Protein AF-A0AAV8XFW5-F1 (afdb_monomer_lite)

Structure (mmCIF, N/CA/C/O backbone):
data_AF-A0AAV8XFW5-F1
#
_entry.id   AF-A0AAV8XFW5-F1
#
loop_
_atom_site.group_PDB
_atom_site.id
_atom_site.type_symbol
_atom_site.label_atom_id
_atom_site.label_alt_id
_atom_site.label_comp_id
_atom_site.label_asym_id
_atom_site.label_entity_id
_atom_site.label_seq_id
_atom_site.pdbx_PDB_ins_code
_atom_site.Cartn_x
_atom_site.Cartn_y
_atom_site.Cartn_z
_atom_site.occupancy
_atom_site.B_iso_or_equiv
_atom_site.auth_seq_id
_atom_site.auth_comp_id
_atom_site.auth_asym_id
_atom_site.auth_atom_id
_atom_site.pdbx_PDB_model_num
ATOM 1 N N . MET A 1 1 ? 13.168 43.403 26.836 1.00 29.89 1 MET A N 1
ATOM 2 C CA . MET A 1 1 ? 14.581 42.933 26.942 1.00 29.89 1 MET A CA 1
ATOM 3 C C . MET A 1 1 ? 14.629 41.410 27.099 1.00 29.89 1 MET A C 1
ATOM 5 O O . MET A 1 1 ? 14.667 40.915 28.216 1.00 29.89 1 MET A O 1
ATOM 9 N N . PHE A 1 2 ? 14.609 40.623 26.028 1.00 24.78 2 PHE A N 1
ATOM 10 C CA . PHE A 1 2 ? 14.600 41.019 24.615 1.00 24.78 2 PHE A CA 1
ATOM 11 C C . PHE A 1 2 ? 13.186 41.060 24.039 1.00 24.78 2 PHE A C 1
ATOM 13 O O . PHE A 1 2 ? 12.339 40.251 24.396 1.00 24.78 2 PHE A O 1
ATOM 20 N N . ASP A 1 3 ? 12.961 42.037 23.174 1.00 30.58 3 ASP A N 1
ATOM 21 C CA . ASP A 1 3 ? 11.759 42.171 22.363 1.00 30.58 3 ASP A CA 1
ATOM 22 C C . ASP A 1 3 ? 12.058 41.578 20.981 1.00 30.58 3 ASP A C 1
ATOM 24 O O . ASP A 1 3 ? 13.190 41.684 20.506 1.00 30.58 3 ASP A O 1
ATOM 28 N N . TRP A 1 4 ? 11.059 40.976 20.336 1.00 25.42 4 TRP A N 1
ATOM 29 C CA . TRP A 1 4 ? 11.099 40.669 18.906 1.00 25.42 4 TRP A CA 1
ATOM 30 C C . TRP A 1 4 ? 9.803 41.148 18.263 1.00 25.42 4 TRP A C 1
ATOM 32 O O . TRP A 1 4 ? 8.705 40.816 18.709 1.00 25.42 4 TRP A O 1
ATOM 42 N N . GLU A 1 5 ? 9.957 42.011 17.264 1.00 29.11 5 GLU A N 1
ATOM 43 C CA . GLU A 1 5 ? 8.887 42.859 16.753 1.00 29.11 5 GLU A CA 1
ATOM 44 C C . GLU A 1 5 ? 7.837 42.085 15.946 1.00 29.11 5 GLU A C 1
ATOM 46 O O . GLU A 1 5 ? 8.134 41.189 15.153 1.00 29.11 5 GLU A O 1
ATOM 51 N N . ILE A 1 6 ? 6.580 42.487 16.125 1.00 33.94 6 ILE A N 1
ATOM 52 C CA . ILE A 1 6 ? 5.439 42.000 15.350 1.00 33.94 6 ILE A CA 1
ATOM 53 C C . ILE A 1 6 ? 5.567 42.522 13.912 1.00 33.94 6 ILE A C 1
ATOM 55 O O . ILE A 1 6 ? 5.489 43.730 13.683 1.00 33.94 6 ILE A O 1
ATOM 59 N N . TYR A 1 7 ? 5.692 41.622 12.931 1.00 30.67 7 TYR A N 1
ATOM 60 C CA . TYR A 1 7 ? 5.647 42.001 11.513 1.00 30.67 7 TYR A CA 1
ATOM 61 C C . TYR A 1 7 ? 4.308 42.699 11.170 1.00 30.67 7 TYR A C 1
ATOM 63 O O . TYR A 1 7 ? 3.246 42.179 11.531 1.00 30.67 7 TYR A O 1
ATOM 71 N N . PRO A 1 8 ? 4.298 43.856 10.472 1.00 33.62 8 PRO A N 1
ATOM 72 C CA . PRO A 1 8 ? 3.077 44.652 10.337 1.00 33.62 8 PRO A CA 1
ATOM 73 C C . PRO A 1 8 ? 1.994 44.005 9.462 1.00 33.62 8 PRO A C 1
ATOM 75 O O . PRO A 1 8 ? 2.204 43.700 8.287 1.00 33.62 8 PRO A O 1
ATOM 78 N N . MET A 1 9 ? 0.769 43.944 9.995 1.00 32.31 9 MET A N 1
ATOM 79 C CA . MET A 1 9 ? -0.436 43.411 9.331 1.00 32.31 9 MET A CA 1
ATOM 80 C C . MET A 1 9 ? -0.901 44.211 8.084 1.00 32.31 9 MET A C 1
ATOM 82 O O . MET A 1 9 ? -1.919 43.894 7.469 1.00 32.31 9 MET A O 1
ATOM 86 N N . GLU A 1 10 ? -0.163 45.252 7.695 1.00 31.45 10 GLU A N 1
ATOM 87 C CA . GLU A 1 10 ? -0.392 46.083 6.505 1.00 31.45 10 GLU A CA 1
ATOM 88 C C . GLU A 1 10 ? 0.012 45.361 5.205 1.00 31.45 10 GLU A C 1
ATOM 90 O O . GLU A 1 10 ? -0.730 45.396 4.222 1.00 31.45 10 GLU A O 1
ATOM 95 N N . PHE A 1 11 ? 1.144 44.642 5.189 1.00 40.84 11 PHE A N 1
ATOM 96 C CA . PHE A 1 11 ? 1.643 43.986 3.967 1.00 40.84 11 PHE A CA 1
ATOM 97 C C . PHE A 1 11 ? 0.674 42.892 3.481 1.00 40.84 11 PHE A C 1
ATOM 99 O O . PHE A 1 11 ? 0.338 42.818 2.295 1.00 40.84 11 PHE A O 1
ATOM 106 N N . TYR A 1 12 ? 0.120 42.130 4.429 1.00 35.44 12 TYR A N 1
ATOM 107 C CA . TYR A 1 12 ? -0.872 41.069 4.216 1.00 35.44 12 TYR A CA 1
ATOM 108 C C . TYR A 1 12 ? -2.195 41.594 3.609 1.00 35.44 12 TYR A C 1
ATOM 110 O O . TYR A 1 12 ? -2.829 40.931 2.781 1.00 35.44 12 TYR A O 1
ATOM 118 N N . LYS A 1 13 ? -2.582 42.837 3.941 1.00 30.66 13 LYS A N 1
ATOM 119 C CA . LYS A 1 13 ? -3.728 43.543 3.334 1.00 30.66 13 LYS A CA 1
ATOM 120 C C . LYS A 1 13 ? -3.451 44.064 1.920 1.00 30.66 13 LYS A C 1
ATOM 122 O O . LYS A 1 13 ? -4.397 44.414 1.219 1.00 30.66 13 LYS A O 1
ATOM 127 N N . SER A 1 14 ? -2.191 44.138 1.485 1.00 33.44 14 SER A N 1
ATOM 128 C CA . SER A 1 14 ? -1.847 44.522 0.108 1.00 33.44 14 SER A CA 1
ATOM 129 C C . SER A 1 14 ? -1.898 43.329 -0.853 1.00 33.44 14 SER A C 1
ATOM 131 O O . SER A 1 14 ? -2.407 43.464 -1.966 1.00 33.44 14 SER A O 1
ATOM 133 N N . TRP A 1 15 ? -1.453 42.149 -0.403 1.00 39.34 15 TRP A N 1
ATOM 134 C CA . TRP A 1 15 ? -1.411 40.921 -1.207 1.00 39.34 15 TRP A CA 1
ATOM 135 C C . TRP A 1 15 ? -2.821 40.403 -1.521 1.00 39.34 15 TRP A C 1
ATOM 137 O O . TRP A 1 15 ? -3.193 40.249 -2.685 1.00 39.34 15 TRP A O 1
ATOM 147 N N . THR A 1 16 ? -3.666 40.291 -0.491 1.00 33.78 16 THR A N 1
ATOM 148 C CA . THR A 1 16 ? -5.099 39.954 -0.622 1.00 33.78 16 THR A CA 1
ATOM 149 C C . THR A 1 16 ? -5.869 40.911 -1.542 1.00 33.78 16 THR A C 1
ATOM 151 O O . THR A 1 16 ? -6.830 40.503 -2.187 1.00 33.78 16 THR A O 1
ATOM 154 N N . LYS A 1 17 ? -5.425 42.168 -1.674 1.00 31.20 17 LYS A N 1
ATOM 155 C CA . LYS A 1 17 ? -6.056 43.180 -2.536 1.00 31.20 17 LYS A CA 1
ATOM 156 C C . LYS A 1 17 ? -5.675 43.064 -4.020 1.00 31.20 17 LYS A C 1
ATOM 158 O O . LYS A 1 17 ? -6.365 43.651 -4.850 1.00 31.20 17 LYS A O 1
ATOM 163 N N . ARG A 1 18 ? -4.621 42.308 -4.367 1.00 39.03 18 ARG A N 1
ATOM 164 C CA . ARG A 1 18 ? -4.259 41.988 -5.766 1.00 39.03 18 ARG A CA 1
ATOM 165 C C . ARG A 1 18 ? -4.997 40.763 -6.316 1.00 39.03 18 ARG A C 1
ATOM 167 O O . ARG A 1 18 ? -5.171 40.669 -7.523 1.00 39.03 18 ARG A O 1
ATOM 174 N N . LEU A 1 19 ? -5.480 39.868 -5.452 1.00 36.84 19 LEU A N 1
ATOM 175 C CA . LEU A 1 19 ? -6.169 38.624 -5.832 1.00 36.84 19 LEU A CA 1
ATOM 176 C C . LEU A 1 19 ? -7.695 38.771 -5.980 1.00 36.84 19 LEU A C 1
ATOM 178 O O . LEU A 1 19 ? -8.433 37.798 -5.857 1.00 36.84 19 LEU A O 1
ATOM 182 N N . ASN A 1 20 ? -8.191 39.976 -6.275 1.00 28.31 20 ASN A N 1
ATOM 183 C CA . ASN A 1 20 ? -9.622 40.233 -6.461 1.00 28.31 20 ASN A CA 1
ATOM 184 C C . ASN A 1 20 ? -10.103 39.828 -7.876 1.00 28.31 20 ASN A C 1
ATOM 186 O O . ASN A 1 20 ? -10.704 40.626 -8.597 1.00 28.31 20 ASN A O 1
ATOM 190 N N . LEU A 1 21 ? -9.792 38.594 -8.289 1.00 36.28 21 LEU A N 1
ATOM 191 C CA . LEU A 1 21 ? -10.242 38.009 -9.550 1.00 36.28 21 LEU A CA 1
ATOM 192 C C . LEU A 1 21 ? -11.712 37.594 -9.425 1.00 36.28 21 LEU A C 1
ATOM 194 O O . LEU A 1 21 ? -12.072 36.653 -8.719 1.00 36.28 21 LEU A O 1
ATOM 198 N N . SER A 1 22 ? -12.583 38.331 -10.110 1.00 29.34 22 SER A N 1
ATOM 199 C CA . SER A 1 22 ? -14.013 38.038 -10.181 1.00 29.34 22 SER A CA 1
ATOM 200 C C . SER A 1 22 ? -14.263 36.697 -10.873 1.00 29.34 22 SER A C 1
ATOM 202 O O . SER A 1 22 ? -13.788 36.518 -11.994 1.00 29.34 22 SER A O 1
ATOM 204 N N . LYS A 1 23 ? -15.071 35.826 -10.246 1.00 31.25 23 LYS A N 1
ATOM 205 C CA . LYS A 1 23 ? -15.563 34.534 -10.769 1.00 31.25 23 LYS A CA 1
ATOM 206 C C . LYS A 1 23 ? -15.693 34.504 -12.302 1.00 31.25 23 LYS A C 1
ATOM 208 O O . LYS A 1 23 ? -16.691 34.974 -12.853 1.00 31.25 23 LYS A O 1
ATOM 213 N N . LYS A 1 24 ? -14.703 33.917 -12.970 1.00 29.00 24 LYS A N 1
ATOM 214 C CA . LYS A 1 24 ? -14.711 33.583 -14.396 1.00 29.00 24 LYS A CA 1
ATOM 215 C C . LYS A 1 24 ? -13.855 32.344 -14.585 1.00 29.00 24 LYS A C 1
ATOM 217 O O . LYS A 1 24 ? -12.647 32.439 -14.430 1.00 29.00 24 LYS A O 1
ATOM 222 N N . SER A 1 25 ? -14.523 31.253 -14.944 1.00 34.16 25 SER A N 1
ATOM 223 C CA . SER A 1 25 ? -13.974 29.925 -15.211 1.00 34.16 25 SER A CA 1
ATOM 224 C C . SER A 1 25 ? -12.610 29.958 -15.905 1.00 34.16 25 SER A C 1
ATOM 226 O O . SER A 1 25 ? -12.527 30.055 -17.135 1.00 34.16 25 SER A O 1
ATOM 228 N N . ILE A 1 26 ? -11.553 29.846 -15.110 1.00 36.69 26 ILE A N 1
ATOM 229 C CA . ILE A 1 26 ? -10.236 29.455 -15.580 1.00 36.69 26 ILE A CA 1
ATOM 230 C C . ILE A 1 26 ? -10.370 27.989 -15.998 1.00 36.69 26 ILE A C 1
ATOM 232 O O . ILE A 1 26 ? -10.386 27.117 -15.135 1.00 36.69 26 ILE A O 1
ATOM 236 N N . PHE A 1 27 ? -10.511 27.711 -17.300 1.00 31.23 27 PHE A N 1
ATOM 237 C CA . PHE A 1 27 ? -10.415 26.340 -17.825 1.00 31.23 27 PHE A CA 1
ATOM 238 C C . PHE A 1 27 ? -9.222 25.671 -17.142 1.00 31.23 27 PHE A C 1
ATOM 240 O O . PHE A 1 27 ? -8.166 26.279 -17.100 1.00 31.23 27 PHE A O 1
ATOM 247 N N . ILE A 1 28 ? -9.343 24.477 -16.568 1.00 43.03 28 ILE A N 1
ATOM 248 C CA . ILE A 1 28 ? -8.125 23.756 -16.156 1.00 43.03 28 ILE A CA 1
ATOM 249 C C . ILE A 1 28 ? -7.446 23.287 -17.396 1.00 43.03 28 ILE A C 1
ATOM 251 O O . ILE A 1 28 ? -8.143 23.112 -18.396 1.00 43.03 28 ILE A O 1
ATOM 255 N N . SER A 1 29 ? -6.130 23.060 -17.339 1.00 43.75 29 SER A N 1
ATOM 256 C CA . SER A 1 29 ? -5.557 22.208 -18.354 1.00 43.75 29 SER A CA 1
ATOM 257 C C . SER A 1 29 ? -4.288 21.394 -17.929 1.00 43.75 29 SER A C 1
ATOM 259 O O . SER A 1 29 ? -3.398 22.092 -17.511 1.00 43.75 29 SER A O 1
ATOM 261 N N . GLY A 1 30 ? -4.214 20.020 -17.950 1.00 61.56 30 GLY A N 1
ATOM 262 C CA . GLY A 1 30 ? -3.076 19.032 -18.207 1.00 61.56 30 GLY A CA 1
ATOM 263 C C . GLY A 1 30 ? -3.166 17.425 -18.196 1.00 61.56 30 GLY A C 1
ATOM 264 O O . GLY A 1 30 ? -4.237 16.871 -18.003 1.00 61.56 30 GLY A O 1
ATOM 265 N N . TRP A 1 31 ? -2.097 16.607 -18.443 1.00 68.81 31 TRP A N 1
ATOM 266 C CA . TRP A 1 31 ? -2.204 15.125 -18.701 1.00 68.81 31 TRP A CA 1
ATOM 267 C C . TRP A 1 31 ? -2.444 14.094 -17.559 1.00 68.81 31 TRP A C 1
ATOM 269 O O . TRP A 1 31 ? -1.550 13.369 -17.155 1.00 68.81 31 TRP A O 1
ATOM 279 N N . TYR A 1 32 ? -3.678 13.922 -17.087 1.00 81.69 32 TYR A N 1
ATOM 280 C CA . TYR A 1 32 ? -4.012 13.767 -15.665 1.00 81.69 32 TYR A CA 1
ATOM 281 C C . TYR A 1 32 ? -4.287 12.381 -15.012 1.00 81.69 32 TYR A C 1
ATOM 283 O O . TYR A 1 32 ? -5.146 12.271 -14.152 1.00 81.69 32 TYR A O 1
ATOM 291 N N . ASP A 1 33 ? -3.558 11.327 -15.373 1.00 79.38 33 ASP A N 1
ATOM 292 C CA . ASP A 1 33 ? -3.946 9.908 -15.262 1.00 79.38 33 ASP A CA 1
ATOM 293 C C . ASP A 1 33 ? -4.344 9.354 -13.895 1.00 79.38 33 ASP A C 1
ATOM 295 O O . ASP A 1 33 ? -3.480 8.800 -13.229 1.00 79.38 33 ASP A O 1
ATOM 299 N N . PHE A 1 34 ? -5.623 9.522 -13.493 1.00 84.38 34 PHE A N 1
ATOM 300 C CA . PHE A 1 34 ? -6.216 9.129 -12.201 1.00 84.38 34 PHE A CA 1
ATOM 301 C C . PHE A 1 34 ? -7.747 8.933 -12.205 1.00 84.38 34 PHE A C 1
ATOM 303 O O . PHE A 1 34 ? -8.527 9.843 -12.450 1.00 84.38 34 PHE A O 1
ATOM 310 N N . GLY A 1 35 ? -8.256 7.792 -11.795 1.00 77.69 35 GLY A N 1
ATOM 311 C CA . GLY A 1 35 ? -7.654 6.542 -12.178 1.00 77.69 35 GLY A CA 1
ATOM 312 C C . GLY A 1 35 ? -7.873 6.223 -13.637 1.00 77.69 35 GLY A C 1
ATOM 313 O O . GLY A 1 35 ? -7.435 5.173 -14.038 1.00 77.69 35 GLY A O 1
ATOM 314 N N . GLN A 1 36 ? -8.645 7.004 -14.387 1.00 72.00 36 GLN A N 1
ATOM 315 C CA . GLN A 1 36 ? -9.668 6.454 -15.268 1.00 72.00 36 GLN A CA 1
ATOM 316 C C . GLN A 1 36 ? -9.327 6.546 -16.784 1.00 72.00 36 GLN A C 1
ATOM 318 O O . GLN A 1 36 ? -10.231 6.778 -17.596 1.00 72.00 36 GLN A O 1
ATOM 323 N N . GLY A 1 37 ? -8.066 6.406 -17.238 1.00 70.31 37 GLY A N 1
ATOM 324 C CA . GLY A 1 37 ? -7.749 6.755 -18.635 1.00 70.31 37 GLY A CA 1
ATOM 325 C C . GLY A 1 37 ? -6.423 6.458 -19.347 1.00 70.31 37 GLY A C 1
ATOM 326 O O . GLY A 1 37 ? -6.399 6.558 -20.581 1.00 70.31 37 GLY A O 1
ATOM 327 N N . GLY A 1 38 ? -5.398 6.012 -18.661 1.00 71.00 38 GLY A N 1
ATOM 328 C CA . GLY A 1 38 ? -4.552 4.956 -19.128 1.00 71.00 38 GLY A CA 1
ATOM 329 C C . GLY A 1 38 ? -3.204 5.267 -19.699 1.00 71.00 38 GLY A C 1
ATOM 330 O O . GLY A 1 38 ? -3.192 5.704 -20.839 1.00 71.00 38 GLY A O 1
ATOM 331 N N . THR A 1 39 ? -2.165 4.804 -18.989 1.00 80.94 39 THR A N 1
ATOM 332 C CA . THR A 1 39 ? -0.766 4.395 -19.289 1.00 80.94 39 THR A CA 1
ATOM 333 C C . THR A 1 39 ? -0.594 2.864 -19.391 1.00 80.94 39 THR A C 1
ATOM 335 O O . THR A 1 39 ? -1.535 2.262 -19.828 1.00 80.94 39 THR A O 1
ATOM 338 N N . ASP A 1 40 ? 0.491 2.165 -19.011 1.00 78.56 40 ASP A N 1
ATOM 339 C CA . ASP A 1 40 ? 0.423 0.703 -18.785 1.00 78.56 40 ASP A CA 1
ATOM 340 C C . ASP A 1 40 ? 0.270 0.291 -17.327 1.00 78.56 40 ASP A C 1
ATOM 342 O O . ASP A 1 40 ? 0.736 -0.773 -16.930 1.00 78.56 40 ASP A O 1
ATOM 346 N N . MET A 1 41 ? -0.463 1.081 -16.532 1.00 81.56 41 MET A N 1
ATOM 347 C CA . MET A 1 41 ? -0.630 0.730 -15.115 1.00 81.56 41 MET A CA 1
ATOM 348 C C . MET A 1 41 ? -1.902 1.017 -14.276 1.00 81.56 41 MET A C 1
ATOM 350 O O . MET A 1 41 ? -1.717 1.211 -13.088 1.00 81.56 41 MET A O 1
ATOM 354 N N . GLN A 1 42 ? -3.162 1.099 -14.735 1.00 78.56 42 GLN A N 1
ATOM 355 C CA . GLN A 1 42 ? -4.239 1.691 -13.930 1.00 78.56 42 GLN A CA 1
ATOM 356 C C . GLN A 1 42 ? -4.815 0.578 -13.147 1.00 78.56 42 GLN A C 1
ATOM 358 O O . GLN A 1 42 ? -5.996 0.427 -13.195 1.00 78.56 42 GLN A O 1
ATOM 363 N N . GLU A 1 43 ? -4.032 -0.121 -12.332 1.00 75.31 43 GLU A N 1
ATOM 364 C CA . GLU A 1 43 ? -4.595 -1.106 -11.429 1.00 75.31 43 GLU A CA 1
ATOM 365 C C . GLU A 1 43 ? -4.136 -1.040 -9.951 1.00 75.31 43 GLU A C 1
ATOM 367 O O . GLU A 1 43 ? -4.804 -1.606 -9.090 1.00 75.31 43 GLU A O 1
ATOM 372 N N . PHE A 1 44 ? -3.071 -0.296 -9.605 1.00 79.88 44 PHE A N 1
ATOM 373 C CA . PHE A 1 44 ? -2.594 -0.153 -8.211 1.00 79.88 44 PHE A CA 1
ATOM 374 C C . PHE A 1 44 ? -2.728 1.144 -7.395 1.00 79.88 44 PHE A C 1
ATOM 376 O O . PHE A 1 44 ? -3.579 1.140 -6.519 1.00 79.88 44 PHE A O 1
ATOM 383 N N . LEU A 1 45 ? -1.898 2.204 -7.582 1.00 84.00 45 LEU A N 1
ATOM 384 C CA . LEU A 1 45 ? -2.051 3.423 -6.760 1.00 84.00 45 LEU A CA 1
ATOM 385 C C . LEU A 1 45 ? -3.455 3.973 -6.783 1.00 84.00 45 LEU A C 1
ATOM 387 O O . LEU A 1 45 ? -3.662 4.711 -5.829 1.00 84.00 45 LEU A O 1
ATOM 391 N N . ASP A 1 46 ? -4.252 3.801 -7.878 1.00 87.50 46 ASP A N 1
ATOM 392 C CA . ASP A 1 46 ? -5.143 4.848 -8.452 1.00 87.50 46 ASP A CA 1
ATOM 393 C C . ASP A 1 46 ? -5.794 5.344 -7.251 1.00 87.50 46 ASP A C 1
ATOM 395 O O . ASP A 1 46 ? -6.389 4.530 -6.562 1.00 87.50 46 ASP A O 1
ATOM 399 N N . ILE A 1 47 ? -5.578 6.593 -6.909 1.00 84.75 47 ILE A N 1
ATOM 400 C CA . ILE A 1 47 ? -5.779 6.822 -5.515 1.00 84.75 47 ILE A CA 1
ATOM 401 C C . ILE A 1 47 ? -7.309 6.807 -5.295 1.00 84.75 47 ILE A C 1
ATOM 403 O O . ILE A 1 47 ? -7.704 6.329 -4.242 1.00 84.75 47 ILE A O 1
ATOM 407 N N . GLU A 1 48 ? -8.120 6.921 -6.388 1.00 88.75 48 GLU A N 1
ATOM 408 C CA . GLU A 1 48 ? -9.557 6.580 -6.547 1.00 88.75 48 GLU A CA 1
ATOM 409 C C . GLU A 1 48 ? -9.940 5.104 -6.663 1.00 88.75 48 GLU A C 1
ATOM 411 O O . GLU A 1 48 ? -11.120 4.801 -6.800 1.00 88.75 48 GLU A O 1
ATOM 416 N N . LYS A 1 49 ? -9.000 4.188 -6.473 1.00 89.69 49 LYS A N 1
ATOM 417 C CA . LYS A 1 49 ? -9.197 2.746 -6.307 1.00 89.69 49 LYS A CA 1
ATOM 418 C C . LYS A 1 49 ? -8.163 2.009 -5.437 1.00 89.69 49 LYS A C 1
ATOM 420 O O . LYS A 1 49 ? -8.306 0.822 -5.165 1.00 89.69 49 LYS A O 1
ATOM 425 N N . PHE A 1 50 ? -7.190 2.688 -4.853 1.00 88.62 50 PHE A N 1
ATOM 426 C CA . PHE A 1 50 ? -6.278 2.180 -3.825 1.00 88.62 50 PHE A CA 1
ATOM 427 C C . PHE A 1 50 ? -6.775 2.450 -2.419 1.00 88.62 50 PHE A C 1
ATOM 429 O O . PHE A 1 50 ? -6.356 1.816 -1.454 1.00 88.62 50 PHE A O 1
ATOM 436 N N . LEU A 1 51 ? -7.730 3.353 -2.282 1.00 88.38 51 LEU A N 1
ATOM 437 C CA . LEU A 1 51 ? -8.085 3.910 -1.009 1.00 88.38 51 LEU A CA 1
ATOM 438 C C . LEU A 1 51 ? -9.572 3.551 -0.566 1.00 88.38 51 LEU A C 1
ATOM 440 O O . LEU A 1 51 ? -9.658 2.957 0.480 1.00 88.38 51 LEU A O 1
ATOM 444 N N . LYS A 1 52 ? -10.708 3.825 -1.280 1.00 87.81 52 LYS A N 1
ATOM 445 C CA . LYS A 1 52 ? -12.111 3.197 -1.244 1.00 87.81 52 LYS A CA 1
ATOM 446 C C . LYS A 1 52 ? -12.012 1.721 -1.578 1.00 87.81 52 LYS A C 1
ATOM 448 O O . LYS A 1 52 ? -12.959 0.971 -1.501 1.00 87.81 52 LYS A O 1
ATOM 453 N N . THR A 1 53 ? -10.789 1.305 -1.875 1.00 88.44 53 THR A N 1
ATOM 454 C CA . THR A 1 53 ? -10.181 0.131 -1.290 1.00 88.44 53 THR A CA 1
ATOM 455 C C . THR A 1 53 ? -10.299 0.247 0.249 1.00 88.44 53 THR A C 1
ATOM 457 O O . THR A 1 53 ? -11.414 0.310 0.749 1.00 88.44 53 THR A O 1
ATOM 460 N N . ALA A 1 54 ? -9.260 0.378 1.059 1.00 79.75 54 ALA A N 1
ATOM 461 C CA . ALA A 1 54 ? -9.438 0.363 2.512 1.00 79.75 54 ALA A CA 1
ATOM 462 C C . ALA A 1 54 ? -10.118 1.584 3.282 1.00 79.75 54 ALA A C 1
ATOM 464 O O . ALA A 1 54 ? -9.627 1.955 4.337 1.00 79.75 54 ALA A O 1
ATOM 465 N N . GLN A 1 55 ? -11.257 2.179 2.846 1.00 84.56 55 GLN A N 1
ATOM 466 C CA . GLN A 1 55 ? -12.435 2.672 3.670 1.00 84.56 55 GLN A CA 1
ATOM 467 C C . GLN A 1 55 ? -13.755 2.038 3.211 1.00 84.56 55 GLN A C 1
ATOM 469 O O . GLN A 1 55 ? -14.748 2.109 3.928 1.00 84.56 55 GLN A O 1
ATOM 474 N N . GLU A 1 56 ? -13.744 1.229 2.151 1.00 86.12 56 GLU A N 1
ATOM 475 C CA . GLU A 1 56 ? -14.412 -0.057 2.333 1.00 86.12 56 GLU A CA 1
ATOM 476 C C . GLU A 1 56 ? -13.713 -0.737 3.507 1.00 86.12 56 GLU A C 1
ATOM 478 O O . GLU A 1 56 ? -14.271 -0.742 4.599 1.00 86.12 56 GLU A O 1
ATOM 483 N N . GLU A 1 57 ? -12.435 -1.108 3.387 1.00 83.00 57 GLU A N 1
ATOM 484 C CA . GLU A 1 57 ? -11.688 -1.732 4.491 1.00 83.00 57 GLU A CA 1
ATOM 485 C C . GLU A 1 57 ? -11.320 -0.831 5.695 1.00 83.00 57 GLU A C 1
ATOM 487 O O . GLU A 1 57 ? -10.239 -0.985 6.232 1.00 83.00 57 GLU A O 1
ATOM 492 N N . ASP A 1 58 ? -12.182 0.080 6.153 1.00 82.94 58 ASP A N 1
ATOM 493 C CA . ASP A 1 58 ? -12.120 0.893 7.387 1.00 82.94 58 ASP A CA 1
ATOM 494 C C . ASP A 1 58 ? -10.692 1.335 7.884 1.00 82.94 58 ASP A C 1
ATOM 496 O O . ASP A 1 58 ? -10.356 1.099 9.044 1.00 82.94 58 ASP A O 1
ATOM 500 N N . LEU A 1 59 ? -9.819 1.963 7.063 1.00 83.56 59 LEU A N 1
ATOM 501 C CA . LEU A 1 59 ? -8.442 2.400 7.444 1.00 83.56 59 LEU A CA 1
ATOM 502 C C . LEU A 1 59 ? -8.154 3.954 7.464 1.00 83.56 59 LEU A C 1
ATOM 504 O O . LEU A 1 59 ? -8.593 4.694 6.596 1.00 83.56 59 LEU A O 1
ATOM 508 N N . LEU A 1 60 ? -7.406 4.474 8.463 1.00 90.94 60 LEU A N 1
ATOM 509 C CA . LEU A 1 60 ? -7.027 5.876 8.827 1.00 90.94 60 LEU A CA 1
ATOM 510 C C . LEU A 1 60 ? -5.913 6.416 7.906 1.00 90.94 60 LEU A C 1
ATOM 512 O O . LEU A 1 60 ? -4.755 6.193 8.212 1.00 90.94 60 LEU A O 1
ATOM 516 N N . ALA A 1 61 ? -6.163 7.075 6.770 1.00 93.69 61 ALA A N 1
ATOM 517 C CA . ALA A 1 61 ? -5.085 7.512 5.846 1.00 93.69 61 ALA A CA 1
ATOM 518 C C . ALA A 1 61 ? -3.878 8.182 6.514 1.00 93.69 61 ALA A C 1
ATOM 520 O O . ALA A 1 61 ? -4.090 9.117 7.283 1.00 93.69 61 ALA A O 1
ATOM 521 N N . ILE A 1 62 ? -2.662 7.708 6.142 1.00 97.62 62 ILE A N 1
ATOM 522 C CA . ILE A 1 62 ? -1.287 8.295 6.222 1.00 97.62 62 ILE A CA 1
ATOM 523 C C . ILE A 1 62 ? -0.372 7.757 5.066 1.00 97.62 62 ILE A C 1
ATOM 525 O O . ILE A 1 62 ? 0.812 7.495 5.239 1.00 97.62 62 ILE A O 1
ATOM 529 N N . VAL A 1 63 ? -0.882 7.574 3.843 1.00 96.31 63 VAL A N 1
ATOM 530 C CA . VAL A 1 63 ? -0.063 7.463 2.600 1.00 96.31 63 VAL A CA 1
ATOM 531 C C . VAL A 1 63 ? 0.646 8.812 2.331 1.00 96.31 63 VAL A C 1
ATOM 533 O O . VAL A 1 63 ? 0.260 9.783 2.978 1.00 96.31 63 VAL A O 1
ATOM 536 N N . ARG A 1 64 ? 1.737 8.915 1.521 1.00 97.50 64 ARG A N 1
ATOM 537 C CA . ARG A 1 64 ? 2.743 10.025 1.630 1.00 97.50 64 ARG A CA 1
ATOM 538 C C . ARG A 1 64 ? 3.529 10.590 0.389 1.00 97.50 64 ARG A C 1
ATOM 540 O O . ARG A 1 64 ? 4.743 10.665 0.447 1.00 97.50 64 ARG A O 1
ATOM 547 N N . PRO A 1 65 ? 2.904 11.183 -0.644 1.00 93.06 65 PRO A N 1
ATOM 548 C CA . PRO A 1 65 ? 3.481 12.072 -1.702 1.00 93.06 65 PRO A CA 1
ATOM 549 C C . PRO A 1 65 ? 4.493 13.209 -1.382 1.00 93.06 65 PRO A C 1
ATOM 551 O O . PRO A 1 65 ? 5.079 13.746 -2.309 1.00 93.06 65 PRO A O 1
ATOM 554 N N . GLY A 1 66 ? 4.639 13.679 -0.141 1.00 90.00 66 GLY A N 1
ATOM 555 C CA . GLY A 1 66 ? 5.363 14.912 0.247 1.00 90.00 66 GLY A CA 1
ATOM 556 C C . GLY A 1 66 ? 5.178 16.134 -0.666 1.00 90.00 66 GLY A C 1
ATOM 557 O O . GLY A 1 66 ? 4.072 16.673 -0.771 1.00 90.00 66 GLY A O 1
ATOM 558 N N . PRO A 1 67 ? 6.283 16.698 -1.185 1.00 93.44 67 PRO A N 1
ATOM 559 C CA . PRO A 1 67 ? 6.617 16.631 -2.619 1.00 93.44 67 PRO A CA 1
ATOM 560 C C . PRO A 1 67 ? 7.306 15.366 -3.140 1.00 93.44 67 PRO A C 1
ATOM 562 O O . PRO A 1 67 ? 7.136 15.014 -4.302 1.00 93.44 67 PRO A O 1
ATOM 565 N N . TYR A 1 68 ? 8.173 14.810 -2.297 1.00 94.94 68 TYR A N 1
ATOM 566 C CA . TYR A 1 68 ? 9.051 13.587 -2.428 1.00 94.94 68 TYR A CA 1
ATOM 567 C C . TYR A 1 68 ? 8.112 12.565 -1.607 1.00 94.94 68 TYR A C 1
ATOM 569 O O . TYR A 1 68 ? 7.509 12.954 -0.610 1.00 94.94 68 TYR A O 1
ATOM 577 N N . ILE A 1 69 ? 8.126 11.255 -1.878 1.00 94.81 69 ILE A N 1
ATOM 578 C CA . ILE A 1 69 ? 7.652 10.189 -0.954 1.00 94.81 69 ILE A CA 1
ATOM 579 C C . ILE A 1 69 ? 8.738 9.437 -0.172 1.00 94.81 69 ILE A C 1
ATOM 581 O O . ILE A 1 69 ? 8.416 8.726 0.773 1.00 94.81 69 ILE A O 1
ATOM 585 N N . CYS A 1 70 ? 10.008 9.629 -0.540 1.00 92.81 70 CYS A N 1
ATOM 586 C CA . CYS A 1 70 ? 11.168 8.829 -0.129 1.00 92.81 70 CYS A CA 1
ATOM 587 C C . CYS A 1 70 ? 10.991 7.406 -0.664 1.00 92.81 70 CYS A C 1
ATOM 589 O O . CYS A 1 70 ? 10.982 7.234 -1.890 1.00 92.81 70 CYS A O 1
ATOM 591 N N . ALA A 1 71 ? 10.728 6.464 0.242 1.00 89.00 71 ALA A N 1
ATOM 592 C CA . ALA A 1 71 ? 10.105 5.173 0.002 1.00 89.00 71 ALA A CA 1
ATOM 593 C C . ALA A 1 71 ? 10.901 4.194 -0.866 1.00 89.00 71 ALA A C 1
ATOM 595 O O . ALA A 1 71 ? 10.317 3.208 -1.280 1.00 89.00 71 ALA A O 1
ATOM 596 N N . GLU A 1 72 ? 12.167 4.465 -1.210 1.00 93.00 72 GLU A N 1
ATOM 597 C CA . GLU A 1 72 ? 12.848 3.762 -2.311 1.00 93.00 72 GLU A CA 1
ATOM 598 C C . GLU A 1 72 ? 12.072 3.874 -3.646 1.00 93.00 72 GLU A C 1
ATOM 600 O O . GLU A 1 72 ? 12.274 3.086 -4.573 1.00 93.00 72 GLU A O 1
ATOM 605 N N . PHE A 1 73 ? 11.215 4.910 -3.756 1.00 93.50 73 PHE A N 1
ATOM 606 C CA . PHE A 1 73 ? 10.385 5.224 -4.927 1.00 93.50 73 PHE A CA 1
ATOM 607 C C . PHE A 1 73 ? 11.212 6.045 -5.922 1.00 93.50 73 PHE A C 1
ATOM 609 O O . PHE A 1 73 ? 12.385 5.755 -6.009 1.00 93.50 73 PHE A O 1
ATOM 616 N N . GLU A 1 74 ? 10.679 6.956 -6.764 1.00 94.12 74 GLU A N 1
ATOM 617 C CA . GLU A 1 74 ? 11.397 7.408 -7.983 1.00 94.12 74 GLU A CA 1
ATOM 618 C C . GLU A 1 74 ? 11.596 8.892 -7.965 1.00 94.12 74 GLU A C 1
ATOM 620 O O . GLU A 1 74 ? 10.683 9.693 -8.001 1.00 94.12 74 GLU A O 1
ATOM 625 N N . PHE A 1 75 ? 12.842 9.195 -7.731 1.00 93.19 75 PHE A N 1
ATOM 626 C CA . PHE A 1 75 ? 13.487 10.351 -7.176 1.00 93.19 75 PHE A CA 1
ATOM 627 C C . PHE A 1 75 ? 12.707 11.193 -6.159 1.00 93.19 75 PHE A C 1
ATOM 629 O O . PHE A 1 75 ? 12.308 12.311 -6.384 1.00 93.19 75 PHE A O 1
ATOM 636 N N . GLY A 1 76 ? 12.513 10.746 -4.921 1.00 91.06 76 GLY A N 1
ATOM 637 C CA . GLY A 1 76 ? 11.737 9.545 -4.621 1.00 91.06 76 GLY A CA 1
ATOM 638 C C . GLY A 1 76 ? 10.276 9.901 -4.509 1.00 91.06 76 GLY A C 1
ATOM 639 O O . GLY A 1 76 ? 9.760 9.839 -3.416 1.00 91.06 76 GLY A O 1
ATOM 640 N N . GLY A 1 77 ? 9.665 10.414 -5.574 1.00 91.44 77 GLY A N 1
ATOM 641 C CA . GLY A 1 77 ? 8.317 10.986 -5.610 1.00 91.44 77 GLY A CA 1
ATOM 642 C C . GLY A 1 77 ? 7.801 11.398 -7.013 1.00 91.44 77 GLY A C 1
ATOM 643 O O . GLY A 1 77 ? 6.640 11.745 -7.118 1.00 91.44 77 GLY A O 1
ATOM 644 N N . LEU A 1 78 ? 8.638 11.470 -8.067 1.00 94.81 78 LEU A N 1
ATOM 645 C CA . LEU A 1 78 ? 8.471 12.331 -9.256 1.00 94.81 78 LEU A CA 1
ATOM 646 C C . LEU A 1 78 ? 8.939 11.640 -10.611 1.00 94.81 78 LEU A C 1
ATOM 648 O O . LEU A 1 78 ? 8.834 10.414 -10.703 1.00 94.81 78 LEU A O 1
ATOM 652 N N . PRO A 1 79 ? 9.329 12.351 -11.714 1.00 92.19 79 PRO A N 1
ATOM 653 C CA . PRO A 1 79 ? 10.037 11.896 -12.917 1.00 92.19 79 PRO A CA 1
ATOM 654 C C . PRO A 1 79 ? 11.007 13.000 -13.419 1.00 92.19 79 PRO A C 1
ATOM 656 O O . PRO A 1 79 ? 11.239 13.988 -12.732 1.00 92.19 79 PRO A O 1
ATOM 659 N N . SER A 1 80 ? 11.639 12.832 -14.584 1.00 92.75 80 SER A N 1
ATOM 660 C CA . SER A 1 80 ? 12.818 13.637 -14.914 1.00 92.75 80 SER A CA 1
ATOM 661 C C . SER A 1 80 ? 12.750 14.522 -16.138 1.00 92.75 80 SER A C 1
ATOM 663 O O . SER A 1 80 ? 13.783 15.009 -16.499 1.00 92.75 80 SER A O 1
ATOM 665 N N . TRP A 1 81 ? 11.653 14.925 -16.768 1.00 92.69 81 TRP A N 1
ATOM 666 C CA . TRP A 1 81 ? 11.821 15.948 -17.836 1.00 92.69 81 TRP A CA 1
ATOM 667 C C . TRP A 1 81 ? 12.023 17.325 -17.264 1.00 92.69 81 TRP A C 1
ATOM 669 O O . TRP A 1 81 ? 12.359 18.211 -18.020 1.00 92.69 81 TRP A O 1
ATOM 679 N N . LEU A 1 82 ? 11.818 17.566 -15.968 1.00 93.25 82 LEU A N 1
ATOM 680 C CA . LEU A 1 82 ? 12.438 18.710 -15.316 1.00 93.25 82 LEU A CA 1
ATOM 681 C C . LEU A 1 82 ? 13.718 18.310 -14.588 1.00 93.25 82 LEU A C 1
ATOM 683 O O . LEU A 1 82 ? 14.250 19.091 -13.843 1.00 93.25 82 LEU A O 1
ATOM 687 N N . LEU A 1 83 ? 14.328 17.191 -14.996 1.00 92.75 83 LEU A N 1
ATOM 688 C CA . LEU A 1 83 ? 15.758 17.118 -15.297 1.00 92.75 83 LEU A CA 1
ATOM 689 C C . LEU A 1 83 ? 16.061 17.946 -16.574 1.00 92.75 83 LEU A C 1
ATOM 691 O O . LEU A 1 83 ? 17.151 17.831 -17.104 1.00 92.75 83 LEU A O 1
ATOM 695 N N . ARG A 1 84 ? 15.126 18.814 -17.044 1.00 90.94 84 ARG A N 1
ATOM 696 C CA . ARG A 1 84 ? 15.309 19.947 -17.978 1.00 90.94 84 ARG A CA 1
ATOM 697 C C . ARG A 1 84 ? 15.253 21.370 -17.532 1.00 90.94 84 ARG A C 1
ATOM 699 O O . ARG A 1 84 ? 15.808 22.189 -18.263 1.00 90.94 84 ARG A O 1
ATOM 706 N N . GLU A 1 85 ? 14.641 21.729 -16.422 1.00 91.56 85 GLU A N 1
ATOM 707 C CA . GLU A 1 85 ? 14.499 23.157 -16.112 1.00 91.56 85 GLU A CA 1
ATOM 708 C C . GLU A 1 85 ? 15.765 23.784 -15.466 1.00 91.56 85 GLU A C 1
ATOM 710 O O . GLU A 1 85 ? 15.700 24.591 -14.558 1.00 91.56 85 GLU A O 1
ATOM 715 N N . LYS A 1 86 ? 16.948 23.370 -15.935 1.00 86.81 86 LYS A N 1
ATOM 716 C CA . LYS A 1 86 ? 18.015 24.255 -16.397 1.00 86.81 86 LYS A CA 1
ATOM 717 C C . LYS A 1 86 ? 18.550 25.413 -15.506 1.00 86.81 86 LYS A C 1
ATOM 719 O O . LYS A 1 86 ? 19.124 26.311 -16.093 1.00 86.81 86 LYS A O 1
ATOM 724 N N . ASN A 1 87 ? 18.598 25.391 -14.172 1.00 86.69 87 ASN A N 1
ATOM 725 C CA . ASN A 1 87 ? 19.831 25.647 -13.344 1.00 86.69 87 ASN A CA 1
ATOM 726 C C . ASN A 1 87 ? 19.809 26.445 -12.025 1.00 86.69 87 ASN A C 1
ATOM 728 O O . ASN A 1 87 ? 18.789 27.002 -11.680 1.00 86.69 87 ASN A O 1
ATOM 732 N N . ILE A 1 88 ? 20.991 26.415 -11.356 1.00 90.25 88 ILE A N 1
ATOM 733 C CA . ILE A 1 88 ? 21.325 26.282 -9.910 1.00 90.25 88 ILE A CA 1
ATOM 734 C C . ILE A 1 88 ? 20.685 25.033 -9.238 1.00 90.25 88 ILE A C 1
ATOM 736 O O . ILE A 1 88 ? 20.343 24.169 -10.017 1.00 90.25 88 ILE A O 1
ATOM 740 N N . ASN A 1 89 ? 20.648 24.764 -7.906 1.00 90.75 89 ASN A N 1
ATOM 741 C CA . ASN A 1 89 ? 20.644 23.380 -7.307 1.00 90.75 89 ASN A CA 1
ATOM 742 C C . ASN A 1 89 ? 19.334 22.461 -7.036 1.00 90.75 89 ASN A C 1
ATOM 744 O O . ASN A 1 89 ? 19.228 21.471 -7.728 1.00 90.75 89 ASN A O 1
ATOM 748 N N . PHE A 1 90 ? 18.359 22.676 -6.095 1.00 91.75 90 PHE A N 1
ATOM 749 C CA . PHE A 1 90 ? 16.846 22.499 -5.856 1.00 91.75 90 PHE A CA 1
ATOM 750 C C . PHE A 1 90 ? 16.314 23.017 -4.425 1.00 91.75 90 PHE A C 1
ATOM 752 O O . PHE A 1 90 ? 16.446 24.189 -4.128 1.00 91.75 90 PHE A O 1
ATOM 759 N N . ARG A 1 91 ? 15.673 22.235 -3.507 1.00 92.50 91 ARG A N 1
ATOM 760 C CA . ARG A 1 91 ? 15.101 22.623 -2.151 1.00 92.50 91 ARG A CA 1
ATOM 761 C C . ARG A 1 91 ? 15.407 24.063 -1.588 1.00 92.50 91 ARG A C 1
ATOM 763 O O . ARG A 1 91 ? 16.250 24.234 -0.713 1.00 92.50 91 ARG A O 1
ATOM 770 N N . THR A 1 92 ? 14.678 25.107 -2.026 1.00 92.62 92 THR A N 1
ATOM 771 C CA . THR A 1 92 ? 14.548 26.495 -1.466 1.00 92.62 92 THR A CA 1
ATOM 772 C C . THR A 1 92 ? 13.208 27.167 -1.945 1.00 92.62 92 THR A C 1
ATOM 774 O O . THR A 1 92 ? 12.566 26.673 -2.858 1.00 92.62 92 THR A O 1
ATOM 777 N N . SER A 1 93 ? 12.706 28.249 -1.345 1.00 94.00 93 SER A N 1
ATOM 778 C CA . SER A 1 93 ? 11.472 29.018 -1.702 1.00 94.00 93 SER A CA 1
ATOM 779 C C . SER A 1 93 ? 11.538 29.852 -2.988 1.00 94.00 93 SER A C 1
ATOM 781 O O . SER A 1 93 ? 10.554 30.259 -3.606 1.00 94.00 93 SER A O 1
ATOM 783 N N . ASP A 1 94 ? 12.778 30.128 -3.307 1.00 94.06 94 ASP A N 1
ATOM 784 C CA . ASP A 1 94 ? 13.372 30.598 -4.526 1.00 94.06 94 ASP A CA 1
ATOM 785 C C . ASP A 1 94 ? 12.615 30.160 -5.789 1.00 94.06 94 ASP A C 1
ATOM 787 O O . ASP A 1 94 ? 12.153 29.031 -5.914 1.00 94.06 94 ASP A O 1
ATOM 791 N N . GLU A 1 95 ? 12.339 31.111 -6.676 1.00 94.88 95 GLU A N 1
ATOM 792 C CA . GLU A 1 95 ? 10.960 31.199 -7.167 1.00 94.88 95 GLU A CA 1
ATOM 793 C C . GLU A 1 95 ? 10.532 30.110 -8.170 1.00 94.88 95 GLU A C 1
ATOM 795 O O . GLU A 1 95 ? 9.362 30.025 -8.497 1.00 94.88 95 GLU A O 1
ATOM 800 N N . LYS A 1 96 ? 11.356 29.171 -8.630 1.00 94.31 96 LYS A N 1
ATOM 801 C CA . LYS A 1 96 ? 11.189 28.668 -10.010 1.00 94.31 96 LYS A CA 1
ATOM 802 C C . LYS A 1 96 ? 10.959 27.177 -10.169 1.00 94.31 96 LYS A C 1
ATOM 804 O O . LYS A 1 96 ? 10.111 26.767 -10.947 1.00 94.31 96 LYS A O 1
ATOM 809 N N . PHE A 1 97 ? 11.609 26.398 -9.323 1.00 93.94 97 PHE A N 1
ATOM 810 C CA . PHE A 1 97 ? 11.077 25.186 -8.698 1.00 93.94 97 PHE A CA 1
ATOM 811 C C . PHE A 1 97 ? 9.769 25.480 -7.998 1.00 93.94 97 PHE A C 1
ATOM 813 O O . PHE A 1 97 ? 8.869 24.676 -7.806 1.00 93.94 97 PHE A O 1
ATOM 820 N N . MET A 1 98 ? 9.648 26.714 -7.577 1.00 96.31 98 MET A N 1
ATOM 821 C CA . MET A 1 98 ? 8.487 27.167 -6.910 1.00 96.31 98 MET A CA 1
ATOM 822 C C . MET A 1 98 ? 7.418 27.381 -8.026 1.00 96.31 98 MET A C 1
ATOM 824 O O . MET A 1 98 ? 6.394 26.694 -7.986 1.00 96.31 98 MET A O 1
ATOM 828 N N . LYS A 1 99 ? 7.712 27.943 -9.219 1.00 94.00 99 LYS A N 1
ATOM 829 C CA . LYS A 1 99 ? 7.041 27.554 -10.507 1.00 94.00 99 LYS A CA 1
ATOM 830 C C . LYS A 1 99 ? 7.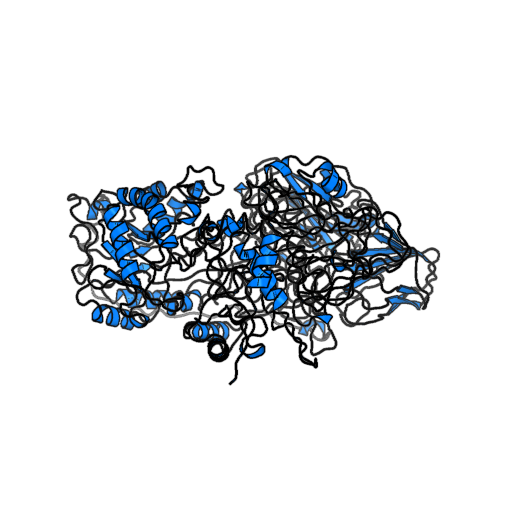324 26.105 -10.930 1.00 94.00 99 LYS A C 1
ATOM 832 O O . LYS A 1 99 ? 7.220 25.741 -12.086 1.00 94.00 99 LYS A O 1
ATOM 837 N N . HIS A 1 100 ? 7.490 25.229 -9.961 1.00 92.94 100 HIS A N 1
ATOM 838 C CA . HIS A 1 100 ? 7.165 23.822 -9.963 1.00 92.94 100 HIS A CA 1
ATOM 839 C C . HIS A 1 100 ? 6.203 23.314 -8.854 1.00 92.94 100 HIS A C 1
ATOM 841 O O . HIS A 1 100 ? 5.995 22.117 -8.869 1.00 92.94 100 HIS A O 1
ATOM 847 N N . VAL A 1 101 ? 5.351 24.105 -8.130 1.00 94.56 101 VAL A N 1
ATOM 848 C CA . VAL A 1 101 ? 4.173 23.549 -7.342 1.00 94.56 101 VAL A CA 1
ATOM 849 C C . VAL A 1 101 ? 2.641 24.138 -7.332 1.00 94.56 101 VAL A C 1
ATOM 851 O O . VAL A 1 101 ? 2.041 24.075 -6.301 1.00 94.56 101 VAL A O 1
ATOM 854 N N . THR A 1 102 ? 1.844 24.671 -8.299 1.00 94.19 102 THR A N 1
ATOM 855 C CA . THR A 1 102 ? 0.364 25.084 -8.226 1.00 94.19 102 THR A CA 1
ATOM 856 C C . THR A 1 102 ? -0.401 24.186 -9.129 1.00 94.19 102 THR A C 1
ATOM 858 O O . THR A 1 102 ? -1.312 23.506 -8.713 1.00 94.19 102 THR A O 1
ATOM 861 N N . ARG A 1 103 ? -0.124 24.304 -10.416 1.00 90.56 103 ARG A N 1
ATOM 862 C CA . ARG A 1 103 ? -0.642 23.454 -11.466 1.00 90.56 103 ARG A CA 1
ATOM 863 C C . ARG A 1 103 ? -0.995 22.012 -11.048 1.00 90.56 103 ARG A C 1
ATOM 865 O O . ARG A 1 103 ? -1.926 21.495 -11.604 1.00 90.56 103 ARG A O 1
ATOM 872 N N . TYR A 1 104 ? -0.369 21.347 -10.080 1.00 90.75 104 TYR A N 1
ATOM 873 C CA . TYR A 1 104 ? -0.824 20.056 -9.566 1.00 90.75 104 TYR A CA 1
ATOM 874 C C . TYR A 1 104 ? -1.384 20.083 -8.102 1.00 90.75 104 TYR A C 1
ATOM 876 O O . TYR A 1 104 ? -2.238 19.294 -7.706 1.00 90.75 104 TYR A O 1
ATOM 884 N N . PHE A 1 105 ? -1.067 21.126 -7.338 1.00 93.50 105 PHE A N 1
ATOM 885 C CA . PHE A 1 105 ? -1.935 21.929 -6.481 1.00 93.50 105 PHE A CA 1
ATOM 886 C C . PHE A 1 105 ? -2.856 21.143 -5.597 1.00 93.50 105 PHE A C 1
ATOM 888 O O . PHE A 1 105 ? -2.459 20.561 -4.604 1.00 93.50 105 PHE A O 1
ATOM 895 N N . ASN A 1 106 ? -4.113 21.180 -6.022 1.00 88.62 106 ASN A N 1
ATOM 896 C CA . ASN A 1 106 ? -5.291 20.977 -5.227 1.00 88.62 106 ASN A CA 1
ATOM 897 C C . ASN A 1 106 ? -6.492 20.588 -6.053 1.00 88.62 106 ASN A C 1
ATOM 899 O O . ASN A 1 106 ? -7.428 21.356 -6.236 1.00 88.62 106 ASN A O 1
ATOM 903 N N . VAL A 1 107 ? -6.316 19.425 -6.643 1.00 87.06 107 VAL A N 1
ATOM 904 C CA . VAL A 1 107 ? -7.221 18.751 -7.558 1.00 87.06 107 VAL A CA 1
ATOM 905 C C . VAL A 1 107 ? -7.225 17.316 -7.165 1.00 87.06 107 VAL A C 1
ATOM 907 O O . VAL A 1 107 ? -8.231 16.876 -6.653 1.00 87.06 107 VAL A O 1
ATOM 910 N N . LEU A 1 108 ? -6.045 16.717 -7.044 1.00 91.38 108 LEU A N 1
ATOM 911 C CA . LEU A 1 108 ? -5.798 15.799 -5.946 1.00 91.38 108 LEU A CA 1
ATOM 912 C C . LEU A 1 108 ? -6.464 16.310 -4.640 1.00 91.38 108 LEU A C 1
ATOM 914 O O . LEU A 1 108 ? -7.232 15.618 -3.978 1.00 91.38 108 LEU A O 1
ATOM 918 N N . LEU A 1 109 ? -6.259 17.578 -4.268 1.00 92.44 109 LEU A N 1
ATOM 919 C CA . LEU A 1 109 ? -7.020 18.275 -3.220 1.00 92.44 109 LEU A CA 1
ATOM 920 C C . LEU A 1 109 ? -8.351 18.859 -3.741 1.00 92.44 109 LEU A C 1
ATOM 922 O O . LEU A 1 109 ? -8.723 19.984 -3.432 1.00 92.44 109 LEU A O 1
ATOM 926 N N . THR A 1 110 ? -9.067 18.019 -4.476 1.00 87.31 110 THR A N 1
ATOM 927 C CA . THR A 1 110 ? -10.458 18.102 -4.916 1.00 87.31 110 THR A CA 1
ATOM 928 C C . THR A 1 110 ? -11.070 16.711 -4.982 1.00 87.31 110 THR A C 1
ATOM 930 O O . THR A 1 110 ? -12.171 16.608 -4.468 1.00 87.31 110 THR A O 1
ATOM 933 N N . ILE A 1 111 ? -10.441 15.636 -5.491 1.00 88.69 111 ILE A N 1
ATOM 934 C CA . ILE A 1 111 ? -10.982 14.280 -5.245 1.00 88.69 111 ILE A CA 1
ATOM 935 C C . ILE A 1 111 ? -10.611 13.839 -3.833 1.00 88.69 111 ILE A C 1
ATOM 937 O O . ILE A 1 111 ? -11.509 13.567 -3.064 1.00 88.69 111 ILE A O 1
ATOM 941 N N . LEU A 1 112 ? -9.374 13.912 -3.356 1.00 93.00 112 LEU A N 1
ATOM 942 C CA . LEU A 1 112 ? -9.162 13.710 -1.917 1.00 93.00 112 LEU A CA 1
ATOM 943 C C . LEU A 1 112 ? -9.574 14.949 -1.096 1.00 93.00 112 LEU A C 1
ATOM 945 O O . LEU A 1 112 ? -9.714 14.862 0.115 1.00 93.00 112 LEU A O 1
ATOM 949 N N . ALA A 1 113 ? -9.831 16.126 -1.696 1.00 91.44 113 ALA A N 1
ATOM 950 C CA . ALA A 1 113 ? -10.681 17.127 -1.006 1.00 91.44 113 ALA A CA 1
ATOM 951 C C . ALA A 1 113 ? -12.180 16.887 -1.224 1.00 91.44 113 ALA A C 1
ATOM 953 O O . ALA A 1 113 ? -13.017 17.650 -0.743 1.00 91.44 113 ALA A O 1
ATOM 954 N N . SER A 1 114 ? -12.509 15.776 -1.880 1.00 88.81 114 SER A N 1
ATOM 955 C CA . SER A 1 114 ? -13.742 15.026 -1.719 1.00 88.81 114 SER A CA 1
ATOM 956 C C . SER A 1 114 ? -13.619 13.929 -0.669 1.00 88.81 114 SER A C 1
ATOM 958 O O . SER A 1 114 ? -14.650 13.597 -0.120 1.00 88.81 114 SER A O 1
ATOM 960 N N . LEU A 1 115 ? -12.421 13.457 -0.284 1.00 92.94 115 LEU A N 1
ATOM 961 C CA . LEU A 1 115 ? -12.231 12.454 0.778 1.00 92.94 115 LEU A CA 1
ATOM 962 C C . LEU A 1 115 ? -11.040 12.796 1.739 1.00 92.94 115 LEU A C 1
ATOM 964 O O . LEU A 1 115 ? -9.906 12.395 1.514 1.00 92.94 115 LEU A O 1
ATOM 968 N N . GLN A 1 116 ? -11.315 13.542 2.828 1.00 95.62 116 GLN A N 1
ATOM 969 C CA . GLN A 1 116 ? -10.501 13.729 4.068 1.00 95.62 116 GLN A CA 1
ATOM 970 C C . GLN A 1 116 ? -11.369 13.432 5.280 1.00 95.62 116 GLN A C 1
ATOM 972 O O . GLN A 1 116 ? -11.978 12.397 5.207 1.00 95.62 116 GLN A O 1
ATOM 977 N N . PHE A 1 117 ? -11.480 14.233 6.346 1.00 90.44 117 PHE A N 1
ATOM 978 C CA . PHE A 1 117 ? -12.263 13.861 7.533 1.00 90.44 117 PHE A CA 1
ATOM 979 C C . PHE A 1 117 ? -13.573 14.651 7.651 1.00 90.44 117 PHE A C 1
ATOM 981 O O . PHE A 1 117 ? -14.181 14.717 8.711 1.00 90.44 117 PHE A O 1
ATOM 988 N N . THR A 1 118 ? -14.038 15.329 6.587 1.00 88.19 118 THR A N 1
ATOM 989 C CA . THR A 1 118 ? -15.226 16.226 6.601 1.00 88.19 118 THR A CA 1
ATOM 990 C C . THR A 1 118 ? -16.290 16.451 5.371 1.00 88.19 118 THR A C 1
ATOM 992 O O . THR A 1 118 ? -17.059 17.382 5.536 1.00 88.19 118 THR A O 1
ATOM 995 N N . LYS A 1 119 ? -16.387 15.701 4.192 1.00 85.12 119 LYS A N 1
ATOM 996 C CA . LYS A 1 119 ? -16.925 15.590 2.718 1.00 85.12 119 LYS A CA 1
ATOM 997 C C . LYS A 1 119 ? -17.113 14.167 2.043 1.00 85.12 119 LYS A C 1
ATOM 999 O O . LYS A 1 119 ? -18.109 14.073 1.379 1.00 85.12 119 LYS A O 1
ATOM 1004 N N . GLY A 1 120 ? -16.259 13.123 2.092 1.00 81.50 120 GLY A N 1
ATOM 1005 C CA . GLY A 1 120 ? -16.570 11.753 1.583 1.00 81.50 120 GLY A CA 1
ATOM 1006 C C . GLY A 1 120 ? -15.744 10.509 2.035 1.00 81.50 120 GLY A C 1
ATOM 1007 O O . GLY A 1 120 ? -16.211 9.387 1.874 1.00 81.50 120 GLY A O 1
ATOM 1008 N N . GLY A 1 121 ? -14.565 10.659 2.652 1.00 86.81 121 GLY A N 1
ATOM 1009 C CA . GLY A 1 121 ? -13.750 9.619 3.302 1.00 86.81 121 GLY A CA 1
ATOM 1010 C C . GLY A 1 121 ? -13.067 9.920 4.661 1.00 86.81 121 GLY A C 1
ATOM 1011 O O . GLY A 1 121 ? -13.696 10.474 5.544 1.00 86.81 121 GLY A O 1
ATOM 1012 N N . PRO A 1 122 ? -11.839 9.406 4.873 1.00 93.56 122 PRO A N 1
ATOM 1013 C CA . PRO A 1 122 ? -10.319 9.866 6.051 1.00 93.56 122 PRO A CA 1
ATOM 1014 C C . PRO A 1 122 ? -9.467 11.134 6.025 1.00 93.56 122 PRO A C 1
ATOM 1016 O O . PRO A 1 122 ? -9.663 11.978 6.882 1.00 93.56 122 PRO A O 1
ATOM 1019 N N . ILE A 1 123 ? -8.381 11.126 5.231 1.00 95.88 123 ILE A N 1
ATOM 1020 C CA . ILE A 1 123 ? -7.134 11.884 5.316 1.00 95.88 123 ILE A CA 1
ATOM 1021 C C . ILE A 1 123 ? -7.072 12.626 6.638 1.00 95.88 123 ILE A C 1
ATOM 1023 O O . ILE A 1 123 ? -7.275 13.834 6.746 1.00 95.88 123 ILE A O 1
ATOM 1027 N N . ILE A 1 124 ? -6.889 11.764 7.649 1.00 94.12 124 ILE A N 1
ATOM 1028 C CA . ILE A 1 124 ? -6.918 12.033 9.095 1.00 94.12 124 ILE A CA 1
ATOM 1029 C C . ILE A 1 124 ? -6.048 13.231 9.380 1.00 94.12 124 ILE A C 1
ATOM 1031 O O . ILE A 1 124 ? -6.300 14.081 10.236 1.00 94.12 124 ILE A O 1
ATOM 1035 N N . ALA A 1 125 ? -4.974 13.234 8.609 1.00 96.81 125 ALA A N 1
ATOM 1036 C CA . ALA A 1 125 ? -3.958 14.201 8.617 1.00 96.81 125 ALA A CA 1
ATOM 1037 C C . ALA A 1 125 ? -3.323 14.399 7.258 1.00 96.81 125 ALA A C 1
ATOM 1039 O O . ALA A 1 125 ? -3.890 13.845 6.338 1.00 96.81 125 ALA A O 1
ATOM 1040 N N . LEU A 1 126 ? -2.247 15.212 7.119 1.00 97.50 126 LEU A N 1
ATOM 1041 C CA . LEU A 1 126 ? -1.616 15.687 5.858 1.00 97.50 126 LEU A CA 1
ATOM 1042 C C . LEU A 1 126 ? -0.141 16.180 5.979 1.00 97.50 126 LEU A C 1
ATOM 1044 O O . LEU A 1 126 ? 0.175 16.965 6.866 1.00 97.50 126 LEU A O 1
ATOM 1048 N N . GLN A 1 127 ? 0.785 15.784 5.089 1.00 98.12 127 GLN A N 1
ATOM 1049 C CA . GLN A 1 127 ? 2.210 16.214 5.110 1.00 98.12 127 GLN A CA 1
ATOM 1050 C C . GLN A 1 127 ? 2.570 17.336 4.150 1.00 98.12 127 GLN A C 1
ATOM 1052 O O . GLN A 1 127 ? 2.295 17.256 2.959 1.00 98.12 127 GLN A O 1
ATOM 1057 N N . VAL A 1 128 ? 3.319 18.293 4.698 1.00 97.31 128 VAL A N 1
ATOM 1058 C CA . VAL A 1 128 ? 4.217 19.215 3.999 1.00 97.31 128 VAL A CA 1
ATOM 1059 C C . VAL A 1 128 ? 5.243 18.386 3.227 1.00 97.31 128 VAL A C 1
ATOM 1061 O O . VAL A 1 128 ? 5.161 18.228 2.017 1.00 97.31 128 VAL A O 1
ATOM 1064 N N . GLU A 1 129 ? 6.183 17.801 3.955 1.00 94.62 129 GLU A N 1
ATOM 1065 C CA . GLU A 1 129 ? 7.448 17.302 3.436 1.00 94.62 129 GLU A CA 1
ATOM 1066 C C . GLU A 1 129 ? 7.909 16.230 4.434 1.00 94.62 129 GLU A C 1
ATOM 1068 O O . GLU A 1 129 ? 7.791 16.427 5.646 1.00 94.62 129 GLU A O 1
ATOM 1073 N N . ASN A 1 130 ? 8.312 15.052 3.961 1.00 96.12 130 ASN A N 1
ATOM 1074 C CA . ASN A 1 130 ? 8.975 14.070 4.813 1.00 96.12 130 ASN A CA 1
ATOM 1075 C C . ASN A 1 130 ? 10.491 14.331 4.847 1.00 96.12 130 ASN A C 1
ATOM 1077 O O . ASN A 1 130 ? 11.166 14.376 3.825 1.00 96.12 130 ASN A O 1
ATOM 1081 N N . GLU A 1 131 ? 11.038 14.434 6.050 1.00 92.31 131 GLU A N 1
ATOM 1082 C CA . GLU A 1 131 ? 12.476 14.547 6.275 1.00 92.31 131 GLU A CA 1
ATOM 1083 C C . GLU A 1 131 ? 13.104 15.720 5.520 1.00 92.31 131 GLU A C 1
ATOM 1085 O O . GLU A 1 131 ? 14.085 15.588 4.770 1.00 92.31 131 GLU A O 1
ATOM 1090 N N . TYR A 1 132 ? 12.539 16.906 5.748 1.00 91.38 132 TYR A N 1
ATOM 1091 C CA . TYR A 1 132 ? 13.145 18.141 5.270 1.00 91.38 132 TYR A CA 1
ATOM 1092 C C . TYR A 1 132 ? 14.419 18.497 6.043 1.00 91.38 132 TYR A C 1
ATOM 1094 O O . TYR A 1 132 ? 15.231 19.274 5.557 1.00 91.38 132 TYR A O 1
ATOM 1102 N N . GLY A 1 133 ? 14.632 17.905 7.220 1.00 86.50 133 GLY A N 1
ATOM 1103 C CA . GLY A 1 133 ? 15.896 17.951 7.947 1.00 86.50 133 GLY A CA 1
ATOM 1104 C C . GLY A 1 133 ? 16.950 16.955 7.458 1.00 86.50 133 GLY A C 1
ATOM 1105 O O . GLY A 1 133 ? 18.136 17.279 7.476 1.00 86.50 133 GLY A O 1
ATOM 1106 N N . SER A 1 134 ? 16.567 15.797 6.907 1.00 79.94 134 SER A N 1
ATOM 1107 C CA . SER A 1 134 ? 17.524 14.785 6.398 1.00 79.94 134 SER A CA 1
ATOM 1108 C C . SER A 1 134 ? 18.145 15.143 5.036 1.00 79.94 134 SER A C 1
ATOM 1110 O O . SER A 1 134 ? 18.715 14.316 4.329 1.00 79.94 134 SER A O 1
ATOM 1112 N N . THR A 1 135 ? 18.060 16.426 4.691 1.00 70.94 135 THR A N 1
ATOM 1113 C CA . THR A 1 135 ? 18.784 17.155 3.646 1.00 70.94 135 THR A CA 1
ATOM 1114 C C . THR A 1 135 ? 20.274 17.346 3.890 1.00 70.94 135 THR A C 1
ATOM 1116 O O . THR A 1 135 ? 20.998 17.603 2.931 1.00 70.94 135 THR A O 1
ATOM 1119 N N . GLU A 1 136 ? 20.704 17.371 5.155 1.00 57.28 136 GLU A N 1
ATOM 1120 C CA . GLU A 1 136 ? 22.008 17.917 5.544 1.00 57.28 136 GLU A CA 1
ATOM 1121 C C . GLU A 1 136 ? 23.189 17.108 4.986 1.00 57.28 136 GLU A C 1
ATOM 1123 O O . GLU A 1 136 ? 23.151 15.882 4.904 1.00 57.28 136 GLU A O 1
ATOM 1128 N N . ASP A 1 137 ? 24.274 17.800 4.627 1.00 54.28 137 ASP A N 1
ATOM 1129 C CA . ASP A 1 137 ? 25.561 17.170 4.319 1.00 54.28 137 ASP A CA 1
ATOM 1130 C C . ASP A 1 137 ? 26.298 16.846 5.637 1.00 54.28 137 ASP A C 1
ATOM 1132 O O . ASP A 1 137 ? 26.685 17.780 6.346 1.00 54.28 137 ASP A O 1
ATOM 1136 N N . PRO A 1 138 ? 26.590 15.565 5.956 1.00 45.25 138 PRO A N 1
ATOM 1137 C CA . PRO A 1 138 ? 27.339 15.179 7.159 1.00 45.25 138 PRO A CA 1
ATOM 1138 C C . PRO A 1 138 ? 28.767 15.748 7.248 1.00 45.25 138 PRO A C 1
ATOM 1140 O O . PRO A 1 138 ? 29.452 15.540 8.252 1.00 45.25 138 PRO A O 1
ATOM 1143 N N . LYS A 1 139 ? 29.262 16.396 6.186 1.00 47.53 139 LYS A N 1
ATOM 1144 C CA . LYS A 1 139 ? 30.597 17.007 6.080 1.00 47.53 139 LYS A CA 1
ATOM 1145 C C . LYS A 1 139 ? 30.545 18.474 5.619 1.00 47.53 139 LYS A C 1
ATOM 1147 O O . LYS A 1 139 ? 31.601 19.095 5.483 1.00 47.53 139 LYS A O 1
ATOM 1152 N N . GLY A 1 140 ? 29.353 19.033 5.402 1.00 46.06 140 GLY A N 1
ATOM 1153 C CA . GLY A 1 140 ? 29.153 20.376 4.858 1.00 46.06 140 GLY A CA 1
ATOM 1154 C C . GLY A 1 140 ? 29.252 21.468 5.923 1.00 46.06 140 GLY A C 1
ATOM 1155 O O . GLY A 1 140 ? 28.643 21.379 6.988 1.00 46.06 140 GLY A O 1
ATOM 1156 N N . GLN A 1 141 ? 30.022 22.519 5.638 1.00 41.19 141 GLN A N 1
ATOM 1157 C CA . GLN A 1 141 ? 30.079 23.735 6.453 1.00 41.19 141 GLN A CA 1
ATOM 1158 C C . GLN A 1 141 ? 29.886 24.972 5.557 1.00 41.19 141 GLN A C 1
ATOM 1160 O O . GLN A 1 141 ? 30.671 25.149 4.622 1.00 41.19 141 GLN A O 1
ATOM 1165 N N . PRO A 1 142 ? 28.896 25.844 5.836 1.00 51.47 142 PRO A N 1
ATOM 1166 C CA . PRO A 1 142 ? 27.866 25.697 6.872 1.00 51.47 142 PRO A CA 1
ATOM 1167 C C . PRO A 1 142 ? 26.913 24.516 6.581 1.00 51.47 142 PRO A C 1
ATOM 1169 O O . PRO A 1 142 ? 26.807 24.107 5.423 1.00 51.47 142 PRO A O 1
ATOM 1172 N N . PRO A 1 143 ? 26.219 23.970 7.600 1.00 57.78 143 PRO A N 1
ATOM 1173 C CA . PRO A 1 143 ? 25.127 23.026 7.373 1.00 57.78 143 PRO A CA 1
ATOM 1174 C C . PRO A 1 143 ? 24.036 23.664 6.502 1.00 57.78 143 PRO A C 1
ATOM 1176 O O . PRO A 1 143 ? 23.893 24.891 6.453 1.00 57.78 143 PRO A O 1
ATOM 1179 N N . PHE A 1 144 ? 23.264 22.826 5.809 1.00 64.69 144 PHE A N 1
ATOM 1180 C CA . PHE A 1 144 ? 22.114 23.292 5.038 1.00 64.69 144 PHE A CA 1
ATOM 1181 C C . PHE A 1 144 ? 21.130 24.026 5.955 1.00 64.69 144 PHE A C 1
ATOM 1183 O O . PHE A 1 144 ? 20.882 23.603 7.081 1.00 64.69 144 PHE A O 1
ATOM 1190 N N . VAL A 1 145 ? 20.566 25.130 5.466 1.00 71.19 145 VAL A N 1
ATOM 1191 C CA . VAL A 1 145 ? 19.537 25.892 6.177 1.00 71.19 145 VAL A CA 1
ATOM 1192 C C . VAL A 1 145 ? 18.206 25.605 5.489 1.00 71.19 145 VAL A C 1
ATOM 1194 O O . VAL A 1 145 ? 17.981 26.144 4.402 1.00 71.19 145 VAL A O 1
ATOM 1197 N N . PRO A 1 146 ? 17.321 24.783 6.083 1.00 82.06 146 PRO A N 1
ATOM 1198 C CA . PRO A 1 146 ? 16.057 24.451 5.453 1.00 82.06 146 PRO A CA 1
ATOM 1199 C C . PRO A 1 146 ? 15.190 25.686 5.284 1.00 82.06 146 PRO A C 1
ATOM 1201 O O . PRO A 1 146 ? 14.892 26.421 6.232 1.00 82.06 146 PRO A O 1
ATOM 1204 N N . ASP A 1 147 ? 14.781 25.907 4.043 1.00 89.31 147 ASP A N 1
ATOM 1205 C CA . ASP A 1 147 ? 13.997 27.061 3.664 1.00 89.31 147 ASP A CA 1
ATOM 1206 C C . ASP A 1 147 ? 12.591 27.007 4.279 1.00 89.31 147 ASP A C 1
ATOM 1208 O O . ASP A 1 147 ? 11.711 26.243 3.873 1.00 89.31 147 ASP A O 1
ATOM 1212 N N . LYS A 1 148 ? 12.393 27.875 5.269 1.00 90.81 148 LYS A N 1
ATOM 1213 C CA . LYS A 1 148 ? 11.135 28.042 5.989 1.00 90.81 148 LYS A CA 1
ATOM 1214 C C . LYS A 1 148 ? 10.084 28.795 5.174 1.00 90.81 148 LYS A C 1
ATOM 1216 O O . LYS A 1 148 ? 8.900 28.597 5.425 1.00 90.81 148 LYS A O 1
ATOM 1221 N N . LEU A 1 149 ? 10.479 29.634 4.214 1.00 92.88 149 LEU A N 1
ATOM 1222 C CA . LEU A 1 149 ? 9.554 30.288 3.291 1.00 92.88 149 LEU A CA 1
ATOM 1223 C C . LEU A 1 149 ? 8.992 29.270 2.295 1.00 92.88 149 LEU A C 1
ATOM 1225 O O . LEU A 1 149 ? 7.804 29.333 2.024 1.00 92.88 149 LEU A O 1
ATOM 1229 N N . TYR A 1 150 ? 9.769 28.278 1.853 1.00 94.44 150 TYR A N 1
ATOM 1230 C CA . TYR A 1 150 ? 9.266 27.171 1.042 1.00 94.44 150 TYR A CA 1
ATOM 1231 C C . TYR A 1 150 ? 8.188 26.452 1.847 1.00 94.44 150 TYR A C 1
ATOM 1233 O O . TYR A 1 150 ? 7.047 26.350 1.400 1.00 94.44 150 TYR A O 1
ATOM 1241 N N . ILE A 1 151 ? 8.534 26.061 3.081 1.00 94.75 151 ILE A N 1
ATOM 1242 C CA . ILE A 1 151 ? 7.629 25.365 3.988 1.00 94.75 151 ILE A CA 1
ATOM 1243 C C . ILE A 1 151 ? 6.350 26.191 4.235 1.00 94.75 151 ILE A C 1
ATOM 1245 O O . ILE A 1 151 ? 5.249 25.636 4.217 1.00 94.75 151 ILE A O 1
ATOM 1249 N N . ALA A 1 152 ? 6.488 27.507 4.445 1.00 95.88 152 ALA A N 1
ATOM 1250 C CA . ALA A 1 152 ? 5.420 28.442 4.808 1.00 95.88 152 ALA A CA 1
ATOM 1251 C C . ALA A 1 152 ? 4.543 28.897 3.630 1.00 95.88 152 ALA A C 1
ATOM 1253 O O . ALA A 1 152 ? 3.326 28.994 3.794 1.00 95.88 152 ALA A O 1
ATOM 1254 N N . GLN A 1 153 ? 5.135 29.156 2.459 1.00 96.06 153 GLN A N 1
ATOM 1255 C CA . GLN A 1 153 ? 4.412 29.363 1.208 1.00 96.06 153 GLN A CA 1
ATOM 1256 C C . GLN A 1 153 ? 3.629 28.118 0.934 1.00 96.06 153 GLN A C 1
ATOM 1258 O O . GLN A 1 153 ? 2.414 28.205 0.961 1.00 96.06 153 GLN A O 1
ATOM 1263 N N . LEU A 1 154 ? 4.288 26.965 0.795 1.00 95.81 154 LEU A N 1
ATOM 1264 C CA . LEU A 1 154 ? 3.574 25.729 0.552 1.00 95.81 154 LEU A CA 1
ATOM 1265 C C . LEU A 1 154 ? 2.418 25.520 1.531 1.00 95.81 154 LEU A C 1
ATOM 1267 O O . LEU A 1 154 ? 1.346 25.077 1.128 1.00 95.81 154 LEU A O 1
ATOM 1271 N N . ARG A 1 155 ? 2.635 25.902 2.795 1.00 95.44 155 ARG A N 1
ATOM 1272 C CA . ARG A 1 155 ? 1.629 25.867 3.850 1.00 95.44 155 ARG A CA 1
ATOM 1273 C C . ARG A 1 155 ? 0.346 26.657 3.539 1.00 95.44 155 ARG A C 1
ATOM 1275 O O . ARG A 1 155 ? -0.732 26.307 4.017 1.00 95.44 155 ARG A O 1
ATOM 1282 N N . GLU A 1 156 ? 0.445 27.789 2.861 1.00 94.38 156 GLU A N 1
ATOM 1283 C CA . GLU A 1 156 ? -0.672 28.726 2.733 1.00 94.38 156 GLU A CA 1
ATOM 1284 C C . GLU A 1 156 ? -1.815 28.148 1.906 1.00 94.38 156 GLU A C 1
ATOM 1286 O O . GLU A 1 156 ? -2.977 28.163 2.324 1.00 94.38 156 GLU A O 1
ATOM 1291 N N . LEU A 1 157 ? -1.509 27.625 0.721 1.00 93.00 157 LEU A N 1
ATOM 1292 C CA . LEU A 1 157 ? -2.572 27.324 -0.226 1.00 93.00 157 LEU A CA 1
ATOM 1293 C C . LEU A 1 157 ? -3.445 26.142 0.203 1.00 93.00 157 LEU A C 1
ATOM 1295 O O . LEU A 1 157 ? -4.501 25.971 -0.417 1.00 93.00 157 LEU A O 1
ATOM 1299 N N . MET A 1 158 ? -3.088 25.432 1.288 1.00 95.25 158 MET A N 1
ATOM 1300 C CA . MET A 1 158 ? -3.976 24.466 1.935 1.00 95.25 158 MET A CA 1
ATOM 1301 C C . MET A 1 158 ? -5.376 24.981 2.098 1.00 95.25 158 MET A C 1
ATOM 1303 O O . MET A 1 158 ? -6.384 24.443 1.649 1.00 95.25 158 MET A O 1
ATOM 1307 N N . LEU A 1 159 ? -5.363 26.106 2.778 1.00 93.88 159 LEU A N 1
ATOM 1308 C CA . LEU A 1 159 ? -6.513 26.714 3.366 1.00 93.88 159 LEU A CA 1
ATOM 1309 C C . LEU A 1 159 ? -7.338 27.325 2.230 1.00 93.88 159 LEU A C 1
ATOM 1311 O O . LEU A 1 159 ? -8.568 27.354 2.300 1.00 93.88 159 LEU A O 1
ATOM 1315 N N . THR A 1 160 ? -6.647 27.752 1.164 1.00 91.12 160 THR A N 1
ATOM 1316 C CA . THR A 1 160 ? -7.224 28.320 -0.056 1.00 91.12 160 THR A CA 1
ATOM 1317 C C . THR A 1 160 ? -7.818 27.286 -1.005 1.00 91.12 160 THR A C 1
ATOM 1319 O O . THR A 1 160 ? -8.616 27.670 -1.849 1.00 91.12 160 THR A O 1
ATOM 1322 N N . ASN A 1 161 ? -7.469 26.007 -0.848 1.00 92.25 161 ASN A N 1
ATOM 1323 C CA . ASN A 1 161 ? -8.114 24.906 -1.556 1.00 92.25 161 ASN A CA 1
ATOM 1324 C C . ASN A 1 161 ? -8.375 23.771 -0.588 1.00 92.25 161 ASN A C 1
ATOM 1326 O O . ASN A 1 161 ? -7.934 22.634 -0.729 1.00 92.25 161 ASN A O 1
ATOM 1330 N N . ASN A 1 162 ? -9.134 24.166 0.424 1.00 90.00 162 ASN A N 1
ATOM 1331 C CA . ASN A 1 162 ? -10.126 23.290 0.986 1.00 90.00 162 ASN A CA 1
ATOM 1332 C C . ASN A 1 162 ? -9.594 22.070 1.721 1.00 90.00 162 ASN A C 1
ATOM 1334 O O . ASN A 1 162 ? -10.301 21.072 1.859 1.00 90.00 162 ASN A O 1
ATOM 1338 N N . ILE A 1 163 ? -8.396 22.235 2.294 1.00 93.94 163 ILE A N 1
ATOM 1339 C CA . ILE A 1 163 ? -7.868 21.377 3.342 1.00 93.94 163 ILE A CA 1
ATOM 1340 C C . ILE A 1 163 ? -7.523 22.168 4.601 1.00 93.94 163 ILE A C 1
ATOM 1342 O O . ILE A 1 163 ? -6.886 23.219 4.516 1.00 93.94 163 ILE A O 1
ATOM 1346 N N . LYS A 1 164 ? -8.007 21.687 5.755 1.00 92.06 164 LYS A N 1
ATOM 1347 C CA . LYS A 1 164 ? -8.003 22.361 7.063 1.00 92.06 164 LYS A CA 1
ATOM 1348 C C . LYS A 1 164 ? -8.187 21.368 8.243 1.00 92.06 164 LYS A C 1
ATOM 1350 O O . LYS A 1 164 ? -8.916 21.696 9.172 1.00 92.06 164 LYS A O 1
ATOM 1355 N N . GLU A 1 165 ? -7.662 20.137 8.155 1.00 96.12 165 GLU A N 1
ATOM 1356 C CA . GLU A 1 165 ? -7.801 19.108 9.222 1.00 96.12 165 GLU A CA 1
ATOM 1357 C C . GLU A 1 165 ? -6.963 19.538 10.480 1.00 96.12 165 GLU A C 1
ATOM 1359 O O . GLU A 1 165 ? -6.668 20.725 10.636 1.00 96.12 165 GLU A O 1
ATOM 1364 N N . LEU A 1 166 ? -6.550 18.640 11.401 1.00 96.56 166 LEU A N 1
ATOM 1365 C CA . LEU A 1 166 ? -5.437 18.892 12.375 1.00 96.56 166 LEU A CA 1
ATOM 1366 C C . LEU A 1 166 ? -4.090 19.182 11.622 1.00 96.56 166 LEU A C 1
ATOM 1368 O O . LEU A 1 166 ? -4.235 19.602 10.498 1.00 96.56 166 LEU A O 1
ATOM 1372 N N . LEU A 1 167 ? -2.803 19.136 12.083 1.00 97.12 167 LEU A N 1
ATOM 1373 C CA . LEU A 1 167 ? -1.685 19.672 11.224 1.00 97.12 167 LEU A CA 1
ATOM 1374 C C . LEU A 1 167 ? -0.102 19.224 11.436 1.00 97.12 167 LEU A C 1
ATOM 1376 O O . LEU A 1 167 ? 0.604 19.917 12.118 1.00 97.12 167 LEU A O 1
ATOM 1380 N N . PHE A 1 168 ? 0.648 18.210 10.870 1.00 97.75 168 PHE A N 1
ATOM 1381 C CA . PHE A 1 168 ? 1.964 17.537 11.385 1.00 97.75 168 PHE A CA 1
ATOM 1382 C C . PHE A 1 168 ? 3.511 17.977 11.481 1.00 97.75 168 PHE A C 1
ATOM 1384 O O . PHE A 1 168 ? 3.840 18.641 12.455 1.00 97.75 168 PHE A O 1
ATOM 1391 N N . THR A 1 169 ? 4.427 17.522 10.566 1.00 96.69 169 THR A N 1
ATOM 1392 C CA . THR A 1 169 ? 5.946 17.389 10.351 1.00 96.69 169 THR A CA 1
ATOM 1393 C C . THR A 1 169 ? 6.601 16.062 10.627 1.00 96.69 169 THR A C 1
ATOM 1395 O O . THR A 1 169 ? 6.293 15.529 11.665 1.00 96.69 169 THR A O 1
ATOM 1398 N N . SER A 1 170 ? 7.515 15.553 9.773 1.00 96.50 170 SER A N 1
ATOM 1399 C CA . SER A 1 170 ? 8.392 14.412 10.107 1.00 96.50 170 SER A CA 1
ATOM 1400 C C . SER A 1 170 ? 9.860 14.602 9.756 1.00 96.50 170 SER A C 1
ATOM 1402 O O . SER A 1 170 ? 10.186 14.965 8.634 1.00 96.50 170 SER A O 1
ATOM 1404 N N . ASP A 1 171 ? 10.724 14.297 10.722 1.00 93.06 171 ASP A N 1
ATOM 1405 C CA . ASP A 1 171 ? 12.187 14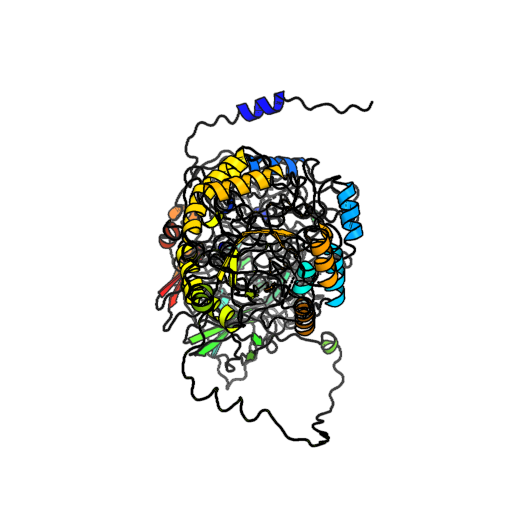.269 10.631 1.00 93.06 171 ASP A CA 1
ATOM 1406 C C . ASP A 1 171 ? 12.703 13.370 11.773 1.00 93.06 171 ASP A C 1
ATOM 1408 O O . ASP A 1 171 ? 11.998 13.189 12.762 1.00 93.06 171 ASP A O 1
ATOM 1412 N N . SER A 1 172 ? 13.933 12.851 11.744 1.00 92.62 172 SER A N 1
ATOM 1413 C CA . SER A 1 172 ? 14.544 12.244 12.946 1.00 92.62 172 SER A CA 1
ATOM 1414 C C . SER A 1 172 ? 14.836 13.315 14.024 1.00 92.62 172 SER A C 1
ATOM 1416 O O . SER A 1 172 ? 15.805 14.063 13.858 1.00 92.62 172 SER A O 1
ATOM 1418 N N . PRO A 1 173 ? 14.100 13.424 15.155 1.00 91.19 173 PRO A N 1
ATOM 1419 C CA . PRO A 1 173 ? 14.167 14.619 16.009 1.00 91.19 173 PRO A CA 1
ATOM 1420 C C . PRO A 1 173 ? 15.473 14.724 16.797 1.00 91.19 173 PRO A C 1
ATOM 1422 O O . PRO A 1 173 ? 15.934 15.827 17.092 1.00 91.19 173 PRO A O 1
ATOM 1425 N N . TYR A 1 174 ? 16.101 13.586 17.116 1.00 87.94 174 TYR A N 1
ATOM 1426 C CA . TYR A 1 174 ? 17.425 13.560 17.739 1.00 87.94 174 TYR A CA 1
ATOM 1427 C C . TYR A 1 174 ? 18.554 13.962 16.778 1.00 87.94 174 TYR A C 1
ATOM 1429 O O . TYR A 1 174 ? 19.567 14.488 17.233 1.00 87.94 174 TYR A O 1
ATOM 1437 N N . ALA A 1 175 ? 18.390 13.744 15.468 1.00 84.31 175 ALA A N 1
ATOM 1438 C CA . ALA A 1 175 ? 19.397 14.097 14.466 1.00 84.31 175 ALA A CA 1
ATOM 1439 C C . ALA A 1 175 ? 19.210 15.520 13.913 1.00 84.31 175 ALA A C 1
ATOM 1441 O O . ALA A 1 175 ? 20.191 16.238 13.758 1.00 84.31 175 ALA A O 1
ATOM 1442 N N . HIS A 1 176 ? 17.962 15.932 13.661 1.00 85.75 176 HIS A N 1
ATOM 1443 C CA . HIS A 1 176 ? 17.638 17.143 12.896 1.00 85.75 176 HIS A CA 1
ATOM 1444 C C . HIS A 1 176 ? 16.808 18.183 13.670 1.00 85.75 176 HIS A C 1
ATOM 1446 O O . HIS A 1 176 ? 16.485 19.236 13.127 1.00 85.75 176 HIS A O 1
ATOM 1452 N N . GLY A 1 177 ? 16.440 17.940 14.933 1.00 88.25 177 GLY A N 1
ATOM 1453 C CA . GLY A 1 177 ? 15.654 18.902 15.715 1.00 88.25 177 GLY A CA 1
ATOM 1454 C C . GLY A 1 177 ? 14.342 19.291 15.018 1.00 88.25 177 GLY A C 1
ATOM 1455 O O . GLY A 1 177 ? 13.615 18.429 14.533 1.00 88.25 177 GLY A O 1
ATOM 1456 N N . ASP A 1 178 ? 14.055 20.592 14.939 1.00 88.00 178 ASP A N 1
ATOM 1457 C CA . ASP A 1 178 ? 12.910 21.173 14.226 1.00 88.00 178 ASP A CA 1
ATOM 1458 C C . ASP A 1 178 ? 13.298 21.813 12.874 1.00 88.00 178 ASP A C 1
ATOM 1460 O O . ASP A 1 178 ? 12.557 22.641 12.324 1.00 88.00 178 ASP A O 1
ATOM 1464 N N . ILE A 1 179 ? 14.452 21.454 12.292 1.00 87.38 179 ILE A N 1
ATOM 1465 C CA . ILE A 1 179 ? 14.933 22.125 11.075 1.00 87.38 179 ILE A CA 1
ATOM 1466 C C . ILE A 1 179 ? 14.048 21.833 9.850 1.00 87.38 179 ILE A C 1
ATOM 1468 O O . ILE A 1 179 ? 13.892 22.725 9.022 1.00 87.38 179 ILE A O 1
ATOM 1472 N N . GLY A 1 180 ? 13.327 20.709 9.786 1.00 88.81 180 GLY A N 1
ATOM 1473 C CA . GLY A 1 180 ? 12.294 20.487 8.761 1.00 88.81 180 GLY A CA 1
ATOM 1474 C C . GLY A 1 180 ? 10.994 21.298 8.945 1.00 88.81 180 GLY A C 1
ATOM 1475 O O . GLY A 1 180 ? 10.089 21.237 8.117 1.00 88.81 180 GLY A O 1
ATOM 1476 N N . SER A 1 181 ? 10.875 22.074 10.030 1.00 92.12 181 SER A N 1
ATOM 1477 C CA . SER A 1 181 ? 9.593 22.494 10.623 1.00 92.12 181 SER A CA 1
ATOM 1478 C C . SER A 1 181 ? 9.359 24.025 10.704 1.00 92.12 181 SER A C 1
ATOM 1480 O O . SER A 1 181 ? 10.211 24.815 10.304 1.00 92.12 181 SER A O 1
ATOM 1482 N N . LEU A 1 182 ? 8.193 24.468 11.201 1.00 92.69 182 LEU A N 1
ATOM 1483 C CA . LEU A 1 182 ? 7.906 25.853 11.645 1.00 92.69 182 LEU A CA 1
ATOM 1484 C C . LEU A 1 182 ? 7.260 25.810 13.050 1.00 92.69 182 LEU A C 1
ATOM 1486 O O . LEU A 1 182 ? 6.713 24.781 13.431 1.00 92.69 182 LEU A O 1
ATOM 1490 N N . PRO A 1 183 ? 7.166 26.926 13.796 1.00 88.44 183 PRO A N 1
ATOM 1491 C CA . PRO A 1 183 ? 6.602 26.912 15.153 1.00 88.44 183 PRO A CA 1
ATOM 1492 C C . PRO A 1 183 ? 5.110 26.590 15.255 1.00 88.44 183 PRO A C 1
ATOM 1494 O O . PRO A 1 183 ? 4.629 26.224 16.329 1.00 88.44 183 PRO A O 1
ATOM 1497 N N . SER A 1 184 ? 4.338 26.752 14.178 1.00 85.06 184 SER A N 1
ATOM 1498 C CA . SER A 1 184 ? 2.895 26.545 14.264 1.00 85.06 184 SER A CA 1
ATOM 1499 C C . SER A 1 184 ? 2.522 25.072 14.514 1.00 85.06 184 SER A C 1
ATOM 1501 O O . SER A 1 184 ? 1.370 24.831 14.835 1.00 85.06 184 SER A O 1
ATOM 1503 N N . LEU A 1 185 ? 3.458 24.105 14.462 1.00 92.56 185 LEU A N 1
ATOM 1504 C CA . LEU A 1 185 ? 3.196 22.655 14.509 1.00 92.56 185 LEU A CA 1
ATOM 1505 C C . LEU A 1 185 ? 3.797 21.887 15.688 1.00 92.56 185 LEU A C 1
ATOM 1507 O O . LEU A 1 185 ? 4.290 22.472 16.652 1.00 92.56 185 LEU A O 1
ATOM 1511 N N . PHE A 1 186 ? 3.654 20.561 15.644 1.00 95.50 186 PHE A N 1
ATOM 1512 C CA . PHE A 1 186 ? 4.010 19.634 16.705 1.00 95.50 186 PHE A CA 1
ATOM 1513 C C . PHE A 1 186 ? 4.565 18.271 16.241 1.00 95.50 186 PHE A C 1
ATOM 1515 O O . PHE A 1 186 ? 4.422 17.310 16.972 1.00 95.50 186 PHE A O 1
ATOM 1522 N N . GLN A 1 187 ? 5.170 18.189 15.043 1.00 95.12 187 GLN A N 1
ATOM 1523 C CA . GLN A 1 187 ? 6.242 17.282 14.554 1.00 95.12 187 GLN A CA 1
ATOM 1524 C C . GLN A 1 187 ? 6.240 15.780 14.947 1.00 95.12 187 GLN A C 1
ATOM 1526 O O . GLN A 1 187 ? 5.697 15.319 15.940 1.00 95.12 187 GLN A O 1
ATOM 1531 N N . THR A 1 188 ? 6.875 14.947 14.142 1.00 97.62 188 THR A N 1
ATOM 1532 C CA . THR A 1 188 ? 6.873 13.483 14.223 1.00 97.62 188 THR A CA 1
ATOM 1533 C C . THR A 1 188 ? 8.253 12.954 13.846 1.00 97.62 188 THR A C 1
ATOM 1535 O O . THR A 1 188 ? 9.080 13.708 13.333 1.00 97.62 188 THR A O 1
ATOM 1538 N N . ALA A 1 189 ? 8.526 11.695 14.178 1.00 96.38 189 ALA A N 1
ATOM 1539 C CA . ALA A 1 189 ? 9.883 11.198 14.359 1.00 96.38 189 ALA A CA 1
ATOM 1540 C C . ALA A 1 189 ? 10.239 10.009 13.454 1.00 96.38 189 ALA A C 1
ATOM 1542 O O . ALA A 1 189 ? 9.549 8.996 13.495 1.00 96.38 189 ALA A O 1
ATOM 1543 N N . ASN A 1 190 ? 11.348 10.076 12.716 1.00 95.69 190 ASN A N 1
ATOM 1544 C CA . ASN A 1 190 ? 11.811 8.955 11.881 1.00 95.69 190 ASN A CA 1
ATOM 1545 C C . ASN A 1 190 ? 13.028 8.247 12.521 1.00 95.69 190 ASN A C 1
ATOM 1547 O O . ASN A 1 190 ? 13.972 8.934 12.925 1.00 95.69 190 ASN A O 1
ATOM 1551 N N . PHE A 1 191 ? 13.003 6.914 12.693 1.00 94.50 191 PHE A N 1
ATOM 1552 C CA . PHE A 1 191 ? 14.056 6.103 13.348 1.00 94.50 191 PHE A CA 1
ATOM 1553 C C . PHE A 1 191 ? 13.828 4.573 13.241 1.00 94.50 191 PHE A C 1
ATOM 1555 O O . PHE A 1 191 ? 12.745 4.136 12.892 1.00 94.50 191 PHE A O 1
ATOM 1562 N N . ASN A 1 192 ? 14.800 3.731 13.634 1.00 86.25 192 ASN A N 1
ATOM 1563 C CA . ASN A 1 192 ? 14.637 2.259 13.758 1.00 86.25 192 ASN A CA 1
ATOM 1564 C C . ASN A 1 192 ? 14.816 1.665 15.173 1.00 86.25 192 ASN A C 1
ATOM 1566 O O . ASN A 1 192 ? 14.539 0.489 15.391 1.00 86.25 192 ASN A O 1
ATOM 1570 N N . ASP A 1 193 ? 15.300 2.436 16.148 1.00 88.62 193 ASP A N 1
ATOM 1571 C CA . ASP A 1 193 ? 15.460 2.009 17.548 1.00 88.62 193 ASP A CA 1
ATOM 1572 C C . ASP A 1 193 ? 15.484 3.249 18.464 1.00 88.62 193 ASP A C 1
ATOM 1574 O O . ASP A 1 193 ? 15.571 4.385 17.988 1.00 88.62 193 ASP A O 1
ATOM 1578 N N . LYS A 1 194 ? 15.467 3.025 19.783 1.00 94.00 194 LYS A N 1
ATOM 1579 C CA . LYS A 1 194 ? 15.525 4.050 20.847 1.00 94.00 194 LYS A CA 1
ATOM 1580 C C . LYS A 1 194 ? 14.367 5.068 20.794 1.00 94.00 194 LYS A C 1
ATOM 1582 O O . LYS A 1 194 ? 14.619 6.280 20.808 1.00 94.00 194 LYS A O 1
ATOM 1587 N N . PRO A 1 195 ? 13.101 4.616 20.745 1.00 94.19 195 PRO A N 1
ATOM 1588 C CA . PRO A 1 195 ? 11.947 5.508 20.650 1.00 94.19 195 PRO A CA 1
ATOM 1589 C C . PRO A 1 195 ? 11.871 6.525 21.791 1.00 94.19 195 PRO A C 1
ATOM 1591 O O . PRO A 1 195 ? 11.530 7.679 21.555 1.00 94.19 195 PRO A O 1
ATOM 1594 N N . GLU A 1 196 ? 12.260 6.144 23.008 1.00 95.12 196 GLU A N 1
ATOM 1595 C CA . GLU A 1 196 ? 12.255 7.021 24.181 1.00 95.12 196 GLU A CA 1
ATOM 1596 C C . GLU A 1 196 ? 13.149 8.250 23.950 1.00 95.12 196 GLU A C 1
ATOM 1598 O O . GLU A 1 196 ? 12.722 9.382 24.161 1.00 95.12 196 GLU A O 1
ATOM 1603 N N . GLN A 1 197 ? 14.356 8.039 23.408 1.00 95.06 197 GLN A N 1
ATOM 1604 C CA . GLN A 1 197 ? 15.310 9.103 23.073 1.00 95.06 197 GLN A CA 1
ATOM 1605 C C . GLN A 1 197 ? 14.757 10.061 22.008 1.00 95.06 197 GLN A C 1
ATOM 1607 O O . GLN A 1 197 ? 14.939 11.277 22.104 1.00 95.06 197 GLN A O 1
ATOM 1612 N N . GLN A 1 198 ? 14.096 9.515 20.986 1.00 95.25 198 GLN A N 1
ATOM 1613 C CA . GLN A 1 198 ? 13.536 10.294 19.883 1.00 95.25 198 GLN A CA 1
ATOM 1614 C C . GLN A 1 198 ? 12.306 11.087 20.337 1.00 95.25 198 GLN A C 1
ATOM 1616 O O . GLN A 1 198 ? 12.158 12.252 19.973 1.00 95.25 198 GLN A O 1
ATOM 1621 N N . PHE A 1 199 ? 11.448 10.495 21.171 1.00 95.69 199 PHE A N 1
ATOM 1622 C CA . PHE A 1 199 ? 10.215 11.120 21.641 1.00 95.69 199 PHE A CA 1
ATOM 1623 C C . PHE A 1 199 ? 10.401 12.094 22.804 1.00 95.69 199 PHE A C 1
ATOM 1625 O O . PHE A 1 199 ? 9.683 13.095 22.842 1.00 95.69 199 PHE A O 1
ATOM 1632 N N . ASP A 1 200 ? 11.353 11.859 23.710 1.00 94.38 200 ASP A N 1
ATOM 1633 C CA . ASP A 1 200 ? 11.737 12.853 24.719 1.00 94.38 200 ASP A CA 1
ATOM 1634 C C . ASP A 1 200 ? 12.298 14.094 24.022 1.00 94.38 200 ASP A C 1
ATOM 1636 O O . ASP A 1 200 ? 11.833 15.209 24.275 1.00 94.38 200 ASP A O 1
ATOM 1640 N N . LYS A 1 201 ? 13.201 13.902 23.045 1.00 94.12 201 LYS A N 1
ATOM 1641 C CA . LYS A 1 201 ? 13.711 15.014 22.238 1.00 94.12 201 LYS A CA 1
ATOM 1642 C C . LYS A 1 201 ? 12.604 15.707 21.449 1.00 94.12 201 LYS A C 1
ATOM 1644 O O . LYS A 1 201 ? 12.576 16.934 21.389 1.00 94.12 201 LYS A O 1
ATOM 1649 N N . LEU A 1 202 ? 11.675 14.943 20.877 1.00 93.19 202 LEU A N 1
ATOM 1650 C CA . LEU A 1 202 ? 10.523 15.502 20.183 1.00 93.19 202 LEU A CA 1
ATOM 1651 C C . LEU A 1 202 ? 9.712 16.402 21.131 1.00 93.19 202 LEU A C 1
ATOM 1653 O O . LEU A 1 202 ? 9.451 17.542 20.769 1.00 93.19 202 LEU A O 1
ATOM 1657 N N . LYS A 1 203 ? 9.381 15.959 22.355 1.00 92.75 203 LYS A N 1
ATOM 1658 C CA . LYS A 1 203 ? 8.645 16.769 23.351 1.00 92.75 203 LYS A CA 1
ATOM 1659 C C . LYS A 1 203 ? 9.348 18.074 23.739 1.00 92.75 203 LYS A C 1
ATOM 1661 O O . LYS A 1 203 ? 8.649 19.057 23.980 1.00 92.75 203 LYS A O 1
ATOM 1666 N N . GLU A 1 204 ? 10.684 18.124 23.770 1.00 94.00 204 GLU A N 1
ATOM 1667 C CA . GLU A 1 204 ? 11.420 19.384 23.990 1.00 94.00 204 GLU A CA 1
ATOM 1668 C C . GLU A 1 204 ? 11.083 20.444 22.926 1.00 94.00 204 GLU A C 1
ATOM 1670 O O . GLU A 1 204 ? 10.899 21.615 23.254 1.00 94.00 204 GLU A O 1
ATOM 1675 N N . LEU A 1 205 ? 10.991 20.028 21.657 1.00 89.81 205 LEU A N 1
ATOM 1676 C CA . LEU A 1 205 ? 10.754 20.901 20.497 1.00 89.81 205 LEU A CA 1
ATOM 1677 C C . LEU A 1 205 ? 9.293 21.377 20.406 1.00 89.81 205 LEU A C 1
ATOM 1679 O O . LEU A 1 205 ? 8.997 22.417 19.821 1.00 89.81 205 LEU A O 1
ATOM 1683 N N . GLN A 1 206 ? 8.368 20.610 20.984 1.00 89.56 206 GLN A N 1
ATOM 1684 C CA . GLN A 1 206 ? 6.920 20.774 20.846 1.00 89.56 206 GLN A CA 1
ATOM 1685 C C . GLN A 1 206 ? 6.204 20.505 22.181 1.00 89.56 206 GLN A C 1
ATOM 1687 O O . GLN A 1 206 ? 5.457 19.543 22.337 1.00 89.56 206 GLN A O 1
ATOM 1692 N N . ASN A 1 207 ? 6.445 21.347 23.184 1.00 82.62 207 ASN A N 1
ATOM 1693 C CA . ASN A 1 207 ? 5.897 21.112 24.522 1.00 82.62 207 ASN A CA 1
ATOM 1694 C C . ASN A 1 207 ? 4.345 21.116 24.549 1.00 82.62 207 ASN A C 1
ATOM 1696 O O . ASN A 1 207 ? 3.700 21.907 23.857 1.00 82.62 207 ASN A O 1
ATOM 1700 N N . ASN A 1 208 ? 3.757 20.272 25.407 1.00 82.56 208 ASN A N 1
ATOM 1701 C CA . ASN A 1 208 ? 2.311 20.027 25.585 1.00 82.56 208 ASN A CA 1
ATOM 1702 C C . ASN A 1 208 ? 1.568 19.464 24.364 1.00 82.56 208 ASN A C 1
ATOM 1704 O O . ASN A 1 208 ? 0.359 19.648 24.226 1.00 82.56 208 ASN A O 1
ATOM 1708 N N . LYS A 1 209 ? 2.281 18.785 23.472 1.00 90.56 209 LYS A N 1
ATOM 1709 C CA . LYS A 1 209 ? 1.744 18.263 22.223 1.00 90.56 209 LYS A CA 1
ATOM 1710 C C . LYS A 1 209 ? 2.177 16.777 22.053 1.00 90.56 209 LYS A C 1
ATOM 1712 O O . LYS A 1 209 ? 3.299 16.447 22.444 1.00 90.56 209 LYS A O 1
ATOM 1717 N N . PRO A 1 210 ? 1.298 15.850 21.594 1.00 92.00 210 PRO A N 1
ATOM 1718 C CA . PRO A 1 210 ? 1.578 14.401 21.552 1.00 92.00 210 PRO A CA 1
ATOM 1719 C C . PRO A 1 210 ? 2.899 13.997 20.875 1.00 92.00 210 PRO A C 1
ATOM 1721 O O . PRO A 1 210 ? 3.400 14.721 20.023 1.00 92.00 210 PRO A O 1
ATOM 1724 N N . SER A 1 211 ? 3.453 12.818 21.173 1.00 95.06 211 SER A N 1
ATOM 1725 C CA . SER A 1 211 ? 4.563 12.232 20.390 1.00 95.06 211 SER A CA 1
ATOM 1726 C C . SER A 1 211 ? 4.030 11.373 19.239 1.00 95.06 211 SER A C 1
ATOM 1728 O O . SER A 1 211 ? 2.863 11.002 19.245 1.00 95.06 211 SER A O 1
ATOM 1730 N N . MET A 1 212 ? 4.845 11.097 18.218 1.00 96.56 212 MET A N 1
ATOM 1731 C CA . MET A 1 212 ? 4.474 10.268 17.057 1.00 96.56 212 MET A CA 1
ATOM 1732 C C . MET A 1 212 ? 5.725 9.920 16.265 1.00 96.56 212 MET A C 1
ATOM 1734 O O . MET A 1 212 ? 6.470 10.838 15.923 1.00 96.56 212 MET A O 1
ATOM 1738 N N . ALA A 1 213 ? 5.969 8.640 15.984 1.00 97.56 213 ALA A N 1
ATOM 1739 C CA . ALA A 1 213 ? 6.916 8.277 14.928 1.00 97.56 213 ALA A CA 1
ATOM 1740 C C . ALA A 1 213 ? 6.233 8.506 13.572 1.00 97.56 213 ALA A C 1
ATOM 1742 O O . ALA A 1 213 ? 5.009 8.498 13.535 1.00 97.56 213 ALA A O 1
ATOM 1743 N N . MET A 1 214 ? 6.960 8.766 12.484 1.00 97.00 214 MET A N 1
ATOM 1744 C CA . MET A 1 214 ? 6.365 8.829 11.137 1.00 97.00 214 MET A CA 1
ATOM 1745 C C . MET A 1 214 ? 7.006 7.885 10.132 1.00 97.00 214 MET A C 1
ATOM 1747 O O . MET A 1 214 ? 6.335 7.431 9.207 1.00 97.00 214 MET A O 1
ATOM 1751 N N . GLU A 1 215 ? 8.259 7.532 10.375 1.00 94.94 215 GLU A N 1
ATOM 1752 C CA . GLU A 1 215 ? 8.845 6.301 9.881 1.00 94.94 215 GLU A CA 1
ATOM 1753 C C . GLU A 1 215 ? 9.540 5.598 11.037 1.00 94.94 215 GLU A C 1
ATOM 1755 O O . GLU A 1 215 ? 10.645 5.965 11.426 1.00 94.94 215 GLU A O 1
ATOM 1760 N N . PHE A 1 216 ? 8.889 4.589 11.610 1.00 96.56 216 PHE A N 1
ATOM 1761 C CA . PHE A 1 216 ? 9.625 3.567 12.341 1.00 96.56 216 PHE A CA 1
ATOM 1762 C C . PHE A 1 216 ? 10.057 2.479 11.345 1.00 96.56 216 PHE A C 1
ATOM 1764 O O . PHE A 1 216 ? 9.219 1.713 10.863 1.00 96.56 216 PHE A O 1
ATOM 1771 N N . TRP A 1 217 ? 11.353 2.423 11.020 1.00 94.00 217 TRP A N 1
ATOM 1772 C CA . TRP A 1 217 ? 11.927 1.396 10.142 1.00 94.00 217 TRP A CA 1
ATOM 1773 C C . TRP A 1 217 ? 12.237 0.121 10.936 1.00 94.00 217 TRP A C 1
ATOM 1775 O O . TRP A 1 217 ? 12.776 0.171 12.041 1.00 94.00 217 TRP A O 1
ATOM 1785 N N . SER A 1 218 ? 11.879 -1.025 10.367 1.00 85.94 218 SER A N 1
ATOM 1786 C CA . SER A 1 218 ? 11.525 -2.218 11.150 1.00 85.94 218 SER A CA 1
ATOM 1787 C C . SER A 1 218 ? 11.904 -3.515 10.432 1.00 85.94 218 SER A C 1
ATOM 1789 O O . SER A 1 218 ? 12.498 -4.408 11.038 1.00 85.94 218 SER A O 1
ATOM 1791 N N . GLY A 1 219 ? 11.615 -3.564 9.130 1.00 91.56 219 GLY A N 1
ATOM 1792 C CA . GLY A 1 219 ? 12.368 -4.331 8.145 1.00 91.56 219 GLY A CA 1
ATOM 1793 C C . GLY A 1 219 ? 13.389 -3.427 7.437 1.00 91.56 219 GLY A C 1
ATOM 1794 O O . GLY A 1 219 ? 13.615 -2.285 7.857 1.00 91.56 219 GLY A O 1
ATOM 1795 N N . TRP A 1 220 ? 13.964 -3.907 6.340 1.00 92.94 220 TRP A N 1
ATOM 1796 C CA . TRP A 1 220 ? 14.764 -3.134 5.395 1.00 92.94 220 TRP A CA 1
ATOM 1797 C C . TRP A 1 220 ? 14.736 -3.766 3.998 1.00 92.94 220 TRP A C 1
ATOM 1799 O O . TRP A 1 220 ? 14.725 -4.986 3.853 1.00 92.94 220 TRP A O 1
ATOM 1809 N N . PHE A 1 221 ? 14.810 -2.942 2.958 1.00 83.56 221 PHE A N 1
ATOM 1810 C CA . PHE A 1 221 ? 15.007 -3.387 1.577 1.00 83.56 221 PHE A CA 1
ATOM 1811 C C . PHE A 1 221 ? 16.368 -4.089 1.394 1.00 83.56 221 PHE A C 1
ATOM 1813 O O . PHE A 1 221 ? 17.139 -4.277 2.338 1.00 83.56 221 PHE A O 1
ATOM 1820 N N . SER A 1 222 ? 16.695 -4.547 0.189 1.00 87.94 222 SER A N 1
ATOM 1821 C CA . SER A 1 222 ? 18.026 -5.114 -0.096 1.00 87.94 222 SER A CA 1
ATOM 1822 C C . SER A 1 222 ? 18.513 -4.676 -1.465 1.00 87.94 222 SER A C 1
ATOM 1824 O O . SER A 1 222 ? 17.715 -4.197 -2.259 1.00 87.94 222 SER A O 1
ATOM 1826 N N . HIS A 1 223 ? 19.800 -4.886 -1.748 1.00 89.38 223 HIS A N 1
ATOM 1827 C CA . HIS A 1 223 ? 20.445 -4.544 -3.019 1.00 89.38 223 HIS A CA 1
ATOM 1828 C C . HIS A 1 223 ? 20.882 -5.769 -3.854 1.00 89.38 223 HIS A C 1
ATOM 1830 O O . HIS A 1 223 ? 21.249 -6.784 -3.270 1.00 89.38 223 HIS A O 1
ATOM 1836 N N . TRP A 1 224 ? 20.906 -5.734 -5.201 1.00 82.12 224 TRP A N 1
ATOM 1837 C CA . TRP A 1 224 ? 21.313 -6.887 -6.049 1.00 82.12 224 TRP A CA 1
ATOM 1838 C C . TRP A 1 224 ? 22.702 -7.450 -5.733 1.00 82.12 224 TRP A C 1
ATOM 1840 O O . TRP A 1 224 ? 23.014 -8.566 -6.131 1.00 82.12 224 TRP A O 1
ATOM 1850 N N . SER A 1 225 ? 23.568 -6.705 -5.050 1.00 74.81 225 SER A N 1
ATOM 1851 C CA . SER A 1 225 ? 24.861 -7.214 -4.577 1.00 74.81 225 SER A CA 1
ATOM 1852 C C . SER A 1 225 ? 24.829 -7.765 -3.142 1.00 74.81 225 SER A C 1
ATOM 1854 O O . SER A 1 225 ? 25.887 -8.002 -2.559 1.00 74.81 225 SER A O 1
ATOM 1856 N N . GLU A 1 226 ? 23.648 -7.925 -2.547 1.00 76.94 226 GLU A N 1
ATOM 1857 C CA . GLU A 1 226 ? 23.435 -8.250 -1.136 1.00 76.94 226 GLU A CA 1
ATOM 1858 C C . GLU A 1 226 ? 22.565 -9.507 -0.944 1.00 76.94 226 GLU A C 1
ATOM 1860 O O . GLU A 1 226 ? 21.893 -10.007 -1.850 1.00 76.94 226 GLU A O 1
ATOM 1865 N N . SER A 1 227 ? 22.642 -10.062 0.266 1.00 75.25 227 SER A N 1
ATOM 1866 C CA . SER A 1 227 ? 21.776 -11.146 0.747 1.00 75.25 227 SER A CA 1
ATOM 1867 C C . SER A 1 227 ? 20.337 -10.635 0.931 1.00 75.25 227 SER A C 1
ATOM 1869 O O . SER A 1 227 ? 20.163 -9.429 1.094 1.00 75.25 227 SER A O 1
ATOM 1871 N N . PRO A 1 228 ? 19.305 -11.505 0.961 1.00 69.50 228 PRO A N 1
ATOM 1872 C CA . PRO A 1 228 ? 17.956 -11.040 1.262 1.00 69.50 228 PRO A CA 1
ATOM 1873 C C . PRO A 1 228 ? 17.938 -10.564 2.711 1.00 69.50 228 PRO A C 1
ATOM 1875 O O . PRO A 1 228 ? 18.413 -11.277 3.604 1.00 69.50 228 PRO A O 1
ATOM 1878 N N . TYR A 1 229 ? 17.449 -9.350 2.939 1.00 74.56 229 TYR A N 1
ATOM 1879 C CA . TYR A 1 229 ? 17.313 -8.819 4.283 1.00 74.56 229 TYR A CA 1
ATOM 1880 C C . TYR A 1 229 ? 16.321 -9.674 5.079 1.00 74.56 229 TYR A C 1
ATOM 1882 O O . TYR A 1 229 ? 15.280 -10.088 4.578 1.00 74.56 229 TYR A O 1
ATOM 1890 N N . GLN A 1 230 ? 16.682 -9.973 6.325 1.00 72.38 230 GLN A N 1
ATOM 1891 C CA . GLN A 1 230 ? 15.859 -10.734 7.260 1.00 72.38 230 GLN A CA 1
ATOM 1892 C C . GLN A 1 230 ? 15.943 -10.040 8.615 1.00 72.38 230 GLN A C 1
ATOM 1894 O O . GLN A 1 230 ? 16.965 -10.098 9.310 1.00 72.38 230 GLN A O 1
ATOM 1899 N N . GLY A 1 231 ? 14.874 -9.332 8.961 1.00 63.66 231 GLY A N 1
ATOM 1900 C CA . GLY A 1 231 ? 14.763 -8.544 10.174 1.00 63.66 231 GLY A CA 1
ATOM 1901 C C . GLY A 1 231 ? 14.642 -9.432 11.405 1.00 63.66 231 GLY A C 1
ATOM 1902 O O . GLY A 1 231 ? 14.056 -10.518 11.407 1.00 63.66 231 GLY A O 1
ATOM 1903 N N . ASN A 1 232 ? 15.218 -8.972 12.513 1.00 79.69 232 ASN A N 1
ATOM 1904 C CA . ASN A 1 232 ? 15.125 -9.701 13.769 1.00 79.69 232 ASN A CA 1
ATOM 1905 C C . ASN A 1 232 ? 13.746 -9.463 14.397 1.00 79.69 232 ASN A C 1
ATOM 1907 O O . ASN A 1 232 ? 13.566 -8.486 15.121 1.00 79.69 232 ASN A O 1
ATOM 1911 N N . TYR A 1 233 ? 12.811 -10.389 14.163 1.00 77.38 233 TYR A N 1
ATOM 1912 C CA . TYR A 1 233 ? 11.459 -10.411 14.741 1.00 77.38 233 TYR A CA 1
ATOM 1913 C C . TYR A 1 233 ? 11.405 -9.980 16.218 1.00 77.38 233 TYR A C 1
ATOM 1915 O O . TYR A 1 233 ? 10.640 -9.083 16.561 1.00 77.38 233 TYR A O 1
ATOM 1923 N N . LYS A 1 234 ? 12.252 -10.549 17.090 1.00 84.38 234 LYS A N 1
ATOM 1924 C CA . LYS A 1 234 ? 12.268 -10.227 18.531 1.00 84.38 234 LYS A CA 1
ATOM 1925 C C . LYS A 1 234 ? 12.809 -8.822 18.821 1.00 84.38 234 LYS A C 1
ATOM 1927 O O . LYS A 1 234 ? 12.425 -8.217 19.818 1.00 84.38 234 LYS A O 1
ATOM 1932 N N . ASN A 1 235 ? 13.698 -8.284 17.981 1.00 84.81 235 ASN A N 1
ATOM 1933 C CA . ASN A 1 235 ? 14.118 -6.885 18.096 1.00 84.81 235 ASN A CA 1
ATOM 1934 C C . ASN A 1 235 ? 13.032 -5.934 17.593 1.00 84.81 235 ASN A C 1
ATOM 1936 O O . ASN A 1 235 ? 12.760 -4.943 18.260 1.00 84.81 235 ASN A O 1
ATOM 1940 N N . PHE A 1 236 ? 12.405 -6.258 16.462 1.00 88.19 236 PHE A N 1
ATOM 1941 C CA . PHE A 1 236 ? 11.276 -5.514 15.928 1.00 88.19 236 PHE A CA 1
ATOM 1942 C C . PHE A 1 236 ? 10.140 -5.428 16.979 1.00 88.19 236 PHE A C 1
ATOM 1944 O O . PHE A 1 236 ? 9.800 -4.330 17.420 1.00 88.19 236 PHE A O 1
ATOM 1951 N N . GLU A 1 237 ? 9.657 -6.569 17.483 1.00 89.25 237 GLU A N 1
ATOM 1952 C CA . GLU A 1 237 ? 8.657 -6.674 18.560 1.00 89.25 237 GLU A CA 1
ATOM 1953 C C . GLU A 1 237 ? 9.041 -5.833 19.791 1.00 89.25 237 GLU A C 1
ATOM 1955 O O . GLU A 1 237 ? 8.209 -5.111 20.335 1.00 89.25 237 GLU A O 1
ATOM 1960 N N . ARG A 1 238 ? 10.315 -5.874 20.215 1.00 94.50 238 ARG A N 1
ATOM 1961 C CA . ARG A 1 238 ? 10.835 -5.101 21.358 1.00 94.50 238 ARG A CA 1
ATOM 1962 C C . ARG A 1 238 ? 10.802 -3.592 21.123 1.00 94.50 238 ARG A C 1
ATOM 1964 O O . ARG A 1 238 ? 10.367 -2.862 22.014 1.00 94.50 238 ARG A O 1
ATOM 1971 N N . VAL A 1 239 ? 11.339 -3.112 19.996 1.00 90.81 239 VAL A N 1
ATOM 1972 C CA . VAL A 1 239 ? 11.350 -1.670 19.683 1.00 90.81 239 VAL A CA 1
ATOM 1973 C C . VAL A 1 239 ? 9.920 -1.174 19.593 1.00 90.81 239 VAL A C 1
ATOM 1975 O O . VAL A 1 239 ? 9.589 -0.130 20.157 1.00 90.81 239 VAL A O 1
ATOM 1978 N N . PHE A 1 240 ? 9.061 -1.972 18.968 1.00 92.69 240 PHE A N 1
ATOM 1979 C CA . PHE A 1 240 ? 7.688 -1.591 18.767 1.00 92.69 240 PHE A CA 1
ATOM 1980 C C . PHE A 1 240 ? 6.862 -1.563 20.053 1.00 92.69 240 PHE A C 1
ATOM 1982 O O . PHE A 1 240 ? 6.182 -0.579 20.342 1.00 92.69 240 PHE A O 1
ATOM 1989 N N . GLU A 1 241 ? 7.014 -2.585 20.896 1.00 94.50 241 GLU A N 1
ATOM 1990 C CA . GLU A 1 241 ? 6.471 -2.579 22.250 1.00 94.50 241 GLU A CA 1
ATOM 1991 C C . GLU A 1 241 ? 6.975 -1.367 23.062 1.00 94.50 241 GLU A C 1
ATOM 1993 O O . GLU A 1 241 ? 6.261 -0.894 23.945 1.00 94.50 241 GLU A O 1
ATOM 1998 N N . SER A 1 242 ? 8.177 -0.840 22.792 1.00 94.31 242 SER A N 1
ATOM 1999 C CA . SER A 1 242 ? 8.651 0.376 23.465 1.00 94.31 242 SER A CA 1
ATOM 2000 C C . SER A 1 242 ? 8.018 1.661 22.918 1.00 94.31 242 SER A C 1
ATOM 2002 O O . SER A 1 242 ? 7.607 2.501 23.721 1.00 94.31 242 SER A O 1
ATOM 2004 N N . ILE A 1 243 ? 7.836 1.797 21.593 1.00 90.38 243 ILE A N 1
ATOM 2005 C CA . ILE A 1 243 ? 7.080 2.922 20.998 1.00 90.38 243 ILE A CA 1
ATOM 2006 C C . ILE A 1 243 ? 5.708 3.037 21.654 1.00 90.38 243 ILE A C 1
ATOM 2008 O O . ILE A 1 243 ? 5.333 4.115 22.090 1.00 90.38 243 ILE A O 1
ATOM 2012 N N . LEU A 1 244 ? 5.019 1.906 21.776 1.00 89.75 244 LEU A N 1
ATOM 2013 C CA . LEU A 1 244 ? 3.678 1.775 22.337 1.00 89.75 244 LEU A CA 1
ATOM 2014 C C . LEU A 1 244 ? 3.579 1.927 23.866 1.00 89.75 244 LEU A C 1
ATOM 2016 O O . LEU A 1 244 ? 2.500 2.179 24.395 1.00 89.75 244 LEU A O 1
ATOM 2020 N N . LYS A 1 245 ? 4.677 1.729 24.604 1.00 91.44 245 LYS A N 1
ATOM 2021 C CA . LYS A 1 245 ? 4.750 2.046 26.045 1.00 91.44 245 LYS A CA 1
ATOM 2022 C C . LYS A 1 245 ? 5.022 3.522 26.291 1.00 91.44 245 LYS A C 1
ATOM 2024 O O . LYS A 1 245 ? 4.735 4.030 27.376 1.00 91.44 245 LYS A O 1
ATOM 2029 N N . TYR A 1 246 ? 5.623 4.190 25.317 1.00 84.31 246 TYR A N 1
ATOM 2030 C CA . TYR A 1 246 ? 5.683 5.634 25.280 1.00 84.31 246 TYR A CA 1
ATOM 2031 C C . TYR A 1 246 ? 4.308 6.158 24.816 1.00 84.31 246 TYR A C 1
ATOM 2033 O O . TYR A 1 246 ? 3.709 5.555 23.934 1.00 84.31 246 TYR A O 1
ATOM 2041 N N . PRO A 1 247 ? 3.782 7.276 25.354 1.00 77.06 247 PRO A N 1
ATOM 2042 C CA . PRO A 1 247 ? 2.556 7.888 24.838 1.00 77.06 247 PRO A CA 1
ATOM 2043 C C . PRO A 1 247 ? 2.845 8.569 23.491 1.00 77.06 247 PRO A C 1
ATOM 2045 O O . PRO A 1 247 ? 3.061 9.787 23.410 1.00 77.06 247 PRO A O 1
ATOM 2048 N N . ALA A 1 248 ? 2.967 7.750 22.448 1.00 86.44 248 ALA A N 1
ATOM 2049 C CA . ALA A 1 248 ? 3.374 8.128 21.110 1.00 86.44 248 ALA A CA 1
ATOM 2050 C C . ALA A 1 248 ? 2.525 7.437 20.044 1.00 86.44 248 ALA A C 1
ATOM 2052 O O . ALA A 1 248 ? 2.253 6.243 20.070 1.00 86.44 248 ALA A O 1
ATOM 2053 N N . SER A 1 249 ? 2.156 8.263 19.079 1.00 93.00 249 SER A N 1
ATOM 2054 C CA . SER A 1 249 ? 1.368 7.947 17.906 1.00 93.00 249 SER A CA 1
ATOM 2055 C C . SER A 1 249 ? 2.281 7.521 16.728 1.00 93.00 249 SER A C 1
ATOM 2057 O O . SER A 1 249 ? 3.409 7.059 16.907 1.00 93.00 249 SER A O 1
ATOM 2059 N N . VAL A 1 250 ? 1.885 7.868 15.508 1.00 95.31 250 VAL A N 1
ATOM 2060 C CA . VAL A 1 250 ? 1.165 7.009 14.574 1.00 95.31 250 VAL A CA 1
ATOM 2061 C C . VAL A 1 250 ? 1.668 7.202 13.119 1.00 95.31 250 VAL A C 1
ATOM 2063 O O . VAL A 1 250 ? 0.916 7.657 12.278 1.00 95.31 250 VAL A O 1
ATOM 2066 N N . ASN A 1 251 ? 2.926 6.881 12.776 1.00 96.50 251 ASN A N 1
ATOM 2067 C CA . ASN A 1 251 ? 3.246 6.292 11.457 1.00 96.50 251 ASN A CA 1
ATOM 2068 C C . ASN A 1 251 ? 4.543 5.412 11.439 1.00 96.50 251 ASN A C 1
ATOM 2070 O O . ASN A 1 251 ? 5.038 4.989 12.485 1.00 96.50 251 ASN A O 1
ATOM 2074 N N . LEU A 1 252 ? 5.051 5.057 10.247 1.00 94.75 252 LEU A N 1
ATOM 2075 C CA . LEU A 1 252 ? 5.528 3.723 9.864 1.00 94.75 252 LEU A CA 1
ATOM 2076 C C . LEU A 1 252 ? 6.495 3.692 8.623 1.00 94.75 252 LEU A C 1
ATOM 2078 O O . LEU A 1 252 ? 6.554 4.680 7.892 1.00 94.75 252 LEU A O 1
ATOM 2082 N N . TYR A 1 253 ? 7.194 2.567 8.340 1.00 88.81 253 TYR A N 1
ATOM 2083 C CA . TYR A 1 253 ? 7.840 2.197 7.034 1.00 88.81 253 TYR A CA 1
ATOM 2084 C C . TYR A 1 253 ? 8.038 0.648 6.881 1.00 88.81 253 TYR A C 1
ATOM 2086 O O . TYR A 1 253 ? 8.354 0.053 7.910 1.00 88.81 253 TYR A O 1
ATOM 2094 N N . MET A 1 254 ? 7.962 -0.139 5.767 1.00 89.62 254 MET A N 1
ATOM 2095 C CA . MET A 1 254 ? 7.593 -0.149 4.300 1.00 89.62 254 MET A CA 1
ATOM 2096 C C . MET A 1 254 ? 6.403 -1.028 3.721 1.00 89.62 254 MET A C 1
ATOM 2098 O O . MET A 1 254 ? 6.660 -2.193 3.465 1.00 89.62 254 MET A O 1
ATOM 2102 N N . PHE A 1 255 ? 5.124 -0.603 3.513 1.00 91.69 255 PHE A N 1
ATOM 2103 C CA . PHE A 1 255 ? 3.890 -1.429 3.218 1.00 91.69 255 PHE A CA 1
ATOM 2104 C C . PHE A 1 255 ? 3.159 -0.966 1.955 1.00 91.69 255 PHE A C 1
ATOM 2106 O O . PHE A 1 255 ? 3.126 0.235 1.693 1.00 91.69 255 PHE A O 1
ATOM 2113 N N . HIS A 1 256 ? 2.509 -1.852 1.190 1.00 95.62 256 HIS A N 1
ATOM 2114 C CA . HIS A 1 256 ? 2.623 -3.316 1.148 1.00 95.62 256 HIS A CA 1
ATOM 2115 C C . HIS A 1 256 ? 3.947 -3.505 0.457 1.00 95.62 256 HIS A C 1
ATOM 2117 O O . HIS A 1 256 ? 4.034 -3.242 -0.728 1.00 95.62 256 HIS A O 1
ATOM 2123 N N . GLY A 1 257 ? 5.001 -3.731 1.224 1.00 87.69 257 GLY A N 1
ATOM 2124 C CA . GLY A 1 257 ? 6.340 -3.398 0.788 1.00 87.69 257 GLY A CA 1
ATOM 2125 C C . GLY A 1 257 ? 6.695 -4.200 -0.430 1.00 87.69 257 GLY A C 1
ATOM 2126 O O . GLY A 1 257 ? 7.161 -3.594 -1.364 1.00 87.69 257 GLY A O 1
ATOM 2127 N N . GLY A 1 258 ? 6.381 -5.503 -0.426 1.00 88.75 258 GLY A N 1
ATOM 2128 C CA . GLY A 1 258 ? 6.949 -6.585 -1.244 1.00 88.75 258 GLY A CA 1
ATOM 2129 C C . GLY A 1 258 ? 7.630 -6.272 -2.587 1.00 88.75 258 GLY A C 1
ATOM 2130 O O . GLY A 1 258 ? 8.542 -6.977 -3.002 1.00 88.75 258 GLY A O 1
ATOM 2131 N N . THR A 1 259 ? 7.182 -5.282 -3.332 1.00 93.50 259 THR A N 1
ATOM 2132 C CA . THR A 1 259 ? 7.505 -4.975 -4.711 1.00 93.50 259 THR A CA 1
ATOM 2133 C C . THR A 1 259 ? 7.693 -3.515 -4.851 1.00 93.50 259 THR A C 1
ATOM 2135 O O . THR A 1 259 ? 7.570 -2.768 -3.918 1.00 93.50 259 THR A O 1
ATOM 2138 N N . SER A 1 260 ? 7.764 -3.125 -6.099 1.00 91.69 260 SER A N 1
ATOM 2139 C CA . SER A 1 260 ? 7.527 -1.848 -6.603 1.00 91.69 260 SER A CA 1
ATOM 2140 C C . SER A 1 260 ? 6.651 -1.986 -7.871 1.00 91.69 260 SER A C 1
ATOM 2142 O O . SER A 1 260 ? 6.936 -2.802 -8.743 1.00 91.69 260 SER A O 1
ATOM 2144 N N . TRP A 1 261 ? 5.550 -1.227 -7.976 1.00 91.25 261 TRP A N 1
ATOM 2145 C CA . TRP A 1 261 ? 4.553 -1.314 -9.053 1.00 91.25 261 TRP A CA 1
ATOM 2146 C C . TRP A 1 261 ? 5.011 -0.635 -10.333 1.00 91.25 261 TRP A C 1
ATOM 2148 O O . TRP A 1 261 ? 5.025 0.584 -10.384 1.00 91.25 261 TRP A O 1
ATOM 2158 N N . GLY A 1 262 ? 5.511 -1.385 -11.324 1.00 89.69 262 GLY A N 1
ATOM 2159 C CA . GLY A 1 262 ? 6.173 -0.853 -12.522 1.00 89.69 262 GLY A CA 1
ATOM 2160 C C . GLY A 1 262 ? 7.428 -1.632 -12.968 1.00 89.69 262 GLY A C 1
ATOM 2161 O O . GLY A 1 262 ? 7.546 -2.811 -12.645 1.00 89.69 262 GLY A O 1
ATOM 2162 N N . PHE A 1 263 ? 8.371 -1.006 -13.703 1.00 92.75 263 PHE A N 1
ATOM 2163 C CA . PHE A 1 263 ? 9.695 -1.600 -14.038 1.00 92.75 263 PHE A CA 1
ATOM 2164 C C . PHE A 1 263 ? 10.573 -1.759 -12.791 1.00 92.75 263 PHE A C 1
ATOM 2166 O O . PHE A 1 263 ? 11.770 -1.536 -12.826 1.00 92.75 263 PHE A O 1
ATOM 2173 N N . LEU A 1 264 ? 9.965 -1.917 -11.624 1.00 91.75 264 LEU A N 1
ATOM 2174 C CA . LEU A 1 264 ? 10.372 -1.016 -10.583 1.00 91.75 264 LEU A CA 1
ATOM 2175 C C . LEU A 1 264 ? 11.547 -1.517 -9.771 1.00 91.75 264 LEU A C 1
ATOM 2177 O O . LEU A 1 264 ? 11.659 -2.703 -9.481 1.00 91.75 264 LEU A O 1
ATOM 2181 N N . ASN A 1 265 ? 12.351 -0.545 -9.344 1.00 94.94 265 ASN A N 1
ATOM 2182 C CA . ASN A 1 265 ? 13.586 -0.744 -8.644 1.00 94.94 265 ASN A CA 1
ATOM 2183 C C . ASN A 1 265 ? 14.211 0.445 -7.873 1.00 94.94 265 ASN A C 1
ATOM 2185 O O . ASN A 1 265 ? 14.568 1.444 -8.484 1.00 94.94 265 ASN A O 1
ATOM 2189 N N . GLY A 1 266 ? 14.325 0.362 -6.543 1.00 92.06 266 GLY A N 1
ATOM 2190 C CA . GLY A 1 266 ? 14.918 1.380 -5.664 1.00 92.06 266 GLY A CA 1
ATOM 2191 C C . GLY A 1 266 ? 16.454 1.332 -5.647 1.00 92.06 266 GLY A C 1
ATOM 2192 O O . GLY A 1 266 ? 17.018 1.158 -6.726 1.00 92.06 266 GLY A O 1
ATOM 2193 N N . ALA A 1 267 ? 17.109 1.566 -4.475 1.00 91.38 267 ALA A N 1
ATOM 2194 C CA . ALA A 1 267 ? 18.581 1.638 -4.150 1.00 91.38 267 ALA A CA 1
ATOM 2195 C C . ALA A 1 267 ? 19.099 2.865 -3.352 1.00 91.38 267 ALA A C 1
ATOM 2197 O O . ALA A 1 267 ? 18.317 3.747 -2.963 1.00 91.38 267 ALA A O 1
ATOM 2198 N N . ASN A 1 268 ? 20.442 2.986 -3.198 1.00 88.25 268 ASN A N 1
ATOM 2199 C CA . ASN A 1 268 ? 21.186 4.166 -2.712 1.00 88.25 268 ASN A CA 1
ATOM 2200 C C . ASN A 1 268 ? 22.636 4.359 -3.283 1.00 88.25 268 ASN A C 1
ATOM 2202 O O . ASN A 1 268 ? 23.222 3.476 -3.909 1.00 88.25 268 ASN A O 1
ATOM 2206 N N . LEU A 1 269 ? 23.275 5.510 -2.980 1.00 80.00 269 LEU A N 1
ATOM 2207 C CA . LEU A 1 269 ? 24.737 5.710 -2.996 1.00 80.00 269 LEU A CA 1
ATOM 2208 C C . LEU A 1 269 ? 25.300 5.512 -1.585 1.00 80.00 269 LEU A C 1
ATOM 2210 O O . LEU A 1 269 ? 24.913 6.225 -0.654 1.00 80.00 269 LEU A O 1
ATOM 2214 N N . LYS A 1 270 ? 26.309 4.648 -1.442 1.00 66.94 270 LYS A N 1
ATOM 2215 C CA . LYS A 1 270 ? 26.989 4.435 -0.154 1.00 66.94 270 LYS A CA 1
ATOM 2216 C C . LYS A 1 270 ? 27.948 5.580 0.181 1.00 66.94 270 LYS A C 1
ATOM 2218 O O . LYS A 1 270 ? 28.937 5.807 -0.519 1.00 66.94 270 LYS A O 1
ATOM 2223 N N . SER A 1 271 ? 27.701 6.265 1.297 1.00 51.50 271 SER A N 1
ATOM 2224 C CA . SER A 1 271 ? 28.498 7.416 1.761 1.00 51.50 271 SER A CA 1
ATOM 2225 C C . SER A 1 271 ? 29.916 7.055 2.236 1.00 51.50 271 SER A C 1
ATOM 2227 O O . SER A 1 271 ? 30.807 7.910 2.229 1.00 51.50 271 SER A O 1
ATOM 2229 N N . GLU A 1 272 ? 30.144 5.798 2.627 1.00 40.47 272 GLU A N 1
ATOM 2230 C CA . GLU A 1 272 ? 31.437 5.302 3.121 1.00 40.47 272 GLU A CA 1
ATOM 2231 C C . GLU A 1 272 ? 32.394 4.851 2.001 1.00 40.47 272 GLU A C 1
ATOM 2233 O O . GLU A 1 272 ? 33.611 4.872 2.187 1.00 40.47 272 GLU A O 1
ATOM 2238 N N . PHE A 1 273 ? 31.874 4.491 0.819 1.00 40.75 273 PHE A N 1
ATOM 2239 C CA . PHE A 1 273 ? 32.639 3.850 -0.261 1.00 40.75 273 PHE A CA 1
ATOM 2240 C C . PHE A 1 273 ? 32.492 4.585 -1.602 1.00 40.75 273 PHE A C 1
ATOM 2242 O O . PHE A 1 273 ? 31.863 4.078 -2.525 1.00 40.75 273 PHE A O 1
ATOM 2249 N N . GLN A 1 274 ? 33.099 5.776 -1.707 1.00 46.50 274 GLN A N 1
ATOM 2250 C CA . GLN A 1 274 ? 33.307 6.550 -2.952 1.00 46.50 274 GLN A CA 1
ATOM 2251 C C . GLN A 1 274 ? 32.168 6.456 -3.986 1.00 46.50 274 GLN A C 1
ATOM 2253 O O . GLN A 1 274 ? 32.391 6.095 -5.140 1.00 46.50 274 GLN A O 1
ATOM 2258 N N . ASN A 1 275 ? 30.952 6.809 -3.574 1.00 52.84 275 ASN A N 1
ATOM 2259 C CA . ASN A 1 275 ? 29.777 6.813 -4.439 1.00 52.84 275 ASN A CA 1
ATOM 2260 C C . ASN A 1 275 ? 29.558 5.472 -5.176 1.00 52.84 275 ASN A C 1
ATOM 2262 O O . ASN A 1 275 ? 29.266 5.458 -6.373 1.00 52.84 275 ASN A O 1
ATOM 2266 N N . SER A 1 276 ? 29.674 4.339 -4.477 1.00 71.50 276 SER A N 1
ATOM 2267 C CA . SER A 1 276 ? 29.190 3.069 -5.016 1.00 71.50 276 SER A CA 1
ATOM 2268 C C . SER A 1 276 ? 27.673 3.122 -5.160 1.00 71.50 276 SER A C 1
ATOM 2270 O O . SER A 1 276 ? 26.961 3.230 -4.157 1.00 71.50 276 SER A O 1
ATOM 2272 N N . TYR A 1 277 ? 27.204 3.015 -6.397 1.00 82.75 277 TYR A N 1
ATOM 2273 C CA . TYR A 1 277 ? 25.817 2.724 -6.707 1.00 82.75 277 TYR A CA 1
ATOM 2274 C C . TYR A 1 277 ? 25.442 1.320 -6.232 1.00 82.75 277 TYR A C 1
ATOM 2276 O O . TYR A 1 277 ? 26.166 0.364 -6.514 1.00 82.75 277 TYR A O 1
ATOM 2284 N N . GLN A 1 278 ? 24.331 1.206 -5.504 1.00 87.38 278 GLN A N 1
ATOM 2285 C CA . GLN A 1 278 ? 23.856 -0.044 -4.922 1.00 87.38 278 GLN A CA 1
ATOM 2286 C C . GLN A 1 278 ? 22.445 -0.415 -5.417 1.00 87.38 278 GLN A C 1
ATOM 2288 O O . GLN A 1 278 ? 21.558 -0.295 -4.599 1.00 87.38 278 GLN A O 1
ATOM 2293 N N . PRO A 1 279 ? 22.214 -0.841 -6.678 1.00 89.38 279 PRO A N 1
ATOM 2294 C CA . PRO A 1 279 ? 20.889 -1.271 -7.183 1.00 89.38 279 PRO A CA 1
ATOM 2295 C C . PRO A 1 279 ? 20.094 -2.117 -6.159 1.00 89.38 279 PRO A C 1
ATOM 2297 O O . PRO A 1 279 ? 20.727 -2.992 -5.575 1.00 89.38 279 PRO A O 1
ATOM 2300 N N . ASP A 1 280 ? 18.785 -1.905 -5.929 1.00 93.19 280 ASP A N 1
ATOM 2301 C CA . ASP A 1 280 ? 17.974 -2.717 -5.007 1.00 93.19 280 ASP A CA 1
ATOM 2302 C C . ASP A 1 280 ? 17.916 -4.165 -5.542 1.00 93.19 280 ASP A C 1
ATOM 2304 O O . ASP A 1 280 ? 18.386 -4.456 -6.634 1.00 93.19 280 ASP A O 1
ATOM 2308 N N . ILE A 1 281 ? 17.461 -5.152 -4.779 1.00 93.50 281 ILE A N 1
ATOM 2309 C CA . ILE A 1 281 ? 17.207 -6.499 -5.330 1.00 93.50 281 ILE A CA 1
ATOM 2310 C C . ILE A 1 281 ? 15.980 -6.459 -6.207 1.00 93.50 281 ILE A C 1
ATOM 2312 O O . ILE A 1 281 ? 15.309 -5.446 -6.184 1.00 93.50 281 ILE A O 1
ATOM 2316 N N . THR A 1 282 ? 15.588 -7.581 -6.831 1.00 91.00 282 THR A N 1
ATOM 2317 C CA . THR A 1 282 ? 14.151 -7.797 -7.068 1.00 91.00 282 THR A CA 1
ATOM 2318 C C . THR A 1 282 ? 13.357 -7.843 -5.752 1.00 91.00 282 THR A C 1
ATOM 2320 O O . THR A 1 282 ? 13.516 -6.881 -5.045 1.00 91.00 282 THR A O 1
ATOM 2323 N N . SER A 1 283 ? 12.451 -8.717 -5.351 1.00 93.94 283 SER A N 1
ATOM 2324 C CA . SER A 1 283 ? 11.560 -8.476 -4.177 1.00 93.94 283 SER A CA 1
ATOM 2325 C C . SER A 1 283 ? 11.887 -7.365 -3.130 1.00 93.94 283 SER A C 1
ATOM 2327 O O . SER A 1 283 ? 12.735 -7.572 -2.268 1.00 93.94 283 SER A O 1
ATOM 2329 N N . TYR A 1 284 ? 11.150 -6.237 -3.095 1.00 90.12 284 TYR A N 1
ATOM 2330 C CA . TYR A 1 284 ? 11.034 -5.349 -1.906 1.00 90.12 284 TYR A CA 1
ATOM 2331 C C . TYR A 1 284 ? 10.220 -6.049 -0.796 1.00 90.12 284 TYR A C 1
ATOM 2333 O O . TYR A 1 284 ? 9.457 -5.467 -0.033 1.00 90.12 284 TYR A O 1
ATOM 2341 N N . ASP A 1 285 ? 10.413 -7.362 -0.707 1.00 93.31 285 ASP A N 1
ATOM 2342 C CA . ASP A 1 285 ? 10.053 -8.273 0.353 1.00 93.31 285 ASP A CA 1
ATOM 2343 C C . ASP A 1 285 ? 10.642 -7.822 1.675 1.00 93.31 285 ASP A C 1
ATOM 2345 O O . ASP A 1 285 ? 10.215 -8.412 2.637 1.00 93.31 285 ASP A O 1
ATOM 2349 N N . TYR A 1 286 ? 11.487 -6.767 1.731 1.00 90.00 286 TYR A N 1
ATOM 2350 C CA . TYR A 1 286 ? 11.837 -5.830 2.834 1.00 90.00 286 TYR A CA 1
ATOM 2351 C C . TYR A 1 286 ? 12.104 -6.440 4.223 1.00 90.00 286 TYR A C 1
ATOM 2353 O O . TYR A 1 286 ? 12.294 -5.707 5.184 1.00 90.00 286 TYR A O 1
ATOM 2361 N N . ASP A 1 287 ? 12.023 -7.755 4.401 1.00 89.94 287 ASP A N 1
ATOM 2362 C CA . ASP A 1 287 ? 11.325 -8.286 5.575 1.00 89.94 287 ASP A CA 1
ATOM 2363 C C . ASP A 1 287 ? 10.006 -7.493 5.789 1.00 89.94 287 ASP A C 1
ATOM 2365 O O . ASP A 1 287 ? 9.882 -6.675 6.691 1.00 89.94 287 ASP A O 1
ATOM 2369 N N . ALA A 1 288 ? 9.079 -7.617 4.836 1.00 85.69 288 ALA A N 1
ATOM 2370 C CA . ALA A 1 288 ? 8.088 -6.619 4.468 1.00 85.69 288 ALA A CA 1
ATOM 2371 C C . ALA A 1 288 ? 6.679 -6.950 4.923 1.00 85.69 288 ALA A C 1
ATOM 2373 O O . ALA A 1 288 ? 6.230 -8.079 5.000 1.00 85.69 288 ALA A O 1
ATOM 2374 N N . PRO A 1 289 ? 5.855 -5.930 4.959 1.00 89.56 289 PRO A N 1
ATOM 2375 C CA . PRO A 1 289 ? 5.024 -5.568 3.844 1.00 89.56 289 PRO A CA 1
ATOM 2376 C C . PRO A 1 289 ? 4.310 -6.623 3.083 1.00 89.56 289 PRO A C 1
ATOM 2378 O O . PRO A 1 289 ? 4.495 -6.673 1.867 1.00 89.56 289 PRO A O 1
ATOM 2381 N N . LEU A 1 290 ? 3.537 -7.417 3.817 1.00 86.81 290 LEU A N 1
ATOM 2382 C CA . LEU A 1 290 ? 2.883 -8.591 3.334 1.00 86.81 290 LEU A CA 1
ATOM 2383 C C . LEU A 1 290 ? 3.930 -9.341 2.435 1.00 86.81 290 LEU A C 1
ATOM 2385 O O . LEU A 1 290 ? 3.626 -9.594 1.284 1.00 86.81 290 LEU A O 1
ATOM 2389 N N . THR A 1 291 ? 5.164 -9.612 2.964 1.00 92.56 291 THR A N 1
ATOM 2390 C CA . THR A 1 291 ? 6.440 -10.109 2.337 1.00 92.56 291 THR A CA 1
ATOM 2391 C C . THR A 1 291 ? 6.208 -10.815 1.023 1.00 92.56 291 THR A C 1
ATOM 2393 O O . THR A 1 291 ? 5.972 -12.026 1.001 1.00 92.56 291 THR A O 1
ATOM 2396 N N . GLU A 1 292 ? 6.246 -10.048 -0.060 1.00 88.00 292 GLU A N 1
ATOM 2397 C CA . GLU A 1 292 ? 5.871 -10.542 -1.369 1.00 88.00 292 GLU A CA 1
ATOM 2398 C C . GLU A 1 292 ? 4.458 -11.186 -1.308 1.00 88.00 292 GLU A C 1
ATOM 2400 O O . GLU A 1 292 ? 3.436 -10.520 -1.395 1.00 88.00 292 GLU A O 1
ATOM 2405 N N . TYR A 1 293 ? 4.342 -12.485 -1.099 1.00 90.00 293 TYR A N 1
ATOM 2406 C CA . TYR A 1 293 ? 3.305 -13.303 -1.698 1.00 90.00 293 TYR A CA 1
ATOM 2407 C C . TYR A 1 293 ? 1.946 -13.378 -0.993 1.00 90.00 293 TYR A C 1
ATOM 2409 O O . TYR A 1 293 ? 1.125 -12.538 -1.333 1.00 90.00 293 TYR A O 1
ATOM 2417 N N . GLY A 1 294 ? 1.552 -14.288 -0.078 1.00 70.19 294 GLY A N 1
ATOM 2418 C CA . GLY A 1 294 ? 2.161 -15.445 0.596 1.00 70.19 294 GLY A CA 1
ATOM 2419 C C . GLY A 1 294 ? 1.316 -15.967 1.785 1.00 70.19 294 GLY A C 1
ATOM 2420 O O . GLY A 1 294 ? 0.148 -15.618 1.875 1.00 70.19 294 GLY A O 1
ATOM 2421 N N . ASP A 1 295 ? 1.835 -16.823 2.680 1.00 89.62 295 ASP A N 1
ATOM 2422 C CA . ASP A 1 295 ? 1.040 -17.438 3.781 1.00 89.62 295 ASP A CA 1
ATOM 2423 C C . ASP A 1 295 ? 1.369 -16.847 5.181 1.00 89.62 295 ASP A C 1
ATOM 2425 O O . ASP A 1 295 ? 2.379 -17.252 5.752 1.00 89.62 295 ASP A O 1
ATOM 2429 N N . TYR A 1 296 ? 0.566 -15.883 5.691 1.00 85.75 296 TYR A N 1
ATOM 2430 C CA . TYR A 1 296 ? 0.754 -15.060 6.927 1.00 85.75 296 TYR A CA 1
ATOM 2431 C C . TYR A 1 296 ? 1.827 -15.564 7.941 1.00 85.75 296 TYR A C 1
ATOM 2433 O O . TYR A 1 296 ? 1.701 -16.684 8.427 1.00 85.75 296 TYR A O 1
ATOM 2441 N N . THR A 1 297 ? 2.853 -14.770 8.310 1.00 81.56 297 THR A N 1
ATOM 2442 C CA . THR A 1 297 ? 4.145 -15.328 8.820 1.00 81.56 297 THR A CA 1
ATOM 2443 C C . THR A 1 297 ? 4.300 -15.599 10.340 1.00 81.56 297 THR A C 1
ATOM 2445 O O . THR A 1 297 ? 3.542 -16.356 10.926 1.00 81.56 297 THR A O 1
ATOM 2448 N N . ALA A 1 298 ? 5.368 -15.083 10.978 1.00 83.75 298 ALA A N 1
ATOM 2449 C CA . ALA A 1 298 ? 5.768 -15.261 12.380 1.00 83.75 298 ALA A CA 1
ATOM 2450 C C . ALA A 1 298 ? 6.260 -13.951 13.031 1.00 83.75 298 ALA A C 1
ATOM 2452 O O . ALA A 1 298 ? 6.872 -13.964 14.102 1.00 83.75 298 ALA A O 1
ATOM 2453 N N . LYS A 1 299 ? 6.002 -12.814 12.378 1.00 83.06 299 LYS A N 1
ATOM 2454 C CA . LYS A 1 299 ? 6.060 -11.499 13.026 1.00 83.06 299 LYS A CA 1
ATOM 2455 C C . LYS A 1 299 ? 4.665 -11.014 13.392 1.00 83.06 299 LYS A C 1
ATOM 2457 O O . LYS A 1 299 ? 4.525 -10.268 14.356 1.00 83.06 299 LYS A O 1
ATOM 2462 N N . TYR A 1 300 ? 3.632 -11.533 12.724 1.00 89.31 300 TYR A N 1
ATOM 2463 C CA . TYR A 1 300 ? 2.635 -12.453 13.313 1.00 89.31 300 TYR A CA 1
ATOM 2464 C C . TYR A 1 300 ? 3.163 -13.010 14.638 1.00 89.31 300 TYR A C 1
ATOM 2466 O O . TYR A 1 300 ? 3.994 -13.907 14.617 1.00 89.31 300 TYR A O 1
ATOM 2474 N N . PHE A 1 301 ? 2.848 -12.388 15.777 1.00 89.06 301 PHE A N 1
ATOM 2475 C CA . PHE A 1 301 ? 3.746 -12.480 16.946 1.00 89.06 301 PHE A CA 1
ATOM 2476 C C . PHE A 1 301 ? 4.093 -11.150 17.628 1.00 89.06 301 PHE A C 1
ATOM 2478 O O . PHE A 1 301 ? 4.876 -11.156 18.579 1.00 89.06 301 PHE A O 1
ATOM 2485 N N . ALA A 1 302 ? 3.651 -10.007 17.105 1.00 78.62 302 ALA A N 1
ATOM 2486 C CA . ALA A 1 302 ? 4.070 -8.698 17.600 1.00 78.62 302 ALA A CA 1
ATOM 2487 C C . ALA A 1 302 ? 2.977 -7.654 17.416 1.00 78.62 302 ALA A C 1
ATOM 2489 O O . ALA A 1 302 ? 2.233 -7.407 18.341 1.00 78.62 302 ALA A O 1
ATOM 2490 N N . VAL A 1 303 ? 2.838 -7.021 16.259 1.00 72.88 303 VAL A N 1
ATOM 2491 C CA . VAL A 1 303 ? 1.884 -5.913 16.022 1.00 72.88 303 VAL A CA 1
ATOM 2492 C C . VAL A 1 303 ? 0.469 -6.291 16.439 1.00 72.88 303 VAL A C 1
ATOM 2494 O O . VAL A 1 303 ? -0.174 -5.573 17.211 1.00 72.88 303 VAL A O 1
ATOM 2497 N N . LYS A 1 304 ? 0.039 -7.480 15.997 1.00 84.19 304 LYS A N 1
ATOM 2498 C CA . LYS A 1 304 ? -1.269 -8.068 16.270 1.00 84.19 304 LYS A CA 1
ATOM 2499 C C . LYS A 1 304 ? -1.487 -8.379 17.722 1.00 84.19 304 LYS A C 1
ATOM 2501 O O . LYS A 1 304 ? -2.614 -8.591 18.138 1.00 84.19 304 LYS A O 1
ATOM 2506 N N . ASP A 1 305 ? -0.411 -8.343 18.483 1.00 85.94 305 ASP A N 1
ATOM 2507 C CA . ASP A 1 305 ? -0.352 -8.614 19.891 1.00 85.94 305 ASP A CA 1
ATOM 2508 C C . ASP A 1 305 ? -0.114 -7.354 20.706 1.00 85.94 305 ASP A C 1
ATOM 2510 O O . ASP A 1 305 ? -0.495 -7.369 21.870 1.00 85.94 305 ASP A O 1
ATOM 2514 N N . LEU A 1 306 ? 0.519 -6.331 20.122 1.00 79.81 306 LEU A N 1
ATOM 2515 C CA . LEU A 1 306 ? 1.187 -5.212 20.782 1.00 79.81 306 LEU A CA 1
ATOM 2516 C C . LEU A 1 306 ? 0.422 -3.912 20.632 1.00 79.81 306 LEU A C 1
ATOM 2518 O O . LEU A 1 306 ? 0.208 -3.237 21.634 1.00 79.81 306 LEU A O 1
ATOM 2522 N N . ILE A 1 307 ? -0.081 -3.584 19.445 1.00 74.31 307 ILE A N 1
ATOM 2523 C CA . ILE A 1 307 ? -1.083 -2.516 19.369 1.00 74.31 307 ILE A CA 1
ATOM 2524 C C . ILE A 1 307 ? -2.318 -2.992 20.133 1.00 74.31 307 ILE A C 1
ATOM 2526 O O . ILE A 1 307 ? -2.741 -2.319 21.065 1.00 74.31 307 ILE A O 1
ATOM 2530 N N . GLN A 1 308 ? -2.659 -4.272 19.943 1.00 81.50 308 GLN A N 1
ATOM 2531 C CA . GLN A 1 308 ? -3.468 -5.124 20.824 1.00 81.50 308 GLN A CA 1
ATOM 2532 C C . GLN A 1 308 ? -2.983 -5.229 22.321 1.00 81.50 308 GLN A C 1
ATOM 2534 O O . GLN A 1 308 ? -3.557 -5.916 23.171 1.00 81.50 308 GLN A O 1
ATOM 2539 N N . LYS A 1 309 ? -1.929 -4.567 22.768 1.00 84.25 309 LYS A N 1
ATOM 2540 C CA . LYS A 1 309 ? -1.548 -4.558 24.199 1.00 84.25 309 LYS A CA 1
ATOM 2541 C C . LYS A 1 309 ? -1.490 -3.163 24.781 1.00 84.25 309 LYS A C 1
ATOM 2543 O O . LYS A 1 309 ? -1.505 -3.037 26.005 1.00 84.25 309 LYS A O 1
ATOM 2548 N N . TYR A 1 310 ? -1.466 -2.151 23.921 1.00 76.44 310 TYR A N 1
ATOM 2549 C CA . TYR A 1 310 ? -1.060 -0.809 24.294 1.00 76.44 310 TYR A CA 1
ATOM 2550 C C . TYR A 1 310 ? -1.888 0.307 23.664 1.00 76.44 310 TYR A C 1
ATOM 2552 O O . TYR A 1 310 ? -2.100 1.301 24.351 1.00 76.44 310 TYR A O 1
ATOM 2560 N N . ASN A 1 311 ? -2.401 0.167 22.433 1.00 70.62 311 ASN A N 1
ATOM 2561 C CA . ASN A 1 311 ? -3.260 1.203 21.864 1.00 70.62 311 ASN A CA 1
ATOM 2562 C C . ASN A 1 311 ? -4.540 1.305 22.679 1.00 70.62 311 ASN A C 1
ATOM 2564 O O . ASN A 1 311 ? -5.374 0.411 22.710 1.00 70.62 311 ASN A O 1
ATOM 2568 N N . THR A 1 312 ? -4.716 2.421 23.357 1.00 62.00 312 THR A N 1
ATOM 2569 C CA . THR A 1 312 ? -5.938 2.635 24.125 1.00 62.00 312 THR A CA 1
ATOM 2570 C C . THR A 1 312 ? -7.069 3.205 23.261 1.00 62.00 312 THR A C 1
ATOM 2572 O O . THR A 1 312 ? -7.978 3.833 23.794 1.00 62.00 312 THR A O 1
ATOM 2575 N N . VAL A 1 313 ? -6.968 3.012 21.936 1.00 56.00 313 VAL A N 1
ATOM 2576 C CA . VAL A 1 313 ? -8.056 2.983 20.956 1.00 56.00 313 VAL A CA 1
ATOM 2577 C C . VAL A 1 313 ? -8.227 1.558 20.400 1.00 56.00 313 VAL A C 1
ATOM 2579 O O . VAL A 1 313 ? -7.260 0.826 20.190 1.00 56.00 313 VAL A O 1
ATOM 2582 N N . GLN A 1 314 ? -9.480 1.163 20.228 1.00 62.38 314 GLN A N 1
ATOM 2583 C CA . GLN A 1 314 ? -10.025 -0.159 19.950 1.00 62.38 314 GLN A CA 1
ATOM 2584 C C . GLN A 1 314 ? -11.227 0.062 19.001 1.00 62.38 314 GLN A C 1
ATOM 2586 O O . GLN A 1 314 ? -11.918 1.082 19.081 1.00 62.38 314 GLN A O 1
ATOM 2591 N N . THR A 1 315 ? -11.372 -0.787 17.984 1.00 46.31 315 THR A N 1
ATOM 2592 C CA . THR A 1 315 ? -11.809 -0.395 16.640 1.00 46.31 315 THR A CA 1
ATOM 2593 C C . THR A 1 315 ? -12.891 -1.317 16.000 1.00 46.31 315 THR A C 1
ATOM 2595 O O . THR A 1 315 ? -13.847 -1.630 16.709 1.00 46.31 315 THR A O 1
ATOM 2598 N N . LYS A 1 316 ? -12.849 -1.707 14.696 1.00 45.94 316 LYS A N 1
ATOM 2599 C CA . LYS A 1 316 ? -13.422 -2.974 14.127 1.00 45.94 316 LYS A CA 1
ATOM 2600 C C . LYS A 1 316 ? -12.714 -3.477 12.840 1.00 45.94 316 LYS A C 1
ATOM 2602 O O . LYS A 1 316 ? -13.246 -3.480 11.735 1.00 45.94 316 LYS A O 1
ATOM 2607 N N . LEU A 1 317 ? -11.489 -3.999 13.006 1.00 53.88 317 LEU A N 1
ATOM 2608 C CA . LEU A 1 317 ? -10.546 -4.560 11.993 1.00 53.88 317 LEU A CA 1
ATOM 2609 C C . LEU A 1 317 ? -10.709 -6.030 11.564 1.00 53.88 317 LEU A C 1
ATOM 2611 O O . LEU A 1 317 ? -11.149 -6.823 12.335 1.00 53.88 317 LEU A O 1
ATOM 2615 N N . PRO A 1 318 ? -10.325 -6.546 10.405 1.00 47.53 318 PRO A N 1
ATOM 2616 C CA . PRO A 1 318 ? -11.178 -7.611 9.842 1.00 47.53 318 PRO A CA 1
ATOM 2617 C C . PRO A 1 318 ? -10.594 -9.069 9.965 1.00 47.53 318 PRO A C 1
ATOM 2619 O O . PRO A 1 318 ? -9.397 -9.217 10.228 1.00 47.53 318 PRO A O 1
ATOM 2622 N N . ASP A 1 319 ? -11.397 -10.169 9.849 1.00 68.88 319 ASP A N 1
ATOM 2623 C CA . ASP A 1 319 ? -10.920 -11.597 9.849 1.00 68.88 319 ASP A CA 1
ATOM 2624 C C . ASP A 1 319 ? -9.821 -11.646 8.802 1.00 68.88 319 ASP A C 1
ATOM 2626 O O . ASP A 1 319 ? -10.124 -11.593 7.617 1.00 68.88 319 ASP A O 1
ATOM 2630 N N . ILE A 1 320 ? -8.592 -11.865 9.240 1.00 72.69 320 ILE A N 1
ATOM 2631 C CA . ILE A 1 320 ? -7.483 -12.435 8.473 1.00 72.69 320 ILE A CA 1
ATOM 2632 C C . ILE A 1 320 ? -8.014 -13.142 7.200 1.00 72.69 320 ILE A C 1
ATOM 2634 O O . ILE A 1 320 ? -8.563 -14.249 7.319 1.00 72.69 320 ILE A O 1
ATOM 2638 N N . PRO A 1 321 ? -7.991 -12.473 6.023 1.00 63.31 321 PRO A N 1
ATOM 2639 C CA . PRO A 1 321 ? -8.669 -12.974 4.835 1.00 63.31 321 PRO A CA 1
ATOM 2640 C C . PRO A 1 321 ? -8.249 -14.398 4.476 1.00 63.31 321 PRO A C 1
ATOM 2642 O O . PRO A 1 321 ? -7.194 -14.893 4.873 1.00 63.31 321 PRO A O 1
ATOM 2645 N N . LYS A 1 322 ? -9.078 -15.112 3.707 1.00 72.69 322 LYS A N 1
ATOM 2646 C CA . LYS A 1 322 ? -8.641 -16.431 3.244 1.00 72.69 322 LYS A CA 1
ATOM 2647 C C . LYS A 1 322 ? -7.396 -16.271 2.382 1.00 72.69 322 LYS A C 1
ATOM 2649 O O . LYS A 1 322 ? -7.433 -15.557 1.380 1.00 72.69 322 LYS A O 1
ATOM 2654 N N . LEU A 1 323 ? -6.364 -17.042 2.729 1.00 75.31 323 LEU A N 1
ATOM 2655 C CA . LEU A 1 323 ? -5.294 -17.378 1.803 1.00 75.31 323 LEU A CA 1
ATOM 2656 C C . LEU A 1 323 ? -5.939 -17.808 0.484 1.00 75.31 323 LEU A C 1
ATOM 2658 O O . LEU A 1 323 ? -6.716 -18.769 0.428 1.00 75.31 323 LEU A O 1
ATOM 2662 N N . THR A 1 324 ? -5.653 -17.031 -0.550 1.00 63.78 324 THR A N 1
ATOM 2663 C CA . THR A 1 324 ? -5.942 -17.380 -1.938 1.00 63.78 324 THR A CA 1
ATOM 2664 C C . THR A 1 324 ? -4.855 -18.423 -2.369 1.00 63.78 324 THR A C 1
ATOM 2666 O O . THR A 1 324 ? -4.124 -18.913 -1.501 1.00 63.78 324 THR A O 1
ATOM 2669 N N . LYS A 1 325 ? -4.794 -18.946 -3.605 1.00 81.62 325 LYS A N 1
ATOM 2670 C CA . LYS A 1 325 ? -4.165 -20.272 -3.878 1.00 81.62 325 LYS A CA 1
ATOM 2671 C C . LYS A 1 325 ? -2.911 -20.233 -4.773 1.00 81.62 325 LYS A C 1
ATOM 2673 O O . LYS A 1 325 ? -2.846 -19.443 -5.696 1.00 81.62 325 LYS A O 1
ATOM 2678 N N . ARG A 1 326 ? -1.957 -21.158 -4.538 1.00 88.19 326 ARG A N 1
ATOM 2679 C CA . ARG A 1 326 ? -0.677 -21.365 -5.271 1.00 88.19 326 ARG A CA 1
ATOM 2680 C C . ARG A 1 326 ? -0.621 -22.709 -6.040 1.00 88.19 326 ARG A C 1
ATOM 2682 O O . ARG A 1 326 ? -0.929 -23.742 -5.445 1.00 88.19 326 ARG A O 1
ATOM 2689 N N . VAL A 1 327 ? -0.201 -22.726 -7.319 1.00 88.06 327 VAL A N 1
ATOM 2690 C CA . VAL A 1 327 ? 0.071 -23.913 -8.182 1.00 88.06 327 VAL A CA 1
ATOM 2691 C C . VAL A 1 327 ? 1.220 -23.673 -9.173 1.00 88.06 327 VAL A C 1
ATOM 2693 O O . VAL A 1 327 ? 1.067 -22.938 -10.141 1.00 88.06 327 VAL A O 1
ATOM 2696 N N . ALA A 1 328 ? 2.315 -24.432 -9.045 1.00 93.38 328 ALA A N 1
ATOM 2697 C CA . ALA A 1 328 ? 3.376 -24.478 -10.054 1.00 93.38 328 ALA A CA 1
ATOM 2698 C C . ALA A 1 328 ? 2.895 -25.117 -11.366 1.00 93.38 328 ALA A C 1
ATOM 2700 O O . ALA A 1 328 ? 2.515 -26.292 -11.390 1.00 93.38 328 ALA A O 1
ATOM 2701 N N . TYR A 1 329 ? 2.946 -24.356 -12.462 1.00 91.12 329 TYR A N 1
ATOM 2702 C CA . TYR A 1 329 ? 2.597 -24.840 -13.798 1.00 91.12 329 TYR A CA 1
ATOM 2703 C C . TYR A 1 329 ? 3.678 -25.735 -14.411 1.00 91.12 329 TYR A C 1
ATOM 2705 O O . TYR A 1 329 ? 4.794 -25.876 -13.910 1.00 91.12 329 TYR A O 1
ATOM 2713 N N . HIS A 1 330 ? 3.320 -26.389 -15.515 1.00 91.69 330 HIS A N 1
ATOM 2714 C CA . HIS A 1 330 ? 4.234 -27.253 -16.245 1.00 91.69 330 HIS A CA 1
ATOM 2715 C C . HIS A 1 330 ? 5.330 -26.437 -16.946 1.00 91.69 330 HIS A C 1
ATOM 2717 O O . HIS A 1 330 ? 5.066 -25.375 -17.504 1.00 91.69 330 HIS A O 1
ATOM 2723 N N . THR A 1 331 ? 6.554 -26.967 -16.945 1.00 95.06 331 THR A N 1
ATOM 2724 C CA . THR A 1 331 ? 7.701 -26.406 -17.669 1.00 95.06 331 THR A CA 1
ATOM 2725 C C . THR A 1 331 ? 7.374 -26.178 -19.145 1.00 95.06 331 THR A C 1
ATOM 2727 O O . THR A 1 331 ? 6.832 -27.068 -19.805 1.00 95.06 331 THR A O 1
ATOM 2730 N N . LEU A 1 332 ? 7.760 -25.017 -19.674 1.00 93.31 332 LEU A N 1
ATOM 2731 C CA . LEU A 1 332 ? 7.687 -24.711 -21.104 1.00 93.31 332 LEU A CA 1
ATOM 2732 C C . LEU A 1 332 ? 9.052 -24.862 -21.759 1.00 93.31 332 LEU A C 1
ATOM 2734 O O . LEU A 1 332 ? 10.080 -24.658 -21.119 1.00 93.31 332 LEU A O 1
ATOM 2738 N N . LYS A 1 333 ? 9.043 -25.122 -23.065 1.00 90.88 333 LYS A N 1
ATOM 2739 C CA . LYS A 1 333 ? 10.199 -24.923 -23.943 1.00 90.88 333 LYS A CA 1
ATOM 2740 C C . LYS A 1 333 ? 10.085 -23.570 -24.632 1.00 90.88 333 LYS A C 1
ATOM 2742 O O . LYS A 1 333 ? 8.974 -23.151 -24.962 1.00 90.88 333 LYS A O 1
ATOM 2747 N N . ILE A 1 334 ? 11.223 -22.941 -24.919 1.00 90.00 334 ILE A N 1
ATOM 2748 C CA . ILE A 1 334 ? 11.238 -21.795 -25.829 1.00 90.00 334 ILE A CA 1
ATOM 2749 C C . ILE A 1 334 ? 10.857 -22.280 -27.238 1.00 90.00 334 ILE A C 1
ATOM 2751 O O . ILE A 1 334 ? 11.498 -23.163 -27.801 1.00 90.00 334 ILE A O 1
ATOM 2755 N N . GLU A 1 335 ? 9.824 -21.678 -27.823 1.00 88.88 335 GLU A N 1
ATOM 2756 C CA . GLU A 1 335 ? 9.353 -21.962 -29.183 1.00 88.88 335 GLU A CA 1
ATOM 2757 C C . GLU A 1 335 ? 9.985 -21.035 -30.227 1.00 88.88 335 GLU A C 1
ATOM 2759 O O . GLU A 1 335 ? 10.225 -21.432 -31.372 1.00 88.88 335 GLU A O 1
ATOM 2764 N N . LYS A 1 336 ? 10.197 -19.767 -29.854 1.00 91.12 336 LYS A N 1
ATOM 2765 C CA . LYS A 1 336 ? 10.556 -18.680 -30.772 1.00 91.12 336 LYS A CA 1
ATOM 2766 C C . LYS A 1 336 ? 11.591 -17.735 -30.169 1.00 91.12 336 LYS A C 1
ATOM 2768 O O . LYS A 1 336 ? 11.684 -17.586 -28.955 1.00 91.12 336 LYS A O 1
ATOM 2773 N N . TYR A 1 337 ? 12.353 -17.089 -31.042 1.00 90.94 337 TYR A N 1
ATOM 2774 C CA . TYR A 1 337 ? 13.406 -16.139 -30.701 1.00 90.94 337 TYR A CA 1
ATOM 2775 C C . TYR A 1 337 ? 13.383 -14.958 -31.675 1.00 90.94 337 TYR A C 1
ATOM 2777 O O . TYR A 1 337 ? 13.166 -15.146 -32.873 1.00 90.94 337 TYR A O 1
ATOM 2785 N N . LEU A 1 338 ? 13.631 -13.748 -31.179 1.00 92.56 338 LEU A N 1
ATOM 2786 C CA . LEU A 1 338 ? 13.942 -12.587 -31.997 1.00 92.56 338 LEU A CA 1
ATOM 2787 C C . LEU A 1 338 ? 15.324 -12.020 -31.618 1.00 92.56 338 LEU A C 1
ATOM 2789 O O . LEU A 1 338 ? 15.498 -11.539 -30.493 1.00 92.56 338 LEU A O 1
ATOM 2793 N N . PRO A 1 339 ? 16.306 -12.037 -32.539 1.00 90.25 339 PRO A N 1
ATOM 2794 C CA . PRO A 1 339 ? 17.634 -11.490 -32.292 1.00 90.25 339 PRO A CA 1
ATOM 2795 C C . PRO A 1 339 ? 17.641 -9.965 -32.160 1.00 90.25 339 PRO A C 1
ATOM 2797 O O . PRO A 1 339 ? 16.859 -9.259 -32.800 1.00 90.25 339 PRO A O 1
ATOM 2800 N N . TYR A 1 340 ? 18.623 -9.468 -31.401 1.00 90.81 340 TYR A N 1
ATOM 2801 C CA . TYR A 1 340 ? 18.906 -8.045 -31.174 1.00 90.81 340 TYR A CA 1
ATOM 2802 C C . TYR A 1 340 ? 18.885 -7.175 -32.451 1.00 90.81 340 TYR A C 1
ATOM 2804 O O . TYR A 1 340 ? 18.383 -6.059 -32.411 1.00 90.81 340 TYR A O 1
ATOM 2812 N N . SER A 1 341 ? 19.319 -7.680 -33.612 1.00 90.56 341 SER A N 1
ATOM 2813 C CA . SER A 1 341 ? 19.240 -6.925 -34.875 1.00 90.56 341 SER A CA 1
ATOM 2814 C C . SER A 1 341 ? 17.797 -6.589 -35.292 1.00 90.56 341 SER A C 1
ATOM 2816 O O . SER A 1 341 ? 17.493 -5.425 -35.539 1.00 90.56 341 SER A O 1
ATOM 2818 N N . LYS A 1 342 ? 16.894 -7.582 -35.289 1.00 92.94 342 LYS A N 1
ATOM 2819 C CA . LYS A 1 342 ? 15.474 -7.419 -35.662 1.00 92.94 342 LYS A CA 1
ATOM 2820 C C . LYS A 1 342 ? 14.667 -6.643 -34.615 1.00 92.94 342 LYS A C 1
ATOM 2822 O O . LYS A 1 342 ? 13.601 -6.119 -34.927 1.00 92.94 342 LYS A O 1
ATOM 2827 N N . ILE A 1 343 ? 15.153 -6.601 -33.372 1.00 93.56 343 ILE A N 1
ATOM 2828 C CA . ILE A 1 343 ? 14.582 -5.809 -32.274 1.00 93.56 343 ILE A CA 1
ATOM 2829 C C . ILE A 1 343 ? 14.662 -4.307 -32.593 1.00 93.56 343 ILE A C 1
ATOM 2831 O O . ILE A 1 343 ? 13.677 -3.587 -32.449 1.00 93.56 343 ILE A O 1
ATOM 2835 N N . ILE A 1 344 ? 15.814 -3.844 -33.083 1.00 92.25 344 ILE A N 1
ATOM 2836 C CA . ILE A 1 344 ? 16.078 -2.421 -33.367 1.00 92.25 344 ILE A CA 1
ATOM 2837 C C . ILE A 1 344 ? 15.269 -1.925 -34.572 1.00 92.25 344 ILE A C 1
ATOM 2839 O O . ILE A 1 344 ? 14.924 -0.750 -34.655 1.00 92.25 344 ILE A O 1
ATOM 2843 N N . GLU A 1 345 ? 14.945 -2.824 -35.499 1.00 92.75 345 GLU A N 1
ATOM 2844 C CA . GLU A 1 345 ? 14.275 -2.521 -36.765 1.00 92.75 345 GLU A CA 1
ATOM 2845 C C . GLU A 1 345 ? 12.764 -2.181 -36.631 1.00 92.75 345 GLU A C 1
ATOM 2847 O O . GLU A 1 345 ? 12.162 -1.828 -37.640 1.00 92.75 345 GLU A O 1
ATOM 2852 N N . GLN A 1 346 ? 12.123 -2.266 -35.444 1.00 95.31 346 GLN A N 1
ATOM 2853 C CA . GLN A 1 346 ? 10.640 -2.358 -35.319 1.00 95.31 346 GLN A CA 1
ATOM 2854 C C . GLN A 1 346 ? 9.904 -1.341 -34.370 1.00 95.31 346 GLN A C 1
ATOM 2856 O O . GLN A 1 346 ? 8.870 -1.663 -33.782 1.00 95.31 346 GLN A O 1
ATOM 2861 N N . LEU A 1 347 ? 10.368 -0.093 -34.197 1.00 94.75 347 LEU A N 1
ATOM 2862 C CA . LEU A 1 347 ? 9.920 0.861 -33.136 1.00 94.75 347 LEU A CA 1
ATOM 2863 C C . LEU A 1 347 ? 8.791 1.896 -33.540 1.00 94.75 347 LEU A C 1
ATOM 2865 O O . LEU A 1 347 ? 7.816 1.452 -34.133 1.00 94.75 347 LEU A O 1
ATOM 2869 N N . PRO A 1 348 ? 8.682 3.147 -33.003 1.00 89.75 348 PRO A N 1
ATOM 2870 C CA . PRO A 1 348 ? 7.898 4.318 -33.587 1.00 89.75 348 PRO A CA 1
ATOM 2871 C C . PRO A 1 348 ? 8.448 5.357 -34.660 1.00 89.75 348 PRO A C 1
ATOM 2873 O O . PRO A 1 348 ? 7.860 5.341 -35.739 1.00 89.75 348 PRO A O 1
ATOM 2876 N N . TYR A 1 349 ? 9.545 6.161 -34.556 1.00 93.69 349 TYR A N 1
ATOM 2877 C CA . TYR A 1 349 ? 10.197 6.911 -35.708 1.00 93.69 349 TYR A CA 1
ATOM 2878 C C . TYR A 1 349 ? 11.768 7.142 -35.937 1.00 93.69 349 TYR A C 1
ATOM 2880 O O . TYR A 1 349 ? 12.086 7.718 -36.970 1.00 93.69 349 TYR A O 1
ATOM 2888 N N . GLN A 1 350 ? 12.761 6.645 -35.156 1.00 94.94 350 GLN A N 1
ATOM 2889 C CA . GLN A 1 350 ? 14.265 6.857 -35.203 1.00 94.94 350 GLN A CA 1
ATOM 2890 C C . GLN A 1 350 ? 14.789 8.305 -34.938 1.00 94.94 350 GLN A C 1
ATOM 2892 O O . GLN A 1 350 ? 14.176 9.272 -35.361 1.00 94.94 350 GLN A O 1
ATOM 2897 N N . ILE A 1 351 ? 15.902 8.483 -34.192 1.00 96.88 351 ILE A N 1
ATOM 2898 C CA . ILE A 1 351 ? 16.480 9.811 -33.838 1.00 96.88 351 ILE A CA 1
ATOM 2899 C C . ILE A 1 351 ? 17.867 10.003 -34.453 1.00 96.88 351 ILE A C 1
ATOM 2901 O O . ILE A 1 351 ? 18.714 9.134 -34.271 1.00 96.88 351 ILE A O 1
ATOM 2905 N N . ASP A 1 352 ? 18.138 11.157 -35.064 1.00 96.69 352 ASP A N 1
ATOM 2906 C CA . ASP A 1 352 ? 19.487 11.604 -35.441 1.00 96.69 352 ASP A CA 1
ATOM 2907 C C . ASP A 1 352 ? 19.934 12.802 -34.589 1.00 96.69 352 ASP A C 1
ATOM 2909 O O . ASP A 1 352 ? 19.261 13.833 -34.539 1.00 96.69 352 ASP A O 1
ATOM 2913 N N . SER A 1 353 ? 21.105 12.710 -33.950 1.00 96.00 353 SER A N 1
ATOM 2914 C CA . SER A 1 353 ? 21.715 13.840 -33.239 1.00 96.00 353 SER A CA 1
ATOM 2915 C C . SER A 1 353 ? 23.231 13.884 -33.366 1.00 96.00 353 SER A C 1
ATOM 2917 O O . SER A 1 353 ? 23.940 12.911 -33.126 1.00 96.00 353 SER A O 1
ATOM 2919 N N . LYS A 1 354 ? 23.755 15.083 -33.635 1.00 94.06 354 LYS A N 1
ATOM 2920 C CA . LYS A 1 354 ? 25.195 15.361 -33.673 1.00 94.06 354 LYS A CA 1
ATOM 2921 C C . LYS A 1 354 ? 25.918 15.022 -32.366 1.00 94.06 354 LYS A C 1
ATOM 2923 O O . LYS A 1 354 ? 27.033 14.514 -32.397 1.00 94.06 354 LYS A O 1
ATOM 2928 N N . GLU A 1 355 ? 25.317 15.341 -31.229 1.00 93.50 355 GLU A N 1
ATOM 2929 C CA . GLU A 1 355 ? 25.904 15.096 -29.910 1.00 93.50 355 GLU A CA 1
ATOM 2930 C C . GLU A 1 355 ? 25.159 13.969 -29.209 1.00 93.50 355 GLU A C 1
ATOM 2932 O O . GLU A 1 355 ? 23.991 13.708 -29.512 1.00 93.50 355 GLU A O 1
ATOM 2937 N N . LEU A 1 356 ? 25.834 13.332 -28.250 1.00 94.44 356 LEU A N 1
ATOM 2938 C CA . LEU A 1 356 ? 25.181 12.426 -27.321 1.00 94.44 356 LEU A CA 1
ATOM 2939 C C . LEU A 1 356 ? 24.135 13.203 -26.532 1.00 94.44 356 LEU A C 1
ATOM 2941 O O . LEU A 1 356 ? 24.417 13.940 -25.588 1.00 94.44 356 LEU A O 1
ATOM 2945 N N . LEU A 1 357 ? 22.906 13.019 -26.971 1.00 95.00 357 LEU A N 1
ATOM 2946 C CA . LEU A 1 357 ? 21.735 13.308 -26.197 1.00 95.00 357 LEU A CA 1
ATOM 2947 C C . LEU A 1 357 ? 21.729 12.269 -25.084 1.00 95.00 357 LEU A C 1
ATOM 2949 O O . LEU A 1 357 ? 21.751 11.074 -25.346 1.00 95.00 357 LEU A O 1
ATOM 2953 N N . SER A 1 358 ? 21.717 12.703 -23.831 1.00 95.69 358 SER A N 1
ATOM 2954 C CA . SER A 1 358 ? 21.402 11.805 -22.726 1.00 95.69 358 SER A CA 1
ATOM 2955 C C . SER A 1 358 ? 20.077 11.068 -22.965 1.00 95.69 358 SER A C 1
ATOM 2957 O O . SER A 1 358 ? 19.365 11.271 -23.944 1.00 95.69 358 SER A O 1
ATOM 2959 N N . MET A 1 359 ? 19.754 10.128 -22.103 1.00 96.81 359 MET A N 1
ATOM 2960 C CA . MET A 1 359 ? 18.774 9.101 -22.419 1.00 96.81 359 MET A CA 1
ATOM 2961 C C . MET A 1 359 ? 17.320 9.559 -22.419 1.00 96.81 359 MET A C 1
ATOM 2963 O O . MET A 1 359 ? 16.492 9.028 -23.137 1.00 96.81 359 MET A O 1
ATOM 2967 N N . GLU A 1 360 ? 17.018 10.562 -21.620 1.00 95.88 360 GLU A N 1
ATOM 2968 C CA . GLU A 1 360 ? 15.811 11.358 -21.755 1.00 95.88 360 GLU A CA 1
ATOM 2969 C C . GLU A 1 360 ? 16.235 12.711 -22.340 1.00 95.88 360 GLU A C 1
ATOM 2971 O O . GLU A 1 360 ? 15.506 13.669 -22.314 1.00 95.88 360 GLU A O 1
ATOM 2976 N N . ASN A 1 361 ? 17.408 12.835 -22.954 1.00 95.25 361 ASN A N 1
ATOM 2977 C CA . ASN A 1 361 ? 17.686 13.929 -23.884 1.00 95.25 361 ASN A CA 1
ATOM 2978 C C . ASN A 1 361 ? 17.121 13.619 -25.273 1.00 95.25 361 ASN A C 1
ATOM 2980 O O . ASN A 1 361 ? 17.492 14.260 -26.246 1.00 95.25 361 ASN A O 1
ATOM 2984 N N . LEU A 1 362 ? 16.272 12.594 -25.362 1.00 95.50 362 LEU A N 1
ATOM 2985 C CA . LEU A 1 362 ? 15.924 11.972 -26.615 1.00 95.50 362 LEU A CA 1
ATOM 2986 C C . LEU A 1 362 ? 14.659 12.528 -27.231 1.00 95.50 362 LEU A C 1
ATOM 2988 O O . LEU A 1 362 ? 13.593 12.395 -26.630 1.00 95.50 362 LEU A O 1
ATOM 2992 N N . PRO A 1 363 ? 14.756 13.078 -28.443 1.00 93.50 363 PRO A N 1
ATOM 2993 C CA . PRO A 1 363 ? 13.680 13.840 -29.013 1.00 93.50 363 PRO A CA 1
ATOM 2994 C C . PRO A 1 363 ? 12.477 12.985 -29.456 1.00 93.50 363 PRO A C 1
ATOM 2996 O O . PRO A 1 363 ? 12.442 12.544 -30.591 1.00 93.50 363 PRO A O 1
ATOM 2999 N N . ILE A 1 364 ? 11.509 12.749 -28.543 1.00 89.81 364 ILE A N 1
ATOM 3000 C CA . ILE A 1 364 ? 10.234 12.026 -28.777 1.00 89.81 364 ILE A CA 1
ATOM 3001 C C . ILE A 1 364 ? 9.032 12.400 -27.815 1.00 89.81 364 ILE A C 1
ATOM 3003 O O . ILE A 1 364 ? 9.262 13.157 -26.865 1.00 89.81 364 ILE A O 1
ATOM 3007 N N . ASN A 1 365 ? 7.826 11.733 -27.933 1.00 87.81 365 ASN A N 1
ATOM 3008 C CA . ASN A 1 365 ? 6.691 11.477 -26.856 1.00 87.81 365 ASN A CA 1
ATOM 3009 C C . ASN A 1 365 ? 6.247 13.055 -26.765 1.00 87.81 365 ASN A C 1
ATOM 3011 O O . ASN A 1 365 ? 6.227 13.712 -25.734 1.00 87.81 365 ASN A O 1
ATOM 3015 N N . ASN A 1 366 ? 6.027 13.785 -27.874 1.00 83.38 366 ASN A N 1
ATOM 3016 C CA . ASN A 1 366 ? 5.820 15.275 -27.984 1.00 83.38 366 ASN A CA 1
ATOM 3017 C C . ASN A 1 366 ? 6.925 16.169 -27.542 1.00 83.38 366 ASN A C 1
ATOM 3019 O O . ASN A 1 366 ? 6.821 17.356 -27.827 1.00 83.38 366 ASN A O 1
ATOM 3023 N N . ASN A 1 367 ? 7.826 15.651 -26.722 1.00 84.62 367 ASN A N 1
ATOM 3024 C CA . ASN A 1 367 ? 8.752 16.344 -25.875 1.00 84.62 367 ASN A CA 1
ATOM 3025 C C . ASN A 1 367 ? 8.903 15.696 -24.485 1.00 84.62 367 ASN A C 1
ATOM 3027 O O . ASN A 1 367 ? 9.710 16.208 -23.737 1.00 84.62 367 ASN A O 1
ATOM 3031 N N . THR A 1 368 ? 8.212 14.636 -24.068 1.00 85.75 368 THR A N 1
ATOM 3032 C CA . THR A 1 368 ? 8.369 13.969 -22.738 1.00 85.75 368 THR A CA 1
ATOM 3033 C C . THR A 1 368 ? 9.416 12.842 -22.669 1.00 85.75 368 THR A C 1
ATOM 3035 O O . THR A 1 368 ? 9.693 12.262 -21.630 1.00 85.75 368 THR A O 1
ATOM 3038 N N . GLY A 1 369 ? 9.972 12.573 -23.846 1.00 93.25 369 GLY A N 1
ATOM 3039 C CA . GLY A 1 369 ? 10.770 11.504 -24.428 1.00 93.25 369 GLY A CA 1
ATOM 3040 C C . GLY A 1 369 ? 10.901 10.161 -23.786 1.00 93.25 369 GLY A C 1
ATOM 3041 O O . GLY A 1 369 ? 9.912 9.550 -23.442 1.00 93.25 369 GLY A O 1
ATOM 3042 N N . GLN A 1 370 ? 12.123 9.642 -23.761 1.00 95.19 370 GLN A N 1
ATOM 3043 C CA . GLN A 1 370 ? 12.388 8.308 -23.257 1.00 95.19 370 GLN A CA 1
ATOM 3044 C C . GLN A 1 370 ? 12.843 8.386 -21.806 1.00 95.19 370 GLN A C 1
ATOM 3046 O O . GLN A 1 370 ? 13.932 8.880 -21.599 1.00 95.19 370 GLN A O 1
ATOM 3051 N N . SER A 1 371 ? 12.136 7.849 -20.810 1.00 91.06 371 SER A N 1
ATOM 3052 C CA . SER A 1 371 ? 12.479 8.122 -19.386 1.00 91.06 371 SER A CA 1
ATOM 3053 C C . SER A 1 371 ? 13.094 6.861 -18.781 1.00 91.06 371 SER A C 1
ATOM 3055 O O . SER A 1 371 ? 13.685 6.987 -17.730 1.00 91.06 371 SER A O 1
ATOM 3057 N N . PHE A 1 372 ? 13.043 5.668 -19.388 1.00 92.94 372 PHE A N 1
ATOM 3058 C CA . PHE A 1 372 ? 13.547 4.455 -18.711 1.00 92.94 372 PHE A CA 1
ATOM 3059 C C . PHE A 1 372 ? 14.282 3.461 -19.582 1.00 92.94 372 PHE A C 1
ATOM 3061 O O . PHE A 1 372 ? 14.705 3.807 -20.678 1.00 92.94 372 PHE A O 1
ATOM 3068 N N . GLY A 1 373 ? 14.396 2.216 -19.093 1.00 93.69 373 GLY A N 1
ATOM 3069 C CA . GLY A 1 373 ? 14.893 1.029 -19.766 1.00 93.69 373 GLY A CA 1
ATOM 3070 C C . GLY A 1 373 ? 16.141 1.289 -20.582 1.00 93.69 373 GLY A C 1
ATOM 3071 O O . GLY A 1 373 ? 16.909 2.207 -20.354 1.00 93.69 373 GLY A O 1
ATOM 3072 N N . TYR A 1 374 ? 16.390 0.456 -21.562 1.00 96.81 374 TYR A N 1
ATOM 3073 C CA . TYR A 1 374 ? 17.602 0.570 -22.359 1.00 96.81 374 TYR A CA 1
ATOM 3074 C C . TYR A 1 374 ? 17.562 1.786 -23.292 1.00 96.81 374 TYR A C 1
ATOM 3076 O O . TYR A 1 374 ? 16.504 2.294 -23.649 1.00 96.81 374 TYR A O 1
ATOM 3084 N N . ILE A 1 375 ? 18.709 2.212 -23.773 1.00 97.19 375 ILE A N 1
ATOM 3085 C CA . ILE A 1 375 ? 18.831 3.030 -24.982 1.00 97.19 375 ILE A CA 1
ATOM 3086 C C . ILE A 1 375 ? 19.882 2.390 -25.851 1.00 97.19 375 ILE A C 1
ATOM 3088 O O . ILE A 1 375 ? 20.745 1.701 -25.323 1.00 97.19 375 ILE A O 1
ATOM 3092 N N . ILE A 1 376 ? 19.865 2.676 -27.139 1.00 97.75 376 ILE A N 1
ATOM 3093 C CA . ILE A 1 376 ? 20.922 2.282 -28.050 1.00 97.75 376 ILE A CA 1
ATOM 3094 C C . ILE A 1 376 ? 21.491 3.548 -28.676 1.00 97.75 376 ILE A C 1
ATOM 3096 O O . ILE A 1 376 ? 20.865 4.156 -29.543 1.00 97.75 376 ILE A O 1
ATOM 3100 N N . TYR A 1 377 ? 22.683 3.944 -28.233 1.00 98.12 377 TYR A N 1
ATOM 3101 C CA . TYR A 1 377 ? 23.488 4.927 -28.952 1.00 98.12 377 TYR A CA 1
ATOM 3102 C C . TYR A 1 377 ? 24.211 4.213 -30.083 1.00 98.12 377 TYR A C 1
ATOM 3104 O O . TYR A 1 377 ? 25.183 3.495 -29.841 1.00 98.12 377 TYR A O 1
ATOM 3112 N N . ARG A 1 378 ? 23.717 4.385 -31.306 1.00 97.75 378 ARG A N 1
ATOM 3113 C CA . ARG A 1 378 ? 24.235 3.740 -32.508 1.00 97.75 378 ARG A CA 1
ATOM 3114 C C . ARG A 1 378 ? 25.093 4.716 -33.305 1.00 97.75 378 ARG A C 1
ATOM 3116 O O . ARG A 1 378 ? 24.661 5.810 -33.662 1.00 97.75 378 ARG A O 1
ATOM 3123 N N . LYS A 1 379 ? 26.301 4.289 -33.667 1.00 96.81 379 LYS A N 1
ATOM 3124 C CA . LYS A 1 379 ? 27.138 4.975 -34.653 1.00 96.81 379 LYS A CA 1
ATOM 3125 C C . LYS A 1 379 ? 27.505 4.032 -35.792 1.00 96.81 379 LYS A C 1
ATOM 3127 O O . LYS A 1 379 ? 28.234 3.061 -35.595 1.00 96.81 379 LYS A O 1
ATOM 3132 N N . LYS A 1 380 ? 27.043 4.357 -37.001 1.00 94.94 380 LYS A N 1
ATOM 3133 C CA . LYS A 1 380 ? 27.421 3.679 -38.251 1.00 94.94 380 LYS A CA 1
ATOM 3134 C C . LYS A 1 380 ? 28.687 4.291 -38.866 1.00 94.94 380 LYS A C 1
ATOM 3136 O O . LYS A 1 380 ? 29.030 5.445 -38.603 1.00 94.94 380 LYS A O 1
ATOM 3141 N N . GLY A 1 381 ? 29.351 3.523 -39.729 1.00 92.81 381 GLY A N 1
ATOM 3142 C CA . GLY A 1 381 ? 30.446 3.992 -40.584 1.00 92.81 381 GLY A CA 1
ATOM 3143 C C . GLY A 1 381 ? 31.814 4.121 -39.908 1.00 92.81 381 GLY A C 1
ATOM 3144 O O . GLY A 1 381 ? 32.713 4.733 -40.485 1.00 92.81 381 GLY A O 1
ATOM 3145 N N . ILE A 1 382 ? 32.009 3.568 -38.706 1.00 91.50 382 ILE A N 1
ATOM 3146 C CA . ILE A 1 382 ? 33.270 3.747 -37.967 1.00 91.50 382 ILE A CA 1
ATOM 3147 C C . ILE A 1 382 ? 34.342 2.735 -38.390 1.00 91.50 382 ILE A C 1
ATOM 3149 O O . ILE A 1 382 ? 34.053 1.707 -39.003 1.00 91.50 382 ILE A O 1
ATOM 3153 N N . THR A 1 383 ? 35.603 3.020 -38.061 1.00 90.44 383 THR A N 1
ATOM 3154 C CA . THR A 1 383 ? 36.702 2.051 -38.183 1.00 90.44 383 THR A CA 1
ATOM 3155 C C . THR A 1 383 ? 37.190 1.683 -36.790 1.00 90.44 383 THR A C 1
ATOM 3157 O O . THR A 1 383 ? 37.564 2.573 -36.031 1.00 90.44 383 THR A O 1
ATOM 3160 N N . ILE A 1 384 ? 37.187 0.391 -36.464 1.00 90.19 384 ILE A N 1
ATOM 3161 C CA . ILE A 1 384 ? 37.669 -0.152 -35.186 1.00 90.19 384 ILE A CA 1
ATOM 3162 C C . ILE A 1 384 ? 38.887 -1.022 -35.488 1.00 90.19 384 ILE A C 1
ATOM 3164 O O . ILE A 1 384 ? 38.798 -1.951 -36.296 1.00 90.19 384 ILE A O 1
ATOM 3168 N N . SER A 1 385 ? 40.017 -0.726 -34.853 1.00 88.56 385 SER A N 1
ATOM 3169 C CA . SER A 1 385 ? 41.250 -1.507 -34.996 1.00 88.56 385 SER A CA 1
ATOM 3170 C C . SER A 1 385 ? 41.355 -2.557 -33.881 1.00 88.56 385 SER A C 1
ATOM 3172 O O . SER A 1 385 ? 40.731 -2.398 -32.827 1.00 88.56 385 SER A O 1
ATOM 3174 N N . PRO A 1 386 ? 42.169 -3.616 -34.043 1.00 85.00 386 PRO A N 1
ATOM 3175 C CA . PRO A 1 386 ? 42.586 -4.453 -32.927 1.00 85.00 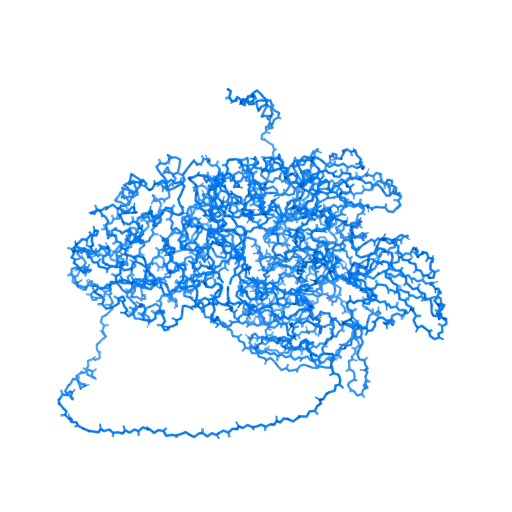386 PRO A CA 1
ATOM 3176 C C . PRO A 1 386 ? 43.134 -3.596 -31.782 1.00 85.00 386 PRO A C 1
ATOM 3178 O O . PRO A 1 386 ? 44.053 -2.801 -31.986 1.00 85.00 386 PRO A O 1
ATOM 3181 N N . LYS A 1 387 ? 42.579 -3.790 -30.583 1.00 84.12 387 LYS A N 1
ATOM 3182 C CA . LYS A 1 387 ? 42.863 -3.014 -29.365 1.00 84.12 387 LYS A CA 1
ATOM 3183 C C . LYS A 1 387 ? 42.424 -1.545 -29.365 1.00 84.12 387 LYS A C 1
ATOM 3185 O O . LYS A 1 387 ? 42.894 -0.795 -28.511 1.00 84.12 387 LYS A O 1
ATOM 3190 N N . SER A 1 388 ? 41.535 -1.121 -30.267 1.00 90.19 388 SER A N 1
ATOM 3191 C CA . SER A 1 388 ? 40.916 0.203 -30.133 1.00 90.19 388 SER A CA 1
ATOM 3192 C C . SER A 1 388 ? 40.211 0.318 -28.777 1.00 90.19 388 SER A C 1
ATOM 3194 O O . SER A 1 388 ? 39.487 -0.591 -28.362 1.00 90.19 388 SER A O 1
ATOM 3196 N N . VAL A 1 389 ? 40.421 1.430 -28.077 1.00 92.69 389 VAL A N 1
ATOM 3197 C CA . VAL A 1 389 ? 39.872 1.669 -26.738 1.00 92.69 389 VAL A CA 1
ATOM 3198 C C . VAL A 1 389 ? 38.636 2.547 -26.851 1.00 92.69 389 VAL A C 1
ATOM 3200 O O . VAL A 1 389 ? 38.712 3.697 -27.287 1.00 92.69 389 VAL A O 1
ATOM 3203 N N . LEU A 1 390 ? 37.497 2.006 -26.419 1.00 93.50 390 LEU A N 1
ATOM 3204 C CA . LEU A 1 390 ? 36.276 2.773 -26.215 1.00 93.50 390 LEU A CA 1
ATOM 3205 C C . LEU A 1 390 ? 36.279 3.331 -24.792 1.00 93.50 390 LEU A C 1
ATOM 3207 O O . LEU A 1 390 ? 36.464 2.588 -23.829 1.00 93.50 390 LEU A O 1
ATOM 3211 N N . LYS A 1 391 ? 36.043 4.632 -24.655 1.00 93.62 391 LYS A N 1
ATOM 3212 C CA . LYS A 1 391 ? 36.070 5.353 -23.383 1.00 93.62 391 LYS A CA 1
ATOM 3213 C C . LYS A 1 391 ? 34.845 6.238 -23.270 1.00 93.62 391 LYS A C 1
ATOM 3215 O O . LYS A 1 391 ? 34.626 7.127 -24.088 1.00 93.62 391 LYS A O 1
ATOM 3220 N N . ILE A 1 392 ? 34.055 6.000 -22.235 1.00 93.50 392 ILE A N 1
ATOM 3221 C CA . ILE A 1 392 ? 32.884 6.813 -21.928 1.00 93.50 392 ILE A CA 1
ATOM 3222 C C . ILE A 1 392 ? 33.339 7.930 -20.993 1.00 93.50 392 ILE A C 1
ATOM 3224 O O . ILE A 1 392 ? 33.960 7.647 -19.970 1.00 93.50 392 ILE A O 1
ATOM 3228 N N . LEU A 1 393 ? 33.078 9.189 -21.348 1.00 92.06 393 LEU A N 1
ATOM 3229 C CA . LEU A 1 393 ? 33.368 10.324 -20.473 1.00 92.06 393 LEU A CA 1
ATOM 3230 C C . LEU A 1 393 ? 32.257 10.468 -19.430 1.00 92.06 393 LEU A C 1
ATOM 3232 O O . LEU A 1 393 ? 31.099 10.163 -19.705 1.00 92.06 393 LEU A O 1
ATOM 3236 N N . GLY A 1 394 ? 32.598 10.944 -18.230 1.00 88.62 394 GLY A N 1
ATOM 3237 C CA . GLY A 1 394 ? 31.637 10.935 -17.123 1.00 88.62 394 GLY A CA 1
ATOM 3238 C C . GLY A 1 394 ? 31.527 9.557 -16.481 1.00 88.62 394 GLY A C 1
ATOM 3239 O O . GLY A 1 394 ? 32.476 8.786 -16.547 1.00 88.62 394 GLY A O 1
ATOM 3240 N N . TYR A 1 395 ? 30.415 9.233 -15.829 1.00 88.06 395 TYR A N 1
ATOM 3241 C CA . TYR A 1 395 ? 30.131 7.828 -15.511 1.00 88.06 395 TYR A CA 1
ATOM 3242 C C . TYR A 1 395 ? 29.285 7.214 -16.630 1.00 88.06 395 TYR A C 1
ATOM 3244 O O . TYR A 1 395 ? 28.656 7.923 -17.414 1.00 88.06 395 TYR A O 1
ATOM 3252 N N . VAL A 1 396 ? 29.257 5.885 -16.698 1.00 87.44 396 VAL A N 1
ATOM 3253 C CA . VAL A 1 396 ? 28.138 5.204 -17.349 1.00 87.44 396 VAL A CA 1
ATOM 3254 C C . VAL A 1 396 ? 26.968 5.294 -16.405 1.00 87.44 396 VAL A C 1
ATOM 3256 O O . VAL A 1 396 ? 27.090 4.877 -15.257 1.00 87.44 396 VAL A O 1
ATOM 3259 N N . TYR A 1 397 ? 25.857 5.806 -16.913 1.00 89.12 397 TYR A N 1
ATOM 3260 C CA . TYR A 1 397 ? 24.640 5.934 -16.151 1.00 89.12 397 TYR A CA 1
ATOM 3261 C C . TYR A 1 397 ? 23.558 5.029 -16.766 1.00 89.12 397 TYR A C 1
ATOM 3263 O O . TYR A 1 397 ? 22.795 5.490 -17.615 1.00 89.12 397 TYR A O 1
ATOM 3271 N N . ASP A 1 398 ? 23.481 3.725 -16.454 1.00 83.00 398 ASP A N 1
ATOM 3272 C CA . ASP A 1 398 ? 24.076 3.101 -15.254 1.00 83.00 398 ASP A CA 1
ATOM 3273 C C . ASP A 1 398 ? 24.689 1.718 -15.464 1.00 83.00 398 ASP A C 1
ATOM 3275 O O . ASP A 1 398 ? 25.659 1.397 -14.779 1.00 83.00 398 ASP A O 1
ATOM 3279 N N . THR A 1 399 ? 24.222 0.936 -16.440 1.00 90.62 399 THR A N 1
ATOM 3280 C CA . THR A 1 399 ? 25.082 -0.075 -17.070 1.00 90.62 399 THR A CA 1
ATOM 3281 C C . THR A 1 399 ? 25.063 0.061 -18.583 1.00 90.62 399 THR A C 1
ATOM 3283 O O . THR A 1 399 ? 24.166 0.697 -19.131 1.00 90.62 399 THR A O 1
ATOM 3286 N N . VAL A 1 400 ? 26.072 -0.466 -19.280 1.00 91.62 400 VAL A N 1
ATOM 3287 C CA . VAL A 1 400 ? 26.106 -0.452 -20.750 1.00 91.62 400 VAL A CA 1
ATOM 3288 C C . VAL A 1 400 ? 26.673 -1.737 -21.322 1.00 91.62 400 VAL A C 1
ATOM 3290 O O . VAL A 1 400 ? 27.794 -2.134 -21.008 1.00 91.62 400 VAL A O 1
ATOM 3293 N N . ASN A 1 401 ? 25.910 -2.331 -22.235 1.00 91.38 401 ASN A N 1
ATOM 3294 C CA . ASN A 1 401 ? 26.387 -3.395 -23.097 1.00 91.38 401 ASN A CA 1
ATOM 3295 C C . ASN A 1 401 ? 26.883 -2.818 -24.430 1.00 91.38 401 ASN A C 1
ATOM 3297 O O . ASN A 1 401 ? 26.237 -1.953 -25.020 1.00 91.38 401 ASN A O 1
ATOM 3301 N N . VAL A 1 402 ? 28.038 -3.282 -24.905 1.00 91.69 402 VAL A N 1
ATOM 3302 C CA . VAL A 1 402 ? 28.666 -2.799 -26.147 1.00 91.69 402 VAL A CA 1
ATOM 3303 C C . VAL A 1 402 ? 28.522 -3.854 -27.231 1.00 91.69 402 VAL A C 1
ATOM 3305 O O . VAL A 1 402 ? 28.947 -4.993 -27.029 1.00 91.69 402 VAL A O 1
ATOM 3308 N N . TYR A 1 403 ? 27.992 -3.462 -28.390 1.00 91.62 403 TYR A N 1
ATOM 3309 C CA . TYR A 1 403 ? 27.878 -4.331 -29.559 1.00 91.62 403 TYR A CA 1
ATOM 3310 C C . TYR A 1 403 ? 28.641 -3.749 -30.745 1.00 91.62 403 TYR A C 1
ATOM 3312 O O . TYR A 1 403 ? 28.647 -2.536 -30.967 1.00 91.62 403 TYR A O 1
ATOM 3320 N N . ILE A 1 404 ? 29.245 -4.627 -31.541 1.00 90.81 404 ILE A N 1
ATOM 3321 C CA . ILE A 1 404 ? 29.846 -4.283 -32.833 1.00 90.81 404 ILE A CA 1
ATOM 3322 C C . ILE A 1 404 ? 29.160 -5.142 -33.892 1.00 90.81 404 ILE A C 1
ATOM 3324 O O . ILE A 1 404 ? 29.166 -6.364 -33.796 1.00 90.81 404 ILE A O 1
ATOM 3328 N N . ASN A 1 405 ? 28.551 -4.513 -34.899 1.00 90.38 405 ASN A N 1
ATOM 3329 C CA . ASN A 1 405 ? 27.810 -5.186 -35.975 1.00 90.38 405 ASN A CA 1
ATOM 3330 C C . ASN A 1 405 ? 26.740 -6.183 -35.462 1.00 90.38 405 ASN A C 1
ATOM 3332 O O . ASN A 1 405 ? 26.513 -7.227 -36.070 1.00 90.38 405 ASN A O 1
ATOM 3336 N N . ASN A 1 406 ? 26.065 -5.827 -34.361 1.00 87.00 406 ASN A N 1
ATOM 3337 C CA . ASN A 1 406 ? 25.101 -6.637 -33.596 1.00 87.00 406 ASN A CA 1
ATOM 3338 C C . ASN A 1 406 ? 25.689 -7.792 -32.745 1.00 87.00 406 ASN A C 1
ATOM 3340 O O . ASN A 1 406 ? 24.915 -8.490 -32.095 1.00 87.00 406 ASN A O 1
ATOM 3344 N N . GLU A 1 407 ? 27.013 -7.987 -32.674 1.00 85.81 407 GLU A N 1
ATOM 3345 C CA . GLU A 1 407 ? 27.640 -8.962 -31.759 1.00 85.81 407 GLU A CA 1
ATOM 3346 C C . GLU A 1 407 ? 28.011 -8.338 -30.402 1.00 85.81 407 GLU A C 1
ATOM 3348 O O . GLU A 1 407 ? 28.668 -7.298 -30.356 1.00 85.81 407 GLU A O 1
ATOM 3353 N N . LEU A 1 408 ? 27.642 -9.002 -29.297 1.00 86.44 408 LEU A N 1
ATOM 3354 C CA . LEU A 1 408 ? 27.920 -8.564 -27.922 1.00 86.44 408 LEU A CA 1
ATOM 3355 C C . LEU A 1 408 ? 29.403 -8.736 -27.531 1.00 86.44 408 LEU A C 1
ATOM 3357 O O . LEU A 1 408 ? 29.945 -9.850 -27.503 1.00 86.44 408 LEU A O 1
ATOM 3361 N N . ILE A 1 409 ? 30.037 -7.625 -27.147 1.00 84.69 409 ILE A N 1
ATOM 3362 C CA . ILE A 1 409 ? 31.441 -7.553 -26.711 1.00 84.69 409 ILE A CA 1
ATOM 3363 C C . ILE A 1 409 ? 31.567 -7.643 -25.181 1.00 84.69 409 ILE A C 1
ATOM 3365 O O . ILE A 1 409 ? 32.468 -8.310 -24.669 1.00 84.69 409 ILE A O 1
ATOM 3369 N N . THR A 1 410 ? 30.658 -7.015 -24.432 1.00 76.94 410 THR A N 1
ATOM 3370 C CA . THR A 1 410 ? 30.612 -7.070 -22.961 1.00 76.94 410 THR A CA 1
ATOM 3371 C C . THR A 1 410 ? 29.972 -8.378 -22.494 1.00 76.94 410 THR A C 1
ATOM 3373 O O . THR A 1 410 ? 28.770 -8.566 -22.613 1.00 76.94 410 THR A O 1
ATOM 3376 N N . ARG A 1 411 ? 30.771 -9.316 -21.968 1.00 69.94 411 ARG A N 1
ATOM 3377 C CA . ARG A 1 411 ? 30.317 -10.687 -21.634 1.00 69.94 411 ARG A CA 1
ATOM 3378 C C . ARG A 1 411 ? 30.235 -11.008 -20.137 1.00 69.94 411 ARG A C 1
ATOM 3380 O O . ARG A 1 411 ? 30.109 -12.178 -19.784 1.00 69.94 411 ARG A O 1
ATOM 3387 N N . ASN A 1 412 ? 30.378 -10.019 -19.255 1.00 67.25 412 ASN A N 1
ATOM 3388 C CA . ASN A 1 412 ? 30.410 -10.254 -17.812 1.00 67.25 412 ASN A CA 1
ATOM 3389 C C . ASN A 1 412 ? 29.109 -9.795 -17.148 1.00 67.25 412 ASN A C 1
ATOM 3391 O O . ASN A 1 412 ? 28.766 -8.621 -17.199 1.00 67.25 412 ASN A O 1
ATOM 3395 N N . VAL A 1 413 ? 28.420 -10.739 -16.509 1.00 60.25 413 VAL A N 1
ATOM 3396 C CA . VAL A 1 413 ? 27.122 -10.526 -15.856 1.00 60.25 413 VAL A CA 1
ATOM 3397 C C . VAL A 1 413 ? 27.285 -10.029 -14.411 1.00 60.25 413 VAL A C 1
ATOM 3399 O O . VAL A 1 413 ? 26.311 -9.568 -13.833 1.00 60.25 413 VAL A O 1
ATOM 3402 N N . GLY A 1 414 ? 28.477 -10.120 -13.799 1.00 59.47 414 GLY A N 1
ATOM 3403 C CA . GLY A 1 414 ? 28.617 -9.937 -12.345 1.00 59.47 414 GLY A CA 1
ATOM 3404 C C . GLY A 1 414 ? 29.873 -9.247 -11.815 1.00 59.47 414 GLY A C 1
ATOM 3405 O O . GLY A 1 414 ? 30.104 -9.299 -10.610 1.00 59.47 414 GLY A O 1
ATOM 3406 N N . ASP A 1 415 ? 30.674 -8.581 -12.652 1.00 64.75 415 ASP A N 1
ATOM 3407 C CA . ASP A 1 415 ? 31.770 -7.731 -12.159 1.00 64.75 415 ASP A CA 1
ATOM 3408 C C . ASP A 1 415 ? 31.388 -6.246 -12.147 1.00 64.75 415 ASP A C 1
ATOM 3410 O O . ASP A 1 415 ? 31.735 -5.477 -13.048 1.00 64.75 415 ASP A O 1
ATOM 3414 N N . LEU A 1 416 ? 30.741 -5.840 -11.051 1.00 65.44 416 LEU A N 1
ATOM 3415 C CA . LEU A 1 416 ? 30.359 -4.455 -10.745 1.00 65.44 416 LEU A CA 1
ATOM 3416 C C . LEU A 1 416 ? 31.553 -3.484 -10.594 1.00 65.44 416 LEU A C 1
ATOM 3418 O O . LEU A 1 416 ? 31.350 -2.303 -10.309 1.00 65.44 416 LEU A O 1
ATOM 3422 N N . ASN A 1 417 ? 32.798 -3.958 -10.725 1.00 69.12 417 ASN A N 1
ATOM 3423 C CA . ASN A 1 417 ? 34.007 -3.128 -10.740 1.00 69.12 417 ASN A CA 1
ATOM 3424 C C . ASN A 1 417 ? 34.544 -2.894 -12.162 1.00 69.12 417 ASN A C 1
ATOM 3426 O O . ASN A 1 417 ? 35.515 -2.153 -12.320 1.00 69.12 417 ASN A O 1
ATOM 3430 N N . SER A 1 418 ? 33.955 -3.526 -13.182 1.00 70.31 418 SER A N 1
ATOM 3431 C CA . SER A 1 418 ? 34.450 -3.499 -14.561 1.00 70.31 418 SER A CA 1
ATOM 3432 C C . SER A 1 418 ? 33.981 -2.264 -15.356 1.00 70.31 418 SER A C 1
ATOM 3434 O O . SER A 1 418 ? 33.497 -1.270 -14.799 1.00 70.31 418 SER A O 1
ATOM 3436 N N . PHE A 1 419 ? 34.190 -2.273 -16.675 1.00 79.62 419 PHE A N 1
ATOM 3437 C CA . PHE A 1 419 ? 33.632 -1.253 -17.563 1.00 79.62 419 PHE A CA 1
ATOM 3438 C C . PHE A 1 419 ? 32.106 -1.340 -17.577 1.00 79.62 419 PHE A C 1
ATOM 3440 O O . PHE A 1 419 ? 31.547 -2.430 -17.583 1.00 79.62 419 PHE A O 1
ATOM 3447 N N . GLY A 1 420 ? 31.439 -0.191 -17.675 1.00 73.50 420 GLY A N 1
ATOM 3448 C CA . GLY A 1 420 ? 30.006 -0.184 -17.934 1.00 73.50 420 GLY A CA 1
ATOM 3449 C C . GLY A 1 420 ? 29.124 -0.433 -16.720 1.00 73.50 420 GLY A C 1
ATOM 3450 O O . GLY A 1 420 ? 28.030 -0.954 -16.887 1.00 73.50 420 GLY A O 1
ATOM 3451 N N . HIS A 1 421 ? 29.569 -0.009 -15.537 1.00 79.88 421 HIS A N 1
ATOM 3452 C CA . HIS A 1 421 ? 28.744 0.138 -14.337 1.00 79.88 421 HIS A CA 1
ATOM 3453 C C . HIS A 1 421 ? 28.911 1.544 -13.755 1.00 79.88 421 HIS A C 1
ATOM 3455 O O . HIS A 1 421 ? 30.013 2.112 -13.816 1.00 79.88 421 HIS A O 1
ATOM 3461 N N . TRP A 1 422 ? 27.863 2.087 -13.127 1.00 78.38 422 TRP A N 1
ATOM 3462 C CA . TRP A 1 422 ? 27.963 3.355 -12.411 1.00 78.38 422 TRP A CA 1
ATOM 3463 C C . TRP A 1 422 ? 28.766 3.228 -11.109 1.00 78.38 422 TRP A C 1
ATOM 3465 O O . TRP A 1 422 ? 28.262 3.148 -9.994 1.00 78.38 422 TRP A O 1
ATOM 3475 N N . ARG A 1 423 ? 30.081 3.251 -11.283 1.00 78.00 423 ARG A N 1
ATOM 3476 C CA . ARG A 1 423 ? 31.078 3.245 -10.211 1.00 78.00 423 ARG A CA 1
ATOM 3477 C C . ARG A 1 423 ? 32.382 3.870 -10.686 1.00 78.00 423 ARG A C 1
ATOM 3479 O O . ARG A 1 423 ? 33.022 4.633 -9.971 1.00 78.00 423 ARG A O 1
ATOM 3486 N N . ASN A 1 424 ? 32.734 3.595 -11.939 1.00 78.06 424 ASN A N 1
ATOM 3487 C CA . ASN A 1 424 ? 33.970 4.038 -12.563 1.00 78.06 424 ASN A CA 1
ATOM 3488 C C . ASN A 1 424 ? 33.727 5.273 -13.440 1.00 78.06 424 ASN A C 1
ATOM 3490 O O . ASN A 1 424 ? 33.142 5.174 -14.519 1.00 78.06 424 ASN A O 1
ATOM 3494 N N . LYS A 1 425 ? 34.207 6.443 -13.002 1.00 85.25 425 LYS A N 1
ATOM 3495 C CA . LYS A 1 425 ? 34.239 7.641 -13.852 1.00 85.25 425 LYS A CA 1
ATOM 3496 C C . LYS A 1 425 ? 35.318 7.492 -14.929 1.00 85.25 425 LYS A C 1
ATOM 3498 O O . LYS A 1 425 ? 36.421 7.035 -14.646 1.00 85.25 425 LYS A O 1
ATOM 3503 N N . ASN A 1 426 ? 35.019 7.949 -16.138 1.00 88.88 426 ASN A N 1
ATOM 3504 C CA . ASN A 1 426 ? 35.832 7.859 -17.346 1.00 88.88 426 ASN A CA 1
ATOM 3505 C C . ASN A 1 426 ? 36.198 6.405 -17.722 1.00 88.88 426 ASN A C 1
ATOM 3507 O O . ASN A 1 426 ? 37.317 6.134 -18.169 1.00 88.88 426 ASN A O 1
ATOM 3511 N N . SER A 1 427 ? 35.278 5.457 -17.498 1.00 87.75 427 SER A N 1
ATOM 3512 C CA . SER A 1 427 ? 35.521 4.026 -17.716 1.00 87.75 427 SER A CA 1
ATOM 3513 C C . SER A 1 427 ? 35.850 3.712 -19.178 1.00 87.75 427 SER A C 1
ATOM 3515 O O . SER A 1 427 ? 35.186 4.210 -20.090 1.00 87.75 427 SER A O 1
ATOM 3517 N N . SER A 1 428 ? 36.839 2.841 -19.390 1.00 89.69 428 SER A N 1
ATOM 3518 C CA . SER A 1 428 ? 37.304 2.418 -20.717 1.00 89.69 428 SER A CA 1
ATOM 3519 C C . SER A 1 428 ? 37.282 0.894 -20.876 1.00 89.69 428 SER A C 1
ATOM 3521 O O . SER A 1 428 ? 37.472 0.176 -19.895 1.00 89.69 428 SER A O 1
ATOM 3523 N N . ILE A 1 429 ? 37.089 0.410 -22.104 1.00 89.81 429 ILE A N 1
ATOM 3524 C CA . ILE A 1 429 ? 37.168 -1.005 -22.490 1.00 89.81 429 ILE A CA 1
ATOM 3525 C C . ILE A 1 429 ? 38.009 -1.161 -23.763 1.00 89.81 429 ILE A C 1
ATOM 3527 O O . ILE A 1 429 ? 37.867 -0.393 -24.715 1.00 89.81 429 ILE A O 1
ATOM 3531 N N . GLU A 1 430 ? 38.889 -2.165 -23.788 1.00 88.88 430 GLU A N 1
ATOM 3532 C CA . GLU A 1 430 ? 39.581 -2.578 -25.013 1.00 88.88 430 GLU A CA 1
ATOM 3533 C C . GLU A 1 430 ? 38.604 -3.382 -25.883 1.00 88.88 430 GLU A C 1
ATOM 3535 O O . GLU A 1 430 ? 38.132 -4.452 -25.484 1.00 88.88 430 GLU A O 1
ATOM 3540 N N . LEU A 1 431 ? 38.297 -2.878 -27.081 1.00 84.00 431 LEU A N 1
ATOM 3541 C CA . LEU A 1 431 ? 37.483 -3.589 -28.062 1.00 84.00 431 LEU A CA 1
ATOM 3542 C C . LEU A 1 431 ? 38.337 -4.711 -28.667 1.00 84.00 431 LEU A C 1
ATOM 3544 O O . LEU A 1 431 ? 39.100 -4.514 -29.616 1.00 84.00 431 LEU A O 1
ATOM 3548 N N . SER A 1 432 ? 38.235 -5.895 -28.061 1.00 66.56 432 SER A N 1
ATOM 3549 C CA . SER A 1 432 ? 39.085 -7.068 -28.308 1.00 66.56 432 SER A CA 1
ATOM 3550 C C . SER A 1 432 ? 38.781 -7.773 -29.639 1.00 66.56 432 SER A C 1
ATOM 3552 O O . SER A 1 432 ? 38.368 -8.929 -29.696 1.00 66.56 432 SER A O 1
ATOM 3554 N N . SER A 1 433 ? 39.025 -7.064 -30.743 1.00 64.69 433 SER A N 1
ATOM 3555 C CA . SER A 1 433 ? 38.966 -7.605 -32.099 1.00 64.69 433 SER A CA 1
ATOM 3556 C C . SER A 1 433 ? 40.299 -8.214 -32.542 1.00 64.69 433 SER A C 1
ATOM 3558 O O . SER A 1 433 ? 41.368 -7.645 -32.320 1.00 64.69 433 SER A O 1
ATOM 3560 N N . SER A 1 434 ? 40.230 -9.341 -33.253 1.00 66.38 434 SER A N 1
ATOM 3561 C CA . SER A 1 434 ? 41.359 -9.945 -33.975 1.00 66.38 434 SER A CA 1
ATOM 3562 C C . SER A 1 434 ? 41.591 -9.336 -35.368 1.00 66.38 434 SER A C 1
ATOM 3564 O O . SER A 1 434 ? 42.600 -9.637 -36.005 1.00 66.38 434 SER A O 1
ATOM 3566 N N . VAL A 1 435 ? 40.675 -8.486 -35.848 1.00 73.56 435 VAL A N 1
ATOM 3567 C CA . VAL A 1 435 ? 40.662 -7.901 -37.201 1.00 73.56 435 VAL A CA 1
ATOM 3568 C C . VAL A 1 435 ? 40.273 -6.417 -37.183 1.00 73.56 435 VAL A C 1
ATOM 3570 O O . VAL A 1 435 ? 39.661 -5.933 -36.233 1.00 73.56 435 VAL A O 1
ATOM 3573 N N . ASN A 1 436 ? 40.591 -5.681 -38.250 1.00 80.00 436 ASN A N 1
ATOM 3574 C CA . ASN A 1 436 ? 40.035 -4.340 -38.453 1.00 80.00 436 ASN A CA 1
ATOM 3575 C C . ASN A 1 436 ? 38.565 -4.454 -38.885 1.00 80.00 436 ASN A C 1
ATOM 3577 O O . ASN A 1 436 ? 38.284 -5.066 -39.918 1.00 80.00 436 ASN A O 1
ATOM 3581 N N . TYR A 1 437 ? 37.646 -3.820 -38.156 1.00 83.94 437 TYR A N 1
ATOM 3582 C CA . TYR A 1 437 ? 36.282 -3.604 -38.634 1.00 83.94 437 TYR A CA 1
ATOM 3583 C C . TYR A 1 437 ? 36.219 -2.268 -39.378 1.00 83.94 437 TYR A C 1
ATOM 3585 O O . TYR A 1 437 ? 36.377 -1.209 -38.772 1.00 83.94 437 TYR A O 1
ATOM 3593 N N . PHE A 1 438 ? 35.979 -2.314 -40.687 1.00 86.44 438 PHE A N 1
ATOM 3594 C CA . PHE A 1 438 ? 35.753 -1.134 -41.525 1.00 86.44 438 PHE A CA 1
ATOM 3595 C C . PHE A 1 438 ? 34.251 -0.910 -41.731 1.00 86.44 438 PHE A C 1
ATOM 3597 O O . PHE A 1 438 ? 33.512 -1.879 -41.898 1.00 86.44 438 PHE A O 1
ATOM 3604 N N . ASN A 1 439 ? 33.812 0.353 -41.770 1.00 89.44 439 ASN A N 1
ATOM 3605 C CA . ASN A 1 439 ? 32.400 0.733 -41.933 1.00 89.44 439 ASN A CA 1
ATOM 3606 C C . ASN A 1 439 ? 31.469 0.077 -40.884 1.00 89.44 439 ASN A C 1
ATOM 3608 O O . ASN A 1 439 ? 30.334 -0.294 -41.177 1.00 89.44 439 ASN A O 1
ATOM 3612 N N . ALA A 1 440 ? 31.978 -0.100 -39.664 1.00 92.19 440 ALA A N 1
ATOM 3613 C CA . ALA A 1 440 ? 31.310 -0.809 -38.584 1.00 92.19 440 ALA A CA 1
ATOM 3614 C C . ALA A 1 440 ? 30.121 -0.023 -38.016 1.00 92.19 440 ALA A C 1
ATOM 3616 O O . ALA A 1 440 ? 30.088 1.211 -38.064 1.00 92.19 440 ALA A O 1
ATOM 3617 N N . THR A 1 441 ? 29.181 -0.755 -37.421 1.00 94.81 441 THR A N 1
ATOM 3618 C CA . THR A 1 441 ? 28.148 -0.200 -36.539 1.00 94.81 441 THR A CA 1
ATOM 3619 C C . THR A 1 441 ? 28.519 -0.510 -35.093 1.00 94.81 441 THR A C 1
ATOM 3621 O O . THR A 1 441 ? 28.674 -1.678 -34.740 1.00 94.81 441 THR A O 1
ATOM 3624 N N . LEU A 1 442 ? 28.686 0.529 -34.278 1.00 94.62 442 LEU A N 1
ATOM 3625 C CA . LEU A 1 442 ? 28.881 0.448 -32.831 1.00 94.62 442 LEU A CA 1
ATOM 3626 C C . LEU A 1 442 ? 27.572 0.817 -32.141 1.00 94.62 442 LEU A C 1
ATOM 3628 O O . LEU A 1 442 ? 27.074 1.917 -32.368 1.00 94.62 442 LEU A O 1
ATOM 3632 N N . ASP A 1 443 ? 27.085 -0.052 -31.263 1.00 95.94 443 ASP A N 1
ATOM 3633 C CA . ASP A 1 443 ? 25.939 0.233 -30.404 1.00 95.94 443 ASP A CA 1
ATOM 3634 C C . ASP A 1 443 ? 26.360 0.229 -28.935 1.00 95.94 443 ASP A C 1
ATOM 3636 O O . ASP A 1 443 ? 27.013 -0.708 -28.465 1.00 95.94 443 ASP A O 1
ATOM 3640 N N . LEU A 1 444 ? 25.935 1.252 -28.195 1.00 95.75 444 LEU A N 1
ATOM 3641 C CA . LEU A 1 444 ? 26.028 1.305 -26.739 1.00 95.75 444 LEU A CA 1
ATOM 3642 C C . LEU A 1 444 ? 24.621 1.142 -26.169 1.00 95.75 444 LEU A C 1
ATOM 3644 O O . LEU A 1 444 ? 23.841 2.098 -26.139 1.00 95.75 444 LEU A O 1
ATOM 3648 N N . VAL A 1 445 ? 24.300 -0.081 -25.747 1.00 94.75 445 VAL A N 1
ATOM 3649 C CA . VAL A 1 445 ? 23.014 -0.432 -25.146 1.00 94.75 445 VAL A CA 1
ATOM 3650 C C . VAL A 1 445 ? 23.063 -0.093 -23.661 1.00 94.75 445 VAL A C 1
ATOM 3652 O O . VAL A 1 445 ? 23.433 -0.933 -22.839 1.00 94.75 445 VAL A O 1
ATOM 3655 N N . VAL A 1 446 ? 22.784 1.165 -23.310 1.00 95.00 446 VAL A N 1
ATOM 3656 C CA . VAL A 1 446 ? 22.885 1.636 -21.921 1.00 95.00 446 VAL A CA 1
ATOM 3657 C C . VAL A 1 446 ? 21.609 1.257 -21.198 1.00 95.00 446 VAL A C 1
ATOM 3659 O O . VAL A 1 446 ? 20.566 1.882 -21.392 1.00 95.00 446 VAL A O 1
ATOM 3662 N N . GLU A 1 447 ? 21.668 0.237 -20.354 1.00 94.88 447 GLU A N 1
ATOM 3663 C CA . GLU A 1 447 ? 20.560 -0.048 -19.470 1.00 94.88 447 GLU A CA 1
ATOM 3664 C C . GLU A 1 447 ? 20.456 1.034 -18.394 1.00 94.88 447 GLU A C 1
ATOM 3666 O O . GLU A 1 447 ? 21.398 1.534 -17.764 1.00 94.88 447 GLU A O 1
ATOM 3671 N N . ASN A 1 448 ? 19.219 1.430 -18.206 1.00 94.50 448 ASN A N 1
ATOM 3672 C CA . ASN A 1 448 ? 18.608 1.674 -16.921 1.00 94.50 448 ASN A CA 1
ATOM 3673 C C . ASN A 1 448 ? 19.035 0.741 -15.767 1.00 94.50 448 ASN A C 1
ATOM 3675 O O . ASN A 1 448 ? 18.283 -0.148 -15.421 1.00 94.50 448 ASN A O 1
ATOM 3679 N N . MET A 1 449 ? 20.213 0.934 -15.168 1.00 93.06 449 MET A N 1
ATOM 3680 C CA . MET A 1 449 ? 20.363 0.641 -13.732 1.00 93.06 449 MET A CA 1
ATOM 3681 C C . MET A 1 449 ? 19.927 1.865 -12.914 1.00 93.06 449 MET A C 1
ATOM 3683 O O . MET A 1 449 ? 18.754 2.100 -13.117 1.00 93.06 449 MET A O 1
ATOM 3687 N N . GLY A 1 450 ? 20.667 2.668 -12.098 1.00 92.75 450 GLY A N 1
ATOM 3688 C CA . GLY A 1 450 ? 19.935 3.670 -11.275 1.00 92.75 450 GLY A CA 1
ATOM 3689 C C . GLY A 1 450 ? 20.389 4.964 -10.549 1.00 92.75 450 GLY A C 1
ATOM 3690 O O . GLY A 1 450 ? 21.527 5.380 -10.614 1.00 92.75 450 GLY A O 1
ATOM 3691 N N . ARG A 1 451 ? 19.422 5.646 -9.870 1.00 93.75 451 ARG A N 1
ATOM 3692 C CA . ARG A 1 451 ? 19.246 6.951 -9.094 1.00 93.75 451 ARG A CA 1
ATOM 3693 C C . ARG A 1 451 ? 19.182 7.023 -7.435 1.00 93.75 451 ARG A C 1
ATOM 3695 O O . ARG A 1 451 ? 18.146 6.623 -7.073 1.00 93.75 451 ARG A O 1
ATOM 3702 N N . VAL A 1 452 ? 20.015 7.481 -6.402 1.00 90.31 452 VAL A N 1
ATOM 3703 C CA . VAL A 1 452 ? 19.938 7.432 -4.842 1.00 90.31 452 VAL A CA 1
ATOM 3704 C C . VAL A 1 452 ? 18.655 7.848 -4.078 1.00 90.31 452 VAL A C 1
ATOM 3706 O O . VAL A 1 452 ? 18.376 9.045 -4.022 1.00 90.31 452 VAL A O 1
ATOM 3709 N N . ASN A 1 453 ? 17.890 6.982 -3.401 1.00 87.81 453 ASN A N 1
ATOM 3710 C CA . ASN A 1 453 ? 16.563 7.378 -2.876 1.00 87.81 453 ASN A CA 1
ATOM 3711 C C . ASN A 1 453 ? 16.544 8.388 -1.709 1.00 87.81 453 ASN A C 1
ATOM 3713 O O . ASN A 1 453 ? 15.493 8.900 -1.330 1.00 87.81 453 ASN A O 1
ATOM 3717 N N . PHE A 1 454 ? 17.712 8.771 -1.205 1.00 86.75 454 PHE A N 1
ATOM 3718 C CA . PHE A 1 454 ? 17.889 9.413 0.089 1.00 86.75 454 PHE A CA 1
ATOM 3719 C C . PHE A 1 454 ? 19.115 10.344 0.120 1.00 86.75 454 PHE A C 1
ATOM 3721 O O . PHE A 1 454 ? 20.080 10.141 -0.613 1.00 86.75 454 PHE A O 1
ATOM 3728 N N . GLY A 1 455 ? 19.143 11.329 1.019 1.00 77.88 455 GLY A N 1
ATOM 3729 C CA . GLY A 1 455 ? 20.364 12.077 1.346 1.00 77.88 455 GLY A CA 1
ATOM 3730 C C . GLY A 1 455 ? 20.599 13.371 0.559 1.00 77.88 455 GLY A C 1
ATOM 3731 O O . GLY A 1 455 ? 19.659 14.043 0.138 1.00 77.88 455 GLY A O 1
ATOM 3732 N N . HIS A 1 456 ? 21.873 13.779 0.462 1.00 78.19 456 HIS A N 1
ATOM 3733 C CA . HIS A 1 456 ? 22.201 15.182 0.211 1.00 78.19 456 HIS A CA 1
ATOM 3734 C C . HIS A 1 456 ? 21.708 15.683 -1.134 1.00 78.19 456 HIS A C 1
ATOM 3736 O O . HIS A 1 456 ? 21.947 15.079 -2.180 1.00 78.19 456 HIS A O 1
ATOM 3742 N N . LEU A 1 457 ? 21.198 16.904 -1.044 1.00 79.38 457 LEU A N 1
ATOM 3743 C CA . LEU A 1 457 ? 20.985 17.857 -2.103 1.00 79.38 457 LEU A CA 1
ATOM 3744 C C . LEU A 1 457 ? 21.878 17.593 -3.332 1.00 79.38 457 LEU A C 1
ATOM 3746 O O . LEU A 1 457 ? 21.434 16.928 -4.254 1.00 79.38 457 LEU A O 1
ATOM 3750 N N . SER A 1 458 ? 23.112 18.083 -3.391 1.00 76.75 458 SER A N 1
ATOM 3751 C CA . SER A 1 458 ? 23.942 18.080 -4.612 1.00 76.75 458 SER A CA 1
ATOM 3752 C C . SER A 1 458 ? 24.096 16.752 -5.361 1.00 76.75 458 SER A C 1
ATOM 3754 O O . SER A 1 458 ? 24.463 16.780 -6.533 1.00 76.75 458 SER A O 1
ATOM 3756 N N . GLN A 1 459 ? 23.815 15.608 -4.726 1.00 80.44 459 GLN A N 1
ATOM 3757 C CA . GLN A 1 459 ? 23.718 14.334 -5.437 1.00 80.44 459 GLN A CA 1
ATOM 3758 C C . GLN A 1 459 ? 22.676 14.454 -6.545 1.00 80.44 459 GLN A C 1
ATOM 3760 O O . GLN A 1 459 ? 22.991 14.124 -7.686 1.00 80.44 459 GLN A O 1
ATOM 3765 N N . LEU A 1 460 ? 21.544 15.098 -6.223 1.00 81.50 460 LEU A N 1
ATOM 3766 C CA . LEU A 1 460 ? 20.593 15.662 -7.161 1.00 81.50 460 LEU A CA 1
ATOM 3767 C C . LEU A 1 460 ? 21.099 16.794 -8.076 1.00 81.50 460 LEU A C 1
ATOM 3769 O O . LEU A 1 460 ? 20.452 17.829 -8.217 1.00 81.50 460 LEU A O 1
ATOM 3773 N N . TYR A 1 461 ? 22.187 16.529 -8.805 1.00 86.69 461 TYR A N 1
ATOM 3774 C CA . TYR A 1 461 ? 22.101 16.338 -10.261 1.00 86.69 461 TYR A CA 1
ATOM 3775 C C . TYR A 1 461 ? 23.407 15.976 -10.965 1.00 86.69 461 TYR A C 1
ATOM 3777 O O . TYR A 1 461 ? 24.519 16.361 -10.615 1.00 86.69 461 TYR A O 1
ATOM 3785 N N . GLN A 1 462 ? 23.224 15.306 -12.086 1.00 84.69 462 GLN A N 1
ATOM 3786 C CA . GLN A 1 462 ? 23.893 15.496 -13.350 1.00 84.69 462 GLN A CA 1
ATOM 3787 C C . GLN A 1 462 ? 22.887 15.048 -14.434 1.00 84.69 462 GLN A C 1
ATOM 3789 O O . GLN A 1 462 ? 21.984 15.826 -14.719 1.00 84.69 462 GLN A O 1
ATOM 3794 N N . PHE A 1 463 ? 23.003 13.872 -15.058 1.00 92.38 463 PHE A N 1
ATOM 3795 C CA . PHE A 1 463 ? 22.129 13.397 -16.141 1.00 92.38 463 PHE A CA 1
ATOM 3796 C C . PHE A 1 463 ? 22.074 11.830 -16.168 1.00 92.38 463 PHE A C 1
ATOM 3798 O O . PHE A 1 463 ? 22.417 11.199 -15.178 1.00 92.38 463 PHE A O 1
ATOM 3805 N N . LYS A 1 464 ? 21.609 11.164 -17.242 1.00 94.44 464 LYS A N 1
ATOM 3806 C CA . LYS A 1 464 ? 21.540 9.691 -17.412 1.00 94.44 464 LYS A CA 1
ATOM 3807 C C . LYS A 1 464 ? 21.721 9.252 -18.869 1.00 94.44 464 LYS A C 1
ATOM 3809 O O . LYS A 1 464 ? 21.676 10.069 -19.785 1.00 94.44 464 LYS A O 1
ATOM 3814 N N . GLY A 1 465 ? 21.929 7.954 -19.103 1.00 93.44 465 GLY A N 1
ATOM 3815 C CA . GLY A 1 465 ? 22.420 7.495 -20.399 1.00 93.44 465 GLY A CA 1
ATOM 3816 C C . GLY A 1 465 ? 23.813 8.041 -20.602 1.00 93.44 465 GLY A C 1
ATOM 3817 O O . GLY A 1 465 ? 24.618 7.977 -19.677 1.00 93.44 465 GLY A O 1
ATOM 3818 N N . LEU A 1 466 ? 24.083 8.609 -21.774 1.00 93.94 466 LEU A N 1
ATOM 3819 C CA . LEU A 1 466 ? 25.366 9.220 -22.105 1.00 93.94 466 LEU A CA 1
ATOM 3820 C C . LEU A 1 466 ? 25.147 10.585 -22.753 1.00 93.94 466 LEU A C 1
ATOM 3822 O O . LEU A 1 466 ? 24.326 10.726 -23.646 1.00 93.94 466 LEU A O 1
ATOM 3826 N N . TRP A 1 467 ? 25.898 11.588 -22.304 1.00 92.50 467 TRP A N 1
ATOM 3827 C CA . TRP A 1 467 ? 25.848 12.964 -22.832 1.00 92.50 467 TRP A CA 1
ATOM 3828 C C . TRP A 1 467 ? 27.131 13.765 -22.584 1.00 92.50 467 TRP A C 1
ATOM 3830 O O . TRP A 1 467 ? 27.236 14.928 -22.967 1.00 92.50 467 TRP A O 1
ATOM 3840 N N . GLN A 1 468 ? 28.104 13.168 -21.887 1.00 91.88 468 GLN A N 1
ATOM 3841 C CA . GLN A 1 468 ? 29.381 13.808 -21.558 1.00 91.88 468 GLN A CA 1
ATOM 3842 C C . GLN A 1 468 ? 30.455 13.556 -22.627 1.00 91.88 468 GLN A C 1
ATOM 3844 O O . GLN A 1 468 ? 31.581 14.012 -22.452 1.00 91.88 468 GLN A O 1
ATOM 3849 N N . GLY A 1 469 ? 30.103 12.836 -23.699 1.00 92.88 469 GLY A N 1
ATOM 3850 C CA . GLY A 1 469 ? 30.997 12.415 -24.776 1.00 92.88 469 GLY A CA 1
ATOM 3851 C C . GLY A 1 469 ? 31.406 10.940 -24.682 1.00 92.88 469 GLY A C 1
ATOM 3852 O O . GLY A 1 469 ? 31.442 10.335 -23.607 1.00 92.88 469 GLY A O 1
ATOM 3853 N N . VAL A 1 470 ? 31.726 10.351 -25.832 1.00 95.75 470 VAL A N 1
ATOM 3854 C CA . VAL A 1 470 ? 32.336 9.019 -25.950 1.00 95.75 470 VAL A CA 1
ATOM 3855 C C . VAL A 1 470 ? 33.507 9.129 -26.907 1.00 95.75 470 VAL A C 1
ATOM 3857 O O . VAL A 1 470 ? 33.368 9.676 -28.001 1.00 95.75 470 VAL A O 1
ATOM 3860 N N . LEU A 1 471 ? 34.654 8.601 -26.488 1.00 96.19 471 LEU A N 1
ATOM 3861 C CA . LEU A 1 471 ? 35.876 8.577 -27.273 1.00 96.19 471 LEU A CA 1
ATOM 3862 C C . LEU A 1 471 ? 36.149 7.161 -27.796 1.00 96.19 471 LEU A C 1
ATOM 3864 O O . LEU A 1 471 ? 36.051 6.190 -27.045 1.00 96.19 471 LEU A O 1
ATOM 3868 N N . LEU A 1 472 ? 36.570 7.061 -29.055 1.00 94.56 472 LEU A N 1
ATOM 3869 C CA . LEU A 1 472 ? 37.278 5.905 -29.602 1.00 94.56 472 LEU A CA 1
ATOM 3870 C C . LEU A 1 472 ? 38.719 6.336 -29.881 1.00 94.56 472 LEU A C 1
ATOM 3872 O O . LEU A 1 472 ? 38.937 7.288 -30.629 1.00 94.56 472 LEU A O 1
ATOM 3876 N N . ASP A 1 473 ? 39.697 5.671 -29.267 1.00 92.75 473 ASP A N 1
ATOM 3877 C CA . ASP A 1 473 ? 41.126 6.001 -29.409 1.00 92.75 473 ASP A CA 1
ATOM 3878 C C . ASP A 1 473 ? 41.425 7.494 -29.132 1.00 92.75 473 ASP A C 1
ATOM 3880 O O . ASP A 1 473 ? 42.115 8.182 -29.887 1.00 92.75 473 ASP A O 1
ATOM 3884 N N . GLU A 1 474 ? 40.835 7.999 -28.038 1.00 94.06 474 GLU A N 1
ATOM 3885 C CA . GLU A 1 474 ? 40.835 9.405 -27.585 1.00 94.06 474 GLU A CA 1
ATOM 3886 C C . GLU A 1 474 ? 40.247 10.426 -28.595 1.00 94.06 474 GLU A C 1
ATOM 3888 O O . GLU A 1 474 ? 40.428 11.634 -28.437 1.00 94.06 474 GLU A O 1
ATOM 3893 N N . ARG A 1 475 ? 39.494 9.977 -29.613 1.00 93.88 475 ARG A N 1
ATOM 3894 C CA . ARG A 1 475 ? 38.734 10.836 -30.544 1.00 93.88 475 ARG A CA 1
ATOM 3895 C C . ARG A 1 475 ? 37.241 10.766 -30.263 1.00 93.88 475 ARG A C 1
ATOM 3897 O O . ARG A 1 475 ? 36.681 9.677 -30.203 1.00 93.88 475 ARG A O 1
ATOM 3904 N N . GLU A 1 476 ? 36.594 11.918 -30.135 1.00 95.31 476 GLU A N 1
ATOM 3905 C CA . GLU A 1 476 ? 35.165 11.987 -29.825 1.00 95.31 476 GLU A CA 1
ATOM 3906 C C . GLU A 1 476 ? 34.279 11.568 -31.006 1.00 95.31 476 GLU A C 1
ATOM 3908 O O . GLU A 1 476 ? 34.551 11.902 -32.163 1.00 95.31 476 GLU A O 1
ATOM 3913 N N . ILE A 1 477 ? 33.227 10.808 -30.698 1.00 95.19 477 ILE A N 1
ATOM 3914 C CA . ILE A 1 477 ? 32.239 10.320 -31.659 1.00 95.19 477 ILE A CA 1
ATOM 3915 C C . ILE A 1 477 ? 31.030 11.267 -31.673 1.00 95.19 477 ILE A C 1
ATOM 3917 O O . ILE A 1 477 ? 30.390 11.498 -30.645 1.00 95.19 477 ILE A O 1
ATOM 3921 N N . PHE A 1 478 ? 30.686 11.747 -32.867 1.00 94.81 478 PHE A N 1
ATOM 3922 C CA . PHE A 1 478 ? 29.534 12.607 -33.157 1.00 94.81 478 PHE A CA 1
ATOM 3923 C C . PHE A 1 478 ? 28.604 11.951 -34.186 1.00 94.81 478 PHE A C 1
ATOM 3925 O O . PHE A 1 478 ? 28.971 10.947 -34.795 1.00 94.81 478 PHE A O 1
ATOM 3932 N N . ASP A 1 479 ? 27.438 12.552 -34.417 1.00 96.00 479 ASP A N 1
ATOM 3933 C CA . ASP A 1 479 ? 26.387 12.147 -35.367 1.00 96.00 479 ASP A CA 1
ATOM 3934 C C . ASP A 1 479 ? 25.896 10.715 -35.101 1.00 96.00 479 ASP A C 1
ATOM 3936 O O . ASP A 1 479 ? 26.203 9.765 -35.828 1.00 96.00 479 ASP A O 1
ATOM 3940 N N . TRP A 1 480 ? 25.190 10.586 -33.983 1.00 97.62 480 TRP A N 1
ATOM 3941 C CA . TRP A 1 480 ? 24.589 9.375 -33.451 1.00 97.62 480 TRP A CA 1
ATOM 3942 C C . TRP A 1 480 ? 23.174 9.186 -33.981 1.00 97.62 480 TRP A C 1
ATOM 3944 O O . TRP A 1 480 ? 22.356 10.104 -33.922 1.00 97.62 480 TRP A O 1
ATOM 3954 N N . GLU A 1 481 ? 22.873 7.957 -34.381 1.00 97.88 481 GLU A N 1
ATOM 3955 C CA . GLU A 1 481 ? 21.499 7.480 -34.388 1.00 97.88 481 GLU A CA 1
ATOM 3956 C C . GLU A 1 481 ? 21.164 7.026 -32.968 1.00 97.88 481 GLU A C 1
ATOM 3958 O O . GLU A 1 481 ? 21.986 6.374 -32.314 1.00 97.88 481 GLU A O 1
ATOM 3963 N N . ILE A 1 482 ? 19.974 7.340 -32.472 1.00 98.31 482 ILE A N 1
ATOM 3964 C CA . ILE A 1 482 ? 19.602 6.977 -31.110 1.00 98.31 482 ILE A CA 1
ATOM 3965 C C . ILE A 1 482 ? 18.266 6.248 -31.107 1.00 98.31 482 ILE A C 1
ATOM 3967 O O . ILE A 1 482 ? 17.259 6.753 -31.607 1.00 98.31 482 ILE A O 1
ATOM 3971 N N . TYR A 1 483 ? 18.282 5.032 -30.559 1.00 97.50 483 TYR A N 1
ATOM 3972 C CA . TYR A 1 483 ? 17.118 4.161 -30.491 1.00 97.50 483 TYR A CA 1
ATOM 3973 C C . TYR A 1 483 ? 16.717 3.981 -29.033 1.00 97.50 483 TYR A C 1
ATOM 3975 O O . TYR A 1 483 ? 17.332 3.216 -28.282 1.00 97.50 483 TYR A O 1
ATOM 3983 N N . PRO A 1 484 ? 15.637 4.645 -28.639 1.00 96.88 484 PRO A N 1
ATOM 3984 C CA . PRO A 1 484 ? 14.799 4.168 -27.572 1.00 96.88 484 PRO A CA 1
ATOM 3985 C C . PRO A 1 484 ? 14.353 2.735 -27.945 1.00 96.88 484 PRO A C 1
ATOM 3987 O O . PRO A 1 484 ? 13.539 2.564 -28.848 1.00 96.88 484 PRO A O 1
ATOM 3990 N N . MET A 1 485 ? 14.937 1.695 -27.319 1.00 95.00 485 MET A N 1
ATOM 3991 C CA . MET A 1 485 ? 14.546 0.270 -27.486 1.00 95.00 485 MET A CA 1
ATOM 3992 C C . MET A 1 485 ? 13.377 -0.008 -26.560 1.00 95.00 485 MET A C 1
ATOM 3994 O O . MET A 1 485 ? 13.544 -0.446 -25.422 1.00 95.00 485 MET A O 1
ATOM 3998 N N . GLU A 1 486 ? 12.254 0.589 -26.907 1.00 92.62 486 GLU A N 1
ATOM 3999 C CA . GLU A 1 486 ? 11.769 1.536 -25.928 1.00 92.62 486 GLU A CA 1
ATOM 4000 C C . GLU A 1 486 ? 10.884 0.934 -24.863 1.00 92.62 486 GLU A C 1
ATOM 4002 O O . GLU A 1 486 ? 10.586 1.606 -23.931 1.00 92.62 486 GLU A O 1
ATOM 4007 N N . PHE A 1 487 ? 10.507 -0.316 -24.863 1.00 93.56 487 PHE A N 1
ATOM 4008 C CA . PHE A 1 487 ? 9.994 -0.897 -23.640 1.00 93.56 487 PHE A CA 1
ATOM 4009 C C . PHE A 1 487 ? 8.523 -0.451 -23.049 1.00 93.56 487 PHE A C 1
ATOM 4011 O O . PHE A 1 487 ? 8.234 -0.703 -21.901 1.00 93.56 487 PHE A O 1
ATOM 4018 N N . LYS A 1 488 ? 7.478 -0.066 -23.871 1.00 89.88 488 LYS A N 1
ATOM 4019 C CA . LYS A 1 488 ? 5.932 -0.239 -23.865 1.00 89.88 488 LYS A CA 1
ATOM 4020 C C . LYS A 1 488 ? 5.333 -1.521 -24.508 1.00 89.88 488 LYS A C 1
ATOM 4022 O O . LYS A 1 488 ? 5.694 -1.840 -25.618 1.00 89.88 488 LYS A O 1
ATOM 4027 N N . LYS A 1 489 ? 4.129 -1.954 -24.149 1.00 89.00 489 LYS A N 1
ATOM 4028 C CA . LYS A 1 489 ? 2.924 -2.199 -25.005 1.00 89.00 489 LYS A CA 1
ATOM 4029 C C . LYS A 1 489 ? 3.058 -2.474 -26.476 1.00 89.00 489 LYS A C 1
ATOM 4031 O O . LYS A 1 489 ? 2.318 -3.324 -26.902 1.00 89.00 489 LYS A O 1
ATOM 4036 N N . SER A 1 490 ? 3.684 -1.637 -27.287 1.00 87.50 490 SER A N 1
ATOM 4037 C CA . SER A 1 490 ? 3.179 -1.330 -28.614 1.00 87.50 490 SER A CA 1
ATOM 4038 C C . SER A 1 490 ? 4.007 -1.874 -29.792 1.00 87.50 490 SER A C 1
ATOM 4040 O O . SER A 1 490 ? 3.411 -2.295 -30.783 1.00 87.50 490 SER A O 1
ATOM 4042 N N . TRP A 1 491 ? 5.341 -1.943 -29.717 1.00 92.06 491 TRP A N 1
ATOM 4043 C CA . TRP A 1 491 ? 6.248 -2.521 -30.741 1.00 92.06 491 TRP A CA 1
ATOM 4044 C C . TRP A 1 491 ? 6.233 -4.050 -30.781 1.00 92.06 491 TRP A C 1
ATOM 4046 O O . TRP A 1 491 ? 5.853 -4.551 -31.825 1.00 92.06 491 TRP A O 1
ATOM 4056 N N . THR A 1 492 ? 6.557 -4.835 -29.743 1.00 91.00 492 THR A N 1
ATOM 4057 C CA . THR A 1 492 ? 6.408 -6.307 -29.841 1.00 91.00 492 THR A CA 1
ATOM 4058 C C . THR A 1 492 ? 4.946 -6.737 -29.839 1.00 91.00 492 THR A C 1
ATOM 4060 O O . THR A 1 492 ? 4.633 -7.829 -30.306 1.00 91.00 492 THR A O 1
ATOM 4063 N N . LYS A 1 493 ? 3.987 -5.842 -29.547 1.00 90.00 493 LYS A N 1
ATOM 4064 C CA . LYS A 1 493 ? 2.549 -6.042 -29.865 1.00 90.00 493 LYS A CA 1
ATOM 4065 C C . LYS A 1 493 ? 2.336 -6.095 -31.361 1.00 90.00 493 LYS A C 1
ATOM 4067 O O . LYS A 1 493 ? 1.537 -6.909 -31.821 1.00 90.00 493 LYS A O 1
ATOM 4072 N N . SER A 1 494 ? 3.119 -5.301 -32.079 1.00 91.12 494 SER A N 1
ATOM 4073 C CA . SER A 1 494 ? 3.346 -5.382 -33.515 1.00 91.12 494 SER A CA 1
ATOM 4074 C C . SER A 1 494 ? 4.571 -6.241 -33.908 1.00 91.12 494 SER A C 1
ATOM 4076 O O . SER A 1 494 ? 4.897 -6.253 -35.090 1.00 91.12 494 SER A O 1
ATOM 4078 N N . LEU A 1 495 ? 5.237 -7.001 -33.006 1.00 93.25 495 LEU A N 1
ATOM 4079 C CA . LEU A 1 495 ? 6.442 -7.747 -33.407 1.00 93.25 495 LEU A CA 1
ATOM 4080 C C . LEU A 1 495 ? 6.059 -8.846 -34.361 1.00 93.25 495 LEU A C 1
ATOM 4082 O O . LEU A 1 495 ? 5.225 -9.715 -34.076 1.00 93.25 495 LEU A O 1
ATOM 4086 N N . SER A 1 496 ? 6.849 -8.871 -35.411 1.00 93.19 496 SER A N 1
ATOM 4087 C CA . SER A 1 496 ? 6.826 -9.865 -36.451 1.00 93.19 496 SER A CA 1
ATOM 4088 C C . SER A 1 496 ? 8.190 -10.553 -36.542 1.00 93.19 496 SER A C 1
ATOM 4090 O O . SER A 1 496 ? 9.067 -10.364 -35.697 1.00 93.19 496 SER A O 1
ATOM 4092 N N . ASP A 1 497 ? 8.331 -11.424 -37.536 1.00 91.88 497 ASP A N 1
ATOM 4093 C CA . ASP A 1 497 ? 9.605 -11.997 -37.979 1.00 91.88 497 ASP A CA 1
ATOM 4094 C C . ASP A 1 497 ? 10.417 -12.768 -36.921 1.00 91.88 497 ASP A C 1
ATOM 4096 O O . ASP A 1 497 ? 11.631 -12.943 -37.043 1.00 91.88 497 ASP A O 1
ATOM 4100 N N . TRP A 1 498 ? 9.717 -13.312 -35.923 1.00 92.56 498 TRP A N 1
ATOM 4101 C CA . TRP A 1 498 ? 10.214 -14.305 -34.970 1.00 92.56 498 TRP A CA 1
ATOM 4102 C C . TRP A 1 498 ? 10.787 -15.543 -35.676 1.00 92.56 498 TRP A C 1
ATOM 4104 O O . TRP A 1 498 ? 10.087 -16.209 -36.442 1.00 92.56 498 TRP A O 1
ATOM 4114 N N . ASP A 1 499 ? 12.023 -15.908 -35.345 1.00 89.81 499 ASP A N 1
ATOM 4115 C CA . ASP A 1 499 ? 12.640 -17.161 -35.776 1.00 89.81 499 ASP A CA 1
ATOM 4116 C C . ASP A 1 499 ? 12.162 -18.324 -34.888 1.00 89.81 499 ASP A C 1
ATOM 4118 O O . ASP A 1 499 ? 12.008 -18.173 -33.675 1.00 89.81 499 ASP A O 1
ATOM 4122 N N . ASN A 1 500 ? 11.946 -19.506 -35.471 1.00 86.50 500 ASN A N 1
ATOM 4123 C CA . ASN A 1 500 ? 11.614 -20.710 -34.699 1.00 86.50 500 ASN A CA 1
ATOM 4124 C C . ASN A 1 500 ? 12.869 -21.293 -34.026 1.00 86.50 500 ASN A C 1
ATOM 4126 O O . ASN A 1 500 ? 13.951 -21.331 -34.625 1.00 86.50 500 ASN A O 1
ATOM 4130 N N . VAL A 1 501 ? 12.715 -21.798 -32.801 1.00 77.56 501 VAL A N 1
ATOM 4131 C CA . VAL A 1 501 ? 13.783 -22.468 -32.049 1.00 77.56 501 VAL A CA 1
ATOM 4132 C C . VAL A 1 501 ? 13.850 -23.946 -32.443 1.00 77.56 501 VAL A C 1
ATOM 4134 O O . VAL A 1 501 ? 12.959 -24.738 -32.156 1.00 77.56 501 VAL A O 1
ATOM 4137 N N . ASP A 1 502 ? 14.921 -24.307 -33.145 1.00 62.97 502 ASP A N 1
ATOM 4138 C CA . ASP A 1 502 ? 15.152 -25.640 -33.709 1.00 62.97 502 ASP A CA 1
ATOM 4139 C C . ASP A 1 502 ? 16.025 -26.484 -32.767 1.00 62.97 502 ASP A C 1
ATOM 4141 O O . ASP A 1 502 ? 17.255 -26.376 -32.773 1.00 62.97 502 ASP A O 1
ATOM 4145 N N . SER A 1 503 ? 15.382 -27.309 -31.935 1.00 52.75 503 SER A N 1
ATOM 4146 C CA . SER A 1 503 ? 16.020 -28.040 -30.830 1.00 52.75 503 SER A CA 1
ATOM 4147 C C . SER A 1 503 ? 17.066 -29.083 -31.248 1.00 52.75 503 SER A C 1
ATOM 4149 O O . SER A 1 503 ? 17.830 -29.537 -30.401 1.00 52.75 503 SER A O 1
ATOM 4151 N N . GLU A 1 504 ? 17.135 -29.476 -32.526 1.00 46.19 504 GLU A N 1
ATOM 4152 C CA . GLU A 1 504 ? 18.175 -30.400 -33.010 1.00 46.19 504 GLU A CA 1
ATOM 4153 C C . GLU A 1 504 ? 19.501 -29.695 -33.346 1.00 46.19 504 GLU A C 1
ATOM 4155 O O . GLU A 1 504 ? 20.551 -30.337 -33.422 1.00 46.19 504 GLU A O 1
ATOM 4160 N N . LYS A 1 505 ? 19.490 -28.367 -33.529 1.00 45.81 505 LYS A N 1
ATOM 4161 C CA . LYS A 1 505 ? 20.692 -27.573 -33.815 1.00 45.81 505 LYS A CA 1
ATOM 4162 C C . LYS A 1 505 ? 21.082 -26.779 -32.579 1.00 45.81 505 LYS A C 1
ATOM 4164 O O . LYS A 1 505 ? 20.649 -25.641 -32.432 1.00 45.81 505 LYS A O 1
ATOM 4169 N N . GLY A 1 506 ? 21.928 -27.369 -31.729 1.00 46.31 506 GLY A N 1
ATOM 4170 C CA . GLY A 1 506 ? 22.418 -26.785 -30.471 1.00 46.31 506 GLY A CA 1
ATOM 4171 C C . GLY A 1 506 ? 23.065 -25.402 -30.628 1.00 46.31 506 GLY A C 1
ATOM 4172 O O . GLY A 1 506 ? 24.286 -25.278 -30.719 1.00 46.31 506 GLY A O 1
ATOM 4173 N N . LYS A 1 507 ? 22.231 -24.361 -30.669 1.00 50.81 507 LYS A N 1
ATOM 4174 C CA . LYS A 1 507 ? 22.612 -22.953 -30.706 1.00 50.81 507 LYS A CA 1
ATOM 4175 C C . LYS A 1 507 ? 22.885 -22.483 -29.284 1.00 50.81 507 LYS A C 1
ATOM 4177 O O . LYS A 1 507 ? 22.056 -22.667 -28.401 1.00 50.81 507 LYS A O 1
ATOM 4182 N N . SER A 1 508 ? 24.008 -21.797 -29.090 1.00 55.06 508 SER A N 1
ATOM 4183 C CA . SER A 1 508 ? 24.183 -20.953 -27.910 1.00 55.06 508 SER A CA 1
ATOM 4184 C C . SER A 1 508 ? 23.213 -19.779 -28.030 1.00 55.06 508 SER A C 1
ATOM 4186 O O . SER A 1 508 ? 23.426 -18.889 -28.851 1.00 55.06 508 SER A O 1
ATOM 4188 N N . PHE A 1 509 ? 22.140 -19.806 -27.249 1.00 62.88 509 PHE A N 1
ATOM 4189 C CA . PHE A 1 509 ? 21.151 -18.738 -27.184 1.00 62.88 509 PHE A CA 1
ATOM 4190 C C . PHE A 1 509 ? 21.794 -17.444 -26.655 1.00 62.88 509 PHE A C 1
ATOM 4192 O O . PHE A 1 509 ? 22.459 -17.475 -25.623 1.00 62.88 509 PHE A O 1
ATOM 4199 N N . SER A 1 510 ? 21.649 -16.335 -27.387 1.00 71.50 510 SER A N 1
ATOM 4200 C CA . SER A 1 510 ? 22.309 -15.034 -27.160 1.00 71.50 510 SER A CA 1
ATOM 4201 C C . SER A 1 510 ? 21.306 -13.880 -27.004 1.00 71.50 510 SER A C 1
ATOM 4203 O O . SER A 1 510 ? 20.111 -14.088 -27.204 1.00 71.50 510 SER A O 1
ATOM 4205 N N . THR A 1 511 ? 21.768 -12.657 -26.723 1.00 84.25 511 THR A N 1
ATOM 4206 C CA . THR A 1 511 ? 20.932 -11.451 -26.548 1.00 84.25 511 THR A CA 1
ATOM 4207 C C . THR A 1 511 ? 19.713 -11.381 -27.478 1.00 84.25 511 THR A C 1
ATOM 4209 O O . THR A 1 511 ? 19.844 -11.483 -28.705 1.00 84.25 511 THR A O 1
ATOM 4212 N N . GLY A 1 512 ? 18.525 -11.174 -26.914 1.00 89.75 512 GLY A N 1
ATOM 4213 C CA . GLY A 1 512 ? 17.290 -10.991 -27.677 1.00 89.75 512 GLY A CA 1
ATOM 4214 C C . GLY A 1 512 ? 16.042 -11.389 -26.899 1.00 89.75 512 GLY A C 1
ATOM 4215 O O . GLY A 1 512 ? 16.112 -11.674 -25.705 1.00 89.75 512 GLY A O 1
ATOM 4216 N N . LEU A 1 513 ? 14.906 -11.410 -27.597 1.00 93.88 513 LEU A N 1
ATOM 4217 C CA . LEU A 1 513 ? 13.606 -11.802 -27.055 1.00 93.88 513 LEU A CA 1
ATOM 4218 C C . LEU A 1 513 ? 13.351 -13.289 -27.312 1.00 93.88 513 LEU A C 1
ATOM 4220 O O . LEU A 1 513 ? 13.259 -13.730 -28.453 1.00 93.88 513 LEU A O 1
ATOM 4224 N N . TYR A 1 514 ? 13.205 -14.061 -26.250 1.00 93.62 514 TYR A N 1
ATOM 4225 C CA . TYR A 1 514 ? 12.764 -15.456 -26.241 1.00 93.62 514 TYR A CA 1
ATOM 4226 C C . TYR A 1 514 ? 11.239 -15.501 -26.162 1.00 93.62 514 TYR A C 1
ATOM 4228 O O . TYR A 1 514 ? 10.645 -14.508 -25.757 1.00 93.62 514 TYR A O 1
ATOM 4236 N N . LYS A 1 515 ? 10.591 -16.605 -26.556 1.00 93.88 515 LYS A N 1
ATOM 4237 C CA . LYS A 1 515 ? 9.125 -16.756 -26.538 1.00 93.88 515 LYS A CA 1
ATOM 4238 C C . LYS A 1 515 ? 8.667 -18.203 -26.319 1.00 93.88 515 LYS A C 1
ATOM 4240 O O . LYS A 1 515 ? 9.105 -19.094 -27.043 1.00 93.88 515 LYS A O 1
ATOM 4245 N N . SER A 1 516 ? 7.722 -18.406 -25.401 1.00 93.62 516 SER A N 1
ATOM 4246 C CA . SER A 1 516 ? 7.056 -19.685 -25.066 1.00 93.62 516 SER A CA 1
ATOM 4247 C C . SER A 1 516 ? 5.525 -19.537 -25.045 1.00 93.62 516 SER A C 1
ATOM 4249 O O . SER A 1 516 ? 5.042 -18.408 -25.081 1.00 93.62 516 SER A O 1
ATOM 4251 N N . ASN A 1 517 ? 4.759 -20.633 -24.935 1.00 94.12 517 ASN A N 1
ATOM 4252 C CA . ASN A 1 517 ? 3.293 -20.611 -24.774 1.00 94.12 517 ASN A CA 1
ATOM 4253 C C . ASN A 1 517 ? 2.779 -21.603 -23.698 1.00 94.12 517 ASN A C 1
ATOM 4255 O O . ASN A 1 517 ? 3.109 -22.782 -23.748 1.00 94.12 517 ASN A O 1
ATOM 4259 N N . LEU A 1 518 ? 1.922 -21.156 -22.770 1.00 95.00 518 LEU A N 1
ATOM 4260 C CA . LEU A 1 518 ? 1.372 -21.910 -21.627 1.00 95.00 518 LEU A CA 1
ATOM 4261 C C . LEU A 1 518 ? -0.167 -21.941 -21.669 1.00 95.00 518 LEU A C 1
ATOM 4263 O O . LEU A 1 518 ? -0.829 -20.957 -21.352 1.00 95.00 518 LEU A O 1
ATOM 4267 N N . VAL A 1 519 ? -0.768 -23.065 -22.068 1.00 94.69 519 VAL A N 1
ATOM 4268 C CA . VAL A 1 519 ? -2.238 -23.196 -22.171 1.00 94.69 519 VAL A CA 1
ATOM 4269 C C . VAL A 1 519 ? -2.838 -23.698 -20.857 1.00 94.69 519 VAL A C 1
ATOM 4271 O O . VAL A 1 519 ? -2.393 -24.728 -20.351 1.00 94.69 519 VAL A O 1
ATOM 4274 N N . LEU A 1 520 ? -3.845 -23.003 -20.310 1.00 92.25 520 LEU A N 1
ATOM 4275 C CA . LEU A 1 520 ? -4.411 -23.307 -18.984 1.00 92.25 520 LEU A CA 1
ATOM 4276 C C . LEU A 1 520 ? -5.944 -23.239 -18.904 1.00 92.25 520 LEU A C 1
ATOM 4278 O O . LEU A 1 520 ? -6.576 -22.500 -19.651 1.00 92.25 520 LEU A O 1
ATOM 4282 N N . ASN A 1 521 ? -6.510 -23.998 -17.954 1.00 86.06 521 ASN A N 1
ATOM 4283 C CA . ASN A 1 521 ? -7.950 -24.082 -17.666 1.00 86.06 521 ASN A CA 1
ATOM 4284 C C . ASN A 1 521 ? -8.300 -23.297 -16.382 1.00 86.06 521 ASN A C 1
ATOM 4286 O O . ASN A 1 521 ? -9.005 -22.280 -16.404 1.00 86.06 521 ASN A O 1
ATOM 4290 N N . GLU A 1 522 ? -7.778 -23.806 -15.262 1.00 85.19 522 GLU A N 1
ATOM 4291 C CA . GLU A 1 522 ? -7.893 -23.274 -13.903 1.00 85.19 522 GLU A CA 1
ATOM 4292 C C . GLU A 1 522 ? -6.556 -22.747 -13.381 1.00 85.19 522 GLU A C 1
ATOM 4294 O O . GLU A 1 522 ? -5.524 -22.913 -14.037 1.00 85.19 522 GLU A O 1
ATOM 4299 N N . THR A 1 523 ? -6.638 -21.969 -12.296 1.00 79.56 523 THR A N 1
ATOM 4300 C CA . THR A 1 523 ? -5.805 -20.782 -12.183 1.00 79.56 523 THR A CA 1
ATOM 4301 C C . THR A 1 523 ? -5.463 -20.393 -10.737 1.00 79.56 523 THR A C 1
ATOM 4303 O O . THR A 1 523 ? -6.271 -19.771 -10.053 1.00 79.56 523 THR A O 1
ATOM 4306 N N . ASP A 1 524 ? -4.221 -20.696 -10.343 1.00 94.06 524 ASP A N 1
ATOM 4307 C CA . ASP A 1 524 ? -3.555 -20.355 -9.076 1.00 94.06 524 ASP A CA 1
ATOM 4308 C C . ASP A 1 524 ? -2.082 -19.850 -9.283 1.00 94.06 524 ASP A C 1
ATOM 4310 O O . ASP A 1 524 ? -1.528 -19.976 -10.376 1.00 94.06 524 ASP A O 1
ATOM 4314 N N . ASP A 1 525 ? -1.467 -19.232 -8.274 1.00 91.62 525 ASP A N 1
ATOM 4315 C CA . ASP A 1 525 ? -0.171 -18.493 -8.290 1.00 91.62 525 ASP A CA 1
ATOM 4316 C C . ASP A 1 525 ? 1.035 -19.381 -8.638 1.00 91.62 525 ASP A C 1
ATOM 4318 O O . ASP A 1 525 ? 1.135 -20.489 -8.101 1.00 91.62 525 ASP A O 1
ATOM 4322 N N . THR A 1 526 ? 2.016 -18.889 -9.402 1.00 95.62 526 THR A N 1
ATOM 4323 C CA . THR A 1 526 ? 3.369 -19.481 -9.387 1.00 95.62 526 THR A CA 1
ATOM 4324 C C . THR A 1 526 ? 4.580 -18.667 -9.877 1.00 95.62 526 THR A C 1
ATOM 4326 O O . THR A 1 526 ? 4.611 -18.134 -10.990 1.00 95.62 526 THR A O 1
ATOM 4329 N N . PHE A 1 527 ? 5.643 -18.702 -9.071 1.00 97.50 527 PHE A N 1
ATOM 4330 C CA . PHE A 1 527 ? 6.869 -17.946 -9.281 1.00 97.50 527 PHE A CA 1
ATOM 4331 C C . PHE A 1 527 ? 7.600 -18.443 -10.519 1.00 97.50 527 PHE A C 1
ATOM 4333 O O . PHE A 1 527 ? 7.791 -19.651 -10.676 1.00 97.50 527 PHE A O 1
ATOM 4340 N N . LEU A 1 528 ? 8.111 -17.537 -11.350 1.00 96.25 528 LEU A N 1
ATOM 4341 C CA . LEU A 1 528 ? 9.038 -17.913 -12.413 1.00 96.25 528 LEU A CA 1
ATOM 4342 C C . LEU A 1 528 ? 10.431 -18.153 -11.852 1.00 96.25 528 LEU A C 1
ATOM 4344 O O . LEU A 1 528 ? 11.038 -17.250 -11.285 1.00 96.25 528 LEU A O 1
ATOM 4348 N N . ASP A 1 529 ? 10.953 -19.356 -12.062 1.00 94.62 529 ASP A N 1
ATOM 4349 C CA . ASP A 1 529 ? 12.310 -19.744 -11.687 1.00 94.62 529 ASP A CA 1
ATOM 4350 C C . ASP A 1 529 ? 13.324 -19.221 -12.715 1.00 94.62 529 ASP A C 1
ATOM 4352 O O . ASP A 1 529 ? 13.432 -19.736 -13.831 1.00 94.62 529 ASP A O 1
ATOM 4356 N N . MET A 1 530 ? 14.092 -18.204 -12.321 1.00 93.75 530 MET A N 1
ATOM 4357 C CA . MET A 1 530 ? 15.033 -17.502 -13.196 1.00 93.75 530 MET A CA 1
ATOM 4358 C C . MET A 1 530 ? 16.477 -17.983 -13.068 1.00 93.75 530 MET A C 1
ATOM 4360 O O . MET A 1 530 ? 17.357 -17.438 -13.731 1.00 93.75 530 MET A O 1
ATOM 4364 N N . ARG A 1 531 ? 16.747 -19.038 -12.287 1.00 90.00 531 ARG A N 1
ATOM 4365 C CA . ARG A 1 531 ? 18.115 -19.541 -12.043 1.00 90.00 531 ARG A CA 1
ATOM 4366 C C . ARG A 1 531 ? 18.855 -19.976 -13.314 1.00 90.00 531 ARG A C 1
ATOM 4368 O O . ARG A 1 531 ? 20.089 -19.937 -13.344 1.00 90.00 531 ARG A O 1
ATOM 4375 N N . GLY A 1 532 ? 18.133 -20.370 -14.365 1.00 85.81 532 GLY A N 1
ATOM 4376 C CA . GLY A 1 532 ? 18.703 -20.655 -15.690 1.00 85.81 532 GLY A CA 1
ATOM 4377 C C . GLY A 1 532 ? 19.264 -19.410 -16.392 1.00 85.81 532 GLY A C 1
ATOM 4378 O O . GLY A 1 532 ? 20.327 -19.460 -17.010 1.00 85.81 532 GLY A O 1
ATOM 4379 N N . TRP A 1 533 ? 18.622 -18.263 -16.190 1.00 89.75 533 TRP A N 1
ATOM 4380 C CA . TRP A 1 533 ? 18.815 -17.017 -16.933 1.00 89.75 533 TRP A CA 1
ATOM 4381 C C . TRP A 1 533 ? 19.903 -16.130 -16.305 1.00 89.75 533 TRP A C 1
ATOM 4383 O O . TRP A 1 533 ? 20.399 -16.420 -15.211 1.00 89.75 533 TRP A O 1
ATOM 4393 N N . ASN A 1 534 ? 20.353 -15.089 -17.006 1.00 89.25 534 ASN A N 1
ATOM 4394 C CA . ASN A 1 534 ? 21.507 -14.280 -16.602 1.00 89.25 534 ASN A CA 1
ATOM 4395 C C . ASN A 1 534 ? 21.119 -12.858 -16.194 1.00 89.25 534 ASN A C 1
ATOM 4397 O O . ASN A 1 534 ? 21.288 -12.504 -15.021 1.00 89.25 534 ASN A O 1
ATOM 4401 N N . LYS A 1 535 ? 20.611 -12.045 -17.124 1.00 92.19 535 LYS A N 1
ATOM 4402 C CA . LYS A 1 535 ? 20.129 -10.699 -16.798 1.00 92.19 535 LYS A CA 1
ATOM 4403 C C . LYS A 1 535 ? 19.085 -10.208 -17.792 1.00 92.19 535 LYS A C 1
ATOM 4405 O O . LYS A 1 535 ? 19.263 -10.348 -18.999 1.00 92.19 535 LYS A O 1
ATOM 4410 N N . GLY A 1 536 ? 18.037 -9.578 -17.275 1.00 93.19 536 GLY A N 1
ATOM 4411 C CA . GLY A 1 536 ? 17.033 -8.909 -18.087 1.00 93.19 536 GLY A CA 1
ATOM 4412 C C . GLY A 1 536 ? 15.629 -9.113 -17.540 1.00 93.19 536 GLY A C 1
ATOM 4413 O O . GLY A 1 536 ? 15.384 -8.988 -16.334 1.00 93.19 536 GLY A O 1
ATOM 4414 N N . ILE A 1 537 ? 14.686 -9.338 -18.457 1.00 97.00 537 ILE A N 1
ATOM 4415 C CA . ILE A 1 537 ? 13.272 -9.028 -18.259 1.00 97.00 537 ILE A CA 1
ATOM 4416 C C . ILE A 1 537 ? 12.329 -10.076 -18.922 1.00 97.00 537 ILE A C 1
ATOM 4418 O O . ILE A 1 537 ? 12.187 -10.148 -20.136 1.00 97.00 537 ILE A O 1
ATOM 4422 N N . VAL A 1 538 ? 11.677 -10.944 -18.132 1.00 97.94 538 VAL A N 1
ATOM 4423 C CA . VAL A 1 538 ? 10.551 -11.827 -18.571 1.00 97.94 538 VAL A CA 1
ATOM 4424 C C . VAL A 1 538 ? 9.268 -11.025 -18.737 1.00 97.94 538 VAL A C 1
ATOM 4426 O O . VAL A 1 538 ? 9.093 -10.072 -17.991 1.00 97.94 538 VAL A O 1
ATOM 4429 N N . ILE A 1 539 ? 8.399 -11.476 -19.640 1.00 96.69 539 ILE A N 1
ATOM 4430 C CA . ILE A 1 539 ? 7.200 -10.874 -20.232 1.00 96.69 539 ILE A CA 1
ATOM 4431 C C . ILE A 1 539 ? 6.115 -11.986 -20.343 1.00 96.69 539 ILE A C 1
ATOM 4433 O O . ILE A 1 539 ? 5.817 -12.456 -21.439 1.00 96.69 539 ILE A O 1
ATOM 4437 N N . VAL A 1 540 ? 5.496 -12.487 -19.253 1.00 95.94 540 VAL A N 1
ATOM 4438 C CA . VAL A 1 540 ? 4.400 -13.510 -19.365 1.00 95.94 540 VAL A CA 1
ATOM 4439 C C . VAL A 1 540 ? 3.079 -12.889 -19.804 1.00 95.94 540 VAL A C 1
ATOM 4441 O O . VAL A 1 540 ? 2.307 -12.437 -18.973 1.00 95.94 540 VAL A O 1
ATOM 4444 N N . ASN A 1 541 ? 2.837 -12.836 -21.112 1.00 93.38 541 ASN A N 1
ATOM 4445 C CA . ASN A 1 541 ? 1.658 -12.326 -21.819 1.00 93.38 541 ASN A CA 1
ATOM 4446 C C . ASN A 1 541 ? 1.658 -10.923 -22.382 1.00 93.38 541 ASN A C 1
ATOM 4448 O O . ASN A 1 541 ? 0.574 -10.567 -22.854 1.00 93.38 541 ASN A O 1
ATOM 4452 N N . ASN A 1 542 ? 2.796 -10.192 -22.365 1.00 87.50 542 ASN A N 1
ATOM 4453 C CA . ASN A 1 542 ? 3.133 -8.906 -23.013 1.00 87.50 542 ASN A CA 1
ATOM 4454 C C . ASN A 1 542 ? 3.850 -7.608 -22.318 1.00 87.50 542 ASN A C 1
ATOM 4456 O O . ASN A 1 542 ? 4.842 -7.205 -22.920 1.00 87.50 542 ASN A O 1
ATOM 4460 N N . PHE A 1 543 ? 3.410 -6.765 -21.318 1.00 91.50 543 PHE A N 1
ATOM 4461 C CA . PHE A 1 543 ? 3.831 -6.371 -19.900 1.00 91.50 543 PHE A CA 1
ATOM 4462 C C . PHE A 1 543 ? 5.191 -7.153 -19.568 1.00 91.50 543 PHE A C 1
ATOM 4464 O O . PHE A 1 543 ? 5.879 -7.610 -20.478 1.00 91.50 543 PHE A O 1
ATOM 4471 N N . VAL A 1 544 ? 5.798 -7.210 -18.397 1.00 92.38 544 VAL A N 1
ATOM 4472 C CA . VAL A 1 544 ? 7.233 -7.404 -18.162 1.00 92.38 544 VAL A CA 1
ATOM 4473 C C . VAL A 1 544 ? 7.507 -7.418 -16.661 1.00 92.38 544 VAL A C 1
ATOM 4475 O O . VAL A 1 544 ? 7.119 -6.499 -15.990 1.00 92.38 544 VAL A O 1
ATOM 4478 N N . LEU A 1 545 ? 8.212 -8.374 -16.080 1.00 94.44 545 LEU A N 1
ATOM 4479 C CA . LEU A 1 545 ? 8.188 -8.583 -14.617 1.00 94.44 545 LEU A CA 1
ATOM 4480 C C . LEU A 1 545 ? 8.902 -7.631 -13.597 1.00 94.44 545 LEU A C 1
ATOM 4482 O O . LEU A 1 545 ? 8.529 -6.467 -13.512 1.00 94.44 545 LEU A O 1
ATOM 4486 N N . GLY A 1 546 ? 9.895 -8.064 -12.807 1.00 92.19 546 GLY A N 1
ATOM 4487 C CA . GLY A 1 546 ? 10.602 -7.212 -11.819 1.00 92.19 546 GLY A CA 1
ATOM 4488 C C . GLY A 1 546 ? 11.926 -6.548 -12.260 1.00 92.19 546 GLY A C 1
ATOM 4489 O O . GLY A 1 546 ? 11.921 -5.512 -12.893 1.00 92.19 546 GLY A O 1
ATOM 4490 N N . ARG A 1 547 ? 13.061 -7.243 -12.118 1.00 95.94 547 ARG A N 1
ATOM 4491 C CA . ARG A 1 547 ? 14.022 -7.691 -13.173 1.00 95.94 547 ARG A CA 1
ATOM 4492 C C . ARG A 1 547 ? 14.542 -9.041 -12.714 1.00 95.94 547 ARG A C 1
ATOM 4494 O O . ARG A 1 547 ? 14.166 -9.509 -11.653 1.00 95.94 547 ARG A O 1
ATOM 4501 N N . PHE A 1 548 ? 15.291 -9.753 -13.535 1.00 94.88 548 PHE A N 1
ATOM 4502 C CA . PHE A 1 548 ? 16.082 -10.855 -13.013 1.00 94.88 548 PHE A CA 1
ATOM 4503 C C . PHE A 1 548 ? 17.545 -10.542 -13.248 1.00 94.88 548 PHE A C 1
ATOM 4505 O O . PHE A 1 548 ? 17.936 -10.098 -14.330 1.00 94.88 548 PHE A O 1
ATOM 4512 N N . TRP A 1 549 ? 18.354 -10.784 -12.226 1.00 91.06 549 TRP A N 1
ATOM 4513 C CA . TRP A 1 549 ? 19.793 -10.696 -12.335 1.00 91.06 549 TRP A CA 1
ATOM 4514 C C . TRP A 1 549 ? 20.428 -11.772 -11.461 1.00 91.06 549 TRP A C 1
ATOM 4516 O O . TRP A 1 549 ? 20.236 -11.827 -10.249 1.00 91.06 549 TRP A O 1
ATOM 4526 N N . LYS A 1 550 ? 21.209 -12.648 -12.095 1.00 88.62 550 LYS A N 1
ATOM 4527 C CA . LYS A 1 550 ? 21.810 -13.850 -11.492 1.00 88.62 550 LYS A CA 1
ATOM 4528 C C . LYS A 1 550 ? 22.725 -13.593 -10.280 1.00 88.62 550 LYS A C 1
ATOM 4530 O O . LYS A 1 550 ? 23.176 -14.552 -9.664 1.00 88.62 550 LYS A O 1
ATOM 4535 N N . ILE A 1 551 ? 23.059 -12.335 -9.981 1.00 83.38 551 ILE A N 1
ATOM 4536 C CA . ILE A 1 551 ? 24.028 -11.971 -8.937 1.00 83.38 551 ILE A CA 1
ATOM 4537 C C . ILE A 1 551 ? 23.422 -11.791 -7.544 1.00 83.38 551 ILE A C 1
ATOM 4539 O O . ILE A 1 551 ? 24.152 -11.958 -6.568 1.00 83.38 551 ILE A O 1
ATOM 4543 N N . GLY A 1 552 ? 22.136 -11.442 -7.447 1.00 66.88 552 GLY A N 1
ATOM 4544 C CA . GLY A 1 552 ? 21.530 -11.042 -6.177 1.00 66.88 552 GLY A CA 1
ATOM 4545 C C . GLY A 1 552 ? 20.508 -12.020 -5.648 1.00 66.88 552 GLY A C 1
ATOM 4546 O O . GLY A 1 552 ? 20.167 -13.017 -6.287 1.00 66.88 552 GLY A O 1
ATOM 4547 N N . CYS A 1 553 ? 20.057 -11.746 -4.427 1.00 76.19 553 CYS A N 1
ATOM 4548 C CA . CYS A 1 553 ? 19.435 -12.779 -3.621 1.00 76.19 553 CYS A CA 1
ATOM 4549 C C . CYS A 1 553 ? 18.138 -13.347 -4.195 1.00 76.19 553 CYS A C 1
ATOM 4551 O O . CYS A 1 553 ? 17.876 -14.517 -3.952 1.00 76.19 553 CYS A O 1
ATOM 4553 N N . GLN A 1 554 ? 17.337 -12.587 -4.941 1.00 89.19 554 GLN A N 1
ATOM 4554 C CA . GLN A 1 554 ? 16.109 -13.116 -5.522 1.00 89.19 554 GLN A CA 1
ATOM 4555 C C . GLN A 1 554 ? 16.410 -13.815 -6.855 1.00 89.19 554 GLN A C 1
ATOM 4557 O O . GLN A 1 554 ? 17.061 -13.269 -7.744 1.00 89.19 554 GLN A O 1
ATOM 4562 N N . GLN A 1 555 ? 15.953 -15.059 -6.973 1.00 91.94 555 GLN A N 1
ATOM 4563 C CA . GLN A 1 555 ? 16.212 -15.961 -8.100 1.00 91.94 555 GLN A CA 1
ATOM 4564 C C . GLN A 1 555 ? 14.935 -16.548 -8.710 1.00 91.94 555 GLN A C 1
ATOM 4566 O O . GLN A 1 555 ? 14.993 -17.197 -9.756 1.00 91.94 555 GLN A O 1
ATOM 4571 N N . SER A 1 556 ? 13.786 -16.317 -8.085 1.00 94.81 556 SER A N 1
ATOM 4572 C CA . SER A 1 556 ? 12.503 -16.376 -8.761 1.00 94.81 556 SER A CA 1
ATOM 4573 C C . SER A 1 556 ? 11.842 -15.025 -8.729 1.00 94.81 556 SER A C 1
ATOM 4575 O O . SER A 1 556 ? 12.158 -14.180 -7.909 1.00 94.81 556 SER A O 1
ATOM 4577 N N . LEU A 1 557 ? 10.861 -14.871 -9.582 1.00 94.75 557 LEU A N 1
ATOM 4578 C CA . LEU A 1 557 ? 10.013 -13.708 -9.609 1.00 94.75 557 LEU A CA 1
ATOM 4579 C C . LEU A 1 557 ? 8.647 -14.192 -9.170 1.00 94.75 557 LEU A C 1
ATOM 4581 O O . LEU A 1 557 ? 8.197 -15.192 -9.715 1.00 94.75 557 LEU A O 1
ATOM 4585 N N . TYR A 1 558 ? 8.023 -13.537 -8.208 1.00 97.12 558 TYR A N 1
ATOM 4586 C CA . TYR A 1 558 ? 6.574 -13.589 -8.025 1.00 97.12 558 TYR A CA 1
ATOM 4587 C C . TYR A 1 558 ? 5.939 -12.641 -9.059 1.00 97.12 558 TYR A C 1
ATOM 4589 O O . TYR A 1 558 ? 6.631 -11.711 -9.452 1.00 97.12 558 TYR A O 1
ATOM 4597 N N . LEU A 1 559 ? 4.715 -12.862 -9.569 1.00 95.50 559 LEU A N 1
ATOM 4598 C CA . LEU A 1 559 ? 4.025 -12.159 -10.665 1.00 95.50 559 LEU A CA 1
ATOM 4599 C C . LEU A 1 559 ? 2.414 -12.239 -10.944 1.00 95.50 559 LEU A C 1
ATOM 4601 O O . LEU A 1 559 ? 2.227 -12.806 -11.976 1.00 95.50 559 LEU A O 1
ATOM 4605 N N . PRO A 1 560 ? 1.296 -11.574 -10.415 1.00 89.69 560 PRO A N 1
ATOM 4606 C CA . PRO A 1 560 ? -0.260 -11.806 -10.232 1.00 89.69 560 PRO A CA 1
ATOM 4607 C C . PRO A 1 560 ? -1.117 -13.009 -9.648 1.00 89.69 560 PRO A C 1
ATOM 4609 O O . PRO A 1 560 ? -0.648 -14.112 -9.756 1.00 89.69 560 PRO A O 1
ATOM 4612 N N . ALA A 1 561 ? -2.361 -12.822 -9.070 1.00 92.12 561 ALA A N 1
ATOM 4613 C CA . ALA A 1 561 ? -3.580 -13.779 -8.943 1.00 92.12 561 ALA A CA 1
ATOM 4614 C C . ALA A 1 561 ? -4.818 -13.291 -9.505 1.00 92.12 561 ALA A C 1
ATOM 4616 O O . ALA A 1 561 ? -5.707 -14.068 -9.890 1.00 92.12 561 ALA A O 1
ATOM 4617 N N . PRO A 1 562 ? -5.012 -12.009 -9.318 1.00 87.88 562 PRO A N 1
ATOM 4618 C CA . PRO A 1 562 ? -6.035 -11.441 -10.045 1.00 87.88 562 PRO A CA 1
ATOM 4619 C C . PRO A 1 562 ? -5.383 -11.514 -11.423 1.00 87.88 562 PRO A C 1
ATOM 4621 O O . PRO A 1 562 ? -4.660 -10.596 -11.728 1.00 87.88 562 PRO A O 1
ATOM 4624 N N . LEU A 1 563 ? -5.523 -12.697 -12.087 1.00 84.19 563 LEU A N 1
ATOM 4625 C CA . LEU A 1 563 ? -5.592 -13.142 -13.474 1.00 84.19 563 LEU A CA 1
ATOM 4626 C C . LEU A 1 563 ? -6.376 -14.518 -13.669 1.00 84.19 563 LEU A C 1
ATOM 4628 O O . LEU A 1 563 ? -7.587 -14.585 -13.513 1.00 84.19 563 LEU A O 1
ATOM 4632 N N . LEU A 1 564 ? -5.769 -15.604 -14.194 1.00 91.06 564 LEU A N 1
ATOM 4633 C CA . LEU A 1 564 ? -6.366 -16.778 -14.913 1.00 91.06 564 LEU A CA 1
ATOM 4634 C C . LEU A 1 564 ? -7.471 -16.446 -15.960 1.00 91.06 564 LEU A C 1
ATOM 4636 O O . LEU A 1 564 ? -8.574 -17.000 -15.897 1.00 91.06 564 LEU A O 1
ATOM 4640 N N . ARG A 1 565 ? -7.091 -15.789 -17.078 1.00 86.69 565 ARG A N 1
ATOM 4641 C CA . ARG A 1 565 ? -7.630 -16.058 -18.420 1.00 86.69 565 ARG A CA 1
ATOM 4642 C C . ARG A 1 565 ? -7.230 -17.490 -18.761 1.00 86.69 565 ARG A C 1
ATOM 4644 O O . ARG A 1 565 ? -6.073 -17.857 -18.943 1.00 86.69 565 ARG A O 1
ATOM 4651 N N . SER A 1 566 ? -8.246 -18.330 -18.807 1.00 90.94 566 SER A N 1
ATOM 4652 C CA . SER A 1 566 ? -8.151 -19.623 -19.464 1.00 90.94 566 SER A CA 1
ATOM 4653 C C . SER A 1 566 ? -7.658 -19.413 -20.909 1.00 90.94 566 SER A C 1
ATOM 4655 O O . SER A 1 566 ? -8.025 -18.426 -21.550 1.00 90.94 566 SER A O 1
ATOM 4657 N N . GLY A 1 567 ? -6.801 -20.296 -21.420 1.00 89.00 567 GLY A N 1
ATOM 4658 C CA . GLY A 1 567 ? -6.218 -20.193 -22.764 1.00 89.00 567 GLY A CA 1
ATOM 4659 C C . GLY A 1 567 ? -4.693 -20.005 -22.810 1.00 89.00 567 GLY A C 1
ATOM 4660 O O . GLY A 1 567 ? -3.978 -20.408 -21.898 1.00 89.00 567 GLY A O 1
ATOM 4661 N N . LEU A 1 568 ? -4.206 -19.444 -23.926 1.00 94.12 568 LEU A N 1
ATOM 4662 C CA . LEU A 1 568 ? -2.821 -19.501 -24.436 1.00 94.12 568 LEU A CA 1
ATOM 4663 C C . LEU A 1 568 ? -1.886 -18.386 -23.917 1.00 94.12 568 LEU A C 1
ATOM 4665 O O . LEU A 1 568 ? -1.828 -17.301 -24.501 1.00 94.12 568 LEU A O 1
ATOM 4669 N N . ASN A 1 569 ? -1.126 -18.650 -22.853 1.00 96.94 569 ASN A N 1
ATOM 4670 C CA . ASN A 1 569 ? -0.216 -17.665 -22.272 1.00 96.94 569 ASN A CA 1
ATOM 4671 C C . ASN A 1 569 ? 1.105 -17.540 -23.038 1.00 96.94 569 ASN A C 1
ATOM 4673 O O . ASN A 1 569 ? 1.952 -18.408 -22.874 1.00 96.94 569 ASN A O 1
ATOM 4677 N N . GLU A 1 570 ? 1.341 -16.481 -23.813 1.00 96.31 570 GLU A N 1
ATOM 4678 C CA . GLU A 1 570 ? 2.640 -16.294 -24.477 1.00 96.31 570 GLU A CA 1
ATOM 4679 C C . GLU A 1 570 ? 3.648 -15.636 -23.529 1.00 96.31 570 GLU A C 1
ATOM 4681 O O . GLU A 1 570 ? 3.422 -14.531 -23.064 1.00 96.31 570 GLU A O 1
ATOM 4686 N N . ILE A 1 571 ? 4.783 -16.273 -23.257 1.00 97.44 571 ILE A N 1
ATOM 4687 C CA . ILE A 1 571 ? 5.811 -15.729 -22.363 1.00 97.44 571 ILE A CA 1
ATOM 4688 C C . ILE A 1 571 ? 7.016 -15.302 -23.172 1.00 97.44 571 ILE A C 1
ATOM 4690 O O . ILE A 1 571 ? 7.710 -16.178 -23.686 1.00 97.44 571 ILE A O 1
ATOM 4694 N N . LEU A 1 572 ? 7.286 -13.997 -23.264 1.00 96.19 572 LEU A N 1
ATOM 4695 C CA . LEU A 1 572 ? 8.547 -13.502 -23.811 1.00 96.19 572 LEU A CA 1
ATOM 4696 C C . LEU A 1 572 ? 9.609 -13.361 -22.715 1.00 96.19 572 LEU A C 1
ATOM 4698 O O . LEU A 1 572 ? 9.271 -13.264 -21.539 1.00 96.19 572 LEU A O 1
ATOM 4702 N N . ILE A 1 573 ? 10.891 -13.340 -23.070 1.00 96.62 573 ILE A N 1
ATOM 4703 C CA . ILE A 1 573 ? 11.979 -12.969 -22.149 1.00 96.62 573 ILE A CA 1
ATOM 4704 C C . ILE A 1 573 ? 13.028 -12.197 -22.932 1.00 96.62 573 ILE A C 1
ATOM 4706 O O . ILE A 1 573 ? 13.637 -12.777 -23.823 1.00 96.62 573 ILE A O 1
ATOM 4710 N N . PHE A 1 574 ? 13.271 -10.924 -22.619 1.00 95.81 574 PHE A N 1
ATOM 4711 C CA . PHE A 1 574 ? 14.467 -10.244 -23.105 1.00 95.81 574 PHE A CA 1
ATOM 4712 C C . PHE A 1 574 ? 15.629 -10.548 -22.155 1.00 95.81 574 PHE A C 1
ATOM 4714 O O . PHE A 1 574 ? 15.614 -10.190 -20.980 1.00 95.81 574 PHE A O 1
ATOM 4721 N N . GLU A 1 575 ? 16.614 -11.266 -22.679 1.00 92.50 575 GLU A N 1
ATOM 4722 C CA . GLU A 1 575 ? 17.846 -11.655 -21.995 1.00 92.50 575 GLU A CA 1
ATOM 4723 C C . GLU A 1 575 ? 19.009 -10.889 -22.631 1.00 92.50 575 GLU A C 1
ATOM 4725 O O . GLU A 1 575 ? 19.126 -10.826 -23.858 1.00 92.50 575 GLU A O 1
ATOM 4730 N N . GLU A 1 576 ? 19.862 -10.294 -21.800 1.00 90.19 576 GLU A N 1
ATOM 4731 C CA . GLU A 1 576 ? 20.977 -9.450 -22.235 1.00 90.19 576 GLU A CA 1
ATOM 4732 C C . GLU A 1 576 ? 22.191 -10.263 -22.705 1.00 90.19 576 GLU A C 1
ATOM 4734 O O . GLU A 1 576 ? 22.946 -9.785 -23.552 1.00 90.19 576 GLU A O 1
ATOM 4739 N N . PHE A 1 577 ? 22.373 -11.488 -22.201 1.00 86.56 577 PHE A N 1
ATOM 4740 C CA . PHE A 1 577 ? 23.572 -12.302 -22.416 1.00 86.56 577 PHE A CA 1
ATOM 4741 C C . PHE A 1 577 ? 23.267 -13.663 -23.055 1.00 86.56 577 PHE A C 1
ATOM 4743 O O . PHE A 1 577 ? 23.468 -13.833 -24.258 1.00 86.56 577 PHE A O 1
ATOM 4750 N N . PHE A 1 578 ? 22.823 -14.638 -22.253 1.00 78.81 578 PHE A N 1
ATOM 4751 C CA . PHE A 1 578 ? 22.623 -16.035 -22.658 1.00 78.81 578 PHE A CA 1
ATOM 4752 C C . PHE A 1 578 ? 21.405 -16.636 -21.946 1.00 78.81 578 PHE A C 1
ATOM 4754 O O . PHE A 1 578 ? 21.235 -16.417 -20.747 1.00 78.81 578 PHE A O 1
ATOM 4761 N N . ALA A 1 579 ? 20.596 -17.416 -22.664 1.00 70.69 579 ALA A N 1
ATOM 4762 C CA . ALA A 1 579 ? 19.324 -17.955 -22.174 1.00 70.69 579 ALA A CA 1
ATOM 4763 C C . ALA A 1 579 ? 19.361 -19.465 -21.873 1.00 70.69 579 ALA A C 1
ATOM 4765 O O . ALA A 1 579 ? 20.219 -20.192 -22.382 1.00 70.69 579 ALA A O 1
ATOM 4766 N N . ASP A 1 580 ? 18.390 -19.917 -21.076 1.00 76.12 580 ASP A N 1
ATOM 4767 C CA . ASP A 1 580 ? 18.036 -21.333 -20.888 1.00 76.12 580 ASP A CA 1
ATOM 4768 C C . ASP A 1 580 ? 17.078 -21.795 -22.016 1.00 76.12 580 ASP A C 1
ATOM 4770 O O . ASP A 1 580 ? 16.447 -20.960 -22.671 1.00 76.12 580 ASP A O 1
ATOM 4774 N N . ASP A 1 581 ? 16.951 -23.104 -22.269 1.00 79.12 581 ASP A N 1
ATOM 4775 C CA . ASP A 1 581 ? 16.041 -23.639 -23.309 1.00 79.12 581 ASP A CA 1
ATOM 4776 C C . ASP A 1 581 ? 14.621 -23.957 -22.792 1.00 79.12 581 ASP A C 1
ATOM 4778 O O . ASP A 1 581 ? 13.696 -24.229 -23.570 1.00 79.12 581 ASP A O 1
ATOM 4782 N N . GLU A 1 582 ? 14.428 -23.834 -21.477 1.00 87.56 582 GLU A N 1
ATOM 4783 C CA . GLU A 1 582 ? 13.173 -24.055 -20.763 1.00 87.56 582 GLU A CA 1
ATOM 4784 C C . GLU A 1 582 ? 12.827 -22.916 -19.789 1.00 87.56 582 GLU A C 1
ATOM 4786 O O . GLU A 1 582 ? 13.698 -22.266 -19.210 1.00 87.56 582 GLU A O 1
ATOM 4791 N N . LEU A 1 583 ? 11.529 -22.746 -19.519 1.00 91.81 583 LEU A N 1
ATOM 4792 C CA . LEU A 1 583 ? 11.005 -21.872 -18.466 1.00 91.81 583 LEU A CA 1
ATOM 4793 C C . LEU A 1 583 ? 10.245 -22.687 -17.412 1.00 91.81 583 LEU A C 1
ATOM 4795 O O . LEU A 1 583 ? 9.451 -23.564 -17.757 1.00 91.81 583 LEU A O 1
ATOM 4799 N N . LYS A 1 584 ? 10.500 -22.402 -16.130 1.00 95.12 584 LYS A N 1
ATOM 4800 C CA . LYS A 1 584 ? 10.062 -23.203 -14.976 1.00 95.12 584 LYS A CA 1
ATOM 4801 C C . LYS A 1 584 ? 9.281 -22.359 -13.958 1.00 95.12 584 LYS A C 1
ATOM 4803 O O . LYS A 1 584 ? 9.464 -21.147 -13.878 1.00 95.12 584 LYS A O 1
ATOM 4808 N N . PHE A 1 585 ? 8.441 -23.036 -13.177 1.00 95.88 585 PHE A N 1
ATOM 4809 C CA . PHE A 1 585 ? 7.445 -22.463 -12.264 1.00 95.88 585 PHE A CA 1
ATOM 4810 C C . PHE A 1 585 ? 7.593 -23.057 -10.842 1.00 95.88 585 PHE A C 1
ATOM 4812 O O . PHE A 1 585 ? 7.976 -24.221 -10.705 1.00 95.88 585 PHE A O 1
ATOM 4819 N N . SER A 1 586 ? 7.294 -22.296 -9.783 1.00 88.38 586 SER A N 1
ATOM 4820 C CA . SER A 1 586 ? 7.393 -22.698 -8.361 1.00 88.38 586 SER A CA 1
ATOM 4821 C C . SER A 1 586 ? 6.188 -22.247 -7.512 1.00 88.38 586 SER A C 1
ATOM 4823 O O . SER A 1 586 ? 5.548 -21.257 -7.823 1.00 88.38 586 SER A O 1
ATOM 4825 N N . VAL A 1 587 ? 5.868 -22.939 -6.412 1.00 80.38 587 VAL A N 1
ATOM 4826 C CA . VAL A 1 587 ? 4.811 -22.532 -5.446 1.00 80.38 587 VAL A CA 1
ATOM 4827 C C . VAL A 1 587 ? 5.337 -21.706 -4.263 1.00 80.38 587 VAL A C 1
ATOM 4829 O O . VAL A 1 587 ? 4.608 -21.476 -3.303 1.00 80.38 587 VAL A O 1
ATOM 4832 N N . VAL A 1 588 ? 6.614 -21.330 -4.267 1.00 81.31 588 VAL A N 1
ATOM 4833 C CA . VAL A 1 588 ? 7.302 -20.571 -3.204 1.00 81.31 588 VAL A CA 1
ATOM 4834 C C . VAL A 1 588 ? 8.423 -19.722 -3.813 1.00 81.31 588 VAL A C 1
ATOM 4836 O O . VAL A 1 588 ? 8.966 -20.139 -4.850 1.00 81.31 588 VAL A O 1
ATOM 4839 N N . PRO A 1 589 ? 8.815 -18.595 -3.184 1.00 83.69 589 PRO A N 1
ATOM 4840 C CA . PRO A 1 589 ? 9.904 -17.784 -3.698 1.00 83.69 589 PRO A CA 1
ATOM 4841 C C . PRO A 1 589 ? 11.215 -18.556 -3.629 1.00 83.69 589 PRO A C 1
ATOM 4843 O O . PRO A 1 589 ? 11.459 -19.370 -2.734 1.00 83.69 589 PRO A O 1
ATOM 4846 N N . ILE A 1 590 ? 12.089 -18.267 -4.580 1.00 85.94 590 ILE A N 1
ATOM 4847 C CA . ILE A 1 590 ? 13.422 -18.831 -4.679 1.00 85.94 590 ILE A CA 1
ATOM 4848 C C . ILE A 1 590 ? 14.407 -17.699 -4.421 1.00 85.94 590 ILE A C 1
ATOM 4850 O O . ILE A 1 590 ? 14.626 -16.843 -5.275 1.00 85.94 590 ILE A O 1
ATOM 4854 N N . TYR A 1 591 ? 15.040 -17.738 -3.253 1.00 77.94 591 TYR A N 1
ATOM 4855 C CA . TYR A 1 591 ? 16.162 -16.873 -2.905 1.00 77.94 591 TYR A CA 1
ATOM 4856 C C . TYR A 1 591 ? 17.482 -17.674 -2.885 1.00 77.94 591 TYR A C 1
ATOM 4858 O O . TYR A 1 591 ? 17.510 -18.852 -2.512 1.00 77.94 591 TYR A O 1
ATOM 4866 N N . SER A 1 592 ? 18.602 -17.070 -3.296 1.00 67.25 592 SER A N 1
ATOM 4867 C CA . SER A 1 592 ? 19.938 -17.678 -3.275 1.00 67.25 592 SER A CA 1
ATOM 4868 C C . SER A 1 592 ? 20.643 -17.465 -1.935 1.00 67.25 592 SER A C 1
ATOM 4870 O O . SER A 1 592 ? 21.320 -16.461 -1.716 1.00 67.25 592 SER A O 1
ATOM 4872 N N . ASN A 1 593 ? 20.589 -18.475 -1.071 1.00 46.91 593 ASN A N 1
ATOM 4873 C CA . ASN A 1 593 ? 21.214 -18.463 0.260 1.00 46.91 593 ASN A CA 1
ATOM 4874 C C . ASN A 1 593 ? 22.765 -18.564 0.258 1.00 46.91 593 ASN A C 1
ATOM 4876 O O . ASN A 1 593 ? 23.329 -19.112 1.202 1.00 46.91 593 ASN A O 1
ATOM 4880 N N . ASN A 1 594 ? 23.478 -18.150 -0.804 1.00 37.84 594 ASN A N 1
ATOM 4881 C CA . ASN A 1 594 ? 24.902 -18.495 -0.983 1.00 37.84 594 ASN A CA 1
ATOM 4882 C C . ASN A 1 594 ? 25.726 -17.524 -1.869 1.00 37.84 594 ASN A C 1
ATOM 4884 O O . ASN A 1 594 ? 26.278 -17.917 -2.897 1.00 37.84 594 ASN A O 1
ATOM 4888 N N . ILE A 1 595 ? 25.912 -16.271 -1.437 1.00 38.25 595 ILE A N 1
ATOM 4889 C CA . ILE A 1 595 ? 26.865 -15.337 -2.087 1.00 38.25 595 ILE A CA 1
ATOM 4890 C C . ILE A 1 595 ? 28.326 -15.837 -1.980 1.00 38.25 595 ILE A C 1
ATOM 4892 O O . ILE A 1 595 ? 29.147 -15.608 -2.868 1.00 38.25 595 ILE A O 1
ATOM 4896 N N . THR A 1 596 ? 28.660 -16.613 -0.945 1.00 31.75 596 THR A N 1
ATOM 4897 C CA . THR A 1 596 ? 29.991 -17.221 -0.753 1.00 31.75 596 THR A CA 1
ATOM 4898 C C . THR A 1 596 ? 30.327 -18.352 -1.734 1.00 31.75 596 THR A C 1
ATOM 4900 O O . THR A 1 596 ? 31.503 -18.683 -1.879 1.00 31.75 596 THR A O 1
ATOM 4903 N N . ALA A 1 597 ? 29.351 -18.937 -2.438 1.00 30.19 597 ALA A N 1
ATOM 4904 C CA . ALA A 1 597 ? 29.586 -20.085 -3.323 1.00 30.19 597 ALA A CA 1
ATOM 4905 C C . ALA A 1 597 ? 30.175 -19.718 -4.702 1.00 30.19 597 ALA A C 1
ATOM 4907 O O . ALA A 1 597 ? 30.637 -20.600 -5.423 1.00 30.19 597 ALA A O 1
ATOM 4908 N N . ILE A 1 598 ? 30.181 -18.434 -5.078 1.00 36.94 598 ILE A N 1
ATOM 4909 C CA . ILE A 1 598 ? 30.634 -17.976 -6.406 1.00 36.94 598 ILE A CA 1
ATOM 4910 C C . ILE A 1 598 ? 32.169 -17.782 -6.463 1.00 36.94 598 ILE A C 1
ATOM 4912 O O . ILE A 1 598 ? 32.747 -17.742 -7.550 1.00 36.94 598 ILE A O 1
ATOM 4916 N N . PHE A 1 599 ? 32.858 -17.748 -5.312 1.00 36.50 599 PHE A N 1
ATOM 4917 C CA . PHE A 1 599 ? 34.289 -17.412 -5.219 1.00 36.50 599 PHE A CA 1
ATOM 4918 C C . PHE A 1 599 ? 35.270 -18.574 -4.953 1.00 36.50 599 PHE A C 1
ATOM 4920 O O . PHE A 1 599 ? 36.475 -18.330 -4.970 1.00 36.50 599 PHE A O 1
ATOM 4927 N N . ASP A 1 600 ? 34.825 -19.829 -4.786 1.00 26.67 600 ASP A N 1
ATOM 4928 C CA . ASP A 1 600 ? 35.737 -20.988 -4.674 1.00 26.67 600 ASP A CA 1
ATOM 4929 C C . ASP A 1 600 ? 35.391 -22.117 -5.663 1.00 26.67 600 ASP A C 1
ATOM 4931 O O . ASP A 1 600 ? 34.451 -22.890 -5.480 1.00 26.67 600 ASP A O 1
ATOM 4935 N N . LYS A 1 601 ? 36.218 -22.263 -6.708 1.00 31.28 601 LYS A N 1
ATOM 4936 C CA . LYS A 1 601 ? 36.174 -23.389 -7.658 1.00 31.28 601 LYS A CA 1
ATOM 4937 C C . LYS A 1 601 ? 36.903 -24.646 -7.140 1.00 31.28 601 LYS A C 1
ATOM 4939 O O . LYS A 1 601 ? 37.569 -25.330 -7.920 1.00 31.28 601 LYS A O 1
ATOM 4944 N N . SER A 1 602 ? 36.791 -24.992 -5.853 1.00 31.55 602 SER A N 1
ATOM 4945 C CA . SER A 1 602 ? 37.421 -26.203 -5.308 1.00 31.55 602 SER A CA 1
ATOM 4946 C C . SER A 1 602 ? 36.723 -26.868 -4.102 1.00 31.55 602 SER A C 1
ATOM 4948 O O . SER A 1 602 ? 37.262 -26.878 -2.998 1.00 31.55 602 SER A O 1
ATOM 4950 N N . LYS A 1 603 ? 35.590 -27.564 -4.337 1.00 28.11 603 LYS A N 1
ATOM 4951 C CA . LYS A 1 603 ? 35.333 -28.972 -3.898 1.00 28.11 603 LYS A CA 1
ATOM 4952 C C . LYS A 1 603 ? 33.878 -29.426 -4.099 1.00 28.11 603 LYS A C 1
ATOM 4954 O O . LYS A 1 603 ? 32.976 -29.022 -3.376 1.00 28.11 603 LYS A O 1
ATOM 4959 N N . THR A 1 604 ? 33.682 -30.409 -4.972 1.00 29.42 604 THR A N 1
ATOM 4960 C CA . THR A 1 604 ? 32.542 -31.341 -4.916 1.00 29.42 604 THR A CA 1
ATOM 4961 C C . THR A 1 604 ? 32.887 -32.561 -4.060 1.00 29.42 604 THR A C 1
ATOM 4963 O O . THR A 1 604 ? 33.885 -33.204 -4.380 1.00 29.42 604 THR A O 1
ATOM 4966 N N . SER A 1 605 ? 32.037 -32.949 -3.093 1.00 26.45 605 SER A N 1
ATOM 4967 C CA . SER A 1 605 ? 31.669 -34.366 -2.831 1.00 26.45 605 SER A CA 1
ATOM 4968 C C . SER A 1 605 ? 30.771 -34.576 -1.589 1.00 26.45 605 SER A C 1
ATOM 4970 O O . SER A 1 605 ? 31.230 -34.297 -0.489 1.00 26.45 605 SER A O 1
ATOM 4972 N N . VAL A 1 606 ? 29.612 -35.240 -1.781 1.00 25.55 606 VAL A N 1
ATOM 4973 C CA . VAL A 1 606 ? 29.067 -36.338 -0.924 1.00 25.55 606 VAL A CA 1
ATOM 4974 C C . VAL A 1 606 ? 28.611 -35.937 0.512 1.00 25.55 606 VAL A C 1
ATOM 4976 O O . VAL A 1 606 ? 29.401 -35.470 1.317 1.00 25.55 606 VAL A O 1
ATOM 4979 N N . LEU A 1 607 ? 27.326 -36.053 0.898 1.00 23.97 607 LEU A N 1
ATOM 4980 C CA . LEU A 1 607 ? 26.595 -37.303 1.221 1.00 23.97 607 LEU A CA 1
ATOM 4981 C C . LEU A 1 607 ? 25.056 -37.225 1.041 1.00 23.97 607 LEU A C 1
ATOM 4983 O O . LEU A 1 607 ? 24.477 -36.148 0.944 1.00 23.97 607 LEU A O 1
ATOM 4987 N N . VAL A 1 608 ? 24.407 -38.399 1.062 1.00 26.17 608 VAL A N 1
ATOM 4988 C CA . VAL A 1 608 ? 22.952 -38.634 0.934 1.00 26.17 608 VAL A CA 1
ATOM 4989 C C . VAL A 1 608 ? 22.430 -39.441 2.145 1.00 26.17 608 VAL A C 1
ATOM 4991 O O . VAL A 1 608 ? 23.167 -40.270 2.668 1.00 26.17 608 VAL A O 1
ATOM 4994 N N . ASP A 1 609 ? 21.153 -39.232 2.503 1.00 26.56 609 ASP A N 1
ATOM 4995 C CA . ASP A 1 609 ? 20.276 -40.015 3.415 1.00 26.56 609 ASP A CA 1
ATOM 4996 C C . ASP A 1 609 ? 20.598 -40.104 4.927 1.00 26.56 609 ASP A C 1
ATOM 4998 O O . ASP A 1 609 ? 21.664 -40.562 5.322 1.00 26.56 609 ASP A O 1
ATOM 5002 N N . VAL A 1 610 ? 19.578 -39.832 5.763 1.00 24.47 610 VAL A N 1
ATOM 5003 C CA . VAL A 1 610 ? 19.111 -40.767 6.816 1.00 24.47 610 VAL A CA 1
ATOM 5004 C C . VAL A 1 610 ? 17.587 -40.631 6.997 1.00 24.47 610 VAL A C 1
ATOM 5006 O O . VAL A 1 610 ? 17.100 -39.698 7.638 1.00 24.47 610 VAL A O 1
ATOM 5009 N N . ARG A 1 611 ? 16.809 -41.616 6.533 1.00 27.47 611 ARG A N 1
ATOM 5010 C CA . ARG A 1 611 ? 15.440 -41.885 7.022 1.00 27.47 611 ARG A CA 1
ATOM 5011 C C . ARG A 1 611 ? 15.428 -42.893 8.190 1.00 27.47 611 ARG A C 1
ATOM 5013 O O . ARG A 1 611 ? 16.084 -43.925 8.117 1.00 27.47 611 ARG A O 1
ATOM 5020 N N . LYS A 1 612 ? 14.501 -42.670 9.141 1.00 26.78 612 LYS A N 1
ATOM 5021 C CA . LYS A 1 612 ? 14.007 -43.566 10.228 1.00 26.78 612 LYS A CA 1
ATOM 5022 C C . LYS A 1 612 ? 14.897 -43.807 11.465 1.00 26.78 612 LYS A C 1
ATOM 5024 O O . LYS A 1 612 ? 15.921 -44.466 11.368 1.00 26.78 612 LYS A O 1
ATOM 5029 N N . GLN A 1 613 ? 14.323 -43.520 12.642 1.00 23.42 613 GLN A N 1
ATOM 5030 C CA . GLN A 1 613 ? 14.086 -44.462 13.765 1.00 23.42 613 GLN A CA 1
ATOM 5031 C C . GLN A 1 613 ? 13.079 -43.799 14.749 1.00 23.42 613 GLN A C 1
ATOM 5033 O O . GLN A 1 613 ? 13.267 -42.653 15.129 1.00 23.42 613 GLN A O 1
ATOM 5038 N N . SER A 1 614 ? 11.842 -44.304 14.901 1.00 24.83 614 SER A N 1
ATOM 5039 C CA . SER A 1 614 ? 11.372 -45.354 15.844 1.00 24.83 614 SER A CA 1
ATOM 5040 C C . SER A 1 614 ? 11.208 -44.847 17.301 1.00 24.83 614 SER A C 1
ATOM 5042 O O . SER A 1 614 ? 12.208 -44.669 17.981 1.00 24.83 614 SER A O 1
ATOM 5044 N N . SER A 1 615 ? 10.016 -44.473 17.802 1.00 26.31 615 SER A N 1
ATOM 5045 C CA . SER A 1 615 ? 8.811 -45.279 18.166 1.00 26.31 615 SER A CA 1
ATOM 5046 C C . SER A 1 615 ? 8.756 -45.719 19.648 1.00 26.31 615 SER A C 1
ATOM 5048 O O . SER A 1 615 ? 9.803 -46.023 20.203 1.00 26.31 615 SER A O 1
ATOM 5050 N N . PHE A 1 616 ? 7.532 -45.898 20.192 1.00 24.86 616 PHE A N 1
ATOM 5051 C CA . PHE A 1 616 ? 7.131 -46.271 21.582 1.00 24.86 616 PHE A CA 1
ATOM 5052 C C . PHE A 1 616 ? 7.007 -45.100 22.589 1.00 24.86 616 PHE A C 1
ATOM 5054 O O . PHE A 1 616 ? 7.741 -44.130 22.489 1.00 24.86 616 PHE A O 1
ATOM 5061 N N . SER A 1 617 ? 6.086 -45.097 23.576 1.00 23.50 617 SER A N 1
ATOM 5062 C CA . SER A 1 617 ? 5.090 -46.108 24.014 1.00 23.50 617 SER A CA 1
ATOM 5063 C C . SER A 1 617 ? 3.868 -45.464 24.712 1.00 23.50 617 SER A C 1
ATOM 5065 O O . SER A 1 617 ? 4.034 -44.830 25.751 1.00 23.50 617 SER A O 1
ATOM 5067 N N . TYR A 1 618 ? 2.634 -45.765 24.280 1.00 25.94 618 TYR A N 1
ATOM 5068 C CA . TYR A 1 618 ? 1.429 -45.555 25.109 1.00 25.94 618 TYR A CA 1
ATOM 5069 C C . TYR A 1 618 ? 1.302 -46.653 26.181 1.00 25.94 618 TYR A C 1
ATOM 5071 O O . TYR A 1 618 ? 1.257 -47.838 25.847 1.00 25.94 618 TYR A O 1
ATOM 5079 N N . ARG A 1 619 ? 1.164 -46.284 27.464 1.00 26.14 619 ARG A N 1
ATOM 5080 C CA . ARG A 1 619 ? 0.848 -47.224 28.561 1.00 26.14 619 ARG A CA 1
ATOM 5081 C C . ARG A 1 619 ? -0.569 -46.998 29.097 1.00 26.14 619 ARG A C 1
ATOM 5083 O O . ARG A 1 619 ? -0.878 -45.934 29.617 1.00 26.14 619 ARG A O 1
ATOM 5090 N N . LYS A 1 620 ? -1.420 -48.024 28.987 1.00 28.98 620 LYS A N 1
ATOM 5091 C CA . LYS A 1 620 ? -2.771 -48.059 29.576 1.00 28.98 620 LYS A CA 1
ATOM 5092 C C . LYS A 1 620 ? -2.714 -48.244 31.096 1.00 28.98 620 LYS A C 1
ATOM 5094 O O . LYS A 1 620 ? -1.951 -49.088 31.559 1.00 28.98 620 LYS A O 1
ATOM 5099 N N . MET A 1 621 ? -3.650 -47.627 31.820 1.00 25.03 621 MET A N 1
ATOM 5100 C CA . MET A 1 621 ? -4.242 -48.216 33.030 1.00 25.03 621 MET A CA 1
ATOM 5101 C C . MET A 1 621 ? -5.763 -47.981 33.067 1.00 25.03 621 MET A C 1
ATOM 5103 O O . MET A 1 621 ? -6.246 -46.859 33.153 1.00 25.03 621 MET A O 1
ATOM 5107 N N . THR A 1 622 ? -6.499 -49.084 32.956 1.00 28.56 622 THR A N 1
ATOM 5108 C CA . THR A 1 622 ? -7.930 -49.285 33.265 1.00 28.56 622 THR A CA 1
ATOM 5109 C C . THR A 1 622 ? -8.179 -49.205 34.792 1.00 28.56 622 THR A C 1
ATOM 5111 O O . THR A 1 622 ? -7.210 -49.329 35.533 1.00 28.56 622 THR A O 1
ATOM 5114 N N . LEU A 1 623 ? -9.382 -49.080 35.385 1.00 29.06 623 LEU A N 1
ATOM 5115 C CA . LEU A 1 623 ? -10.803 -49.211 34.971 1.00 29.06 623 LEU A CA 1
ATOM 5116 C C . LEU A 1 623 ? -11.702 -48.686 36.135 1.00 29.06 623 LEU A C 1
ATOM 5118 O O . LEU A 1 623 ? -11.291 -48.911 37.266 1.00 29.06 623 LEU A O 1
ATOM 5122 N N . SER A 1 624 ? -12.911 -48.116 35.916 1.00 27.52 624 SER A N 1
ATOM 5123 C CA . SER A 1 624 ? -14.112 -48.307 36.802 1.00 27.52 624 SER A CA 1
ATOM 5124 C C . SER A 1 624 ? -15.413 -47.571 36.361 1.00 27.52 624 SER A C 1
ATOM 5126 O O . SER A 1 624 ? -15.816 -46.567 36.935 1.00 27.52 624 SER A O 1
ATOM 5128 N N . ILE A 1 625 ? -16.082 -48.112 35.341 1.00 31.31 625 ILE A N 1
ATOM 5129 C CA . ILE A 1 625 ? -17.547 -48.302 35.162 1.00 31.31 625 ILE A CA 1
ATOM 5130 C C . ILE A 1 625 ? -18.574 -47.455 35.994 1.00 31.31 625 ILE A C 1
ATOM 5132 O O . ILE A 1 625 ? -18.803 -47.720 37.169 1.00 31.31 625 ILE A O 1
ATOM 5136 N N . THR A 1 626 ? -19.371 -46.635 35.273 1.00 35.47 626 THR A N 1
ATOM 5137 C CA . THR A 1 626 ? -20.754 -46.112 35.553 1.00 35.47 626 THR A CA 1
ATOM 5138 C C . THR A 1 626 ? -21.019 -45.076 36.672 1.00 35.47 626 THR A C 1
ATOM 5140 O O . THR A 1 626 ? -20.282 -45.049 37.650 1.00 35.47 626 THR A O 1
ATOM 5143 N N . PRO A 1 627 ? -22.101 -44.250 36.567 1.00 37.56 627 PRO A N 1
ATOM 5144 C CA . PRO A 1 627 ? -23.178 -44.258 35.557 1.00 37.56 627 PRO A CA 1
ATOM 5145 C C . PRO A 1 627 ? -23.321 -42.962 34.727 1.00 37.56 627 PRO A C 1
ATOM 5147 O O . PRO A 1 627 ? -23.671 -41.911 35.249 1.00 37.56 627 PRO A O 1
ATOM 5150 N N . PHE A 1 628 ? -23.175 -43.063 33.398 1.00 35.47 628 PHE A N 1
ATOM 5151 C CA . PHE A 1 628 ? -23.555 -41.988 32.454 1.00 35.47 628 PHE A CA 1
ATOM 5152 C C . PHE A 1 628 ? -24.302 -42.494 31.198 1.00 35.47 628 PHE A C 1
ATOM 5154 O O . PHE A 1 628 ? -24.596 -41.743 30.274 1.00 35.47 628 PHE A O 1
ATOM 5161 N N . VAL A 1 629 ? -24.645 -43.787 31.160 1.00 38.41 629 VAL A N 1
ATOM 5162 C CA . VAL A 1 629 ? -25.195 -44.467 29.969 1.00 38.41 629 VAL A CA 1
ATOM 5163 C C . VAL A 1 629 ? -26.673 -44.115 29.706 1.00 38.41 629 VAL A C 1
ATOM 5165 O O . VAL A 1 629 ? -27.187 -44.410 28.634 1.00 38.41 629 VAL A O 1
ATOM 5168 N N . LEU A 1 630 ? -27.355 -43.430 30.635 1.00 33.88 630 LEU A N 1
ATOM 5169 C CA . LEU A 1 630 ? -28.755 -43.019 30.455 1.00 33.88 630 LEU A CA 1
ATOM 5170 C C . LEU A 1 630 ? -28.940 -41.682 29.715 1.00 33.88 630 LEU A C 1
ATOM 5172 O O . LEU A 1 630 ? -29.991 -41.480 29.118 1.00 33.88 630 LEU A O 1
ATOM 5176 N N . LEU A 1 631 ? -27.952 -40.775 29.723 1.00 33.44 631 LEU A N 1
ATOM 5177 C CA . LEU A 1 631 ? -28.120 -39.446 29.107 1.00 33.44 631 LEU A CA 1
ATOM 5178 C C . LEU A 1 631 ? -28.018 -39.490 27.571 1.00 33.44 631 LEU A C 1
ATOM 5180 O O . LEU A 1 631 ? -28.684 -38.733 26.871 1.00 33.44 631 LEU A O 1
ATOM 5184 N N . VAL A 1 632 ? -27.206 -40.413 27.046 1.00 40.22 632 VAL A N 1
ATOM 5185 C CA . VAL A 1 632 ? -26.870 -40.511 25.612 1.00 40.22 632 VAL A CA 1
ATOM 5186 C C . VAL A 1 632 ? -28.030 -41.064 24.767 1.00 40.22 632 VAL A C 1
ATOM 5188 O O . VAL A 1 632 ? -28.114 -40.765 23.581 1.00 40.22 632 VAL A O 1
ATOM 5191 N N . MET A 1 633 ? -28.961 -41.826 25.358 1.00 31.88 633 MET A N 1
ATOM 5192 C CA . MET A 1 633 ? -30.129 -42.360 24.635 1.00 31.88 633 MET A CA 1
ATOM 5193 C C . MET A 1 633 ? -31.317 -41.392 24.537 1.00 31.88 633 MET A C 1
ATOM 5195 O O . MET A 1 633 ? -32.191 -41.614 23.705 1.00 31.88 633 MET A O 1
ATOM 5199 N N . VAL A 1 634 ? -31.360 -40.316 25.332 1.00 36.31 634 VAL A N 1
ATOM 5200 C CA . VAL A 1 634 ? -32.447 -39.318 25.252 1.00 36.31 634 VAL A CA 1
ATOM 5201 C C . VAL A 1 634 ? -32.208 -38.328 24.104 1.00 36.31 634 VAL A C 1
ATOM 5203 O O . VAL A 1 634 ? -33.143 -37.959 23.401 1.00 36.31 634 VAL A O 1
ATOM 5206 N N . TYR A 1 635 ? -30.947 -37.968 23.843 1.00 38.28 635 TYR A N 1
ATOM 5207 C CA . TYR A 1 635 ? -30.564 -36.987 22.816 1.00 38.28 635 TYR A CA 1
ATOM 5208 C C . TYR A 1 635 ? -30.721 -37.453 21.355 1.00 38.28 635 TYR A C 1
ATOM 5210 O O . TYR A 1 635 ? -30.500 -36.665 20.442 1.00 38.28 635 TYR A O 1
ATOM 5218 N N . LEU A 1 636 ? -31.092 -38.715 21.113 1.00 39.25 636 LEU A N 1
ATOM 5219 C CA . LEU A 1 636 ? -31.225 -39.294 19.765 1.00 39.25 636 LEU A CA 1
ATOM 5220 C C . LEU A 1 636 ? -32.680 -39.485 19.302 1.00 39.25 636 LEU A C 1
ATOM 5222 O O . LEU A 1 636 ? -32.900 -39.990 18.203 1.00 39.25 636 LEU A O 1
ATOM 5226 N N . ILE A 1 637 ? -33.671 -39.090 20.112 1.00 42.22 637 ILE A N 1
ATOM 5227 C CA . ILE A 1 637 ? -35.108 -39.161 19.763 1.00 42.22 637 ILE A CA 1
ATOM 5228 C C . ILE A 1 637 ? -35.832 -37.837 20.096 1.00 42.22 637 ILE A C 1
ATOM 5230 O O . ILE A 1 637 ? -37.029 -37.808 20.360 1.00 42.22 637 ILE A O 1
ATOM 5234 N N . ALA A 1 638 ? -35.094 -36.725 20.065 1.00 38.34 638 ALA A N 1
ATOM 5235 C CA . ALA A 1 638 ? -35.626 -35.364 20.102 1.00 38.34 638 ALA A CA 1
ATOM 5236 C C . ALA A 1 638 ? -35.085 -34.597 18.888 1.00 38.34 638 ALA A C 1
ATOM 5238 O O . ALA A 1 638 ? -34.172 -33.782 18.990 1.00 38.34 638 ALA A O 1
ATOM 5239 N N . GLY A 1 639 ? -35.623 -34.928 17.713 1.00 41.25 639 GLY A N 1
ATOM 5240 C CA . GLY A 1 639 ? -35.391 -34.193 16.471 1.00 41.25 639 GLY A CA 1
ATOM 5241 C C . GLY A 1 639 ? -36.222 -32.914 16.408 1.00 41.25 639 GLY A C 1
ATOM 5242 O O . GLY A 1 639 ? -36.956 -32.734 15.444 1.00 41.25 639 GLY A O 1
ATOM 5243 N N . ASP A 1 640 ? -36.105 -32.066 17.429 1.00 41.03 640 ASP A N 1
ATOM 5244 C CA . ASP A 1 640 ? -36.601 -30.691 17.437 1.00 41.03 640 ASP A CA 1
ATOM 5245 C C . ASP A 1 640 ? -35.386 -29.763 17.513 1.00 41.03 640 ASP A C 1
ATOM 5247 O O . ASP A 1 640 ? -34.471 -29.966 18.316 1.00 41.03 640 ASP A O 1
ATOM 5251 N N . THR A 1 641 ? -35.340 -28.771 16.628 1.00 54.28 641 THR A N 1
ATOM 5252 C CA . THR A 1 641 ? -34.223 -27.828 16.513 1.00 54.28 641 THR A CA 1
ATOM 5253 C C . THR A 1 641 ? -34.014 -27.058 17.815 1.00 54.28 641 THR A C 1
ATOM 5255 O O . THR A 1 641 ? -34.958 -26.474 18.347 1.00 54.28 641 THR A O 1
ATOM 5258 N N . LEU A 1 642 ? -32.767 -27.006 18.302 1.00 66.31 642 LEU A N 1
ATOM 5259 C CA . LEU A 1 642 ? -32.393 -26.055 19.351 1.00 66.31 642 LEU A CA 1
ATOM 5260 C C . LEU A 1 642 ? -32.741 -24.633 18.871 1.00 66.31 642 LEU A C 1
ATOM 5262 O O . LEU A 1 642 ? -32.437 -24.320 17.717 1.00 66.31 642 LEU A O 1
ATOM 5266 N N . PRO A 1 643 ? -33.364 -23.791 19.715 1.00 78.44 643 PRO A N 1
ATOM 5267 C CA . PRO A 1 643 ? -33.790 -22.463 19.303 1.00 78.44 643 PRO A CA 1
ATOM 5268 C C . PRO A 1 643 ? -32.591 -21.586 18.937 1.00 78.44 643 PRO A C 1
ATOM 5270 O O . PRO A 1 643 ? -31.529 -21.655 19.565 1.00 78.44 643 PRO A O 1
ATOM 5273 N N . THR A 1 644 ? -32.804 -20.729 17.946 1.00 86.50 644 THR A N 1
ATOM 5274 C CA . THR A 1 644 ? -31.922 -19.610 17.593 1.00 86.50 644 THR A CA 1
ATOM 5275 C C . THR A 1 644 ? -31.721 -18.657 18.782 1.00 86.50 644 THR A C 1
ATOM 5277 O O . THR A 1 644 ? -32.499 -18.662 19.746 1.00 86.50 644 THR A O 1
ATOM 5280 N N . VAL A 1 645 ? -30.689 -17.806 18.732 1.00 85.50 645 VAL A N 1
ATOM 5281 C CA . VAL A 1 645 ? -30.473 -16.748 19.739 1.00 85.50 645 VAL A CA 1
ATOM 5282 C C . VAL A 1 645 ? -31.717 -15.863 19.826 1.00 85.50 645 VAL A C 1
ATOM 5284 O O . VAL A 1 645 ? -32.194 -15.576 20.928 1.00 85.50 645 VAL A O 1
ATOM 5287 N N . TYR A 1 646 ? -32.299 -15.499 18.681 1.00 88.00 646 TYR A N 1
ATOM 5288 C CA . TYR A 1 646 ? -33.535 -14.718 18.647 1.00 88.00 646 TYR A CA 1
ATOM 5289 C C . TYR A 1 646 ? -34.716 -15.444 19.280 1.00 88.00 646 TYR A C 1
ATOM 5291 O O . TYR A 1 646 ? -35.359 -14.869 20.158 1.00 88.00 646 TYR A O 1
ATOM 5299 N N . GLU A 1 647 ? -35.009 -16.690 18.906 1.00 89.25 647 GLU A N 1
ATOM 5300 C CA . GLU A 1 647 ? -36.128 -17.436 19.503 1.00 89.25 647 GLU A CA 1
ATOM 5301 C C . GLU A 1 647 ? -35.969 -17.557 21.023 1.00 89.25 647 GLU A C 1
ATOM 5303 O O . GLU A 1 647 ? -36.913 -17.273 21.761 1.00 89.25 647 GLU A O 1
ATOM 5308 N N . TYR A 1 648 ? -34.766 -17.878 21.512 1.00 92.25 648 TYR A N 1
ATOM 5309 C CA . TYR A 1 648 ? -34.511 -18.019 22.946 1.00 92.25 648 TYR A CA 1
ATOM 5310 C C . TYR A 1 648 ? -34.724 -16.712 23.732 1.00 92.25 648 TYR A C 1
ATOM 5312 O O . TYR A 1 648 ? -35.283 -16.740 24.836 1.00 92.25 648 TYR A O 1
ATOM 5320 N N . TYR A 1 649 ? -34.320 -15.558 23.188 1.00 91.94 649 TYR A N 1
ATOM 5321 C CA . TYR A 1 649 ? -34.462 -14.264 23.869 1.00 91.94 649 TYR A CA 1
ATOM 5322 C C . TYR A 1 649 ? -35.780 -13.523 23.571 1.00 91.94 649 TYR A C 1
ATOM 5324 O O . TYR A 1 649 ? -36.136 -12.631 24.342 1.00 91.94 649 TYR A O 1
ATOM 5332 N N . THR A 1 650 ? -36.547 -13.894 22.537 1.00 90.88 650 THR A N 1
ATOM 5333 C CA . THR A 1 650 ? -37.776 -13.173 22.120 1.00 90.88 650 THR A CA 1
ATOM 5334 C C . THR A 1 650 ? -39.089 -13.961 22.256 1.00 90.88 650 THR A C 1
ATOM 5336 O O . THR A 1 650 ? -40.152 -13.340 22.206 1.00 90.88 650 THR A O 1
ATOM 5339 N N . SER A 1 651 ? -39.051 -15.279 22.510 1.00 86.88 651 SER A N 1
ATOM 5340 C CA . SER A 1 651 ? -40.232 -16.170 22.604 1.00 86.88 651 SER A CA 1
ATOM 5341 C C . SER A 1 651 ? -41.379 -15.671 23.494 1.00 86.88 651 SER A C 1
ATOM 5343 O O . SER A 1 651 ? -42.547 -15.916 23.206 1.00 86.88 651 SER A O 1
ATOM 5345 N N . ASP A 1 652 ? -41.055 -14.972 24.583 1.00 87.12 652 ASP A N 1
ATOM 5346 C CA . ASP A 1 652 ? -42.001 -14.489 25.602 1.00 87.12 652 ASP A CA 1
ATOM 5347 C C . ASP A 1 652 ? -42.510 -13.053 25.339 1.00 87.12 652 ASP A C 1
ATOM 5349 O O . ASP A 1 652 ? -43.085 -12.404 26.230 1.00 87.12 652 ASP A O 1
ATOM 5353 N N . GLY A 1 653 ? -42.255 -12.547 24.126 1.00 89.69 653 GLY A N 1
ATOM 5354 C CA . GLY A 1 653 ? -42.362 -11.143 23.744 1.00 89.69 653 GLY A CA 1
ATOM 5355 C C . GLY A 1 653 ? -41.166 -10.319 24.231 1.00 89.69 653 GLY A C 1
ATOM 5356 O O . GLY A 1 653 ? -40.563 -10.610 25.267 1.00 89.69 653 GLY A O 1
ATOM 5357 N N . ILE A 1 654 ? -40.826 -9.260 23.495 1.00 94.12 654 ILE A N 1
ATOM 5358 C CA . ILE A 1 654 ? -39.735 -8.348 23.861 1.00 94.12 654 ILE A CA 1
ATOM 5359 C C . ILE A 1 654 ? -40.250 -7.298 24.853 1.00 94.12 654 ILE A C 1
ATOM 5361 O O . ILE A 1 654 ? -41.283 -6.669 24.628 1.00 94.12 654 ILE A O 1
ATOM 5365 N N . ARG A 1 655 ? -39.541 -7.143 25.976 1.00 91.44 655 ARG A N 1
ATOM 5366 C CA . ARG A 1 655 ? -39.898 -6.264 27.106 1.00 91.44 655 ARG A CA 1
ATOM 5367 C C . ARG A 1 655 ? -38.754 -5.336 27.504 1.00 91.44 655 ARG A C 1
ATOM 5369 O O . ARG A 1 655 ? -39.011 -4.234 27.977 1.00 91.44 655 ARG A O 1
ATOM 5376 N N . SER A 1 656 ? -37.511 -5.771 27.308 1.00 93.69 656 SER A N 1
ATOM 5377 C CA . SER A 1 656 ? -36.305 -4.961 27.490 1.00 93.69 656 SER A CA 1
ATOM 5378 C C . SER A 1 656 ? -35.184 -5.409 26.548 1.00 93.69 656 SER A C 1
ATOM 5380 O O . SER A 1 656 ? -35.187 -6.536 26.049 1.00 93.69 656 SER A O 1
ATOM 5382 N N . GLY A 1 657 ? -34.236 -4.504 26.303 1.00 94.75 657 GLY A N 1
ATOM 5383 C CA . GLY A 1 657 ? -33.001 -4.774 25.572 1.00 94.75 657 GLY A CA 1
ATOM 5384 C C . GLY A 1 657 ? -31.939 -5.449 26.437 1.00 94.75 657 GLY A C 1
ATOM 5385 O O . GLY A 1 657 ? -32.252 -6.228 27.347 1.00 94.75 657 GLY A O 1
ATOM 5386 N N . LEU A 1 658 ? -30.675 -5.124 26.168 1.00 97.69 658 LEU A N 1
ATOM 5387 C CA . LEU A 1 658 ? -29.555 -5.473 27.040 1.00 97.69 658 LEU A CA 1
ATOM 5388 C C . LEU A 1 658 ? -29.575 -4.588 28.300 1.00 97.69 658 LEU A C 1
ATOM 5390 O O . LEU A 1 658 ? -29.672 -3.368 28.208 1.00 97.69 658 LEU A O 1
ATOM 5394 N N . SER A 1 659 ? -29.448 -5.189 29.482 1.00 96.12 659 SER A N 1
ATOM 5395 C CA . SER A 1 659 ? -29.253 -4.489 30.758 1.00 96.12 659 SER A CA 1
ATOM 5396 C C . SER A 1 659 ? -27.939 -4.913 31.404 1.00 96.12 659 SER A C 1
ATOM 5398 O O . SER A 1 659 ? -27.537 -6.081 31.361 1.00 96.12 659 SER A O 1
ATOM 5400 N N . ALA A 1 660 ? -27.293 -3.927 32.023 1.00 95.56 660 ALA A N 1
ATOM 5401 C CA . ALA A 1 660 ? -26.018 -4.028 32.719 1.00 95.56 660 ALA A CA 1
ATOM 5402 C C . ALA A 1 660 ? -26.156 -3.686 34.215 1.00 95.56 660 ALA A C 1
ATOM 5404 O O . ALA A 1 660 ? -25.196 -3.268 34.856 1.00 95.56 660 ALA A O 1
ATOM 5405 N N . ASP A 1 661 ? -27.357 -3.794 34.785 1.00 92.06 661 ASP A N 1
ATOM 5406 C CA . ASP A 1 661 ? -27.669 -3.297 36.139 1.00 92.06 661 ASP A CA 1
ATOM 5407 C C . ASP A 1 661 ? -27.413 -4.345 37.240 1.00 92.06 661 ASP A C 1
ATOM 5409 O O . ASP A 1 661 ? -27.876 -4.213 38.373 1.00 92.06 661 ASP A O 1
ATOM 5413 N N . GLN A 1 662 ? -26.679 -5.402 36.888 1.00 91.44 662 GLN A N 1
ATOM 5414 C CA . GLN A 1 662 ? -26.201 -6.500 37.729 1.00 91.44 662 GLN A CA 1
ATOM 5415 C C . GLN A 1 662 ? -24.730 -6.791 37.380 1.00 91.44 662 GLN A C 1
ATOM 5417 O O . GLN A 1 662 ? -24.216 -6.312 36.372 1.00 91.44 662 GLN A O 1
ATOM 5422 N N . SER A 1 663 ? -24.054 -7.649 38.148 1.00 90.12 663 SER A N 1
ATOM 5423 C CA . SER A 1 663 ? -22.666 -8.070 37.876 1.00 90.12 663 SER A CA 1
ATOM 5424 C C . SER A 1 663 ? -22.497 -8.994 36.652 1.00 90.12 663 SER A C 1
ATOM 5426 O O . SER A 1 663 ? -21.408 -9.508 36.403 1.00 90.12 663 SER A O 1
ATOM 5428 N N . TYR A 1 664 ? -23.570 -9.206 35.891 1.00 92.81 664 TYR A N 1
ATOM 5429 C CA . TYR A 1 664 ? -23.674 -9.989 34.661 1.00 92.81 664 TYR A CA 1
ATOM 5430 C C . TYR A 1 664 ? -24.739 -9.339 33.763 1.00 92.81 664 TYR A C 1
ATOM 5432 O O . TYR A 1 664 ? -25.613 -8.624 34.258 1.00 92.81 664 TYR A O 1
ATOM 5440 N N . PHE A 1 665 ? -24.687 -9.573 32.451 1.00 97.12 665 PHE A N 1
ATOM 5441 C CA . PHE A 1 665 ? -25.702 -9.036 31.543 1.00 97.12 665 PHE A CA 1
ATOM 5442 C C . PHE A 1 665 ? -27.013 -9.816 31.620 1.00 97.12 665 PHE A C 1
ATOM 5444 O O . PHE A 1 665 ? -27.037 -11.037 31.813 1.00 97.12 665 PHE A O 1
ATOM 5451 N N . THR A 1 666 ? -28.112 -9.115 31.355 1.00 96.19 666 THR A N 1
ATOM 5452 C CA . THR A 1 666 ? -29.368 -9.751 30.947 1.00 96.19 666 THR A CA 1
ATOM 5453 C C . THR A 1 666 ? -29.836 -9.176 29.617 1.00 96.19 666 THR A C 1
ATOM 5455 O O . THR A 1 666 ? -29.684 -7.983 29.375 1.00 96.19 666 THR A O 1
ATOM 5458 N N . LEU A 1 667 ? -30.408 -10.015 28.758 1.00 96.94 667 LEU A N 1
ATOM 5459 C CA . LEU A 1 667 ? -31.094 -9.618 27.529 1.00 96.94 667 LEU A CA 1
ATOM 5460 C C . LEU A 1 667 ? -32.558 -10.044 27.663 1.00 96.94 667 LEU A C 1
ATOM 5462 O O . LEU A 1 667 ? -32.837 -11.200 27.989 1.00 96.94 667 LEU A O 1
ATOM 5466 N N . ASN A 1 668 ? -33.494 -9.105 27.500 1.00 95.25 668 ASN A N 1
ATOM 5467 C CA . ASN A 1 668 ? -34.926 -9.321 27.755 1.00 95.25 668 ASN A CA 1
ATOM 5468 C C . ASN A 1 668 ? -35.228 -9.966 29.132 1.00 95.25 668 ASN A C 1
ATOM 5470 O O . ASN A 1 668 ? -36.123 -10.800 29.276 1.00 95.25 668 ASN A O 1
ATOM 5474 N N . GLY A 1 669 ? -34.423 -9.639 30.151 1.00 91.88 669 GLY A N 1
ATOM 5475 C CA . GLY A 1 669 ? -34.530 -10.189 31.510 1.00 91.88 669 GLY A CA 1
ATOM 5476 C C . GLY A 1 669 ? -34.014 -11.625 31.706 1.00 91.88 669 GLY A C 1
ATOM 5477 O O . GLY A 1 669 ? -34.094 -12.137 32.821 1.00 91.88 669 GLY A O 1
ATOM 5478 N N . LYS A 1 670 ? -33.465 -12.277 30.672 1.00 93.44 670 LYS A N 1
ATOM 5479 C CA . LYS A 1 670 ? -32.780 -13.581 30.769 1.00 93.44 670 LYS A CA 1
ATOM 5480 C C . LYS A 1 670 ? -31.264 -13.360 30.834 1.00 93.44 670 LYS A C 1
ATOM 5482 O O . LYS A 1 670 ? -30.754 -12.485 30.139 1.00 93.44 670 LYS A O 1
ATOM 5487 N N . ASN A 1 671 ? -30.528 -14.142 31.629 1.00 94.81 671 ASN A N 1
ATOM 5488 C CA . ASN A 1 671 ? -29.062 -14.036 31.702 1.00 94.81 671 ASN A CA 1
ATOM 5489 C C . ASN A 1 671 ? -28.421 -14.182 30.312 1.00 94.81 671 ASN A C 1
ATOM 5491 O O . ASN A 1 671 ? -28.851 -15.012 29.503 1.00 94.81 671 ASN A O 1
ATOM 5495 N N . PHE A 1 672 ? -27.385 -13.389 30.052 1.00 94.56 672 PHE A N 1
ATOM 5496 C CA . PHE A 1 672 ? -26.670 -13.365 28.782 1.00 94.56 672 PHE A CA 1
ATOM 5497 C C . PHE A 1 672 ? -25.170 -13.147 29.010 1.00 94.56 672 PHE A C 1
ATOM 5499 O O . PHE A 1 672 ? -24.762 -12.514 29.984 1.00 94.56 672 PHE A O 1
ATOM 5506 N N . SER A 1 673 ? -24.367 -13.654 28.080 1.00 94.25 673 SER A N 1
ATOM 5507 C CA . SER A 1 673 ? -22.959 -13.303 27.922 1.00 94.25 673 SER A CA 1
ATOM 5508 C C . SER A 1 673 ? -22.760 -12.956 26.457 1.00 94.25 673 SER A C 1
ATOM 5510 O O . SER A 1 673 ? -23.071 -13.775 25.587 1.00 94.25 673 SER A O 1
ATOM 5512 N N . VAL A 1 674 ? -22.266 -11.751 26.181 1.00 95.94 674 VAL A N 1
ATOM 5513 C CA . VAL A 1 674 ? -21.960 -11.350 24.809 1.00 95.94 674 VAL A CA 1
ATOM 5514 C C . VAL A 1 674 ? -20.698 -12.093 24.386 1.00 95.94 674 VAL A C 1
ATOM 5516 O O . VAL A 1 674 ? -19.634 -11.887 24.969 1.00 95.94 674 VAL A O 1
ATOM 5519 N N . TYR A 1 675 ? -20.827 -12.943 23.376 1.00 96.94 675 TYR A N 1
ATOM 5520 C CA . TYR A 1 675 ? -19.719 -13.516 22.625 1.00 96.94 675 TYR A CA 1
ATOM 5521 C C . TYR A 1 675 ? -19.844 -12.952 21.216 1.00 96.94 675 TYR A C 1
ATOM 5523 O O . TYR A 1 675 ? -20.422 -13.581 20.332 1.00 96.94 675 TYR A O 1
ATOM 5531 N N . SER A 1 676 ? -19.407 -11.704 21.050 1.00 97.19 676 SER A N 1
ATOM 5532 C CA . SER A 1 676 ? -19.493 -11.003 19.768 1.00 97.19 676 SER A CA 1
ATOM 5533 C C . SER A 1 676 ? -18.284 -11.358 18.903 1.00 97.19 676 SER A C 1
ATOM 5535 O O . SER A 1 676 ? -17.197 -11.574 19.429 1.00 97.19 676 SER A O 1
ATOM 5537 N N . GLY A 1 677 ? -18.469 -11.448 17.590 1.00 95.69 677 GLY A N 1
ATOM 5538 C CA . GLY A 1 677 ? -17.397 -11.525 16.602 1.00 95.69 677 GLY A CA 1
ATOM 5539 C C . GLY A 1 677 ? -17.566 -10.371 15.647 1.00 95.69 677 GLY A C 1
ATOM 5540 O O . GLY A 1 677 ? -18.506 -10.337 14.859 1.00 95.69 677 GLY A O 1
ATOM 5541 N N . ALA A 1 678 ? -16.712 -9.373 15.768 1.00 95.25 678 ALA A N 1
ATOM 5542 C CA . ALA A 1 678 ? -16.915 -8.112 15.088 1.00 95.25 678 ALA A CA 1
ATOM 5543 C C . ALA A 1 678 ? -16.499 -8.219 13.586 1.00 95.25 678 ALA A C 1
ATOM 5545 O O . ALA A 1 678 ? -15.522 -8.871 13.275 1.00 95.25 678 ALA A O 1
ATOM 5546 N N . MET A 1 679 ? -17.291 -7.658 12.651 1.00 96.62 679 MET A N 1
ATOM 5547 C CA . MET A 1 679 ? -17.099 -7.545 11.175 1.00 96.62 679 MET A CA 1
ATOM 5548 C C . MET A 1 679 ? -17.851 -6.317 10.623 1.00 96.62 679 MET A C 1
ATOM 5550 O O . MET A 1 679 ? -19.049 -6.205 10.884 1.00 96.62 679 MET A O 1
ATOM 5554 N N . HIS A 1 680 ? -17.242 -5.420 9.849 1.00 95.75 680 HIS A N 1
ATOM 5555 C CA . HIS A 1 680 ? -17.977 -4.304 9.213 1.00 95.75 680 HIS A CA 1
ATOM 5556 C C . HIS A 1 680 ? -18.700 -4.680 7.916 1.00 95.75 680 HIS A C 1
ATOM 5558 O O . HIS A 1 680 ? -18.394 -5.686 7.280 1.00 95.75 680 HIS A O 1
ATOM 5564 N N . TYR A 1 681 ? -19.635 -3.815 7.512 1.00 93.94 681 TYR A N 1
ATOM 5565 C CA . TYR A 1 681 ? -20.383 -3.950 6.264 1.00 93.94 681 TYR A CA 1
ATOM 5566 C C . TYR A 1 681 ? -19.732 -3.207 5.101 1.00 93.94 681 TYR A C 1
ATOM 5568 O O . TYR A 1 681 ? -19.461 -3.841 4.094 1.00 93.94 681 TYR A O 1
ATOM 5576 N N . PHE A 1 682 ? -19.374 -1.928 5.241 1.00 89.88 682 PHE A N 1
ATOM 5577 C CA . PHE A 1 682 ? -18.633 -1.222 4.188 1.00 89.88 682 PHE A CA 1
ATOM 5578 C C . PHE A 1 682 ? -17.260 -1.879 3.917 1.00 89.88 682 PHE A C 1
ATOM 5580 O O . PHE A 1 682 ? -16.838 -1.879 2.774 1.00 89.88 682 PHE A O 1
ATOM 5587 N N . ARG A 1 683 ? -16.652 -2.586 4.892 1.00 85.44 683 ARG A N 1
ATOM 5588 C CA . ARG A 1 683 ? -15.479 -3.477 4.694 1.00 85.44 683 ARG A CA 1
ATOM 5589 C C . ARG A 1 683 ? -15.720 -4.604 3.678 1.00 85.44 683 ARG A C 1
ATOM 5591 O O . ARG A 1 683 ? -14.808 -5.178 3.107 1.00 85.44 683 ARG A O 1
ATOM 5598 N N . VAL A 1 684 ? -16.954 -5.006 3.416 1.00 85.25 684 VAL A N 1
ATOM 5599 C CA . VAL A 1 684 ? -17.222 -6.238 2.668 1.00 85.25 684 VAL A CA 1
ATOM 5600 C C . VAL A 1 684 ? -18.129 -5.928 1.477 1.00 85.25 684 VAL A C 1
ATOM 5602 O O . VAL A 1 684 ? -19.211 -5.392 1.688 1.00 85.25 684 VAL A O 1
ATOM 5605 N N . PRO A 1 685 ? -17.775 -6.324 0.237 1.00 81.69 685 PRO A N 1
ATOM 5606 C CA . PRO A 1 685 ? -18.698 -6.235 -0.891 1.00 81.69 685 PRO A CA 1
ATOM 5607 C C . PRO A 1 685 ? -20.017 -6.918 -0.542 1.00 81.69 685 PRO A C 1
ATOM 5609 O O . PRO A 1 685 ? -20.013 -8.069 -0.109 1.00 81.69 685 PRO A O 1
ATOM 5612 N N . ARG A 1 686 ? -21.145 -6.229 -0.715 1.00 84.19 686 ARG A N 1
ATOM 5613 C CA . ARG A 1 686 ? -22.476 -6.646 -0.231 1.00 84.19 686 ARG A CA 1
ATOM 5614 C C . ARG A 1 686 ? -22.854 -8.096 -0.539 1.00 84.19 686 ARG A C 1
ATOM 5616 O O . ARG A 1 686 ? -23.341 -8.807 0.340 1.00 84.19 686 ARG A O 1
ATOM 5623 N N . ALA A 1 687 ? -22.517 -8.583 -1.735 1.00 79.62 687 ALA A N 1
ATOM 5624 C CA . ALA A 1 687 ? -22.696 -9.981 -2.148 1.00 79.62 687 ALA A CA 1
ATOM 5625 C C . ALA A 1 687 ? -22.026 -11.021 -1.214 1.00 79.62 687 ALA A C 1
ATOM 5627 O O . ALA A 1 687 ? -22.377 -12.202 -1.229 1.00 79.62 687 ALA A O 1
ATOM 5628 N N . TYR A 1 688 ? -21.067 -10.596 -0.390 1.00 67.31 688 TYR A N 1
ATOM 5629 C CA . TYR A 1 688 ? -20.319 -11.417 0.552 1.00 67.31 688 TYR A CA 1
ATOM 5630 C C . TYR A 1 688 ? -20.762 -11.293 2.018 1.00 67.31 688 TYR A C 1
ATOM 5632 O O . TYR A 1 688 ? -20.404 -12.188 2.791 1.00 67.31 688 TYR A O 1
ATOM 5640 N N . TRP A 1 689 ? -21.554 -10.281 2.418 1.00 88.88 689 TRP A N 1
ATOM 5641 C CA . TRP A 1 689 ? -21.955 -10.057 3.825 1.00 88.88 689 TRP A CA 1
ATOM 5642 C C . TRP A 1 689 ? -22.447 -11.327 4.516 1.00 88.88 689 TRP A C 1
ATOM 5644 O O . TRP A 1 689 ? -21.978 -11.674 5.600 1.00 88.88 689 TRP A O 1
ATOM 5654 N N . ARG A 1 690 ? -23.329 -12.077 3.851 1.00 89.56 690 ARG A N 1
ATOM 5655 C CA . ARG A 1 690 ? -23.930 -13.292 4.407 1.00 89.56 690 ARG A CA 1
ATOM 5656 C C . ARG A 1 690 ? -22.924 -14.410 4.688 1.00 89.56 690 ARG A C 1
ATOM 5658 O O . ARG A 1 690 ? -22.976 -15.017 5.749 1.00 89.56 690 ARG A O 1
ATOM 5665 N N . ASP A 1 691 ? -21.992 -14.682 3.773 1.00 77.94 691 ASP A N 1
ATOM 5666 C CA . ASP A 1 691 ? -20.953 -15.713 3.972 1.00 77.94 691 ASP A CA 1
ATOM 5667 C C . ASP A 1 691 ? -20.006 -15.350 5.128 1.00 77.94 691 ASP A C 1
ATOM 5669 O O . ASP A 1 691 ? -19.475 -16.227 5.809 1.00 77.94 691 ASP A O 1
ATOM 5673 N N . ARG A 1 692 ? -19.821 -14.052 5.375 1.00 82.06 692 ARG A N 1
ATOM 5674 C CA . ARG A 1 692 ? -18.975 -13.523 6.443 1.00 82.06 692 ARG A CA 1
ATOM 5675 C C . ARG A 1 692 ? -19.667 -13.607 7.810 1.00 82.06 692 ARG A C 1
ATOM 5677 O O . ARG A 1 692 ? -19.121 -14.210 8.733 1.00 82.06 692 ARG A O 1
ATOM 5684 N N . LEU A 1 693 ? -20.908 -13.130 7.900 1.00 83.62 693 LEU A N 1
ATOM 5685 C CA . LEU A 1 693 ? -21.773 -13.259 9.081 1.00 83.62 693 LEU A CA 1
ATOM 5686 C C . LEU A 1 693 ? -21.985 -14.732 9.472 1.00 83.62 693 LEU A C 1
ATOM 5688 O O . LEU A 1 693 ? -21.830 -15.107 10.634 1.00 83.62 693 LEU A O 1
ATOM 5692 N N . ARG A 1 694 ? -22.199 -15.614 8.491 1.00 80.62 694 ARG A N 1
ATOM 5693 C CA . ARG A 1 694 ? -22.320 -17.060 8.723 1.00 80.62 694 ARG A CA 1
ATOM 5694 C C . ARG A 1 694 ? -21.070 -17.686 9.352 1.00 80.62 694 ARG A C 1
ATOM 5696 O O . ARG A 1 694 ? -21.204 -18.622 10.136 1.00 80.62 694 ARG A O 1
ATOM 5703 N N . LYS A 1 695 ? -19.863 -17.185 9.054 1.00 65.31 695 LYS A N 1
ATOM 5704 C CA . LYS A 1 695 ? -18.609 -17.660 9.680 1.00 65.31 695 LYS A CA 1
ATOM 5705 C C . LYS A 1 695 ? -18.510 -17.244 11.146 1.00 65.31 695 LYS A C 1
ATOM 5707 O O . LYS A 1 695 ? -18.142 -18.080 11.966 1.00 65.31 695 LYS A O 1
ATOM 5712 N N . ILE A 1 696 ? -18.910 -16.014 11.477 1.00 75.56 696 ILE A N 1
ATOM 5713 C CA . ILE A 1 696 ? -19.012 -15.528 12.866 1.00 75.56 696 ILE A CA 1
ATOM 5714 C C . ILE A 1 696 ? -19.944 -16.436 13.669 1.00 75.56 696 ILE A C 1
ATOM 5716 O O . ILE A 1 696 ? -19.556 -16.969 14.710 1.00 75.56 696 ILE A O 1
ATOM 5720 N N . ARG A 1 697 ? -21.149 -16.692 13.144 1.00 87.69 697 ARG A N 1
ATOM 5721 C CA . ARG A 1 697 ? -22.120 -17.578 13.795 1.00 87.69 697 ARG A CA 1
ATOM 5722 C C . ARG A 1 697 ? -21.591 -19.009 13.934 1.00 87.69 697 ARG A C 1
ATOM 5724 O O . ARG A 1 697 ? -21.691 -19.600 15.009 1.00 87.69 697 ARG A O 1
ATOM 5731 N N . ALA A 1 698 ? -20.976 -19.553 12.881 1.00 64.25 698 ALA A N 1
ATOM 5732 C CA . ALA A 1 698 ? -20.403 -20.901 12.876 1.00 64.25 698 ALA A CA 1
ATOM 5733 C C . ALA A 1 698 ? -19.200 -21.074 13.825 1.00 64.25 698 ALA A C 1
ATOM 5735 O O . ALA A 1 698 ? -18.944 -22.192 14.269 1.00 64.25 698 ALA A O 1
ATOM 5736 N N . ALA A 1 699 ? -18.498 -19.994 14.184 1.00 60.69 699 ALA A N 1
ATOM 5737 C CA . ALA A 1 699 ? -17.456 -20.000 15.213 1.00 60.69 699 ALA A CA 1
ATOM 5738 C C . ALA A 1 699 ? -18.009 -20.097 16.654 1.00 60.69 699 ALA A C 1
ATOM 5740 O O . ALA A 1 699 ? -17.234 -20.187 17.604 1.00 60.69 699 ALA A O 1
ATOM 5741 N N . GLY A 1 700 ? -19.338 -20.101 16.831 1.00 76.69 700 GLY A N 1
ATOM 5742 C CA . GLY A 1 700 ? -20.016 -20.200 18.129 1.00 76.69 700 GLY A CA 1
ATOM 5743 C C . GLY A 1 700 ? -20.404 -18.854 18.747 1.00 76.69 700 GLY A C 1
ATOM 5744 O O . GLY A 1 700 ? -20.948 -18.823 19.851 1.00 76.69 700 GLY A O 1
ATOM 5745 N N . LEU A 1 701 ? -20.157 -17.750 18.042 1.00 91.94 701 LEU A N 1
ATOM 5746 C CA . LEU A 1 701 ? -20.442 -16.395 18.506 1.00 91.94 701 LEU A CA 1
ATOM 5747 C C . LEU A 1 701 ? -21.937 -16.073 18.351 1.00 91.94 701 LEU A C 1
ATOM 5749 O O . LEU A 1 701 ? -22.620 -16.617 17.480 1.00 91.94 701 LEU A O 1
ATOM 5753 N N . ASN A 1 702 ? -22.463 -15.243 19.254 1.00 93.06 702 ASN A N 1
ATOM 5754 C CA . ASN A 1 702 ? -23.891 -14.917 19.381 1.00 93.06 702 ASN A CA 1
ATOM 5755 C C . ASN A 1 702 ? -24.223 -13.458 19.021 1.00 93.06 702 ASN A C 1
ATOM 5757 O O . ASN A 1 702 ? -25.392 -13.070 19.031 1.00 93.06 702 ASN A O 1
ATOM 5761 N N . ALA A 1 703 ? -23.203 -12.668 18.686 1.00 97.19 703 ALA A N 1
ATOM 5762 C CA . ALA A 1 703 ? -23.345 -11.292 18.248 1.00 97.19 703 ALA A CA 1
ATOM 5763 C C . ALA A 1 703 ? -22.284 -10.906 17.202 1.00 97.19 703 ALA A C 1
ATOM 5765 O O . ALA A 1 703 ? -21.257 -11.570 17.055 1.00 97.19 703 ALA A O 1
ATOM 5766 N N . VAL A 1 704 ? -22.536 -9.807 16.501 1.00 98.12 704 VAL A N 1
ATOM 5767 C CA . VAL A 1 704 ? -21.606 -9.070 15.640 1.00 98.12 704 VAL A CA 1
ATOM 5768 C C . VAL A 1 704 ? -21.778 -7.589 15.958 1.00 98.12 704 VAL A C 1
ATOM 5770 O O . VAL A 1 704 ? -22.884 -7.108 16.120 1.00 98.12 704 VAL A O 1
ATOM 5773 N N . GLU A 1 705 ? -20.710 -6.820 16.089 1.00 98.38 705 GLU A N 1
ATOM 5774 C CA . GLU A 1 705 ? -20.842 -5.387 16.419 1.00 98.38 705 GLU A CA 1
ATOM 5775 C C . GLU A 1 705 ? -21.154 -4.550 15.123 1.00 98.38 705 GLU A C 1
ATOM 5777 O O . GLU A 1 705 ? -21.633 -5.142 14.156 1.00 98.38 705 GLU A O 1
ATOM 5782 N N . THR A 1 706 ? -20.859 -3.247 14.984 1.00 98.00 706 THR A N 1
ATOM 5783 C CA . THR A 1 706 ? -20.489 -2.495 13.750 1.00 98.00 706 THR A CA 1
ATOM 5784 C C . THR A 1 706 ? -20.393 -0.988 13.995 1.00 98.00 706 THR A C 1
ATOM 5786 O O . THR A 1 706 ? -21.298 -0.383 14.563 1.00 98.00 706 THR A O 1
ATOM 5789 N N . TYR A 1 707 ? -19.362 -0.353 13.442 1.00 97.25 707 TYR A N 1
ATOM 5790 C CA . TYR A 1 707 ? -19.326 1.090 13.213 1.00 97.25 707 TYR A CA 1
ATOM 5791 C C . TYR A 1 707 ? -20.177 1.524 12.023 1.00 97.25 707 TYR A C 1
ATOM 5793 O O . TYR A 1 707 ? -20.700 0.686 11.283 1.00 97.25 707 TYR A O 1
ATOM 5801 N N . ILE A 1 708 ? -20.272 2.845 11.841 1.00 96.62 708 ILE A N 1
ATOM 5802 C CA . ILE A 1 708 ? -20.952 3.520 10.743 1.00 96.62 708 ILE A CA 1
ATOM 5803 C C . ILE A 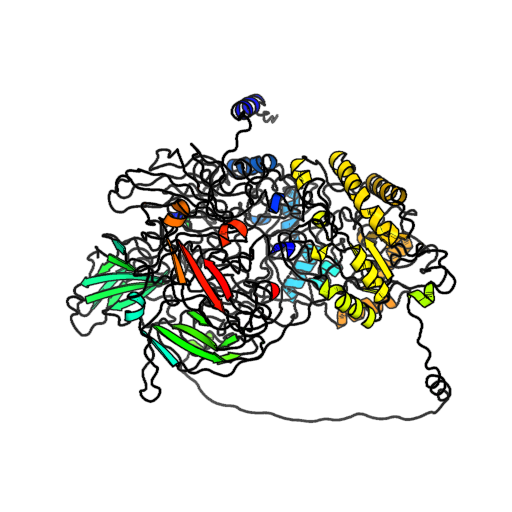1 708 ? -20.056 4.586 10.087 1.00 96.62 708 ILE A C 1
ATOM 5805 O O . ILE A 1 708 ? -19.510 5.468 10.750 1.00 96.62 708 ILE A O 1
ATOM 5809 N N . ALA A 1 709 ? -20.019 4.549 8.760 1.00 92.31 709 ALA A N 1
ATOM 5810 C CA . ALA A 1 709 ? -19.249 5.401 7.868 1.00 92.31 709 ALA A CA 1
ATOM 5811 C C . ALA A 1 709 ? -19.953 6.732 7.513 1.00 92.31 709 ALA A C 1
ATOM 5813 O O . ALA A 1 709 ? -20.505 6.831 6.419 1.00 92.31 709 ALA A O 1
ATOM 5814 N N . TRP A 1 710 ? -19.936 7.779 8.364 1.00 94.50 710 TRP A N 1
ATOM 5815 C CA . TRP A 1 710 ? -20.503 9.106 7.974 1.00 94.50 710 TRP A CA 1
ATOM 5816 C C . TRP A 1 710 ? -19.987 9.534 6.605 1.00 94.50 710 TRP A C 1
ATOM 5818 O O . TRP A 1 710 ? -20.721 10.016 5.756 1.00 94.50 710 TRP A O 1
ATOM 5828 N N . ASN A 1 711 ? -18.726 9.262 6.355 1.00 86.56 711 ASN A N 1
ATOM 5829 C CA . ASN A 1 711 ? -18.053 9.611 5.138 1.00 86.56 711 ASN A CA 1
ATOM 5830 C C . ASN A 1 711 ? -18.552 8.994 3.838 1.00 86.56 711 ASN A C 1
ATOM 5832 O O . ASN A 1 711 ? -18.925 9.769 2.954 1.00 86.56 711 ASN A O 1
ATOM 5836 N N . LEU A 1 712 ? -18.679 7.672 3.735 1.00 90.31 712 LEU A N 1
ATOM 5837 C CA . LEU A 1 712 ? -19.372 7.101 2.576 1.00 90.31 712 LEU A CA 1
ATOM 5838 C C . LEU A 1 712 ? -20.838 7.556 2.528 1.00 90.31 712 LEU A C 1
ATOM 5840 O O . LEU A 1 712 ? -21.403 7.703 1.450 1.00 90.31 712 LEU A O 1
ATOM 5844 N N . HIS A 1 713 ? -21.437 7.831 3.690 1.00 93.81 713 HIS A N 1
ATOM 5845 C CA . HIS A 1 713 ? -22.821 8.272 3.797 1.00 93.81 713 HIS A CA 1
ATOM 5846 C C . HIS A 1 713 ? -23.071 9.760 3.532 1.00 93.81 713 HIS A C 1
ATOM 5848 O O . HIS A 1 713 ? -24.234 10.153 3.494 1.00 93.81 713 HIS A O 1
ATOM 5854 N N . GLU A 1 714 ? -22.050 10.596 3.319 1.00 92.44 714 GLU A N 1
ATOM 5855 C CA . GLU A 1 714 ? -22.226 12.001 2.930 1.00 92.44 714 GLU A CA 1
ATOM 5856 C C . GLU A 1 714 ? -21.111 12.513 1.985 1.00 92.44 714 GLU A C 1
ATOM 5858 O O . GLU A 1 714 ? -20.415 13.451 2.377 1.00 92.44 714 GLU A O 1
ATOM 5863 N N . PRO A 1 715 ? -20.933 11.942 0.764 1.00 81.06 715 PRO A N 1
ATOM 5864 C CA . PRO A 1 715 ? -19.789 12.165 -0.139 1.00 81.06 715 PRO A CA 1
ATOM 5865 C C . PRO A 1 715 ? -19.706 13.549 -0.810 1.00 81.06 715 PRO A C 1
ATOM 5867 O O . PRO A 1 715 ? -18.689 13.884 -1.429 1.00 81.06 715 PRO A O 1
ATOM 5870 N N . GLN A 1 716 ? -20.743 14.386 -0.688 1.00 85.12 716 GLN A N 1
ATOM 5871 C CA . GLN A 1 716 ? -20.689 15.832 -0.958 1.00 85.12 716 GLN A CA 1
ATOM 5872 C C . GLN A 1 716 ? -21.530 16.595 0.079 1.00 85.12 716 GLN A C 1
ATOM 5874 O O . GLN A 1 716 ? -22.351 15.998 0.760 1.00 85.12 716 GLN A O 1
ATOM 5879 N N . SER A 1 717 ? -21.336 17.910 0.270 1.00 88.75 717 SER A N 1
ATOM 5880 C CA . SER A 1 717 ? -21.974 18.595 1.418 1.00 88.75 717 SER A CA 1
ATOM 5881 C C . SER A 1 717 ? -23.490 18.659 1.291 1.00 88.75 717 SER A C 1
ATOM 5883 O O . SER A 1 717 ? -24.011 19.381 0.444 1.00 88.75 717 SER A O 1
ATOM 5885 N N . GLY A 1 718 ? -24.190 17.927 2.162 1.00 85.69 718 GLY A N 1
ATOM 5886 C CA . GLY A 1 718 ? -25.633 17.727 2.077 1.00 85.69 718 GLY A CA 1
ATOM 5887 C C . GLY A 1 718 ? -26.084 16.728 1.003 1.00 85.69 718 GLY A C 1
ATOM 5888 O O . GLY A 1 718 ? -27.271 16.715 0.687 1.00 85.69 718 GLY A O 1
ATOM 5889 N N . VAL A 1 719 ? -25.179 15.917 0.449 1.00 89.81 719 VAL A N 1
ATOM 5890 C CA . VAL A 1 719 ? -25.476 14.806 -0.469 1.00 89.81 719 VAL A CA 1
ATOM 5891 C C . VAL A 1 719 ? -25.165 13.513 0.269 1.00 89.81 719 VAL A C 1
ATOM 5893 O O . VAL A 1 719 ? -24.005 13.279 0.589 1.00 89.81 719 VAL A O 1
ATOM 5896 N N . TYR A 1 720 ? -26.192 12.708 0.543 1.00 92.38 720 TYR A N 1
ATOM 5897 C CA . TYR A 1 720 ? -26.094 11.486 1.344 1.00 92.38 720 TYR A CA 1
ATOM 5898 C C . TYR A 1 720 ? -26.289 10.234 0.489 1.00 92.38 720 TYR A C 1
ATOM 5900 O O . TYR A 1 720 ? -27.082 10.264 -0.453 1.00 92.38 720 TYR A O 1
ATOM 5908 N N . ASP A 1 721 ? -25.625 9.138 0.854 1.00 90.94 721 ASP A N 1
ATOM 5909 C CA . ASP A 1 721 ? -25.762 7.838 0.188 1.00 90.94 721 ASP A CA 1
ATOM 5910 C C . ASP A 1 721 ? -25.894 6.702 1.218 1.00 90.94 721 ASP A C 1
ATOM 5912 O O . ASP A 1 721 ? -25.035 6.510 2.070 1.00 90.94 721 ASP A O 1
ATOM 5916 N N . PHE A 1 722 ? -26.984 5.940 1.148 1.00 92.81 722 PHE A N 1
ATOM 5917 C CA . PHE A 1 722 ? -27.221 4.740 1.965 1.00 92.81 722 PHE A CA 1
ATOM 5918 C C . PHE A 1 722 ? -27.542 3.528 1.068 1.00 92.81 722 PHE A C 1
ATOM 5920 O O . PHE A 1 722 ? -28.382 2.690 1.401 1.00 92.81 722 PHE A O 1
ATOM 5927 N N . GLY A 1 723 ? -26.898 3.480 -0.102 1.00 86.56 723 GLY A N 1
ATOM 5928 C CA . GLY A 1 723 ? -27.045 2.439 -1.117 1.00 86.56 723 GLY A CA 1
ATOM 5929 C C . GLY A 1 723 ? -27.894 2.847 -2.320 1.00 86.56 723 GLY A C 1
ATOM 5930 O O . GLY A 1 723 ? -28.395 1.976 -3.019 1.00 86.56 723 GLY A O 1
ATOM 5931 N N . HIS A 1 724 ? -28.101 4.149 -2.550 1.00 83.06 724 HIS A N 1
ATOM 5932 C CA . HIS A 1 724 ? -28.956 4.676 -3.632 1.00 83.06 724 HIS A CA 1
ATOM 5933 C C . HIS A 1 724 ? -28.519 6.069 -4.155 1.00 83.06 724 HIS A C 1
ATOM 5935 O O . HIS A 1 724 ? -29.326 6.784 -4.758 1.00 83.06 724 HIS A O 1
ATOM 5941 N N . GLY A 1 725 ? -27.304 6.532 -3.838 1.00 71.62 725 GLY A N 1
ATOM 5942 C CA . GLY A 1 725 ? -26.839 7.897 -4.117 1.00 71.62 725 GLY A CA 1
ATOM 5943 C C . GLY A 1 725 ? -26.136 8.101 -5.462 1.00 71.62 725 GLY A C 1
ATOM 5944 O O . GLY A 1 725 ? -25.800 9.241 -5.790 1.00 71.62 725 GLY A O 1
ATOM 5945 N N . GLY A 1 726 ? -25.910 7.044 -6.244 1.00 67.38 726 GLY A N 1
ATOM 5946 C CA . GLY A 1 726 ? -25.182 7.087 -7.513 1.00 67.38 726 GLY A CA 1
ATOM 5947 C C . GLY A 1 726 ? -23.687 7.379 -7.362 1.00 67.38 726 GLY A C 1
ATOM 5948 O O . GLY A 1 726 ? -23.068 7.869 -8.307 1.00 67.38 726 GLY A O 1
ATOM 5949 N N . SER A 1 727 ? -23.116 7.143 -6.177 1.00 74.56 727 SER A N 1
ATOM 5950 C CA . SER A 1 727 ? -21.670 7.205 -5.961 1.00 74.56 727 SER A CA 1
ATOM 5951 C C . SER A 1 727 ? -20.991 5.924 -6.453 1.00 74.56 727 SER A C 1
ATOM 5953 O O . SER A 1 727 ? -21.625 4.873 -6.535 1.00 74.56 727 SER A O 1
ATOM 5955 N N . ASP A 1 728 ? -19.674 5.963 -6.683 1.00 67.81 728 ASP A N 1
ATOM 5956 C CA . ASP A 1 728 ? -18.887 4.758 -7.015 1.00 67.81 728 ASP A CA 1
ATOM 5957 C C . ASP A 1 728 ? -18.861 3.715 -5.869 1.00 67.81 728 ASP A C 1
ATOM 5959 O O . ASP A 1 728 ? -18.236 2.670 -6.002 1.00 67.81 728 ASP A O 1
ATOM 5963 N N . MET A 1 729 ? -19.522 4.022 -4.744 1.00 76.12 729 MET A N 1
ATOM 5964 C CA . MET A 1 729 ? -19.545 3.275 -3.485 1.00 76.12 729 MET A CA 1
ATOM 5965 C C . MET A 1 729 ? -20.881 2.631 -3.165 1.00 76.12 729 MET A C 1
ATOM 5967 O O . MET A 1 729 ? -20.972 1.931 -2.159 1.00 76.12 729 MET A O 1
ATOM 5971 N N . GLU A 1 730 ? -21.911 2.887 -3.975 1.00 80.88 730 GLU A N 1
ATOM 5972 C CA . GLU A 1 730 ? -23.311 2.598 -3.653 1.00 80.88 730 GLU A CA 1
ATOM 5973 C C . GLU A 1 730 ? -23.515 1.188 -3.063 1.00 80.88 730 GLU A C 1
ATOM 5975 O O . GLU A 1 730 ? -24.099 1.039 -1.986 1.00 80.88 730 GLU A O 1
ATOM 5980 N N . ASP A 1 731 ? -22.933 0.163 -3.694 1.00 78.94 731 ASP A N 1
ATOM 5981 C CA . ASP A 1 731 ? -23.080 -1.245 -3.303 1.00 78.94 731 ASP A CA 1
ATOM 5982 C C . ASP A 1 731 ? -22.643 -1.571 -1.861 1.00 78.94 731 ASP A C 1
ATOM 5984 O O . ASP A 1 731 ? -23.080 -2.580 -1.307 1.00 78.94 731 ASP A O 1
ATOM 5988 N N . PHE A 1 732 ? -21.831 -0.733 -1.216 1.00 81.50 732 PHE A N 1
ATOM 5989 C CA . PHE A 1 732 ? -21.306 -0.960 0.137 1.00 81.50 732 PHE A CA 1
ATOM 5990 C C . PHE A 1 732 ? -22.154 -0.307 1.238 1.00 81.50 732 PHE A C 1
ATOM 5992 O O . PHE A 1 732 ? -21.919 -0.539 2.426 1.00 81.50 732 PHE A O 1
ATOM 5999 N N . LEU A 1 733 ? -23.154 0.506 0.870 1.00 91.31 733 LEU A N 1
ATOM 6000 C CA . LEU A 1 733 ? -23.799 1.466 1.780 1.00 91.31 733 LEU A CA 1
ATOM 6001 C C . LEU A 1 733 ? -25.195 1.070 2.251 1.00 91.31 733 LEU A C 1
ATOM 6003 O O . LEU A 1 733 ? -25.807 1.806 3.028 1.00 91.31 733 LEU A O 1
ATOM 6007 N N . HIS A 1 734 ? -25.666 -0.112 1.851 1.00 94.56 734 HIS A N 1
ATOM 6008 C CA . HIS A 1 734 ? -26.949 -0.700 2.243 1.00 94.56 734 HIS A CA 1
ATOM 6009 C C . HIS A 1 734 ? -26.975 -1.164 3.721 1.00 94.56 734 HIS A C 1
ATOM 6011 O O . HIS A 1 734 ? -27.220 -2.329 4.033 1.00 94.56 734 HIS A O 1
ATOM 6017 N N . LEU A 1 735 ? -26.751 -0.236 4.655 1.00 94.12 735 LEU A N 1
ATOM 6018 C CA . LEU A 1 735 ? -26.714 -0.451 6.108 1.00 94.12 735 LEU A CA 1
ATOM 6019 C C . LEU A 1 735 ? -27.952 -1.198 6.645 1.00 94.12 735 LEU A C 1
ATOM 6021 O O . LEU A 1 735 ? -27.820 -2.077 7.496 1.00 94.12 735 LEU A O 1
ATOM 6025 N N . GLU A 1 736 ? -29.151 -0.885 6.142 1.00 95.25 736 GLU A N 1
ATOM 6026 C CA . GLU A 1 736 ? -30.383 -1.586 6.545 1.00 95.25 736 GLU A CA 1
ATOM 6027 C C . GLU A 1 736 ? -30.353 -3.080 6.166 1.00 95.25 736 GLU A C 1
ATOM 6029 O O . GLU A 1 736 ? -30.784 -3.922 6.951 1.00 95.25 736 GLU A O 1
ATOM 6034 N N . GLU A 1 737 ? -29.780 -3.425 5.010 1.00 95.81 737 GLU A N 1
ATOM 6035 C CA . GLU A 1 737 ? -29.662 -4.802 4.512 1.00 95.81 737 GLU A CA 1
ATOM 6036 C C . GLU A 1 737 ? -28.573 -5.596 5.249 1.00 95.81 737 GLU A C 1
ATOM 6038 O O . GLU A 1 737 ? -28.752 -6.788 5.509 1.00 95.81 737 GLU A O 1
ATOM 6043 N N . PHE A 1 738 ? -27.478 -4.952 5.671 1.00 97.12 738 PHE A N 1
ATOM 6044 C CA . PHE A 1 738 ? -26.496 -5.593 6.551 1.00 97.12 738 PHE A CA 1
ATOM 6045 C C . PHE A 1 738 ? -27.111 -5.983 7.901 1.00 97.12 738 PHE A C 1
ATOM 6047 O O . PHE A 1 738 ? -26.935 -7.114 8.353 1.00 97.12 738 PHE A O 1
ATOM 6054 N N . LEU A 1 739 ? -27.868 -5.073 8.527 1.00 97.88 739 LEU A N 1
ATOM 6055 C CA . LEU A 1 739 ? -28.537 -5.333 9.806 1.00 97.88 739 LEU A CA 1
ATOM 6056 C C . LEU A 1 739 ? -29.571 -6.464 9.678 1.00 97.88 739 LEU A C 1
ATOM 6058 O O . LEU A 1 739 ? -29.614 -7.351 10.530 1.00 97.88 739 LEU A O 1
ATOM 6062 N N . GLN A 1 740 ? -30.344 -6.484 8.588 1.00 97.50 740 GLN A N 1
ATOM 6063 C CA . GLN A 1 740 ? -31.251 -7.593 8.265 1.00 97.50 740 GLN A CA 1
ATOM 6064 C C . GLN A 1 740 ? -30.483 -8.912 8.067 1.00 97.50 740 GLN A C 1
ATOM 6066 O O . GLN A 1 740 ? -30.836 -9.923 8.669 1.00 97.50 740 GLN A O 1
ATOM 6071 N N . THR A 1 741 ? -29.382 -8.904 7.309 1.00 96.06 741 THR A N 1
ATOM 6072 C CA . THR A 1 741 ? -28.559 -10.104 7.068 1.00 96.06 741 THR A CA 1
ATOM 6073 C C . THR A 1 741 ? -27.931 -10.641 8.360 1.00 96.06 741 THR A C 1
ATOM 6075 O O . THR A 1 741 ? -27.848 -11.854 8.535 1.00 96.06 741 THR A O 1
ATOM 6078 N N . ALA A 1 742 ? -27.522 -9.773 9.293 1.00 96.06 742 ALA A N 1
ATOM 6079 C CA . ALA A 1 742 ? -27.017 -10.188 10.604 1.00 96.06 742 ALA A CA 1
ATOM 6080 C C . ALA A 1 742 ? -28.108 -10.869 11.449 1.00 96.06 742 ALA A C 1
ATOM 6082 O O . ALA A 1 742 ? -27.862 -11.930 12.025 1.00 96.06 742 ALA A O 1
ATOM 6083 N N . GLN A 1 743 ? -29.326 -10.316 11.449 1.00 97.00 743 GLN A N 1
ATOM 6084 C CA . GLN A 1 743 ? -30.481 -10.919 12.119 1.00 97.00 743 GLN A CA 1
ATOM 6085 C C . GLN A 1 743 ? -30.854 -12.285 11.509 1.00 97.00 743 GLN A C 1
ATOM 6087 O O . GLN A 1 743 ? -31.142 -13.229 12.242 1.00 97.00 743 GLN A O 1
ATOM 6092 N N . GLU A 1 744 ? -30.813 -12.413 10.180 1.00 95.38 744 GLU A N 1
ATOM 6093 C CA . GLU A 1 744 ? -31.118 -13.660 9.464 1.00 95.38 744 GLU A CA 1
ATOM 6094 C C . GLU A 1 744 ? -30.066 -14.766 9.644 1.00 95.38 744 GLU A C 1
ATOM 6096 O O . GLU A 1 744 ? -30.409 -15.946 9.594 1.00 95.38 744 GLU A O 1
ATOM 6101 N N . GLU A 1 745 ? -28.798 -14.414 9.873 1.00 94.25 745 GLU A N 1
ATOM 6102 C CA . GLU A 1 745 ? -27.733 -15.365 10.232 1.00 94.25 745 GLU A CA 1
ATOM 6103 C C . GLU A 1 745 ? -27.605 -15.558 11.765 1.00 94.25 745 GLU A C 1
ATOM 6105 O O . GLU A 1 745 ? -26.589 -16.060 12.246 1.00 94.25 745 GLU A O 1
ATOM 6110 N N . ASP A 1 746 ? -28.651 -15.203 12.528 1.00 95.31 746 ASP A N 1
ATOM 6111 C CA . ASP A 1 746 ? -28.809 -15.415 13.979 1.00 95.31 746 ASP A CA 1
ATOM 6112 C C . ASP A 1 746 ? -27.763 -14.701 14.867 1.00 95.31 746 ASP A C 1
ATOM 6114 O O . ASP A 1 746 ? -27.282 -15.247 15.864 1.00 95.31 746 ASP A O 1
ATOM 6118 N N . LEU A 1 747 ? -27.396 -13.463 14.513 1.00 97.31 747 LEU A N 1
ATOM 6119 C CA . LEU A 1 747 ? -26.451 -12.631 15.268 1.00 97.31 747 LEU A CA 1
ATOM 6120 C C . LEU A 1 747 ? -27.094 -11.336 15.783 1.00 97.31 747 LEU A C 1
ATOM 6122 O O . LEU A 1 747 ? -27.551 -10.499 15.006 1.00 97.31 747 LEU A O 1
ATOM 6126 N N . LEU A 1 748 ? -27.038 -11.137 17.104 1.00 98.44 748 LEU A N 1
ATOM 6127 C CA . LEU A 1 748 ? -27.371 -9.862 17.752 1.00 98.44 748 LEU A CA 1
ATOM 6128 C C . LEU A 1 748 ? -26.354 -8.779 17.371 1.00 98.44 748 LEU A C 1
ATOM 6130 O O . LEU A 1 748 ? -25.181 -9.084 17.173 1.00 98.44 748 LEU A O 1
ATOM 6134 N N . VAL A 1 749 ? -26.775 -7.513 17.305 1.00 98.69 749 VAL A N 1
ATOM 6135 C CA . VAL A 1 749 ? -25.910 -6.413 16.851 1.00 98.69 749 VAL A CA 1
ATOM 6136 C C . VAL A 1 749 ? -25.548 -5.434 17.970 1.00 98.69 749 VAL A C 1
ATOM 6138 O O . VAL A 1 749 ? -26.399 -5.009 18.740 1.00 98.69 749 VAL A O 1
ATOM 6141 N N . ILE A 1 750 ? -24.290 -5.011 18.054 1.00 98.69 750 ILE A N 1
ATOM 6142 C CA . ILE A 1 750 ? -23.876 -3.816 18.822 1.00 98.69 750 ILE A CA 1
ATOM 6143 C C . ILE A 1 750 ? -23.525 -2.743 17.797 1.00 98.69 750 ILE A C 1
ATOM 6145 O O . ILE A 1 750 ? -22.739 -3.047 16.921 1.00 98.69 750 ILE A O 1
ATOM 6149 N N . VAL A 1 751 ? -24.050 -1.518 17.857 1.00 98.44 751 VAL A N 1
ATOM 6150 C CA . VAL A 1 751 ? -23.663 -0.463 16.893 1.00 98.44 751 VAL A CA 1
ATOM 6151 C C . VAL A 1 751 ? -22.787 0.593 17.554 1.00 98.44 751 VAL A C 1
ATOM 6153 O O . VAL A 1 751 ? -22.979 0.960 18.704 1.00 98.44 751 VAL A O 1
ATOM 6156 N N . ARG A 1 752 ? -21.819 1.127 16.825 1.00 97.69 752 ARG A N 1
ATOM 6157 C CA . ARG A 1 752 ? -20.911 2.179 17.273 1.00 97.69 752 ARG A CA 1
ATOM 6158 C C . ARG A 1 752 ? -21.033 3.329 16.270 1.00 97.69 752 ARG A C 1
ATOM 6160 O O . ARG A 1 752 ? -20.391 3.341 15.231 1.00 97.69 752 ARG A O 1
ATOM 6167 N N . ALA A 1 753 ? -21.952 4.268 16.478 1.00 91.31 753 ALA A N 1
ATOM 6168 C CA . ALA A 1 753 ? -22.317 5.199 15.398 1.00 91.31 753 ALA A CA 1
ATOM 6169 C C . ALA A 1 753 ? -21.395 6.438 15.275 1.00 91.31 753 ALA A C 1
ATOM 6171 O O . ALA A 1 753 ? -21.630 7.296 14.424 1.00 91.31 753 ALA A O 1
ATOM 6172 N N . GLY A 1 754 ? -20.310 6.494 16.057 1.00 84.81 754 GLY A N 1
ATOM 6173 C CA . GLY A 1 754 ? -19.241 7.486 15.934 1.00 84.81 754 GLY A CA 1
ATOM 6174 C C . GLY A 1 754 ? -19.458 8.710 16.834 1.00 84.81 754 GLY A C 1
ATOM 6175 O O . GLY A 1 754 ? -19.589 8.537 18.038 1.00 84.81 754 GLY A O 1
ATOM 6176 N N . PRO A 1 755 ? -19.497 9.957 16.318 1.00 89.81 755 PRO A N 1
ATOM 6177 C CA . PRO A 1 755 ? -19.343 10.309 14.910 1.00 89.81 755 PRO A CA 1
ATOM 6178 C C . PRO A 1 755 ? -17.888 10.115 14.486 1.00 89.81 755 PRO A C 1
ATOM 6180 O O . PRO A 1 755 ? -17.625 9.878 13.317 1.00 89.81 755 PRO A O 1
ATOM 6183 N N . TYR A 1 756 ? -16.969 10.173 15.457 1.00 90.00 756 TYR A N 1
ATOM 6184 C CA . TYR A 1 756 ? -15.619 9.666 15.348 1.00 90.00 756 TYR A CA 1
ATOM 6185 C C . TYR A 1 756 ? -15.659 8.183 15.703 1.00 90.00 756 TYR A C 1
ATOM 6187 O O . TYR A 1 756 ? -15.905 7.840 16.860 1.00 90.00 756 TYR A O 1
ATOM 6195 N N . ILE A 1 757 ? -15.468 7.305 14.725 1.00 90.81 757 ILE A N 1
ATOM 6196 C CA . ILE A 1 757 ? -15.448 5.862 14.978 1.00 90.81 757 ILE A CA 1
ATOM 6197 C C . ILE A 1 757 ? -14.059 5.362 15.377 1.00 90.81 757 ILE A C 1
ATOM 6199 O O . ILE A 1 757 ? -13.937 4.268 15.894 1.00 90.81 757 ILE A O 1
ATOM 6203 N N . CYS A 1 758 ? -13.000 6.147 15.182 1.00 86.38 758 CYS A N 1
ATOM 6204 C CA . CYS A 1 758 ? -11.656 5.621 14.966 1.00 86.38 758 CYS A CA 1
ATOM 6205 C C . CYS A 1 758 ? -11.633 4.566 13.865 1.00 86.38 758 CYS A C 1
ATOM 6207 O O . CYS A 1 758 ? -11.162 4.926 12.812 1.00 86.38 758 CYS A O 1
ATOM 6209 N N . SER A 1 759 ? -12.081 3.327 14.122 1.00 81.50 759 SER A N 1
ATOM 6210 C CA . SER A 1 759 ? -11.805 2.025 13.461 1.00 81.50 759 SER A CA 1
ATOM 6211 C C . SER A 1 759 ? -10.370 1.747 13.012 1.00 81.50 759 SER A C 1
ATOM 6213 O O . SER A 1 759 ? -10.079 0.820 12.257 1.00 81.50 759 SER A O 1
ATOM 6215 N N . GLU A 1 760 ? -9.499 2.637 13.462 1.00 80.94 760 GLU A N 1
ATOM 6216 C CA . GLU A 1 760 ? -8.334 3.082 12.754 1.00 80.94 760 GLU A CA 1
ATOM 6217 C C . GLU A 1 760 ? -8.589 3.177 11.232 1.00 80.94 760 GLU A C 1
ATOM 6219 O O . GLU A 1 760 ? -7.724 2.795 10.461 1.00 80.94 760 GLU A O 1
ATOM 6224 N N . TYR A 1 761 ? -9.764 3.753 10.898 1.00 81.62 761 TYR A N 1
ATOM 6225 C CA . TYR A 1 761 ? -10.460 4.261 9.696 1.00 81.62 761 TYR A CA 1
ATOM 6226 C C . TYR A 1 761 ? -10.278 5.754 9.423 1.00 81.62 761 TYR A C 1
ATOM 6228 O O . TYR A 1 761 ? -9.785 6.483 10.259 1.00 81.62 761 TYR A O 1
ATOM 6236 N N . ASN A 1 762 ? -10.757 6.271 8.289 1.00 74.75 762 ASN A N 1
ATOM 6237 C CA . ASN A 1 762 ? -10.779 7.684 7.898 1.00 74.75 762 ASN A CA 1
ATOM 6238 C C . ASN A 1 762 ? -11.482 8.643 8.897 1.00 74.75 762 ASN A C 1
ATOM 6240 O O . ASN A 1 762 ? -12.642 9.024 8.776 1.00 74.75 762 ASN A O 1
ATOM 6244 N N . PHE A 1 763 ? -10.674 8.970 9.913 1.00 79.75 763 PHE A N 1
ATOM 6245 C CA . PHE A 1 763 ? -10.791 9.750 11.143 1.00 79.75 763 PHE A CA 1
ATOM 6246 C C . PHE A 1 763 ? -10.778 8.785 12.343 1.00 79.75 763 PHE A C 1
ATOM 6248 O O . PHE A 1 763 ? -10.013 8.940 13.273 1.00 79.75 763 PHE A O 1
ATOM 6255 N N . GLY A 1 764 ? -11.518 7.686 12.367 1.00 79.06 764 GLY A N 1
ATOM 6256 C CA . GLY A 1 764 ? -12.657 7.299 11.552 1.00 79.06 764 GLY A CA 1
ATOM 6257 C C . GLY A 1 764 ? -13.853 8.222 11.687 1.00 79.06 764 GLY A C 1
ATOM 6258 O O . GLY A 1 764 ? -14.061 8.742 12.776 1.00 79.06 764 GLY A O 1
ATOM 6259 N N . GLY A 1 765 ? -14.682 8.382 10.653 1.00 86.25 765 GLY A N 1
ATOM 6260 C CA . GLY A 1 765 ? -15.987 9.033 10.782 1.00 86.25 765 GLY A CA 1
ATOM 6261 C C . GLY A 1 765 ? -16.358 9.994 9.658 1.00 86.25 765 GLY A C 1
ATOM 6262 O O . GLY A 1 765 ? -16.877 9.571 8.630 1.00 86.25 765 GLY A O 1
ATOM 6263 N N . PHE A 1 766 ? -16.199 11.295 9.920 1.00 88.94 766 PHE A N 1
ATOM 6264 C CA . PHE A 1 766 ? -16.627 12.402 9.066 1.00 88.94 766 PHE A CA 1
ATOM 6265 C C . PHE A 1 766 ? -15.738 12.594 7.802 1.00 88.94 766 PHE A C 1
ATOM 6267 O O . PHE A 1 766 ? -14.722 11.925 7.714 1.00 88.94 766 PHE A O 1
ATOM 6274 N N . PRO A 1 767 ? -16.109 13.438 6.789 1.00 85.69 767 PRO A N 1
ATOM 6275 C CA . PRO A 1 767 ? -15.659 13.150 5.382 1.00 85.69 767 PRO A CA 1
ATOM 6276 C C . PRO A 1 767 ? -14.495 13.778 4.350 1.00 85.69 767 PRO A C 1
ATOM 6278 O O . PRO A 1 767 ? -13.988 12.991 3.602 1.00 85.69 767 PRO A O 1
ATOM 6281 N N . SER A 1 768 ? -13.965 14.963 3.817 1.00 76.25 768 SER A N 1
ATOM 6282 C CA . SER A 1 768 ? -13.524 16.455 3.825 1.00 76.25 768 SER A CA 1
ATOM 6283 C C . SER A 1 768 ? -14.216 17.915 3.658 1.00 76.25 768 SER A C 1
ATOM 6285 O O . SER A 1 768 ? -13.456 18.880 3.647 1.00 76.25 768 SER A O 1
ATOM 6287 N N . TRP A 1 769 ? -15.513 18.269 3.508 1.00 84.56 769 TRP A N 1
ATOM 6288 C CA . TRP A 1 769 ? -16.054 19.633 3.316 1.00 84.56 769 TRP A CA 1
ATOM 6289 C C . TRP A 1 769 ? -16.078 20.511 4.562 1.00 84.56 769 TRP A C 1
ATOM 6291 O O . TRP A 1 769 ? -16.117 21.719 4.380 1.00 84.56 769 TRP A O 1
ATOM 6301 N N . LEU A 1 770 ? -15.960 20.018 5.796 1.00 80.62 770 LEU A N 1
ATOM 6302 C CA . LEU A 1 770 ? -15.604 20.896 6.928 1.00 80.62 770 LEU A CA 1
ATOM 6303 C C . LEU A 1 770 ? -14.191 21.495 6.743 1.00 80.62 770 LEU A C 1
ATOM 6305 O O . LEU A 1 770 ? -13.880 22.544 7.315 1.00 80.62 770 LEU A O 1
ATOM 6309 N N . LEU A 1 771 ? -13.389 20.934 5.827 1.00 72.81 771 LEU A N 1
ATOM 6310 C CA . LEU A 1 771 ? -12.196 21.574 5.284 1.00 72.81 771 LEU A CA 1
ATOM 6311 C C . LEU A 1 771 ? -12.466 22.571 4.166 1.00 72.81 771 LEU A C 1
ATOM 6313 O O . LEU A 1 771 ? -11.570 23.327 3.815 1.00 72.81 771 LEU A O 1
ATOM 6317 N N . ARG A 1 772 ? -13.698 22.702 3.680 1.00 73.44 772 ARG A N 1
ATOM 6318 C CA . ARG A 1 772 ? -14.214 23.950 3.091 1.00 73.44 772 ARG A CA 1
ATOM 6319 C C . ARG A 1 772 ? -14.652 24.923 4.202 1.00 73.44 772 ARG A C 1
ATOM 6321 O O . ARG A 1 772 ? -14.311 26.103 4.109 1.00 73.44 772 ARG A O 1
ATOM 6328 N N . GLU A 1 773 ? -15.178 24.432 5.328 1.00 78.31 773 GLU A N 1
ATOM 6329 C CA . GLU A 1 773 ? -15.789 25.255 6.398 1.00 78.31 773 GLU A CA 1
ATOM 6330 C C . GLU A 1 773 ? -14.860 25.965 7.406 1.00 78.31 773 GLU A C 1
ATOM 6332 O O . GLU A 1 773 ? -15.305 26.945 7.997 1.00 78.31 773 GLU A O 1
ATOM 6337 N N . LYS A 1 774 ? -13.594 25.551 7.598 1.00 66.62 774 LYS A N 1
ATOM 6338 C CA . LYS A 1 774 ? -12.679 26.089 8.650 1.00 66.62 774 LYS A CA 1
ATOM 6339 C C . LYS A 1 774 ? -13.097 25.733 10.091 1.00 66.62 774 LYS A C 1
ATOM 6341 O O . LYS A 1 774 ? -13.100 26.598 10.966 1.00 66.62 774 LYS A O 1
ATOM 6346 N N . VAL A 1 775 ? -13.413 24.461 10.348 1.00 73.69 775 VAL A N 1
ATOM 6347 C CA . VAL A 1 775 ? -13.538 23.945 11.727 1.00 73.69 775 VAL A CA 1
ATOM 6348 C C . VAL A 1 775 ? -12.243 24.186 12.508 1.00 73.69 775 VAL A C 1
ATOM 6350 O O . VAL A 1 775 ? -11.150 24.005 11.980 1.00 73.69 775 VAL A O 1
ATOM 6353 N N . MET A 1 776 ? -12.377 24.597 13.772 1.00 64.19 776 MET A N 1
ATOM 6354 C CA . MET A 1 776 ? -11.242 24.932 14.646 1.00 64.19 776 MET A CA 1
ATOM 6355 C C . MET A 1 776 ? -10.889 23.820 15.653 1.00 64.19 776 MET A C 1
ATOM 6357 O O . MET A 1 776 ? -9.861 23.917 16.320 1.00 64.19 776 MET A O 1
ATOM 6361 N N . GLY A 1 777 ? -11.715 22.772 15.777 1.00 73.00 777 GLY A N 1
ATOM 6362 C CA . GLY A 1 777 ? -11.453 21.633 16.663 1.00 73.00 777 GLY A CA 1
ATOM 6363 C C . GLY A 1 777 ? -12.480 20.503 16.541 1.00 73.00 777 GLY A C 1
ATOM 6364 O O . GLY A 1 777 ? -13.617 20.633 16.987 1.00 73.00 777 GLY A O 1
ATOM 6365 N N . PHE A 1 778 ? -12.065 19.367 15.985 1.00 81.88 778 PHE A N 1
ATOM 6366 C CA . PHE A 1 778 ? -12.874 18.146 15.884 1.00 81.88 778 PHE A CA 1
ATOM 6367 C C . PHE A 1 778 ? -12.973 17.404 17.223 1.00 81.88 778 PHE A C 1
ATOM 6369 O O . PHE A 1 778 ? -12.079 17.534 18.054 1.00 81.88 778 PHE A O 1
ATOM 6376 N N . ARG A 1 779 ? -14.042 16.618 17.426 1.00 86.62 779 ARG A N 1
ATOM 6377 C CA . ARG A 1 779 ? -14.361 15.900 18.686 1.00 86.62 779 ARG A CA 1
ATOM 6378 C C . ARG A 1 779 ? -14.469 16.795 19.940 1.00 86.62 779 ARG A C 1
ATOM 6380 O O . ARG A 1 779 ? -14.381 16.303 21.056 1.00 86.62 779 ARG A O 1
ATOM 6387 N N . THR A 1 780 ? -14.677 18.100 19.767 1.00 87.88 780 THR A N 1
ATOM 6388 C CA . THR A 1 780 ? -14.870 19.067 20.866 1.00 87.88 780 THR A CA 1
ATOM 6389 C C . THR A 1 780 ? -16.277 19.662 20.841 1.00 87.88 780 THR A C 1
ATOM 6391 O O . THR A 1 780 ? -17.058 19.399 19.930 1.00 87.88 780 THR A O 1
ATOM 6394 N N . THR A 1 781 ? -16.590 20.557 21.778 1.00 89.12 781 THR A N 1
ATOM 6395 C CA . THR A 1 781 ? -17.789 21.411 21.725 1.00 89.12 781 THR A CA 1
ATOM 6396 C C . THR A 1 781 ? -17.726 22.559 20.688 1.00 89.12 781 THR A C 1
ATOM 6398 O O . THR A 1 781 ? -18.498 23.512 20.800 1.00 89.12 781 THR A O 1
ATOM 6401 N N . GLU A 1 782 ? -16.812 22.548 19.705 1.00 89.88 782 GLU A N 1
ATOM 6402 C CA . GLU A 1 782 ? -16.689 23.627 18.706 1.00 89.88 782 GLU A CA 1
ATOM 6403 C C . GLU A 1 782 ? -17.974 23.760 17.851 1.00 89.88 782 GLU A C 1
ATOM 6405 O O . GLU A 1 782 ? -18.424 22.770 17.265 1.00 89.88 782 GLU A O 1
ATOM 6410 N N . PRO A 1 783 ? -18.597 24.955 17.751 1.00 89.31 783 PRO A N 1
ATOM 6411 C CA . PRO A 1 783 ? -19.926 25.099 17.147 1.00 89.31 783 PRO A CA 1
ATOM 6412 C C . PRO A 1 783 ? -20.038 24.678 15.679 1.00 89.31 783 PRO A C 1
ATOM 6414 O O . PRO A 1 783 ? -21.083 24.165 15.274 1.00 89.31 783 PRO A O 1
ATOM 6417 N N . THR A 1 784 ? -18.996 24.894 14.874 1.00 88.50 784 THR A N 1
ATOM 6418 C CA . THR A 1 784 ? -18.978 24.508 13.457 1.00 88.50 784 THR A CA 1
ATOM 6419 C C . THR A 1 784 ? -18.976 22.990 13.347 1.00 88.50 784 THR A C 1
ATOM 6421 O O . THR A 1 784 ? -19.852 22.433 12.695 1.00 88.50 784 THR A O 1
ATOM 6424 N N . TYR A 1 785 ? -18.081 22.307 14.058 1.00 91.12 785 TYR A N 1
ATOM 6425 C CA . TYR A 1 785 ? -18.068 20.850 14.155 1.00 91.12 785 TYR A CA 1
ATOM 6426 C C . TYR A 1 785 ? -19.413 20.273 14.650 1.00 91.12 785 TYR A C 1
ATOM 6428 O O . TYR A 1 785 ? -20.032 19.465 13.951 1.00 91.12 785 TYR A O 1
ATOM 6436 N N . ILE A 1 786 ? -19.933 20.742 15.792 1.00 94.94 786 ILE A N 1
ATOM 6437 C CA . ILE A 1 786 ? -21.177 20.223 16.396 1.00 94.94 786 ILE A CA 1
ATOM 6438 C C . ILE A 1 786 ? -22.412 20.441 15.510 1.00 94.94 786 ILE A C 1
ATOM 6440 O O . ILE A 1 786 ? -23.248 19.538 15.402 1.00 94.94 786 ILE A O 1
ATOM 6444 N N . LYS A 1 787 ? -22.522 21.587 14.818 1.00 94.31 787 LYS A N 1
ATOM 6445 C CA . LYS A 1 787 ? -23.575 21.850 13.811 1.00 94.31 787 LYS A CA 1
ATOM 6446 C C . LYS A 1 787 ? -23.682 20.702 12.808 1.00 94.31 787 LYS A C 1
ATOM 6448 O O . LYS A 1 787 ? -24.780 20.313 12.411 1.00 94.31 787 LYS A O 1
ATOM 6453 N N . TYR A 1 788 ? -22.539 20.186 12.382 1.00 94.94 788 TYR A N 1
ATOM 6454 C CA . TYR A 1 788 ? -22.445 19.235 11.293 1.00 94.94 788 TYR A CA 1
ATOM 6455 C C . TYR A 1 788 ? -22.505 17.773 11.754 1.00 94.94 788 TYR A C 1
ATOM 6457 O O . TYR A 1 788 ? -23.195 16.991 11.105 1.00 94.94 788 TYR A O 1
ATOM 6465 N N . VAL A 1 789 ? -21.954 17.443 12.930 1.00 95.62 789 VAL A N 1
ATOM 6466 C CA . VAL A 1 789 ? -22.252 16.182 13.648 1.00 95.62 789 VAL A CA 1
ATOM 6467 C C . VAL A 1 789 ? -23.760 16.004 13.814 1.00 95.62 789 VAL A C 1
ATOM 6469 O O . VAL A 1 789 ? -24.318 14.961 13.482 1.00 95.62 789 VAL A O 1
ATOM 6472 N N . THR A 1 790 ? -24.437 17.057 14.280 1.00 96.31 790 THR A N 1
ATOM 6473 C CA . THR A 1 790 ? -25.891 17.050 14.485 1.00 96.31 790 THR A CA 1
ATOM 6474 C C . THR A 1 790 ? -26.640 16.907 13.157 1.00 96.31 790 THR A C 1
ATOM 6476 O O . THR A 1 790 ? -27.625 16.176 13.085 1.00 96.31 790 THR A O 1
ATOM 6479 N N . ARG A 1 791 ? -26.162 17.551 12.076 1.00 95.81 791 ARG A N 1
ATOM 6480 C CA . ARG A 1 791 ? -26.742 17.395 10.729 1.00 95.81 791 ARG A CA 1
ATOM 6481 C C . ARG A 1 791 ? -26.714 15.936 10.271 1.00 95.81 791 ARG A C 1
ATOM 6483 O O . ARG A 1 791 ? -27.744 15.444 9.815 1.00 95.81 791 ARG A O 1
ATOM 6490 N N . TYR A 1 792 ? -25.568 15.272 10.413 1.00 96.81 792 TYR A N 1
ATOM 6491 C CA . TYR A 1 792 ? -25.395 13.880 10.011 1.00 96.81 792 TYR A CA 1
ATOM 6492 C C . TYR A 1 792 ? -26.206 12.908 10.867 1.00 96.81 792 TYR A C 1
ATOM 6494 O O . TYR A 1 792 ? -26.933 12.070 10.334 1.00 96.81 792 TYR A O 1
ATOM 6502 N N . TYR A 1 793 ? -26.137 13.033 12.194 1.00 97.62 793 TYR A N 1
ATOM 6503 C CA . TYR A 1 793 ? -26.849 12.115 13.078 1.00 97.62 793 TYR A CA 1
ATOM 6504 C C . TYR A 1 793 ? -28.371 12.191 12.923 1.00 97.62 793 TYR A C 1
ATOM 6506 O O . TYR A 1 793 ? -29.038 11.168 13.057 1.00 97.62 793 TYR A O 1
ATOM 6514 N N . ASN A 1 794 ? -28.909 13.348 12.533 1.00 96.88 794 ASN A N 1
ATOM 6515 C CA . ASN A 1 794 ? -30.322 13.497 12.178 1.00 96.88 794 ASN A CA 1
ATOM 6516 C C . ASN A 1 794 ? -30.703 12.839 10.828 1.00 96.88 794 ASN A C 1
ATOM 6518 O O . ASN A 1 794 ? -31.885 12.819 10.491 1.00 96.88 794 ASN A O 1
ATOM 6522 N N . GLN A 1 795 ? -29.742 12.309 10.056 1.00 96.50 795 GLN A N 1
ATOM 6523 C CA . GLN A 1 795 ? -29.984 11.367 8.949 1.00 96.50 795 GLN A CA 1
ATOM 6524 C C . GLN A 1 795 ? -29.762 9.915 9.401 1.00 96.50 795 GLN A C 1
ATOM 6526 O O . GLN A 1 795 ? -30.630 9.069 9.201 1.00 96.50 795 GLN A O 1
ATOM 6531 N N . LEU A 1 796 ? -28.624 9.628 10.050 1.00 97.06 796 LEU A N 1
ATOM 6532 C CA . LEU A 1 796 ? -28.244 8.263 10.427 1.00 97.06 796 LEU A CA 1
ATOM 6533 C C . LEU A 1 796 ? -29.136 7.651 11.514 1.00 97.06 796 LEU A C 1
ATOM 6535 O O . LEU A 1 796 ? -29.613 6.525 11.375 1.00 97.06 796 LEU A O 1
ATOM 6539 N N . LEU A 1 797 ? -29.284 8.326 12.655 1.00 97.81 797 LEU A N 1
ATOM 6540 C CA . LEU A 1 797 ? -29.876 7.703 13.839 1.00 97.81 797 LEU A CA 1
ATOM 6541 C C . LEU A 1 797 ? -31.342 7.286 13.614 1.00 97.81 797 LEU A C 1
ATOM 6543 O O . LEU A 1 797 ? -31.691 6.200 14.072 1.00 97.81 797 LEU A O 1
ATOM 6547 N N . PRO A 1 798 ? -32.176 8.016 12.842 1.00 96.88 798 PRO A N 1
ATOM 6548 C CA . PRO A 1 798 ? -33.499 7.539 12.429 1.00 96.88 798 PRO A CA 1
ATOM 6549 C C . PRO A 1 798 ? -33.509 6.233 11.612 1.00 96.88 798 PRO A C 1
ATOM 6551 O O . PRO A 1 798 ? -34.519 5.528 11.625 1.00 96.88 798 PRO A O 1
ATOM 6554 N N . ILE A 1 799 ? -32.415 5.881 10.922 1.00 96.75 799 ILE A N 1
ATOM 6555 C CA . ILE A 1 799 ? -32.253 4.581 10.248 1.00 96.75 799 ILE A CA 1
ATOM 6556 C C . ILE A 1 799 ? -32.001 3.498 11.304 1.00 96.75 799 ILE A C 1
ATOM 6558 O O . ILE A 1 799 ? -32.787 2.559 11.438 1.00 96.75 799 ILE A O 1
ATOM 6562 N N . LEU A 1 800 ? -30.953 3.671 12.115 1.00 97.69 800 LEU A N 1
ATOM 6563 C CA . LEU A 1 800 ? -30.558 2.718 13.161 1.00 97.69 800 LEU A CA 1
ATOM 6564 C C . LEU A 1 800 ? -31.653 2.494 14.211 1.00 97.69 800 LEU A C 1
ATOM 6566 O O . LEU A 1 800 ? -31.844 1.378 14.692 1.00 97.69 800 LEU A O 1
ATOM 6570 N N . ALA A 1 801 ? -32.422 3.535 14.533 1.00 97.62 801 ALA A N 1
ATOM 6571 C CA . ALA A 1 801 ? -33.487 3.481 15.522 1.00 97.62 801 ALA A CA 1
ATOM 6572 C C . ALA A 1 801 ? -34.612 2.497 15.151 1.00 97.62 801 ALA A C 1
ATOM 6574 O O . ALA A 1 801 ? -35.349 2.083 16.051 1.00 97.62 801 ALA A O 1
ATOM 6575 N N . LYS A 1 802 ? -34.753 2.098 13.877 1.00 96.94 802 LYS A N 1
ATOM 6576 C CA . LYS A 1 802 ? -35.680 1.038 13.435 1.00 96.94 802 LYS A CA 1
ATOM 6577 C C . LYS A 1 802 ? -35.239 -0.352 13.912 1.00 96.94 802 LYS A C 1
ATOM 6579 O O . LYS A 1 802 ? -36.079 -1.167 14.270 1.00 96.94 802 LYS A O 1
ATOM 6584 N N . TYR A 1 803 ? -33.928 -0.592 13.946 1.00 98.12 803 TYR A N 1
ATOM 6585 C CA . TYR A 1 803 ? -33.299 -1.908 14.106 1.00 98.12 803 TYR A CA 1
ATOM 6586 C C . TYR A 1 803 ? -32.947 -2.258 15.559 1.00 98.12 803 TYR A C 1
ATOM 6588 O O . TYR A 1 803 ? -32.216 -3.210 15.811 1.00 98.12 803 TYR A O 1
ATOM 6596 N N . GLN A 1 804 ? -33.477 -1.514 16.525 1.00 98.25 804 GLN A N 1
ATOM 6597 C CA . GLN A 1 804 ? -33.298 -1.774 17.955 1.00 98.25 804 GLN A CA 1
ATOM 6598 C C . GLN A 1 804 ? -34.003 -3.071 18.384 1.00 98.25 804 GLN A C 1
ATOM 6600 O O . GLN A 1 804 ? -35.110 -3.365 17.925 1.00 98.25 804 GLN A O 1
ATOM 6605 N N . PHE A 1 805 ? -33.389 -3.833 19.288 1.00 97.94 805 PHE A N 1
ATOM 6606 C CA . PHE A 1 805 ? -33.905 -5.106 19.792 1.00 97.94 805 PHE A CA 1
ATOM 6607 C C . PHE A 1 805 ? -35.254 -4.932 20.492 1.00 97.94 805 PHE A C 1
ATOM 6609 O O . PHE A 1 805 ? -36.199 -5.656 20.196 1.00 97.94 805 PHE A O 1
ATOM 6616 N N . THR A 1 806 ? -35.414 -3.881 21.300 1.00 96.50 806 THR A N 1
ATOM 6617 C CA . THR A 1 806 ? -36.698 -3.434 21.881 1.00 96.50 806 THR A CA 1
ATOM 6618 C C . THR A 1 806 ? -37.801 -3.145 20.852 1.00 96.50 806 THR A C 1
ATOM 6620 O O . THR A 1 806 ? -38.961 -2.985 21.234 1.00 96.50 806 THR A O 1
ATOM 6623 N N . ARG A 1 807 ? -37.472 -3.093 19.554 1.00 95.50 807 ARG A N 1
ATOM 6624 C CA . ARG A 1 807 ? -38.395 -2.897 18.422 1.00 95.50 807 ARG A CA 1
ATOM 6625 C C . ARG A 1 807 ? -38.446 -4.099 17.464 1.00 95.50 807 ARG A C 1
ATOM 6627 O O . ARG A 1 807 ? -39.121 -4.018 16.443 1.00 95.50 807 ARG A O 1
ATOM 6634 N N . GLY A 1 808 ? -37.784 -5.209 17.800 1.00 93.19 808 GLY A N 1
ATOM 6635 C CA . GLY A 1 808 ? -37.753 -6.448 17.013 1.00 93.19 808 GLY A CA 1
ATOM 6636 C C . GLY A 1 808 ? -36.605 -6.563 16.002 1.00 93.19 808 GLY A C 1
ATOM 6637 O O . GLY A 1 808 ? -36.535 -7.570 15.300 1.00 93.19 808 GLY A O 1
ATOM 6638 N N . GLY A 1 809 ? -35.714 -5.570 15.926 1.00 96.19 809 GLY A N 1
ATOM 6639 C CA . GLY A 1 809 ? -34.484 -5.651 15.135 1.00 96.19 809 GLY A CA 1
ATOM 6640 C C . GLY A 1 809 ? -33.326 -6.319 15.892 1.00 96.19 809 GLY A C 1
ATOM 6641 O O . GLY A 1 809 ? -33.528 -6.880 16.972 1.00 96.19 809 GLY A O 1
ATOM 6642 N N . PRO A 1 810 ? -32.095 -6.270 15.359 1.00 98.00 810 PRO A N 1
ATOM 6643 C CA . PRO A 1 810 ? -30.962 -6.946 15.972 1.00 98.00 810 PRO A CA 1
ATOM 6644 C C . PRO A 1 810 ? -30.192 -6.158 17.041 1.00 98.00 810 PRO A C 1
ATOM 6646 O O . PRO A 1 810 ? -29.469 -6.785 17.813 1.00 98.00 810 PRO A O 1
ATOM 6649 N N . ILE A 1 811 ? -30.278 -4.824 17.087 1.00 98.69 811 ILE A N 1
ATOM 6650 C CA . ILE A 1 811 ? -29.322 -3.994 17.837 1.00 98.69 811 ILE A CA 1
ATOM 6651 C C . ILE A 1 811 ? -29.625 -3.999 19.343 1.00 98.69 811 ILE A C 1
ATOM 6653 O O . ILE A 1 811 ? -30.670 -3.508 19.755 1.00 98.69 811 ILE A O 1
ATOM 6657 N N . ILE A 1 812 ? -28.695 -4.492 20.164 1.00 98.38 812 ILE A N 1
ATOM 6658 C CA . ILE A 1 812 ? -28.810 -4.623 21.628 1.00 98.38 812 ILE A CA 1
ATOM 6659 C C . ILE A 1 812 ? -28.047 -3.554 22.432 1.00 98.38 812 ILE A C 1
ATOM 6661 O O . ILE A 1 812 ? -28.272 -3.426 23.634 1.00 98.38 812 ILE A O 1
ATOM 6665 N N . ALA A 1 813 ? -27.131 -2.803 21.811 1.00 98.50 813 ALA A N 1
ATOM 6666 C CA . ALA A 1 813 ? -26.368 -1.733 22.465 1.00 98.50 813 ALA A CA 1
ATOM 6667 C C . ALA A 1 813 ? -25.821 -0.711 21.452 1.00 98.50 813 ALA A C 1
ATOM 6669 O O . ALA A 1 813 ? -25.586 -1.062 20.292 1.00 98.50 813 ALA A O 1
ATOM 6670 N N . PHE A 1 814 ? -25.565 0.521 21.910 1.00 98.44 814 PHE A N 1
ATOM 6671 C CA . PHE A 1 814 ? -24.888 1.569 21.138 1.00 98.44 814 PHE A CA 1
ATOM 6672 C C . PHE A 1 814 ? -23.674 2.149 21.868 1.00 98.44 814 PHE A C 1
ATOM 6674 O O . PHE A 1 814 ? -23.795 2.588 23.011 1.00 98.44 814 PHE A O 1
ATOM 6681 N N . GLN A 1 815 ? -22.523 2.240 21.201 1.00 97.94 815 GLN A N 1
ATOM 6682 C CA . GLN A 1 815 ? -21.403 3.060 21.675 1.00 97.94 815 GLN A CA 1
ATOM 6683 C C . GLN A 1 815 ? -21.584 4.517 21.234 1.00 97.94 815 GLN A C 1
ATOM 6685 O O . GLN A 1 815 ? -21.893 4.775 20.070 1.00 97.94 815 GLN A O 1
ATOM 6690 N N . ILE A 1 816 ? -21.384 5.447 22.174 1.00 92.88 816 ILE A N 1
ATOM 6691 C CA . ILE A 1 816 ? -21.646 6.888 21.998 1.00 92.88 816 ILE A CA 1
ATOM 6692 C C . ILE A 1 816 ? -20.466 7.669 21.400 1.00 92.88 816 ILE A C 1
ATOM 6694 O O . ILE A 1 816 ? -20.693 8.660 20.712 1.00 92.88 816 ILE A O 1
ATOM 6698 N N . GLU A 1 817 ? -19.231 7.260 21.690 1.00 91.94 817 GLU A N 1
ATOM 6699 C CA . GLU A 1 817 ? -17.979 7.843 21.179 1.00 91.94 817 GLU A CA 1
ATOM 6700 C C . GLU A 1 817 ? -16.865 6.796 21.341 1.00 91.94 817 GLU A C 1
ATOM 6702 O O . GLU A 1 817 ? -16.963 5.930 22.222 1.00 91.94 817 GLU A O 1
ATOM 6707 N N . ASN A 1 818 ? -15.821 6.850 20.510 1.00 92.75 818 ASN A N 1
ATOM 6708 C CA . ASN A 1 818 ? -14.767 5.844 20.508 1.00 92.75 818 ASN A CA 1
ATOM 6709 C C . ASN A 1 818 ? -13.509 6.281 21.270 1.00 92.75 818 ASN A C 1
ATOM 6711 O O . ASN A 1 818 ? -12.655 7.004 20.748 1.00 92.75 818 ASN A O 1
ATOM 6715 N N . GLU A 1 819 ? -13.392 5.793 22.506 1.00 89.00 819 GLU A N 1
ATOM 6716 C CA . GLU A 1 819 ? -12.224 5.968 23.389 1.00 89.00 819 GLU A CA 1
ATOM 6717 C C . GLU A 1 819 ? -11.820 7.408 23.584 1.00 89.00 819 GLU A C 1
ATOM 6719 O O . GLU A 1 819 ? -10.664 7.836 23.537 1.00 89.00 819 GLU A O 1
ATOM 6724 N N . TYR A 1 820 ? -12.859 8.163 23.891 1.00 91.06 820 TYR A N 1
ATOM 6725 C CA . TYR A 1 820 ? -12.762 9.542 24.272 1.00 91.06 820 TYR A CA 1
ATOM 6726 C C . TYR A 1 820 ? -11.910 9.766 25.533 1.00 91.06 820 TYR A C 1
ATOM 6728 O O . TYR A 1 820 ? -11.525 10.897 25.803 1.00 91.06 820 TYR A O 1
ATOM 6736 N N . GLY A 1 821 ? -11.570 8.734 26.314 1.00 86.50 821 GLY A N 1
ATOM 6737 C CA . GLY A 1 821 ? -10.680 8.861 27.468 1.00 86.50 821 GLY A CA 1
ATOM 6738 C C . GLY A 1 821 ? -9.203 8.863 27.108 1.00 86.50 821 GLY A C 1
ATOM 6739 O O . GLY A 1 821 ? -8.399 9.359 27.904 1.00 86.50 821 GLY A O 1
ATOM 6740 N N . ASN A 1 822 ? -8.858 8.339 25.931 1.00 80.31 822 ASN A N 1
ATOM 6741 C CA . ASN A 1 822 ? -7.493 8.213 25.452 1.00 80.31 822 ASN A CA 1
ATOM 6742 C C . ASN A 1 822 ? -6.912 9.576 25.053 1.00 80.31 822 ASN A C 1
ATOM 6744 O O . ASN A 1 822 ? -7.409 10.255 24.154 1.00 80.31 822 ASN A O 1
ATOM 6748 N N . GLN A 1 823 ? -5.826 9.963 25.722 1.00 64.69 823 GLN A N 1
ATOM 6749 C CA . GLN A 1 823 ? -5.196 11.278 25.572 1.00 64.69 823 GLN A CA 1
ATOM 6750 C C . GLN A 1 823 ? -4.031 11.290 24.565 1.00 64.69 823 GLN A C 1
ATOM 6752 O O . GLN A 1 823 ? -3.443 12.342 24.330 1.00 64.69 823 GLN A O 1
ATOM 6757 N N . GLU A 1 824 ? -3.694 10.149 23.960 1.00 55.28 824 GLU A N 1
ATOM 6758 C CA . GLU A 1 824 ? -2.587 10.008 23.000 1.00 55.28 824 GLU A CA 1
ATOM 6759 C C . GLU A 1 824 ? -2.996 10.443 21.580 1.00 55.28 824 GLU A C 1
ATOM 6761 O O . GLU A 1 824 ? -2.163 10.926 20.813 1.00 55.28 824 GLU A O 1
ATOM 6766 N N . TYR A 1 825 ? -4.295 10.354 21.268 1.00 49.31 825 TYR A N 1
ATOM 6767 C CA . TYR A 1 825 ? -4.896 10.638 19.954 1.00 49.31 825 TYR A CA 1
ATOM 6768 C C . TYR A 1 825 ? -5.703 11.949 19.930 1.00 49.31 825 TYR A C 1
ATOM 6770 O O . TYR A 1 825 ? -6.419 12.230 18.969 1.00 49.31 825 TYR A O 1
ATOM 6778 N N . GLN A 1 826 ? -5.616 12.761 20.990 1.00 52.94 826 GLN A N 1
ATOM 6779 C CA . GLN A 1 826 ? -6.394 13.993 21.146 1.00 52.94 826 GLN A CA 1
ATOM 6780 C C . GLN A 1 826 ? -5.494 15.225 21.288 1.00 52.94 826 GLN A C 1
ATOM 6782 O O . GLN A 1 826 ? -4.447 15.204 21.930 1.00 52.94 826 GLN A O 1
ATOM 6787 N N . THR A 1 827 ? -5.932 16.340 20.704 1.00 50.62 827 THR A N 1
ATOM 6788 C CA . THR A 1 827 ? -5.271 17.658 20.795 1.00 50.62 827 THR A CA 1
ATOM 6789 C C . THR A 1 827 ? -5.801 18.546 21.911 1.00 50.62 827 THR A C 1
ATOM 6791 O O . THR A 1 827 ? -5.394 19.698 22.050 1.00 50.62 827 THR A O 1
ATOM 6794 N N . PHE A 1 828 ? -6.720 18.011 22.701 1.00 64.00 828 PHE A N 1
ATOM 6795 C CA . PHE A 1 828 ? -7.425 18.665 23.787 1.00 64.00 828 PHE A CA 1
ATOM 6796 C C . PHE A 1 828 ? -7.666 17.625 24.893 1.00 64.00 828 PHE A C 1
ATOM 6798 O O . PHE A 1 828 ? -7.475 16.428 24.688 1.00 64.00 828 PHE A O 1
ATOM 6805 N N . LEU A 1 829 ? -8.053 18.076 26.087 1.00 75.56 829 LEU A N 1
ATOM 6806 C CA . LEU A 1 829 ? -8.421 17.169 27.176 1.00 75.56 829 LEU A CA 1
ATOM 6807 C C . LEU A 1 829 ? -9.892 16.737 27.031 1.00 75.56 829 LEU A C 1
ATOM 6809 O O . LEU A 1 829 ? -10.715 17.614 26.763 1.00 75.56 829 LEU A O 1
ATOM 6813 N N . PRO A 1 830 ? -10.241 15.458 27.275 1.00 83.31 830 PRO A N 1
ATOM 6814 C CA . PRO A 1 830 ? -11.606 14.945 27.146 1.00 83.31 830 PRO A CA 1
ATOM 6815 C C . PRO A 1 830 ? -12.659 15.795 27.880 1.00 83.31 830 PRO A C 1
ATOM 6817 O O . PRO A 1 830 ? -12.690 15.854 29.109 1.00 83.31 830 PRO A O 1
ATOM 6820 N N . GLN A 1 831 ? -13.533 16.449 27.112 1.00 88.88 831 GLN A N 1
ATOM 6821 C CA . GLN A 1 831 ? -14.634 17.300 27.589 1.00 88.88 831 GLN A CA 1
ATOM 6822 C C . GLN A 1 831 ? -15.878 16.446 27.862 1.00 88.88 831 GLN A C 1
ATOM 6824 O O . GLN A 1 831 ? -16.449 15.886 26.921 1.00 88.88 831 GLN A O 1
ATOM 6829 N N . LYS A 1 832 ? -16.323 16.342 29.120 1.00 92.00 832 LYS A N 1
ATOM 6830 C CA . LYS A 1 832 ? -17.531 15.573 29.487 1.00 92.00 832 LYS A CA 1
ATOM 6831 C C . LYS A 1 832 ? -18.784 16.147 28.820 1.00 92.00 832 LYS A C 1
ATOM 6833 O O . LYS A 1 832 ? -19.654 15.404 28.380 1.00 92.00 832 LYS A O 1
ATOM 6838 N N . GLU A 1 833 ? -18.791 17.460 28.642 1.00 94.38 833 GLU A N 1
ATOM 6839 C CA . GLU A 1 833 ? -19.806 18.270 27.977 1.00 94.38 833 GLU A CA 1
ATOM 6840 C C . GLU A 1 833 ? -20.052 17.830 26.520 1.00 94.38 833 GLU A C 1
ATOM 6842 O O . GLU A 1 833 ? -21.177 17.895 26.030 1.00 94.38 833 GLU A O 1
ATOM 6847 N N . TYR A 1 834 ? -19.027 17.326 25.820 1.00 94.50 834 TYR A N 1
ATOM 6848 C CA . TYR A 1 834 ? -19.188 16.766 24.473 1.00 94.50 834 TYR A CA 1
ATOM 6849 C C . TYR A 1 834 ? -19.907 15.409 24.501 1.00 94.50 834 TYR A C 1
ATOM 6851 O O . TYR A 1 834 ? -20.835 15.199 23.721 1.00 94.50 834 TYR A O 1
ATOM 6859 N N . LEU A 1 835 ? -19.560 14.522 25.443 1.00 95.88 835 LEU A N 1
ATOM 6860 C CA . LEU A 1 835 ? -20.273 13.251 25.635 1.00 95.88 835 LEU A CA 1
ATOM 6861 C C . LEU A 1 835 ? -21.738 13.473 26.040 1.00 95.88 835 LEU A C 1
ATOM 6863 O O . LEU A 1 835 ? -22.614 12.728 25.605 1.00 95.88 835 LEU A O 1
ATOM 6867 N N . GLU A 1 836 ? -22.022 14.513 26.829 1.00 97.38 836 GLU A N 1
ATOM 6868 C CA . GLU A 1 836 ? -23.390 14.916 27.173 1.00 97.38 836 GLU A CA 1
ATOM 6869 C C . GLU A 1 836 ? -24.181 15.396 25.945 1.00 97.38 836 GLU A C 1
ATOM 6871 O O . GLU A 1 836 ? -25.352 15.039 25.800 1.00 97.38 836 GLU A O 1
ATOM 6876 N N . ILE A 1 837 ? -23.552 16.146 25.031 1.00 97.12 837 ILE A N 1
ATOM 6877 C CA . ILE A 1 837 ? -24.166 16.548 23.753 1.00 97.12 837 ILE A CA 1
ATOM 6878 C C . ILE A 1 837 ? -24.446 15.323 22.872 1.00 97.12 837 ILE A C 1
ATOM 6880 O O . ILE A 1 837 ? -25.554 15.196 22.350 1.00 97.12 837 ILE A O 1
ATOM 6884 N N . LEU A 1 838 ? -23.495 14.391 22.736 1.00 96.69 838 LEU A N 1
ATOM 6885 C CA . LEU A 1 838 ? -23.711 13.164 21.959 1.00 96.69 838 LEU A CA 1
ATOM 6886 C C . LEU A 1 838 ? -24.828 12.298 22.558 1.00 96.69 838 LEU A C 1
ATOM 6888 O O . LEU A 1 838 ? -25.728 11.874 21.834 1.00 96.69 838 LEU A O 1
ATOM 6892 N N . HIS A 1 839 ? -24.840 12.109 23.879 1.00 97.25 839 HIS A N 1
ATOM 6893 C CA . HIS A 1 839 ? -25.917 11.415 24.589 1.00 97.25 839 HIS A CA 1
ATOM 6894 C C . HIS A 1 839 ? -27.290 12.042 24.299 1.00 97.25 839 HIS A C 1
ATOM 6896 O O . HIS A 1 839 ? -28.238 11.328 23.966 1.00 97.25 839 HIS A O 1
ATOM 6902 N N . GLN A 1 840 ? -27.394 13.375 24.348 1.00 97.50 840 GLN A N 1
ATOM 6903 C CA . GLN A 1 840 ? -28.629 14.081 24.003 1.00 97.50 840 GLN A CA 1
ATOM 6904 C C . GLN A 1 840 ? -29.044 13.848 22.544 1.00 97.50 840 GLN A C 1
ATOM 6906 O O . GLN A 1 840 ? -30.221 13.591 22.302 1.00 97.50 840 GLN A O 1
ATOM 6911 N N . ILE A 1 841 ? -28.112 13.871 21.584 1.00 97.81 841 ILE A N 1
ATOM 6912 C CA . ILE A 1 841 ? -28.405 13.613 20.161 1.00 97.81 841 ILE A CA 1
ATOM 6913 C C . ILE A 1 841 ? -28.953 12.189 19.949 1.00 97.81 841 ILE A C 1
ATOM 6915 O O . ILE A 1 841 ? -29.923 12.021 19.204 1.00 97.81 841 ILE A O 1
ATOM 6919 N N . TYR A 1 842 ? -28.400 11.178 20.631 1.00 97.75 842 TYR A N 1
ATOM 6920 C CA . TYR A 1 842 ? -28.881 9.790 20.547 1.00 97.75 842 TYR A CA 1
ATOM 6921 C C . TYR A 1 842 ? -30.286 9.624 21.134 1.00 97.75 842 TYR A C 1
ATOM 6923 O O . TYR A 1 842 ? -31.171 9.071 20.476 1.00 97.75 842 TYR A O 1
ATOM 6931 N N . VAL A 1 843 ? -30.525 10.152 22.337 1.00 96.62 843 VAL A N 1
ATOM 6932 C CA . VAL A 1 843 ? -31.840 10.072 22.994 1.00 96.62 843 VAL A CA 1
ATOM 6933 C C . VAL A 1 843 ? -32.902 10.855 22.209 1.00 96.62 843 VAL A C 1
ATOM 6935 O O . VAL A 1 843 ? -34.016 10.366 22.029 1.00 96.62 843 VAL A O 1
ATOM 6938 N N . GLN A 1 844 ? -32.565 12.033 21.670 1.00 96.81 844 GLN A N 1
ATOM 6939 C CA . GLN A 1 844 ? -33.483 12.846 20.856 1.00 96.81 844 GLN A CA 1
ATOM 6940 C C . GLN A 1 844 ? -33.845 12.184 19.518 1.00 96.81 844 GLN A C 1
ATOM 6942 O O . GLN A 1 844 ? -34.985 12.312 19.075 1.00 96.81 844 GLN A O 1
ATOM 6947 N N . ASN A 1 845 ? -32.928 11.425 18.909 1.00 97.56 845 ASN A N 1
ATOM 6948 C CA . ASN A 1 845 ? -33.213 10.605 17.725 1.00 97.56 845 ASN A CA 1
ATOM 6949 C C . ASN A 1 845 ? -33.841 9.231 18.064 1.00 97.56 845 ASN A C 1
ATOM 6951 O O . ASN A 1 845 ? -34.034 8.393 17.183 1.00 97.56 845 ASN A O 1
ATOM 6955 N N . GLY A 1 846 ? -34.219 8.999 19.326 1.00 95.38 846 GLY A N 1
ATOM 6956 C CA . GLY A 1 846 ? -35.017 7.844 19.734 1.00 95.38 846 GLY A CA 1
ATOM 6957 C C . GLY A 1 846 ? -34.233 6.543 19.908 1.00 95.38 846 GLY A C 1
ATOM 6958 O O . GLY A 1 846 ? -34.819 5.468 19.724 1.00 95.38 846 GLY A O 1
ATOM 6959 N N . ILE A 1 847 ? -32.948 6.621 20.259 1.00 97.81 847 ILE A N 1
ATOM 6960 C CA . ILE A 1 847 ? -32.165 5.474 20.738 1.00 97.81 847 ILE A CA 1
ATOM 6961 C C . ILE A 1 847 ? -32.510 5.184 22.210 1.00 97.81 847 ILE A C 1
ATOM 6963 O O . ILE A 1 847 ? -32.612 6.107 23.017 1.00 97.81 847 ILE A O 1
ATOM 6967 N N . VAL A 1 848 ? -32.731 3.906 22.540 1.00 96.25 848 VAL A N 1
ATOM 6968 C CA . VAL A 1 848 ? -33.192 3.425 23.862 1.00 96.25 848 VAL A CA 1
ATOM 6969 C C . VAL A 1 848 ? -32.489 2.151 24.361 1.00 96.25 848 VAL A C 1
ATOM 6971 O O . VAL A 1 848 ? -32.730 1.735 25.491 1.00 96.25 848 VAL A O 1
ATOM 6974 N N . GLU A 1 849 ? -31.645 1.519 23.540 1.00 97.62 849 GLU A N 1
ATOM 6975 C CA . GLU A 1 849 ? -30.812 0.374 23.948 1.00 97.62 849 GLU A CA 1
ATOM 6976 C C . GLU A 1 849 ? -29.643 0.802 24.856 1.00 97.62 849 GLU A C 1
ATOM 6978 O O . GLU A 1 849 ? -29.380 1.994 25.032 1.00 97.62 849 GLU A O 1
ATOM 6983 N N . LEU A 1 850 ? -28.910 -0.168 25.421 1.00 97.94 850 LEU A N 1
ATOM 6984 C CA . LEU A 1 850 ? -27.799 0.102 26.339 1.00 97.94 850 LEU A CA 1
ATOM 6985 C C . LEU A 1 850 ? -26.732 1.003 25.702 1.00 97.94 850 LEU A C 1
ATOM 6987 O O . LEU A 1 850 ? -26.102 0.625 24.714 1.00 97.94 850 LEU A O 1
ATOM 6991 N N . LEU A 1 851 ? -26.476 2.155 26.323 1.00 98.00 851 LEU A N 1
ATOM 6992 C CA . LEU A 1 851 ? -25.403 3.058 25.919 1.00 98.00 851 LEU A CA 1
ATOM 6993 C C . LEU A 1 851 ? -24.081 2.674 26.595 1.00 98.00 851 LEU A C 1
ATOM 6995 O O . LEU A 1 851 ? -23.997 2.556 27.823 1.00 98.00 851 LEU A O 1
ATOM 6999 N N . VAL A 1 852 ? -23.045 2.485 25.779 1.00 97.75 852 VAL A N 1
ATOM 7000 C CA . VAL A 1 852 ? -21.714 2.042 26.207 1.00 97.75 852 VAL A CA 1
ATOM 7001 C C . VAL A 1 852 ? -20.625 3.042 25.815 1.00 97.75 852 VAL A C 1
ATOM 7003 O O . VAL A 1 852 ? -20.748 3.811 24.861 1.00 97.75 852 VAL A O 1
ATOM 7006 N N . THR A 1 853 ? -19.521 2.989 26.548 1.00 96.94 853 THR A N 1
ATOM 7007 C CA . THR A 1 853 ? -18.248 3.643 26.216 1.00 96.94 853 THR A CA 1
ATOM 7008 C C . THR A 1 853 ? -17.130 2.672 26.526 1.00 96.94 853 THR A C 1
ATOM 7010 O O . THR A 1 853 ? -17.162 2.024 27.572 1.00 96.94 853 THR A O 1
ATOM 7013 N N . SER A 1 854 ? -16.131 2.601 25.664 1.00 94.81 854 SER A N 1
ATOM 7014 C CA . SER A 1 854 ? -14.973 1.742 25.863 1.00 94.81 854 SER A CA 1
ATOM 7015 C C . SER A 1 854 ? -13.733 2.595 26.134 1.00 94.81 854 SER A C 1
ATOM 7017 O O . SER A 1 854 ? -13.646 3.705 25.625 1.00 94.81 854 SER A O 1
ATOM 7019 N N . ASP A 1 855 ? -12.833 2.117 26.993 1.00 92.00 855 ASP A N 1
ATOM 7020 C CA . ASP A 1 855 ? -11.532 2.721 27.332 1.00 92.00 855 ASP A CA 1
ATOM 7021 C C . ASP A 1 855 ? -10.669 1.648 28.010 1.00 92.00 855 ASP A C 1
ATOM 7023 O O . ASP A 1 855 ? -11.206 0.783 28.704 1.00 92.00 855 ASP A O 1
ATOM 7027 N N . SER A 1 856 ? -9.334 1.717 27.919 1.00 91.25 856 SER A N 1
ATOM 7028 C CA . SER A 1 856 ? -8.458 0.930 28.812 1.00 91.25 856 SER A CA 1
ATOM 7029 C C . SER A 1 856 ? -8.603 1.430 30.264 1.00 91.25 856 SER A C 1
ATOM 7031 O O . SER A 1 856 ? -8.110 2.526 30.567 1.00 91.25 856 SER A O 1
ATOM 7033 N N . PRO A 1 857 ? -9.215 0.669 31.199 1.00 89.12 857 PRO A N 1
ATOM 7034 C CA . PRO A 1 857 ? -9.543 1.199 32.527 1.00 89.12 857 PRO A CA 1
ATOM 7035 C C . PRO A 1 857 ? -8.303 1.443 33.396 1.00 89.12 857 PRO A C 1
ATOM 7037 O O . PRO A 1 857 ? -8.280 2.378 34.201 1.00 89.12 857 PRO A O 1
ATOM 7040 N N . LEU A 1 858 ? -7.256 0.624 33.224 1.00 87.94 858 LEU A N 1
ATOM 7041 C CA . LEU A 1 858 ? -5.961 0.774 33.897 1.00 87.94 858 LEU A CA 1
ATOM 7042 C C . LEU A 1 858 ? -5.217 2.042 33.462 1.00 87.94 858 LEU A C 1
ATOM 7044 O O . LEU A 1 858 ? -4.562 2.663 34.296 1.00 87.94 858 LEU A O 1
ATOM 7048 N N . SER A 1 859 ? -5.335 2.434 32.190 1.00 82.25 859 SER A N 1
ATOM 7049 C CA . SER A 1 859 ? -4.633 3.599 31.633 1.00 82.25 859 SER A CA 1
ATOM 7050 C C . SER A 1 859 ? -5.422 4.903 31.809 1.00 82.25 859 SER A C 1
ATOM 7052 O O . SER A 1 859 ? -4.848 5.937 32.151 1.00 82.25 859 SER A O 1
ATOM 7054 N N . HIS A 1 860 ? -6.743 4.863 31.598 1.00 87.00 860 HIS A N 1
ATOM 7055 C CA . HIS A 1 860 ? -7.574 6.067 31.468 1.00 87.00 860 HIS A CA 1
ATOM 7056 C C . HIS A 1 860 ? -8.542 6.314 32.623 1.00 87.00 860 HIS A C 1
ATOM 7058 O O . HIS A 1 860 ? -9.075 7.419 32.726 1.00 87.00 860 HIS A O 1
ATOM 7064 N N . GLY A 1 861 ? -8.729 5.353 33.533 1.00 90.12 861 GLY A N 1
ATOM 7065 C CA . GLY A 1 861 ? -9.720 5.488 34.596 1.00 90.12 861 GLY A CA 1
ATOM 7066 C C . GLY A 1 861 ? -11.115 5.651 33.996 1.00 90.12 861 GLY A C 1
ATOM 7067 O O . GLY A 1 861 ? -11.540 4.828 33.196 1.00 90.12 861 GLY A O 1
ATOM 7068 N N . ASP A 1 862 ? -11.795 6.736 34.349 1.00 90.44 862 ASP A N 1
ATOM 7069 C CA . ASP A 1 862 ? -13.134 7.118 33.892 1.00 90.44 862 ASP A CA 1
ATOM 7070 C C . ASP A 1 862 ? -13.132 8.261 32.851 1.00 90.44 862 ASP A C 1
ATOM 7072 O O . ASP A 1 862 ? -14.178 8.853 32.570 1.00 90.44 862 ASP A O 1
ATOM 7076 N N . LYS A 1 863 ? -11.976 8.624 32.271 1.00 89.69 863 LYS A N 1
ATOM 7077 C CA . LYS A 1 863 ? -11.843 9.813 31.402 1.00 89.69 863 LYS A CA 1
ATOM 7078 C C . LYS A 1 863 ? -12.774 9.811 30.181 1.00 89.69 863 LYS A C 1
ATOM 7080 O O . LYS A 1 863 ? -13.305 10.877 29.871 1.00 89.69 863 LYS A O 1
ATOM 7085 N N . GLY A 1 864 ? -13.032 8.667 29.546 1.00 90.44 864 GLY A N 1
ATOM 7086 C CA . GLY A 1 864 ? -13.853 8.570 28.327 1.00 90.44 864 GLY A CA 1
ATOM 7087 C C . GLY A 1 864 ? -15.326 8.252 28.537 1.00 90.44 864 GLY A C 1
ATOM 7088 O O . GLY A 1 864 ? -16.095 8.275 27.582 1.00 90.44 864 GLY A O 1
ATOM 7089 N N . THR A 1 865 ? -15.745 8.006 29.779 1.00 94.56 865 THR A N 1
ATOM 7090 C CA . THR A 1 865 ? -17.130 7.652 30.109 1.00 94.56 865 THR A CA 1
ATOM 7091 C C . THR A 1 865 ? -17.863 8.775 30.852 1.00 94.56 865 THR A C 1
ATOM 7093 O O . THR A 1 865 ? -17.253 9.736 31.325 1.00 94.56 865 THR A O 1
ATOM 7096 N N . LEU A 1 866 ? -19.181 8.651 30.991 1.00 95.56 866 LEU A N 1
ATOM 7097 C CA . LEU A 1 866 ? -19.985 9.399 31.956 1.00 95.56 866 LEU A CA 1
ATOM 7098 C C . LEU A 1 866 ? -20.421 8.401 33.045 1.00 95.56 866 LEU A C 1
ATOM 7100 O O . LEU A 1 866 ? -21.357 7.626 32.811 1.00 95.56 866 LEU A O 1
ATOM 7104 N N . PRO A 1 867 ? -19.737 8.356 34.210 1.00 91.56 867 PRO A N 1
ATOM 7105 C CA . PRO A 1 867 ? -20.014 7.371 35.252 1.00 91.56 867 PRO A CA 1
ATOM 7106 C C . PRO A 1 867 ? -21.481 7.385 35.693 1.00 91.56 867 PRO A C 1
ATOM 7108 O O . PRO A 1 867 ? -22.032 8.428 36.038 1.00 91.56 867 PRO A O 1
ATOM 7111 N N . GLY A 1 868 ? -22.121 6.215 35.669 1.00 86.75 868 GLY A N 1
ATOM 7112 C CA . GLY A 1 868 ? -23.542 6.055 35.999 1.00 86.75 868 GLY A CA 1
ATOM 7113 C C . GLY A 1 868 ? -24.525 6.399 34.870 1.00 86.75 868 GLY A C 1
ATOM 7114 O O . GLY A 1 868 ? -25.700 6.075 35.006 1.00 86.75 868 GLY A O 1
ATOM 7115 N N . VAL A 1 869 ? -24.068 6.991 33.759 1.00 93.81 869 VAL A N 1
ATOM 7116 C CA . VAL A 1 869 ? -24.878 7.213 32.543 1.00 93.81 869 VAL A CA 1
ATOM 7117 C C . VAL A 1 869 ? -24.630 6.102 31.522 1.00 93.81 869 VAL A C 1
ATOM 7119 O O . VAL A 1 869 ? -25.579 5.541 30.982 1.00 93.81 869 VAL A O 1
ATOM 7122 N N . PHE A 1 870 ? -23.365 5.744 31.290 1.00 96.19 870 PHE A N 1
ATOM 7123 C CA . PHE A 1 870 ? -22.983 4.667 30.374 1.00 96.19 870 PHE A CA 1
ATOM 7124 C C . PHE A 1 870 ? -22.534 3.410 31.132 1.00 96.19 870 PHE A C 1
ATOM 7126 O O . PHE A 1 870 ? -22.157 3.456 32.307 1.00 96.19 870 PHE A O 1
ATOM 7133 N N . LEU A 1 871 ? -22.535 2.260 30.455 1.00 96.56 871 LEU A N 1
ATOM 7134 C CA . LEU A 1 871 ? -21.654 1.158 30.842 1.00 96.56 871 LEU A CA 1
ATOM 7135 C C . LEU A 1 871 ? -20.255 1.442 30.281 1.00 96.56 871 LEU A C 1
ATOM 7137 O O . LEU A 1 871 ? -20.083 1.518 29.064 1.00 96.56 871 LEU A O 1
ATOM 7141 N N . GLN A 1 872 ? -19.256 1.560 31.156 1.00 96.75 872 GLN A N 1
ATOM 7142 C CA . GLN A 1 872 ? -17.866 1.511 30.713 1.00 96.75 872 GLN A CA 1
ATOM 7143 C C . GLN A 1 872 ? -17.481 0.055 30.417 1.00 96.75 872 GLN A C 1
ATOM 7145 O O . GLN A 1 872 ? -17.897 -0.860 31.127 1.00 96.75 872 GLN A O 1
ATOM 7150 N N . THR A 1 873 ? -16.669 -0.187 29.400 1.00 96.88 873 THR A N 1
ATOM 7151 C CA . THR A 1 873 ? -16.186 -1.529 29.054 1.00 96.88 873 THR A CA 1
ATOM 7152 C C . THR A 1 873 ? -14.669 -1.549 28.984 1.00 96.88 873 THR A C 1
ATOM 7154 O O . THR A 1 873 ? -14.056 -0.571 28.562 1.00 96.88 873 THR A O 1
ATOM 7157 N N . ALA A 1 874 ? -14.065 -2.661 29.405 1.00 95.50 874 ALA A N 1
ATOM 7158 C CA . ALA A 1 874 ? -12.622 -2.824 29.345 1.00 95.50 874 ALA A CA 1
ATOM 7159 C C . ALA A 1 874 ? -12.160 -3.108 27.917 1.00 95.50 874 ALA A C 1
ATOM 7161 O O . ALA A 1 874 ? -12.851 -3.765 27.143 1.00 95.50 874 ALA A O 1
ATOM 7162 N N . ASN A 1 875 ? -10.946 -2.657 27.642 1.00 92.44 875 ASN A N 1
ATOM 7163 C CA . ASN A 1 875 ? -10.313 -2.665 26.339 1.00 92.44 875 ASN A CA 1
ATOM 7164 C C . ASN A 1 875 ? -8.886 -3.193 26.549 1.00 92.44 875 ASN A C 1
ATOM 7166 O O . ASN A 1 875 ? -8.110 -2.601 27.312 1.00 92.44 875 ASN A O 1
ATOM 7170 N N . LEU A 1 876 ? -8.587 -4.399 26.034 1.00 89.88 876 LEU A N 1
ATOM 7171 C CA . LEU A 1 876 ? -7.374 -5.152 26.400 1.00 89.88 876 LEU A CA 1
ATOM 7172 C C . LEU A 1 876 ? -7.030 -6.315 25.460 1.00 89.88 876 LEU A C 1
ATOM 7174 O O . LEU A 1 876 ? -7.896 -6.944 24.864 1.00 89.88 876 LEU A O 1
ATOM 7178 N N . GLY A 1 877 ? -5.751 -6.704 25.448 1.00 76.12 877 GLY A N 1
ATOM 7179 C CA . GLY A 1 877 ? -5.289 -7.910 24.744 1.00 76.12 877 GLY A CA 1
ATOM 7180 C C . GLY A 1 877 ? -4.080 -8.595 25.378 1.00 76.12 877 GLY A C 1
ATOM 7181 O O . GLY A 1 877 ? -3.445 -9.447 24.752 1.00 76.12 877 GLY A O 1
ATOM 7182 N N . ALA A 1 878 ? -3.802 -8.248 26.636 1.00 83.06 878 ALA A N 1
ATOM 7183 C CA . ALA A 1 878 ? -3.035 -9.027 27.601 1.00 83.06 878 ALA A CA 1
ATOM 7184 C C . ALA A 1 878 ? -3.488 -8.646 29.027 1.00 83.06 878 ALA A C 1
ATOM 7186 O O . ALA A 1 878 ? -4.120 -7.610 29.230 1.00 83.06 878 ALA A O 1
ATOM 7187 N N . SER A 1 879 ? -3.118 -9.454 30.026 1.00 85.12 879 SER A N 1
ATOM 7188 C CA . SER A 1 879 ? -3.292 -9.148 31.463 1.00 85.12 879 SER A CA 1
ATOM 7189 C C . SER A 1 879 ? -4.721 -8.750 31.904 1.00 85.12 879 SER A C 1
ATOM 7191 O O . SER A 1 879 ? -4.884 -7.730 32.591 1.00 85.12 879 SER A O 1
ATOM 7193 N N . PRO A 1 880 ? -5.762 -9.536 31.549 1.00 90.62 880 PRO A N 1
ATOM 7194 C CA . PRO A 1 880 ? -7.160 -9.212 31.854 1.00 90.62 880 PRO A CA 1
ATOM 7195 C C . PRO A 1 880 ? -7.434 -9.009 33.350 1.00 90.62 880 PRO A C 1
ATOM 7197 O O . PRO A 1 880 ? -8.266 -8.186 33.719 1.00 90.62 880 PRO A O 1
ATOM 7200 N N . GLU A 1 881 ? -6.684 -9.676 34.229 1.00 94.31 881 GLU A N 1
ATOM 7201 C CA . GLU A 1 881 ? -6.855 -9.618 35.685 1.00 94.31 881 GLU A CA 1
ATOM 7202 C C . GLU A 1 881 ? -6.648 -8.207 36.251 1.00 94.31 881 GLU A C 1
ATOM 7204 O O . GLU A 1 881 ? -7.248 -7.845 37.263 1.00 94.31 881 GLU A O 1
ATOM 7209 N N . ASN A 1 882 ? -5.786 -7.404 35.620 1.00 91.44 882 ASN A N 1
ATOM 7210 C CA . ASN A 1 882 ? -5.521 -6.031 36.048 1.00 91.44 882 ASN A CA 1
ATOM 7211 C C . ASN A 1 882 ? -6.586 -5.062 35.526 1.00 91.44 882 ASN A C 1
ATOM 7213 O O . ASN A 1 882 ? -7.033 -4.192 36.272 1.00 91.44 882 ASN A O 1
ATOM 7217 N N . GLN A 1 883 ? -7.027 -5.254 34.281 1.00 93.12 883 GLN A N 1
ATOM 7218 C CA . GLN A 1 883 ? -8.073 -4.442 33.661 1.00 93.12 883 GLN A CA 1
ATOM 7219 C C . GLN A 1 883 ? -9.430 -4.679 34.336 1.00 93.12 883 GLN A C 1
ATOM 7221 O O . GLN A 1 883 ? -10.107 -3.721 34.697 1.00 93.12 883 GLN A O 1
ATOM 7226 N N . PHE A 1 884 ? -9.797 -5.936 34.604 1.00 95.31 884 PHE A N 1
ATOM 7227 C CA . PHE A 1 884 ? -11.034 -6.277 35.312 1.00 95.31 884 PHE A CA 1
ATOM 7228 C C . PHE A 1 884 ? -11.033 -5.822 36.769 1.00 95.31 884 PHE A C 1
ATOM 7230 O O . PHE A 1 884 ? -12.050 -5.310 37.232 1.00 95.31 884 PHE A O 1
ATOM 7237 N N . ARG A 1 885 ? -9.902 -5.924 37.484 1.00 94.19 885 ARG A N 1
ATOM 7238 C CA . ARG A 1 885 ? -9.788 -5.349 38.835 1.00 94.19 885 ARG A CA 1
ATOM 7239 C C . ARG A 1 885 ? -10.064 -3.848 38.810 1.00 94.19 885 ARG A C 1
ATOM 7241 O O . ARG A 1 885 ? -10.886 -3.374 39.587 1.00 94.19 885 ARG A O 1
ATOM 7248 N N . ARG A 1 886 ? -9.451 -3.120 37.870 1.00 94.25 886 ARG A N 1
ATOM 7249 C CA . ARG A 1 886 ? -9.652 -1.674 37.751 1.00 94.25 886 ARG A CA 1
ATOM 7250 C C . ARG A 1 886 ? -11.068 -1.301 37.298 1.00 94.25 886 ARG A C 1
ATOM 7252 O O . ARG A 1 886 ? -11.621 -0.334 37.809 1.00 94.25 886 ARG A O 1
ATOM 7259 N N . LEU A 1 887 ? -11.684 -2.080 36.407 1.00 93.19 887 LEU A N 1
ATOM 7260 C CA . LEU A 1 887 ? -13.076 -1.870 36.000 1.00 93.19 887 LEU A CA 1
ATOM 7261 C C . LEU A 1 887 ? -14.041 -2.062 37.190 1.00 93.19 887 LEU A C 1
ATOM 7263 O O . LEU A 1 887 ? -14.938 -1.248 37.380 1.00 93.19 887 LEU A O 1
ATOM 7267 N N . LEU A 1 888 ? -13.813 -3.072 38.040 1.00 94.06 888 LEU A N 1
ATOM 7268 C CA . LEU A 1 888 ? -14.600 -3.310 39.262 1.00 94.06 888 LEU A CA 1
ATOM 7269 C C . LEU A 1 888 ? -14.398 -2.234 40.344 1.00 94.06 888 LEU A C 1
ATOM 7271 O O . LEU A 1 888 ? -15.318 -1.983 41.120 1.00 94.06 888 LEU A O 1
ATOM 7275 N N . GLU A 1 889 ? -13.228 -1.589 40.400 1.00 94.88 889 GLU A N 1
ATOM 7276 C CA . GLU A 1 889 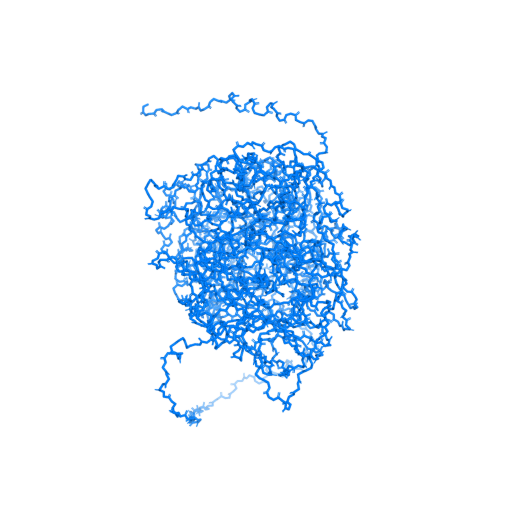? -12.984 -0.421 41.264 1.00 94.88 889 GLU A CA 1
ATOM 7277 C C . GLU A 1 889 ? -13.754 0.825 40.794 1.00 94.88 889 GLU A C 1
ATOM 7279 O O . GLU A 1 889 ? -14.241 1.591 41.623 1.00 94.88 889 GLU A O 1
ATOM 7284 N N . LEU A 1 890 ? -13.846 1.038 39.476 1.00 93.69 890 LEU A N 1
ATOM 7285 C CA . LEU A 1 890 ? -14.505 2.203 38.870 1.00 93.69 890 LEU A CA 1
ATOM 7286 C C . LEU A 1 890 ? -16.033 2.073 38.847 1.00 93.69 890 LEU A C 1
ATOM 7288 O O . LEU A 1 890 ? -16.738 3.067 39.007 1.00 93.69 890 LEU A O 1
ATOM 7292 N N . GLN A 1 891 ? -16.547 0.856 38.658 1.00 93.00 891 GLN A N 1
ATOM 7293 C CA . GLN A 1 891 ? -17.980 0.585 38.569 1.00 93.00 891 GLN A CA 1
ATOM 7294 C C . GLN A 1 891 ? -18.369 -0.739 39.263 1.00 93.00 891 GLN A C 1
ATOM 7296 O O . GLN A 1 891 ? -18.656 -1.751 38.615 1.00 93.00 891 GLN A O 1
ATOM 7301 N N . PRO A 1 892 ? -18.387 -0.764 40.607 1.00 92.62 892 PRO A N 1
ATOM 7302 C CA . PRO A 1 892 ? -18.715 -1.967 41.364 1.00 92.62 892 PRO A CA 1
ATOM 7303 C C . PRO A 1 892 ? -20.130 -2.479 41.055 1.00 92.62 892 PRO A C 1
ATOM 7305 O O . PRO A 1 892 ? -21.086 -1.711 40.964 1.00 92.62 892 PRO A O 1
ATOM 7308 N N . ASN A 1 893 ? -20.267 -3.806 40.970 1.00 90.62 893 ASN A N 1
ATOM 7309 C CA . ASN A 1 893 ? -21.510 -4.537 40.669 1.00 90.62 893 ASN A CA 1
ATOM 7310 C C . ASN A 1 893 ? -22.088 -4.345 39.247 1.00 90.62 893 ASN A C 1
ATOM 7312 O O . ASN A 1 893 ? -23.226 -4.746 39.014 1.00 90.62 893 ASN A O 1
ATOM 7316 N N . ARG A 1 894 ? -21.319 -3.789 38.303 1.00 94.62 894 ARG A N 1
ATOM 7317 C CA . ARG A 1 894 ? -21.617 -3.776 36.854 1.00 94.62 894 ARG A CA 1
ATOM 7318 C C . ARG A 1 894 ? -20.979 -4.999 36.163 1.00 94.62 894 ARG A C 1
ATOM 7320 O O . ARG A 1 894 ? -20.079 -5.606 36.754 1.00 94.62 894 ARG A O 1
ATOM 7327 N N . PRO A 1 895 ? -21.416 -5.408 34.956 1.00 95.56 895 PRO A N 1
ATOM 7328 C CA . PRO A 1 895 ? -20.862 -6.583 34.295 1.00 95.56 895 PRO A CA 1
ATOM 7329 C C . PRO A 1 895 ? -19.453 -6.310 33.768 1.00 95.56 895 PRO A C 1
ATOM 7331 O O . PRO A 1 895 ? -19.152 -5.228 33.262 1.00 95.56 895 PRO A O 1
ATOM 7334 N N . LEU A 1 896 ? -18.596 -7.329 33.822 1.00 97.06 896 LEU A N 1
ATOM 7335 C CA . LEU A 1 896 ? -17.340 -7.306 33.085 1.00 97.06 896 LEU A CA 1
ATOM 7336 C C . LEU A 1 896 ? -17.638 -7.539 31.600 1.00 97.06 896 LEU A C 1
ATOM 7338 O O . LEU A 1 896 ? -18.154 -8.588 31.214 1.00 97.06 896 LEU A O 1
ATOM 7342 N N . MET A 1 897 ? -17.271 -6.578 30.761 1.00 96.44 897 MET A N 1
ATOM 7343 C CA . MET A 1 897 ? -17.183 -6.774 29.319 1.00 96.44 897 MET A CA 1
ATOM 7344 C C . MET A 1 897 ? -15.822 -6.310 28.845 1.00 96.44 897 MET A C 1
ATOM 7346 O O . MET A 1 897 ? -15.410 -5.192 29.165 1.00 96.44 897 MET A O 1
ATOM 7350 N N . VAL A 1 898 ? -15.164 -7.152 28.053 1.00 97.81 898 VAL A N 1
ATOM 7351 C CA . VAL A 1 898 ? -14.190 -6.661 27.092 1.00 97.81 898 VAL A CA 1
ATOM 7352 C C . VAL A 1 898 ? -14.977 -6.240 25.851 1.00 97.81 898 VAL A C 1
ATOM 7354 O O . VAL A 1 898 ? -15.493 -7.110 25.143 1.00 97.81 898 VAL A O 1
ATOM 7357 N N . MET A 1 899 ? -15.160 -4.930 25.629 1.00 97.25 899 MET A N 1
ATOM 7358 C CA . MET A 1 899 ? -15.849 -4.465 24.407 1.00 97.25 899 MET A CA 1
ATOM 7359 C C . MET A 1 899 ? -15.028 -4.785 23.178 1.00 97.25 899 MET A C 1
ATOM 7361 O O . MET A 1 899 ? -15.613 -4.960 22.119 1.00 97.25 899 MET A O 1
ATOM 7365 N N . GLU A 1 900 ? -13.721 -4.968 23.359 1.00 93.44 900 GLU A N 1
ATOM 7366 C CA . GLU A 1 900 ? -12.842 -5.676 22.446 1.00 93.44 900 GLU A CA 1
ATOM 7367 C C . GLU A 1 900 ? -11.775 -6.441 23.224 1.00 93.44 900 GLU A C 1
ATOM 7369 O O . GLU A 1 900 ? -10.815 -5.875 23.750 1.00 93.44 900 GLU A O 1
ATOM 7374 N N . PHE A 1 901 ? -11.916 -7.766 23.281 1.00 95.44 901 PHE A N 1
ATOM 7375 C CA . PHE A 1 901 ? -10.712 -8.578 23.333 1.00 95.44 901 PHE A CA 1
ATOM 7376 C C . PHE A 1 901 ? -10.223 -8.665 21.914 1.00 95.44 901 PHE A C 1
ATOM 7378 O O . PHE A 1 901 ? -10.682 -9.499 21.130 1.00 95.44 901 PHE A O 1
ATOM 7385 N N . TRP A 1 902 ? -9.269 -7.811 21.609 1.00 87.88 902 TRP A N 1
ATOM 7386 C CA . TRP A 1 902 ? -8.375 -8.024 20.498 1.00 87.88 902 TRP A CA 1
ATOM 7387 C C . TRP A 1 902 ? -7.935 -9.505 20.493 1.00 87.88 902 TRP A C 1
ATOM 7389 O O . TRP A 1 902 ? -7.286 -9.969 21.420 1.00 87.88 902 TRP A O 1
ATOM 7399 N N . ALA A 1 903 ? -8.373 -10.290 19.514 1.00 79.12 903 ALA A N 1
ATOM 7400 C CA . ALA A 1 903 ? -7.717 -11.531 19.096 1.00 79.12 903 ALA A CA 1
ATOM 7401 C C . ALA A 1 903 ? -6.735 -11.242 17.955 1.00 79.12 903 ALA A C 1
ATOM 7403 O O . ALA A 1 903 ? -5.893 -12.081 17.620 1.00 79.12 903 ALA A O 1
ATOM 7404 N N . GLY A 1 904 ? -6.846 -10.043 17.377 1.00 73.50 904 GLY A N 1
ATOM 7405 C CA . GLY A 1 904 ? -5.768 -9.439 16.657 1.00 73.50 904 GLY A CA 1
ATOM 7406 C C . GLY A 1 904 ? -5.971 -7.985 16.233 1.00 73.50 904 GLY A C 1
ATOM 7407 O O . GLY A 1 904 ? -6.630 -7.208 16.908 1.00 73.50 904 GLY A O 1
ATOM 7408 N N . TRP A 1 905 ? -5.349 -7.668 15.092 1.00 73.44 905 TRP A N 1
ATOM 7409 C CA . TRP A 1 905 ? -5.007 -6.345 14.578 1.00 73.44 905 TRP A CA 1
ATOM 7410 C C . TRP A 1 905 ? -4.926 -6.291 13.046 1.00 73.44 905 TRP A C 1
ATOM 7412 O O . TRP A 1 905 ? -5.285 -7.261 12.375 1.00 73.44 905 TRP A O 1
ATOM 7422 N N . PHE A 1 906 ? -4.447 -5.179 12.509 1.00 62.41 906 PHE A N 1
ATOM 7423 C CA . PHE A 1 906 ? -4.598 -4.799 11.116 1.00 62.41 906 PHE A CA 1
ATOM 7424 C C . PHE A 1 906 ? -3.315 -4.274 10.470 1.00 62.41 906 PHE A C 1
ATOM 7426 O O . PHE A 1 906 ? -2.242 -4.333 11.067 1.00 62.41 906 PHE A O 1
ATOM 7433 N N . ASP A 1 907 ? -3.507 -3.807 9.241 1.00 55.59 907 ASP A N 1
ATOM 7434 C CA . ASP A 1 907 ? -2.539 -3.551 8.188 1.00 55.59 907 ASP A CA 1
ATOM 7435 C C . ASP A 1 907 ? -2.654 -2.112 7.688 1.00 55.59 907 ASP A C 1
ATOM 7437 O O . ASP A 1 907 ? -3.734 -1.523 7.751 1.00 55.59 907 ASP A O 1
ATOM 7441 N N . PHE A 1 908 ? -1.577 -1.559 7.142 1.00 54.47 908 PHE A N 1
ATOM 7442 C CA . PHE A 1 908 ? -1.536 -0.161 6.710 1.00 54.47 908 PHE A CA 1
ATOM 7443 C C . PHE A 1 908 ? -0.927 0.000 5.319 1.00 54.47 908 PHE A C 1
ATOM 7445 O O . PHE A 1 908 ? -1.147 -0.849 4.477 1.00 54.47 908 PHE A O 1
ATOM 7452 N N . TRP A 1 909 ? -0.197 1.088 5.058 1.00 40.50 909 TRP A N 1
ATOM 7453 C CA . TRP A 1 909 ? 0.892 1.189 4.081 1.00 40.50 909 TRP A CA 1
ATOM 7454 C C . TRP A 1 909 ? 2.112 1.706 4.860 1.00 40.50 909 TRP A C 1
ATOM 7456 O O . TRP A 1 909 ? 1.954 2.134 5.998 1.00 40.50 909 TRP A O 1
ATOM 7466 N N . THR A 1 910 ? 3.339 1.595 4.352 1.00 34.97 910 THR A N 1
ATOM 7467 C CA . THR A 1 910 ? 4.573 1.813 5.151 1.00 34.97 910 THR A CA 1
ATOM 7468 C C . THR A 1 910 ? 4.890 0.803 6.338 1.00 34.97 910 THR A C 1
ATOM 7470 O O . THR A 1 910 ? 5.049 1.310 7.402 1.00 34.97 910 THR A O 1
ATOM 7473 N N . GLU A 1 911 ? 5.076 -0.558 6.317 1.00 43.09 911 GLU A N 1
ATOM 7474 C CA . GLU A 1 911 ? 5.219 -1.437 7.556 1.00 43.09 911 GLU A CA 1
ATOM 7475 C C . GLU A 1 911 ? 6.144 -2.755 7.744 1.00 43.09 911 GLU A C 1
ATOM 7477 O O . GLU A 1 911 ? 7.306 -2.699 7.352 1.00 43.09 911 GLU A O 1
ATOM 7482 N N . THR A 1 912 ? 5.677 -3.885 8.436 1.00 46.53 912 THR A N 1
ATOM 7483 C CA . THR A 1 912 ? 6.189 -5.311 9.005 1.00 46.53 912 THR A CA 1
ATOM 7484 C C . THR A 1 912 ? 4.298 -7.562 9.908 1.00 46.53 912 THR A C 1
ATOM 7486 O O . THR A 1 912 ? 4.482 -8.535 10.665 1.00 46.53 912 THR A O 1
ATOM 7489 N N . HIS A 1 913 ? 2.901 -7.632 9.696 1.00 63.12 913 HIS A N 1
ATOM 7490 C CA . HIS A 1 913 ? 1.815 -8.680 9.647 1.00 63.12 913 HIS A CA 1
ATOM 7491 C C . HIS A 1 913 ? 2.052 -10.100 10.213 1.00 63.12 913 HIS A C 1
ATOM 7493 O O . HIS A 1 913 ? 3.055 -10.754 9.964 1.00 63.12 913 HIS A O 1
ATOM 7499 N N . GLN A 1 914 ? 1.194 -10.672 11.065 1.00 51.47 914 GLN A N 1
ATOM 7500 C CA . GLN A 1 914 ? -0.217 -10.461 11.413 1.00 51.47 914 GLN A CA 1
ATOM 7501 C C . GLN A 1 914 ? -0.631 -11.449 12.507 1.00 51.47 914 GLN A C 1
ATOM 7503 O O . GLN A 1 914 ? -0.406 -11.169 13.664 1.00 51.47 914 GLN A O 1
ATOM 7508 N N . THR A 1 915 ? -1.323 -12.555 12.211 1.00 63.47 915 THR A N 1
ATOM 7509 C CA . THR A 1 915 ? -2.108 -13.294 13.239 1.00 63.47 915 THR A CA 1
ATOM 7510 C C . THR A 1 915 ? -1.380 -13.535 14.583 1.00 63.47 915 THR A C 1
ATOM 7512 O O . THR A 1 915 ? -0.212 -13.916 14.616 1.00 63.47 915 THR A O 1
ATOM 7515 N N . LYS A 1 916 ? -2.070 -13.274 15.703 1.00 65.94 916 LYS A N 1
ATOM 7516 C CA . LYS A 1 916 ? -1.511 -13.415 17.055 1.00 65.94 916 LYS A CA 1
ATOM 7517 C C . LYS A 1 916 ? -1.070 -14.854 17.299 1.00 65.94 916 LYS A C 1
ATOM 7519 O O . LYS A 1 916 ? -1.770 -15.755 16.835 1.00 65.94 916 LYS A O 1
ATOM 7524 N N . ASP A 1 917 ? 0.021 -15.094 18.048 1.00 73.19 917 ASP A N 1
ATOM 7525 C CA . ASP A 1 917 ? 0.430 -16.470 18.388 1.00 73.19 917 ASP A CA 1
ATOM 7526 C C . ASP A 1 917 ? -0.790 -17.212 18.908 1.00 73.19 917 ASP A C 1
ATOM 7528 O O . ASP A 1 917 ? -1.379 -16.825 19.921 1.00 73.19 917 ASP A O 1
ATOM 7532 N N . SER A 1 918 ? -1.165 -18.276 18.203 1.00 64.62 918 SER A N 1
ATOM 7533 C CA . SER A 1 918 ? -2.377 -19.027 18.509 1.00 64.62 918 SER A CA 1
ATOM 7534 C C . SER A 1 918 ? -2.392 -19.497 19.968 1.00 64.62 918 SER A C 1
ATOM 7536 O O . SER A 1 918 ? -3.442 -19.460 20.607 1.00 64.62 918 SER A O 1
ATOM 7538 N N . THR A 1 919 ? -1.223 -19.816 20.537 1.00 71.06 919 THR A N 1
ATOM 7539 C CA . THR A 1 919 ? -1.053 -20.177 21.952 1.00 71.06 919 THR A CA 1
ATOM 7540 C C . THR A 1 919 ? -1.285 -18.988 22.892 1.00 71.06 919 THR A C 1
ATOM 7542 O O . THR A 1 919 ? -1.950 -19.126 23.918 1.00 71.06 919 THR A O 1
ATOM 7545 N N . THR A 1 920 ? -0.774 -17.806 22.549 1.00 68.00 920 THR A N 1
ATOM 7546 C CA . THR A 1 920 ? -0.854 -16.573 23.350 1.00 68.00 920 THR A CA 1
ATOM 7547 C C . THR A 1 920 ? -2.229 -15.904 23.272 1.00 68.00 920 THR A C 1
ATOM 7549 O O . THR A 1 920 ? -2.718 -15.422 24.302 1.00 68.00 920 THR A O 1
ATOM 7552 N N . THR A 1 921 ? -2.903 -15.913 22.113 1.00 72.88 921 THR A N 1
ATOM 7553 C CA . THR A 1 921 ? -4.316 -15.497 22.025 1.00 72.88 921 THR A CA 1
ATOM 7554 C C . THR A 1 921 ? -5.208 -16.490 22.758 1.00 72.88 921 THR A C 1
ATOM 7556 O O . THR A 1 921 ? -5.987 -16.048 23.599 1.00 72.88 921 THR A O 1
ATOM 7559 N N . ALA A 1 922 ? -5.045 -17.808 22.560 1.00 76.81 922 ALA A N 1
ATOM 7560 C CA . ALA A 1 922 ? -5.822 -18.805 23.302 1.00 76.81 922 ALA A CA 1
ATOM 7561 C C . ALA A 1 922 ? -5.623 -18.656 24.819 1.00 76.81 922 ALA A C 1
ATOM 7563 O O . ALA A 1 922 ? -6.597 -18.538 25.554 1.00 76.81 922 ALA A O 1
ATOM 7564 N N . GLY A 1 923 ? -4.377 -18.536 25.287 1.00 84.12 923 GLY A N 1
ATOM 7565 C CA . GLY A 1 923 ? -4.072 -18.341 26.706 1.00 84.12 923 GLY A CA 1
ATOM 7566 C C . GLY A 1 923 ? -4.586 -17.016 27.284 1.00 84.12 923 GLY A C 1
ATOM 7567 O O . GLY A 1 923 ? -4.941 -16.961 28.461 1.00 84.12 923 GLY A O 1
ATOM 7568 N N . THR A 1 924 ? -4.669 -15.941 26.492 1.00 79.88 924 THR A N 1
ATOM 7569 C CA . THR A 1 924 ? -5.266 -14.671 26.952 1.00 79.88 924 THR A CA 1
ATOM 7570 C C . THR A 1 924 ? -6.794 -14.739 26.957 1.00 79.88 924 THR A C 1
ATOM 7572 O O . THR A 1 924 ? -7.419 -14.263 27.904 1.00 79.88 924 THR A O 1
ATOM 7575 N N . TYR A 1 925 ? -7.391 -15.389 25.958 1.00 86.81 925 TYR A N 1
ATOM 7576 C CA . TYR A 1 925 ? -8.830 -15.620 25.853 1.00 86.81 925 TYR A CA 1
ATOM 7577 C C . TYR A 1 925 ? -9.341 -16.542 26.972 1.00 86.81 925 TYR A C 1
ATOM 7579 O O . TYR A 1 925 ? -10.303 -16.203 27.657 1.00 86.81 925 TYR A O 1
ATOM 7587 N N . GLU A 1 926 ? -8.635 -17.637 27.274 1.00 89.19 926 GLU A N 1
ATOM 7588 C CA . GLU A 1 926 ? -8.909 -18.480 28.447 1.00 89.19 926 GLU A CA 1
ATOM 7589 C C . GLU A 1 926 ? -8.849 -17.678 29.756 1.00 89.19 926 GLU A C 1
ATOM 7591 O O . GLU A 1 926 ? -9.720 -17.826 30.610 1.00 89.19 926 GLU A O 1
ATOM 7596 N N . ARG A 1 927 ? -7.863 -16.783 29.917 1.00 91.94 927 ARG A N 1
ATOM 7597 C CA . ARG A 1 927 ? -7.745 -15.912 31.105 1.00 91.94 927 ARG A CA 1
ATOM 7598 C C . ARG A 1 927 ? -8.842 -14.848 31.197 1.00 91.94 927 ARG A C 1
ATOM 7600 O O . ARG A 1 927 ? -9.146 -14.405 32.301 1.00 91.94 927 ARG A O 1
ATOM 7607 N N . ILE A 1 928 ? -9.461 -14.461 30.081 1.00 86.19 928 ILE A N 1
ATOM 7608 C CA . ILE A 1 928 ? -10.688 -13.651 30.074 1.00 86.19 928 ILE A CA 1
ATOM 7609 C C . ILE A 1 928 ? -11.873 -14.496 30.551 1.00 86.19 928 ILE A C 1
ATOM 7611 O O . ILE A 1 928 ? -12.581 -14.083 31.467 1.00 86.19 928 ILE A O 1
ATOM 7615 N N . LEU A 1 929 ? -12.042 -15.701 29.997 1.00 86.38 929 LEU A N 1
ATOM 7616 C CA . LEU A 1 929 ? -13.144 -16.618 30.318 1.00 86.38 929 LEU A CA 1
ATOM 7617 C C . LEU A 1 929 ? -13.052 -17.266 31.717 1.00 86.38 929 LEU A C 1
ATOM 7619 O O . LEU A 1 929 ? -14.016 -17.875 32.177 1.00 86.38 929 LEU A O 1
ATOM 7623 N N . GLN A 1 930 ? -11.929 -17.112 32.427 1.00 88.88 930 GLN A N 1
ATOM 7624 C CA . GLN A 1 930 ? -11.823 -17.408 33.865 1.00 88.88 930 GLN A CA 1
ATOM 7625 C C . GLN A 1 930 ? -12.616 -16.420 34.743 1.00 88.88 930 GLN A C 1
ATOM 7627 O O . GLN A 1 930 ? -12.892 -16.715 35.907 1.00 88.88 930 GLN A O 1
ATOM 7632 N N . TYR A 1 931 ? -13.009 -15.268 34.194 1.00 87.19 931 TYR A N 1
ATOM 7633 C CA . TYR A 1 931 ? -13.968 -14.339 34.789 1.00 87.19 931 TYR A CA 1
ATOM 7634 C C . TYR A 1 931 ? -15.346 -14.533 34.133 1.00 87.19 931 TYR A C 1
ATOM 7636 O O . TYR A 1 931 ? -15.419 -14.981 32.988 1.00 87.19 931 TYR A O 1
ATOM 7644 N N . PRO A 1 932 ? -16.457 -14.134 34.785 1.00 86.00 932 PRO A N 1
ATOM 7645 C CA . PRO A 1 932 ? -17.780 -14.061 34.157 1.00 86.00 932 PRO A CA 1
ATOM 7646 C C . PRO A 1 932 ? -17.871 -12.849 33.204 1.00 86.00 932 PRO A C 1
ATOM 7648 O O . PRO A 1 932 ? -18.775 -12.022 33.307 1.00 86.00 932 PRO A O 1
ATOM 7651 N N . ALA A 1 933 ? -16.882 -12.703 32.324 1.00 89.69 933 ALA A N 1
ATOM 7652 C CA . ALA A 1 933 ? -16.739 -11.587 31.409 1.00 89.69 933 ALA A CA 1
ATOM 7653 C C . ALA A 1 933 ? -17.387 -11.902 30.057 1.00 89.69 933 ALA A C 1
ATOM 7655 O O . ALA A 1 933 ? -17.199 -12.978 29.488 1.00 89.69 933 ALA A O 1
ATOM 7656 N N . SER A 1 934 ? -18.120 -10.928 29.523 1.00 96.75 934 SER A N 1
ATOM 7657 C CA . SER A 1 934 ? -18.469 -10.905 28.102 1.00 96.75 934 SER A CA 1
ATOM 7658 C C . SER A 1 934 ? -17.287 -10.416 27.275 1.00 96.75 934 SER A C 1
ATOM 7660 O O . SER A 1 934 ? -16.423 -9.691 27.774 1.00 96.75 934 SER A O 1
ATOM 7662 N N . VAL A 1 935 ? -17.248 -10.808 26.008 1.00 96.88 935 VAL A N 1
ATOM 7663 C CA . VAL A 1 935 ? -16.130 -10.533 25.117 1.00 96.88 935 VAL A CA 1
ATOM 7664 C C . VAL A 1 935 ? -16.609 -10.373 23.677 1.00 96.88 935 VAL A C 1
ATOM 7666 O O . VAL A 1 935 ? -17.228 -11.263 23.097 1.00 96.88 935 VAL A O 1
ATOM 7669 N N . ASN A 1 936 ? -16.298 -9.228 23.084 1.00 97.31 936 ASN A N 1
ATOM 7670 C CA . ASN A 1 936 ? -16.239 -9.096 21.635 1.00 97.31 936 ASN A CA 1
ATOM 7671 C C . ASN A 1 936 ? -14.866 -9.616 21.206 1.00 97.31 936 ASN A C 1
ATOM 7673 O O . ASN A 1 936 ? -13.847 -9.021 21.564 1.00 97.31 936 ASN A O 1
ATOM 7677 N N . ILE A 1 937 ? -14.824 -10.747 20.504 1.00 96.75 937 ILE A N 1
ATOM 7678 C CA . ILE A 1 937 ? -13.623 -11.139 19.786 1.00 96.75 937 ILE A CA 1
ATOM 7679 C C . ILE A 1 937 ? -13.406 -10.105 18.711 1.00 96.75 937 ILE A C 1
ATOM 7681 O O . ILE A 1 937 ? -14.237 -9.872 17.828 1.00 96.75 937 ILE A O 1
ATOM 7685 N N . TYR A 1 938 ? -12.233 -9.528 18.827 1.00 78.12 938 TYR A N 1
ATOM 7686 C CA . TYR A 1 938 ? -11.780 -8.472 17.998 1.00 78.12 938 TYR A CA 1
ATOM 7687 C C . TYR A 1 938 ? -10.604 -9.001 17.159 1.00 78.12 938 TYR A C 1
ATOM 7689 O O . TYR A 1 938 ? -9.434 -8.811 17.468 1.00 78.12 938 TYR A O 1
ATOM 7697 N N . MET A 1 939 ? -10.875 -9.818 16.144 1.00 74.19 939 MET A N 1
ATOM 7698 C CA . MET A 1 939 ? -12.039 -9.657 15.265 1.00 74.19 939 MET A CA 1
ATOM 7699 C C . MET A 1 939 ? -12.375 -10.857 14.376 1.00 74.19 939 MET A C 1
ATOM 7701 O O . MET A 1 939 ? -11.627 -11.832 14.341 1.00 74.19 939 MET A O 1
ATOM 7705 N N . PHE A 1 940 ? -13.480 -10.693 13.630 1.00 85.75 940 PHE A N 1
ATOM 7706 C CA . PHE A 1 940 ? -13.955 -11.462 12.477 1.00 85.75 940 PHE A CA 1
ATOM 7707 C C . PHE A 1 940 ? -14.215 -10.564 11.218 1.00 85.75 940 PHE A C 1
ATOM 7709 O O . PHE A 1 940 ? -13.679 -9.476 11.108 1.00 85.75 940 PHE A O 1
ATOM 7716 N N . HIS A 1 941 ? -14.959 -11.022 10.202 1.00 86.56 941 HIS A N 1
ATOM 7717 C CA . HIS A 1 941 ? -14.630 -10.894 8.766 1.00 86.56 941 HIS A CA 1
ATOM 7718 C C . HIS A 1 941 ? -13.881 -9.723 8.085 1.00 86.56 941 HIS A C 1
ATOM 7720 O O . HIS A 1 941 ? -14.189 -8.552 8.259 1.00 86.56 941 HIS A O 1
ATOM 7726 N N . GLY A 1 942 ? -12.963 -10.180 7.210 1.00 72.44 942 GLY A N 1
ATOM 7727 C CA . GLY A 1 942 ? -11.751 -9.623 6.583 1.00 72.44 942 GLY A CA 1
ATOM 7728 C C . GLY A 1 942 ? -11.786 -8.574 5.496 1.00 72.44 942 GLY A C 1
ATOM 7729 O O . GLY A 1 942 ? -10.767 -7.931 5.289 1.00 72.44 942 GLY A O 1
ATOM 7730 N N . GLY A 1 943 ? -12.909 -8.503 4.788 1.00 80.00 943 GLY A N 1
ATOM 7731 C CA . GLY A 1 943 ? -13.167 -7.492 3.771 1.00 80.00 943 GLY A CA 1
ATOM 7732 C C . GLY A 1 943 ? -12.111 -7.246 2.675 1.00 80.00 943 GLY A C 1
ATOM 7733 O O . GLY A 1 943 ? -11.180 -8.036 2.485 1.00 80.00 943 GLY A O 1
ATOM 7734 N N . THR A 1 944 ? -12.396 -6.258 1.816 1.00 68.31 944 THR A N 1
ATOM 7735 C CA . THR A 1 944 ? -11.497 -5.625 0.825 1.00 68.31 944 THR A CA 1
ATOM 7736 C C . THR A 1 944 ? -12.168 -4.370 0.200 1.00 68.31 944 THR A C 1
ATOM 7738 O O . THR A 1 944 ? -12.514 -3.471 0.954 1.00 68.31 944 THR A O 1
ATOM 7741 N N . ASN A 1 945 ? -12.199 -4.207 -1.143 1.00 66.56 945 ASN A N 1
ATOM 7742 C CA . ASN A 1 945 ? -11.546 -3.010 -1.695 1.00 66.56 945 ASN A CA 1
ATOM 7743 C C . ASN A 1 945 ? -11.865 -2.526 -3.165 1.00 66.56 945 ASN A C 1
ATOM 7745 O O . ASN A 1 945 ? -11.416 -3.203 -4.102 1.00 66.56 945 ASN A O 1
ATOM 7749 N N . PHE A 1 946 ? -12.483 -1.338 -3.401 1.00 66.00 946 PHE A N 1
ATOM 7750 C CA . PHE A 1 946 ? -12.878 -0.821 -4.748 1.00 66.00 946 PHE A CA 1
ATOM 7751 C C . PHE A 1 946 ? -12.780 0.733 -5.094 1.00 66.00 946 PHE A C 1
ATOM 7753 O O . PHE A 1 946 ? -13.353 1.133 -6.105 1.00 66.00 946 PHE A O 1
ATOM 7760 N N . GLY A 1 947 ? -12.023 1.634 -4.414 1.00 69.50 947 GLY A N 1
ATOM 7761 C CA . GLY A 1 947 ? -12.120 3.139 -4.573 1.00 69.50 947 GLY A CA 1
ATOM 7762 C C . GLY A 1 947 ? -11.052 4.186 -3.956 1.00 69.50 947 GLY A C 1
ATOM 7763 O O . GLY A 1 947 ? -9.906 3.805 -3.785 1.00 69.50 947 GLY A O 1
ATOM 7764 N N . PHE A 1 948 ? -11.354 5.442 -3.450 1.00 59.03 948 PHE A N 1
ATOM 7765 C CA . PHE A 1 948 ? -10.551 6.596 -2.829 1.00 59.03 948 PHE A CA 1
ATOM 7766 C C . PHE A 1 948 ? -10.451 7.073 -1.302 1.00 59.03 948 PHE A C 1
ATOM 7768 O O . PHE A 1 948 ? -10.796 8.191 -0.917 1.00 59.03 948 PHE A O 1
ATOM 7775 N N . THR A 1 949 ? -9.913 6.272 -0.389 1.00 70.25 949 THR A N 1
ATOM 7776 C CA . THR A 1 949 ? -10.058 6.211 1.083 1.00 70.25 949 THR A CA 1
ATOM 7777 C C . THR A 1 949 ? -9.152 5.258 2.017 1.00 70.25 949 THR A C 1
ATOM 7779 O O . THR A 1 949 ? -9.731 4.657 2.899 1.00 70.25 949 THR A O 1
ATOM 7782 N N . ASN A 1 950 ? -7.816 5.018 2.005 1.00 63.06 950 ASN A N 1
ATOM 7783 C CA . ASN A 1 950 ? -7.156 4.018 2.924 1.00 63.06 950 ASN A CA 1
ATOM 7784 C C . ASN A 1 950 ? -6.044 4.509 3.844 1.00 63.06 950 ASN A C 1
ATOM 7786 O O . ASN A 1 950 ? -5.473 5.566 3.604 1.00 63.06 950 ASN A O 1
ATOM 7790 N N . GLY A 1 951 ? -5.756 3.685 4.867 1.00 59.75 951 GLY A N 1
ATOM 7791 C CA . GLY A 1 951 ? -4.990 4.004 6.060 1.00 59.75 951 GLY A CA 1
ATOM 7792 C C . GLY A 1 951 ? -3.521 3.676 6.200 1.00 59.75 951 GLY A C 1
ATOM 7793 O O . GLY A 1 951 ? -2.979 2.744 5.623 1.00 59.75 951 GLY A O 1
ATOM 7794 N N . ALA A 1 952 ? -2.914 4.452 7.093 1.00 45.31 952 ALA A N 1
ATOM 7795 C CA . ALA A 1 952 ? -1.627 4.226 7.715 1.00 45.31 952 ALA A CA 1
ATOM 7796 C C . ALA A 1 952 ? -1.654 4.789 9.152 1.00 45.31 952 ALA A C 1
ATOM 7798 O O . ALA A 1 952 ? -2.306 5.793 9.389 1.00 45.31 952 ALA A O 1
ATOM 7799 N N . SER A 1 953 ? -1.093 4.112 10.160 1.00 44.25 953 SER A N 1
ATOM 7800 C CA . SER A 1 953 ? -1.044 4.629 11.539 1.00 44.25 953 SER A CA 1
ATOM 7801 C C . SER A 1 953 ? -0.031 3.954 12.458 1.00 44.25 953 SER A C 1
ATOM 7803 O O . SER A 1 953 ? 0.904 4.616 12.873 1.00 44.25 953 SER A O 1
ATOM 7805 N N . LEU A 1 954 ? -0.192 2.702 12.886 1.00 34.97 954 LEU A N 1
ATOM 7806 C CA . LEU A 1 954 ? 0.626 2.175 13.988 1.00 34.97 954 LEU A CA 1
ATOM 7807 C C . LEU A 1 954 ? 1.110 0.749 13.709 1.00 34.97 954 LEU A C 1
ATOM 7809 O O . LEU A 1 954 ? 0.377 -0.095 13.240 1.00 34.97 954 LEU A O 1
ATOM 7813 N N . ASN A 1 955 ? 2.378 0.502 13.988 1.00 30.75 955 ASN A N 1
ATOM 7814 C CA . ASN A 1 955 ? 3.243 -0.427 13.252 1.00 30.75 955 ASN A CA 1
ATOM 7815 C C . ASN A 1 955 ? 2.874 -1.928 13.454 1.00 30.75 955 ASN A C 1
ATOM 7817 O O . ASN A 1 955 ? 2.670 -2.308 14.595 1.00 30.75 955 ASN A O 1
ATOM 7821 N N . VAL A 1 956 ? 2.881 -2.912 12.525 1.00 30.94 956 VAL A N 1
ATOM 7822 C CA . VAL A 1 956 ? 3.557 -3.106 11.224 1.00 30.94 956 VAL A CA 1
ATOM 7823 C C . VAL A 1 956 ? 3.162 -4.419 10.323 1.00 30.94 956 VAL A C 1
ATOM 7825 O O . VAL A 1 956 ? 1.987 -4.709 10.185 1.00 30.94 956 VAL A O 1
ATOM 7828 N N . PRO A 1 957 ? 4.061 -5.332 9.800 1.00 42.59 957 PRO A N 1
ATOM 7829 C CA . PRO A 1 957 ? 4.411 -6.371 7.998 1.00 42.59 957 PRO A CA 1
ATOM 7830 C C . PRO A 1 957 ? 3.526 -7.419 7.085 1.00 42.59 957 PRO A C 1
ATOM 7832 O O . PRO A 1 957 ? 2.637 -6.974 6.386 1.00 42.59 957 PRO A O 1
ATOM 7835 N N . GLU A 1 958 ? 3.830 -8.774 7.050 1.00 39.25 958 GLU A N 1
ATOM 7836 C CA . GLU A 1 958 ? 3.766 -10.033 6.145 1.00 39.25 958 GLU A CA 1
ATOM 7837 C C . GLU A 1 958 ? 2.454 -10.965 5.902 1.00 39.25 958 GLU A C 1
ATOM 7839 O O . GLU A 1 958 ? 1.944 -11.418 6.921 1.00 39.25 958 GLU A O 1
ATOM 7844 N N . LEU A 1 959 ? 1.833 -11.537 4.790 1.00 43.91 959 LEU A N 1
ATOM 7845 C CA . LEU A 1 959 ? 1.783 -11.721 3.262 1.00 43.91 959 LEU A CA 1
ATOM 7846 C C . LEU A 1 959 ? 0.425 -12.416 2.730 1.00 43.91 959 LEU A C 1
ATOM 7848 O O . LEU A 1 959 ? -0.222 -13.039 3.569 1.00 43.91 959 LEU A O 1
ATOM 7852 N N . ILE A 1 960 ? -0.039 -12.380 1.422 1.00 36.03 960 ILE A N 1
ATOM 7853 C CA . ILE A 1 960 ? -1.317 -13.052 0.861 1.00 36.03 960 ILE A CA 1
ATOM 7854 C C . ILE A 1 960 ? -1.472 -13.491 -0.702 1.00 36.03 960 ILE A C 1
ATOM 7856 O O . ILE A 1 960 ? -1.550 -12.605 -1.556 1.00 36.03 960 ILE A O 1
ATOM 7860 N N . PRO A 1 961 ? -1.706 -14.788 -1.144 1.00 41.25 961 PRO A N 1
ATOM 7861 C CA . PRO A 1 961 ? -1.252 -15.437 -2.449 1.00 41.25 961 PRO A CA 1
ATOM 7862 C C . PRO A 1 961 ? -2.285 -16.029 -3.503 1.00 41.25 961 PRO A C 1
ATOM 7864 O O . PRO A 1 961 ? -3.439 -16.154 -3.147 1.00 41.25 961 PRO A O 1
ATOM 7867 N N . ARG A 1 962 ? -1.946 -16.371 -4.787 1.00 51.31 962 ARG A N 1
ATOM 7868 C CA . ARG A 1 962 ? -2.518 -15.739 -6.052 1.00 51.31 962 ARG A CA 1
ATOM 7869 C C . ARG A 1 962 ? -2.611 -16.473 -7.584 1.00 51.31 962 ARG A C 1
ATOM 7871 O O . ARG A 1 962 ? -3.447 -17.372 -7.591 1.00 51.31 962 ARG A O 1
ATOM 7878 N N . VAL A 1 963 ? -2.073 -16.117 -8.860 1.00 45.28 963 VAL A N 1
ATOM 7879 C CA . VAL A 1 963 ? -2.255 -16.507 -10.445 1.00 45.28 963 VAL A CA 1
ATOM 7880 C C . VAL A 1 963 ? -2.147 -15.533 -11.822 1.00 45.28 963 VAL A C 1
ATOM 7882 O O . VAL A 1 963 ? -2.509 -14.372 -11.735 1.00 45.28 963 VAL A O 1
ATOM 7885 N N . ALA A 1 964 ? -1.863 -16.005 -13.137 1.00 78.19 964 ALA A N 1
ATOM 7886 C CA . ALA A 1 964 ? -1.648 -15.505 -14.641 1.00 78.19 964 ALA A CA 1
ATOM 7887 C C . ALA A 1 964 ? -2.685 -15.099 -15.796 1.00 78.19 964 ALA A C 1
ATOM 7889 O O . ALA A 1 964 ? -3.808 -15.476 -15.737 1.00 78.19 964 ALA A O 1
ATOM 7890 N N . TYR A 1 965 ? -2.446 -14.434 -16.965 1.00 70.69 965 TYR A N 1
ATOM 7891 C CA . TYR A 1 965 ? -3.505 -14.211 -18.052 1.00 70.69 965 TYR A CA 1
ATOM 7892 C C . TYR A 1 965 ? -2.944 -14.168 -19.503 1.00 70.69 965 TYR A C 1
ATOM 7894 O O . TYR A 1 965 ? -2.192 -13.260 -19.826 1.00 70.69 965 TYR A O 1
ATOM 7902 N N . PRO A 1 966 ? -3.398 -15.012 -20.448 1.00 82.31 966 PRO A N 1
ATOM 7903 C CA . PRO A 1 966 ? -3.028 -15.034 -21.864 1.00 82.31 966 PRO A CA 1
ATOM 7904 C C . PRO A 1 966 ? -2.851 -13.733 -22.673 1.00 82.31 966 PRO A C 1
ATOM 7906 O O . PRO A 1 966 ? -3.373 -12.664 -22.351 1.00 82.31 966 PRO A O 1
ATOM 7909 N N . ALA A 1 967 ? -2.151 -13.871 -23.808 1.00 84.81 967 ALA A N 1
ATOM 7910 C CA . ALA A 1 967 ? -1.452 -12.798 -24.532 1.00 84.81 967 ALA A CA 1
ATOM 7911 C C . ALA A 1 967 ? -2.241 -12.010 -25.605 1.00 84.81 967 ALA A C 1
ATOM 7913 O O . ALA A 1 967 ? -3.253 -12.474 -26.141 1.00 84.81 967 ALA A O 1
ATOM 7914 N N . VAL A 1 968 ? -1.756 -10.796 -25.927 1.00 86.44 968 VAL A N 1
ATOM 7915 C CA . VAL A 1 968 ? -2.470 -9.753 -26.708 1.00 86.44 968 VAL A CA 1
ATOM 7916 C C . VAL A 1 968 ? -1.576 -8.884 -27.638 1.00 86.44 968 VAL A C 1
ATOM 7918 O O . VAL A 1 968 ? -0.609 -8.304 -27.145 1.00 86.44 968 VAL A O 1
ATOM 7921 N N . PRO A 1 969 ? -1.887 -8.714 -28.945 1.00 87.62 969 PRO A N 1
ATOM 7922 C CA . PRO A 1 969 ? -1.132 -7.914 -29.929 1.00 87.62 969 PRO A CA 1
ATOM 7923 C C . PRO A 1 969 ? -1.590 -6.446 -29.970 1.00 87.62 969 PRO A C 1
ATOM 7925 O O . PRO A 1 969 ? -2.383 -6.043 -29.119 1.00 87.62 969 PRO A O 1
ATOM 7928 N N . ILE A 1 970 ? -1.049 -5.666 -30.914 1.00 89.25 970 ILE A N 1
ATOM 7929 C CA . ILE A 1 970 ? -1.301 -4.225 -31.068 1.00 89.25 970 ILE A CA 1
ATOM 7930 C C . ILE A 1 970 ? -2.726 -3.941 -31.524 1.00 89.25 970 ILE A C 1
ATOM 7932 O O . ILE A 1 970 ? -3.280 -4.700 -32.319 1.00 89.25 970 ILE A O 1
ATOM 7936 N N . GLU A 1 971 ? -3.203 -2.746 -31.177 1.00 88.81 971 GLU A N 1
ATOM 7937 C CA . GLU A 1 971 ? -3.807 -1.925 -32.215 1.00 88.81 971 GLU A CA 1
ATOM 7938 C C . GLU A 1 971 ? -2.979 -0.651 -32.515 1.00 88.81 971 GLU A C 1
ATOM 7940 O O . GLU A 1 971 ? -2.564 -0.522 -33.660 1.00 88.81 971 GLU A O 1
ATOM 7945 N N . LYS A 1 972 ? -2.727 0.288 -31.573 1.00 89.62 972 LYS A N 1
ATOM 7946 C CA . LYS A 1 972 ? -2.406 1.702 -31.940 1.00 89.62 972 LYS A CA 1
ATOM 7947 C C . LYS A 1 972 ? -1.495 2.492 -30.977 1.00 89.62 972 LYS A C 1
ATOM 7949 O O . LYS A 1 972 ? -1.340 2.116 -29.815 1.00 89.62 972 LYS A O 1
ATOM 7954 N N . GLU A 1 973 ? -0.992 3.642 -31.439 1.00 87.44 973 GLU A N 1
ATOM 7955 C CA . GLU A 1 973 ? -0.448 4.763 -30.646 1.00 87.44 973 GLU A CA 1
ATOM 7956 C C . GLU A 1 973 ? -1.215 6.078 -30.900 1.00 87.44 973 GLU A C 1
ATOM 7958 O O . GLU A 1 973 ? -1.722 6.264 -31.993 1.00 87.44 973 GLU A O 1
ATOM 7963 N N . ILE A 1 974 ? -1.340 6.993 -29.937 1.00 91.31 974 ILE A N 1
ATOM 7964 C CA . ILE A 1 974 ? -1.620 8.419 -30.190 1.00 91.31 974 ILE A CA 1
ATOM 7965 C C . ILE A 1 974 ? -0.348 9.124 -29.789 1.00 91.31 974 ILE A C 1
ATOM 7967 O O . ILE A 1 974 ? -0.200 9.289 -28.586 1.00 91.31 974 ILE A O 1
ATOM 7971 N N . PRO A 1 975 ? 0.558 9.556 -30.681 1.00 89.50 975 PRO A N 1
ATOM 7972 C CA . PRO A 1 975 ? 1.687 10.370 -30.257 1.00 89.50 975 PRO A CA 1
ATOM 7973 C C . PRO A 1 975 ? 1.147 11.534 -29.420 1.00 89.50 975 PRO A C 1
ATOM 7975 O O . PRO A 1 975 ? 0.141 12.132 -29.801 1.00 89.50 975 PRO A O 1
ATOM 7978 N N . PHE A 1 976 ? 1.728 11.825 -28.258 1.00 88.00 976 PHE A N 1
ATOM 7979 C CA . PHE A 1 976 ? 1.088 12.596 -27.176 1.00 88.00 976 PHE A CA 1
ATOM 7980 C C . PHE A 1 976 ? 0.695 14.020 -27.649 1.00 88.00 976 PHE A C 1
ATOM 7982 O O . PHE A 1 976 ? 0.032 14.736 -26.918 1.00 88.00 976 PHE A O 1
ATOM 7989 N N . ASP A 1 977 ? 1.121 14.464 -28.842 1.00 84.44 977 ASP A N 1
ATOM 7990 C CA . ASP A 1 977 ? 1.081 15.819 -29.412 1.00 84.44 977 ASP A CA 1
ATOM 7991 C C . ASP A 1 977 ? -0.174 15.963 -30.256 1.00 84.44 977 ASP A C 1
ATOM 7993 O O . ASP A 1 977 ? -0.882 16.969 -30.220 1.00 84.44 977 ASP A O 1
ATOM 7997 N N . ALA A 1 978 ? -0.524 14.847 -30.895 1.00 86.56 978 ALA A N 1
ATOM 7998 C CA . ALA A 1 978 ? -1.889 14.554 -31.232 1.00 86.56 978 ALA A CA 1
ATOM 7999 C C . ALA A 1 978 ? -2.755 14.473 -29.962 1.00 86.56 978 ALA A C 1
ATOM 8001 O O . ALA A 1 978 ? -3.864 14.982 -29.986 1.00 86.56 978 ALA A O 1
ATOM 8002 N N . LEU A 1 979 ? -2.287 13.975 -28.813 1.00 86.75 979 LEU A N 1
ATOM 8003 C CA . LEU A 1 979 ? -3.133 14.018 -27.613 1.00 86.75 979 LEU A CA 1
ATOM 8004 C C . LEU A 1 979 ? -3.306 15.426 -27.000 1.00 86.75 979 LEU A C 1
ATOM 8006 O O . LEU A 1 979 ? -4.437 15.883 -26.890 1.00 86.75 979 LEU A O 1
ATOM 8010 N N . ILE A 1 980 ? -2.249 16.165 -26.659 1.00 86.38 980 ILE A N 1
ATOM 8011 C CA . ILE A 1 980 ? -2.356 17.517 -26.075 1.00 86.38 980 ILE A CA 1
ATOM 8012 C C . ILE A 1 980 ? -2.684 18.598 -27.115 1.00 86.38 980 ILE A C 1
ATOM 8014 O O . ILE A 1 980 ? -2.687 19.787 -26.805 1.00 86.38 980 ILE A O 1
ATOM 8018 N N . GLY A 1 981 ? -2.946 18.199 -28.358 1.00 85.19 981 GLY A N 1
ATOM 8019 C CA . GLY A 1 981 ? -3.490 19.052 -29.409 1.00 85.19 981 GLY A CA 1
ATOM 8020 C C . GLY A 1 981 ? -4.909 18.658 -29.825 1.00 85.19 981 GLY A C 1
ATOM 8021 O O . GLY A 1 981 ? -5.780 19.520 -29.909 1.00 85.19 981 GLY A O 1
ATOM 8022 N N . ILE A 1 982 ? -5.143 17.371 -30.102 1.00 83.75 982 ILE A N 1
ATOM 8023 C CA . ILE A 1 982 ? -6.367 16.822 -30.717 1.00 83.75 982 ILE A CA 1
ATOM 8024 C C . ILE A 1 982 ? -7.279 16.141 -29.685 1.00 83.75 982 ILE A C 1
ATOM 8026 O O . ILE A 1 982 ? -8.484 16.380 -29.720 1.00 83.75 982 ILE A O 1
ATOM 8030 N N . ASP A 1 983 ? -6.741 15.324 -28.771 1.00 86.81 983 ASP A N 1
ATOM 8031 C CA . ASP A 1 983 ? -7.539 14.607 -27.752 1.00 86.81 983 ASP A CA 1
ATOM 8032 C C . ASP A 1 983 ? -7.665 15.333 -26.405 1.00 86.81 983 ASP A C 1
ATOM 8034 O O . ASP A 1 983 ? -8.253 14.799 -25.470 1.00 86.81 983 ASP A O 1
ATOM 8038 N N . ALA A 1 984 ? -7.179 16.568 -26.341 1.00 85.31 984 ALA A N 1
ATOM 8039 C CA . ALA A 1 984 ? -7.332 17.554 -25.283 1.00 85.31 984 ALA A CA 1
ATOM 8040 C C . ALA A 1 984 ? -8.803 17.946 -25.002 1.00 85.31 984 ALA A C 1
ATOM 8042 O O . ALA A 1 984 ? -9.370 18.718 -25.781 1.00 85.31 984 ALA A O 1
ATOM 8043 N N . PRO A 1 985 ? -9.450 17.538 -23.890 1.00 81.56 985 PRO A N 1
ATOM 8044 C CA . PRO A 1 985 ? -10.816 17.964 -23.607 1.00 81.56 985 PRO A CA 1
ATOM 8045 C C . PRO A 1 985 ? -10.917 19.415 -23.094 1.00 81.56 985 PRO A C 1
ATOM 8047 O O . PRO A 1 985 ? -12.019 19.957 -23.078 1.00 81.56 985 PRO A O 1
ATOM 8050 N N . TYR A 1 986 ? -9.813 20.081 -22.718 1.00 83.31 986 TYR A N 1
ATOM 8051 C CA . TYR A 1 986 ? -9.780 21.533 -22.443 1.00 83.31 986 TYR A CA 1
ATOM 8052 C C . TYR A 1 986 ? -8.378 22.159 -22.731 1.00 83.31 986 TYR A C 1
ATOM 8054 O O . TYR A 1 986 ? -7.401 21.442 -22.944 1.00 83.31 986 TYR A O 1
ATOM 8062 N N . VAL A 1 987 ? -8.244 23.497 -22.697 1.00 89.62 987 VAL A N 1
ATOM 8063 C CA . VAL A 1 987 ? -6.968 24.264 -22.685 1.00 89.62 987 VAL A CA 1
ATOM 8064 C C . VAL A 1 987 ? -7.184 25.611 -21.948 1.00 89.62 987 VAL A C 1
ATOM 8066 O O . VAL A 1 987 ? -8.209 26.250 -22.166 1.00 89.62 987 VAL A O 1
ATOM 8069 N N . ILE A 1 988 ? -6.235 26.061 -21.112 1.00 90.88 988 ILE A N 1
ATOM 8070 C CA . ILE A 1 988 ? -6.043 27.461 -20.652 1.00 90.88 988 ILE A CA 1
ATOM 8071 C C . ILE A 1 988 ? -4.783 28.027 -21.287 1.00 90.88 988 ILE A C 1
ATOM 8073 O O . ILE A 1 988 ? -3.830 27.284 -21.514 1.00 90.88 988 ILE A O 1
ATOM 8077 N N . ASP A 1 989 ? -4.746 29.352 -21.371 1.00 90.25 989 ASP A N 1
ATOM 8078 C CA . ASP A 1 989 ? -3.531 30.158 -21.325 1.00 90.25 989 ASP A CA 1
ATOM 8079 C C . ASP A 1 989 ? -3.391 30.796 -19.923 1.00 90.25 989 ASP A C 1
ATOM 8081 O O . ASP A 1 989 ? -4.383 31.236 -19.336 1.00 90.25 989 ASP A O 1
ATOM 8085 N N . SER A 1 990 ? -2.174 30.881 -19.377 1.00 91.19 990 SER A N 1
ATOM 8086 C CA . SER A 1 990 ? -1.880 31.590 -18.119 1.00 91.19 990 SER A CA 1
ATOM 8087 C C . SER A 1 990 ? -0.514 32.285 -18.168 1.00 91.19 990 SER A C 1
ATOM 8089 O O . SER A 1 990 ? 0.465 31.710 -18.634 1.00 91.19 990 SER A O 1
ATOM 8091 N N . GLU A 1 991 ? -0.437 33.530 -17.683 1.00 85.25 991 GLU A N 1
ATOM 8092 C CA . GLU A 1 991 ? 0.796 34.342 -17.638 1.00 85.25 991 GLU A CA 1
ATOM 8093 C C . GLU A 1 991 ? 1.861 33.686 -16.751 1.00 85.25 991 GLU A C 1
ATOM 8095 O O . GLU A 1 991 ? 2.986 33.422 -17.177 1.00 85.25 991 GLU A O 1
ATOM 8100 N N . ASN A 1 992 ? 1.468 33.403 -15.512 1.00 88.38 992 ASN A N 1
ATOM 8101 C CA . ASN A 1 992 ? 2.228 32.600 -14.571 1.00 88.38 992 ASN A CA 1
ATOM 8102 C C . ASN A 1 992 ? 1.599 31.208 -14.554 1.00 88.38 992 ASN A C 1
ATOM 8104 O O . ASN A 1 992 ? 1.006 30.740 -15.528 1.00 88.38 992 ASN A O 1
ATOM 8108 N N . VAL A 1 993 ? 1.678 30.558 -13.409 1.00 89.31 993 VAL A N 1
ATOM 8109 C CA . VAL A 1 993 ? 1.181 29.211 -13.201 1.00 89.31 993 VAL A CA 1
ATOM 8110 C C . VAL A 1 993 ? 0.162 29.210 -12.080 1.00 89.31 993 VAL A C 1
ATOM 8112 O O . VAL A 1 993 ? 0.267 29.988 -11.134 1.00 89.31 993 VAL A O 1
ATOM 8115 N N . VAL A 1 994 ? -0.879 28.401 -12.241 1.00 90.56 994 VAL A N 1
ATOM 8116 C CA . VAL A 1 994 ? -2.060 28.395 -11.368 1.00 90.56 994 VAL A CA 1
ATOM 8117 C C . VAL A 1 994 ? -2.533 26.963 -11.191 1.00 90.56 994 VAL A C 1
ATOM 8119 O O . VAL A 1 994 ? -2.124 26.099 -11.962 1.00 90.56 994 VAL A O 1
ATOM 8122 N N . ALA A 1 995 ? -3.316 26.710 -10.132 1.00 89.56 995 ALA A N 1
ATOM 8123 C CA . ALA A 1 995 ? -3.459 25.372 -9.595 1.00 89.56 995 ALA A CA 1
ATOM 8124 C C . ALA A 1 995 ? -4.358 24.427 -10.340 1.00 89.56 995 ALA A C 1
ATOM 8126 O O . ALA A 1 995 ? -3.908 23.701 -11.209 1.00 89.56 995 ALA A O 1
ATOM 8127 N N . MET A 1 996 ? -5.590 24.358 -9.859 1.00 90.06 996 MET A N 1
ATOM 8128 C CA . MET A 1 996 ? -6.251 23.081 -9.785 1.00 90.06 996 MET A CA 1
ATOM 8129 C C . MET A 1 996 ? -7.718 23.247 -9.345 1.00 90.06 996 MET A C 1
ATOM 8131 O O . MET A 1 996 ? -8.615 22.963 -10.112 1.00 90.06 996 MET A O 1
ATOM 8135 N N . GLU A 1 997 ? -7.954 23.762 -8.141 1.00 87.12 997 GLU A N 1
ATOM 8136 C CA . GLU A 1 997 ? -9.196 24.397 -7.632 1.00 87.12 997 GLU A CA 1
ATOM 8137 C C . GLU A 1 997 ? -9.032 25.921 -7.591 1.00 87.12 997 GLU A C 1
ATOM 8139 O O . GLU A 1 997 ? -9.995 26.679 -7.658 1.00 87.12 997 GLU A O 1
ATOM 8144 N N . LYS A 1 998 ? -7.773 26.382 -7.601 1.00 88.88 998 LYS A N 1
ATOM 8145 C CA . LYS A 1 998 ? -7.463 27.720 -8.118 1.00 88.88 998 LYS A CA 1
ATOM 8146 C C . LYS A 1 998 ? -7.567 27.802 -9.635 1.00 88.88 998 LYS A C 1
ATOM 8148 O O . LYS A 1 998 ? -7.422 28.884 -10.186 1.00 88.88 998 LYS A O 1
ATOM 8153 N N . LEU A 1 999 ? -7.714 26.660 -10.288 1.00 86.75 999 LEU A N 1
ATOM 8154 C CA . LEU A 1 999 ? -8.220 26.578 -11.639 1.00 86.75 999 LEU A CA 1
ATOM 8155 C C . LEU A 1 999 ? -9.653 26.014 -11.536 1.00 86.75 999 LEU A C 1
ATOM 8157 O O . LEU A 1 999 ? -9.991 25.336 -10.568 1.00 86.75 999 LEU A O 1
ATOM 8161 N N . ASP A 1 1000 ? -10.506 26.281 -12.514 1.00 85.69 1000 ASP A N 1
ATOM 8162 C CA . ASP A 1 1000 ? -11.956 26.179 -12.357 1.00 85.69 1000 ASP A CA 1
ATOM 8163 C C . ASP A 1 1000 ? -12.596 25.107 -13.269 1.00 85.69 1000 ASP A C 1
ATOM 8165 O O . ASP A 1 1000 ? -13.312 25.437 -14.217 1.00 85.69 1000 ASP A O 1
ATOM 8169 N N . ILE A 1 1001 ? -12.423 23.814 -12.954 1.00 82.75 1001 ILE A N 1
ATOM 8170 C CA . ILE A 1 1001 ? -13.380 22.758 -13.376 1.00 82.75 1001 ILE A CA 1
ATOM 8171 C C . ILE A 1 1001 ? -13.981 22.038 -12.146 1.00 82.75 1001 ILE A C 1
ATOM 8173 O O . ILE A 1 1001 ? -13.933 22.589 -11.042 1.00 82.75 1001 ILE A O 1
ATOM 8177 N N . ASN A 1 1002 ? -14.705 20.930 -12.362 1.00 78.06 1002 ASN A N 1
ATOM 8178 C CA . ASN A 1 1002 ? -15.646 20.254 -11.446 1.00 78.06 1002 ASN A CA 1
ATOM 8179 C C . ASN A 1 1002 ? -16.357 21.239 -10.496 1.00 78.06 1002 ASN A C 1
ATOM 8181 O O . ASN A 1 1002 ? -16.295 21.150 -9.267 1.00 78.06 1002 ASN A O 1
ATOM 8185 N N . ASN A 1 1003 ? -17.036 22.219 -11.107 1.00 76.62 1003 ASN A N 1
ATOM 8186 C CA . ASN A 1 1003 ? -17.882 23.220 -10.449 1.00 76.62 1003 ASN A CA 1
ATOM 8187 C C . ASN A 1 1003 ? -17.161 24.089 -9.398 1.00 76.62 1003 ASN A C 1
ATOM 8189 O O . ASN A 1 1003 ? -17.709 24.332 -8.322 1.00 76.62 1003 ASN A O 1
ATOM 8193 N N . ASN A 1 1004 ? -15.927 24.534 -9.680 1.00 72.75 1004 ASN A N 1
ATOM 8194 C CA . ASN A 1 1004 ? -15.059 25.235 -8.716 1.00 72.75 1004 ASN A CA 1
ATOM 8195 C C . ASN A 1 1004 ? -14.894 24.446 -7.401 1.00 72.75 1004 ASN A C 1
ATOM 8197 O O . ASN A 1 1004 ? -14.751 25.008 -6.312 1.00 72.75 1004 ASN A O 1
ATOM 8201 N N . SER A 1 1005 ? -14.935 23.119 -7.502 1.00 72.88 1005 SER A N 1
ATOM 8202 C CA . SER A 1 1005 ? -14.173 22.271 -6.595 1.00 72.88 1005 SER A CA 1
ATOM 8203 C C . SER A 1 1005 ? -12.751 22.089 -7.121 1.00 72.88 1005 SER A C 1
ATOM 8205 O O . SER A 1 1005 ? -11.894 21.745 -6.329 1.00 72.88 1005 SER A O 1
ATOM 8207 N N . GLY A 1 1006 ? -12.503 22.344 -8.414 1.00 82.62 1006 GLY A N 1
ATOM 8208 C CA . GLY A 1 1006 ? -11.278 22.029 -9.150 1.00 82.62 1006 GLY A CA 1
ATOM 8209 C C . GLY A 1 1006 ? -11.481 20.832 -10.076 1.00 82.62 1006 GLY A C 1
ATOM 8210 O O . GLY A 1 1006 ? -12.481 20.140 -9.971 1.00 82.62 1006 GLY A O 1
ATOM 8211 N N . GLN A 1 1007 ? -10.541 20.529 -10.964 1.00 89.25 1007 GLN A N 1
ATOM 8212 C CA . GLN A 1 1007 ? -10.377 19.168 -11.530 1.00 89.25 1007 GLN A CA 1
ATOM 8213 C C . GLN A 1 1007 ? -10.170 18.161 -10.372 1.00 89.25 1007 GLN A C 1
ATOM 8215 O O . GLN A 1 1007 ? -10.203 18.591 -9.222 1.00 89.25 1007 GLN A O 1
ATOM 8220 N N . SER A 1 1008 ? -9.971 16.849 -10.550 1.00 75.00 1008 SER A N 1
ATOM 8221 C CA . SER A 1 1008 ? -9.785 15.996 -9.375 1.00 75.00 1008 SER A CA 1
ATOM 8222 C C . SER A 1 1008 ? -8.568 15.061 -9.163 1.00 75.00 1008 SER A C 1
ATOM 8224 O O . SER A 1 1008 ? -8.362 14.757 -8.013 1.00 75.00 1008 SER A O 1
ATOM 8226 N N . ASN A 1 1009 ? -7.632 14.752 -10.068 1.00 78.81 1009 ASN A N 1
ATOM 8227 C CA . ASN A 1 1009 ? -6.303 14.176 -9.684 1.00 78.81 1009 ASN A CA 1
ATOM 8228 C C . ASN A 1 1009 ? -5.270 14.264 -10.838 1.00 78.81 1009 ASN A C 1
ATOM 8230 O O . ASN A 1 1009 ? -5.718 14.592 -11.933 1.00 78.81 1009 ASN A O 1
ATOM 8234 N N . GLY A 1 1010 ? -3.968 13.951 -10.601 1.00 86.62 1010 GLY A N 1
ATOM 8235 C CA . GLY A 1 1010 ? -2.962 13.428 -11.584 1.00 86.62 1010 GLY A CA 1
ATOM 8236 C C . GLY A 1 1010 ? -1.800 14.284 -12.163 1.00 86.62 1010 GLY A C 1
ATOM 8237 O O . GLY A 1 1010 ? -1.199 15.069 -11.445 1.00 86.62 1010 GLY A O 1
ATOM 8238 N N . TYR A 1 1011 ? -1.479 14.114 -13.467 1.00 93.12 1011 TYR A N 1
ATOM 8239 C CA . TYR A 1 1011 ? -0.465 14.826 -14.302 1.00 93.12 1011 TYR A CA 1
ATOM 8240 C C . TYR A 1 1011 ? -0.916 16.047 -15.107 1.00 93.12 1011 TYR A C 1
ATOM 8242 O O . TYR A 1 1011 ? -1.966 16.011 -15.700 1.00 93.12 1011 TYR A O 1
ATOM 8250 N N . ILE A 1 1012 ? -0.137 17.129 -15.230 1.00 94.19 1012 ILE A N 1
ATOM 8251 C CA . ILE A 1 1012 ? -0.598 18.349 -15.952 1.00 94.19 1012 ILE A CA 1
ATOM 8252 C C . ILE A 1 1012 ? 0.013 18.526 -17.381 1.00 94.19 1012 ILE A C 1
ATOM 8254 O O . ILE A 1 1012 ? 0.550 17.568 -17.881 1.00 94.19 1012 ILE A O 1
ATOM 8258 N N . VAL A 1 1013 ? -0.091 19.657 -18.118 1.00 96.25 1013 VAL A N 1
ATOM 8259 C CA . VAL A 1 1013 ? 0.741 20.093 -19.289 1.00 96.25 1013 VAL A CA 1
ATOM 8260 C C . VAL A 1 1013 ? 1.069 21.598 -19.130 1.00 96.25 1013 VAL A C 1
ATOM 8262 O O . VAL A 1 1013 ? 0.628 22.187 -18.154 1.00 96.25 1013 VAL A O 1
ATOM 8265 N N . TYR A 1 1014 ? 1.958 22.212 -19.917 1.00 96.50 1014 TYR A N 1
ATOM 8266 C CA . TYR A 1 1014 ? 2.454 23.594 -19.738 1.00 96.50 1014 TYR A CA 1
ATOM 8267 C C . TYR A 1 1014 ? 3.315 24.010 -20.933 1.00 96.50 1014 TYR A C 1
ATOM 8269 O O . TYR A 1 1014 ? 4.468 24.379 -20.788 1.00 96.50 1014 TYR A O 1
ATOM 8277 N N . ARG A 1 1015 ? 2.774 23.878 -22.138 1.00 95.19 1015 ARG A N 1
ATOM 8278 C CA . ARG A 1 1015 ? 3.315 24.296 -23.432 1.00 95.19 1015 ARG A CA 1
ATOM 8279 C C . ARG A 1 1015 ? 3.620 25.797 -23.467 1.00 95.19 1015 ARG A C 1
ATOM 8281 O O . ARG A 1 1015 ? 2.716 26.626 -23.512 1.00 95.19 1015 ARG A O 1
ATOM 8288 N N . LYS A 1 1016 ? 4.909 26.144 -23.480 1.00 94.69 1016 LYS A N 1
ATOM 8289 C CA . LYS A 1 1016 ? 5.444 27.363 -24.104 1.00 94.69 1016 LYS A CA 1
ATOM 8290 C C . LYS A 1 1016 ? 5.761 27.062 -25.569 1.00 94.69 1016 LYS A C 1
ATOM 8292 O O . LYS A 1 1016 ? 6.095 25.937 -25.923 1.00 94.69 1016 LYS A O 1
ATOM 8297 N N . GLU A 1 1017 ? 5.672 28.057 -26.438 1.00 90.56 1017 GLU A N 1
ATOM 8298 C CA . GLU A 1 1017 ? 5.878 27.911 -27.884 1.00 90.56 1017 GLU A CA 1
ATOM 8299 C C . GLU A 1 1017 ? 6.780 29.038 -28.407 1.00 90.56 1017 GLU A C 1
ATOM 8301 O O . GLU A 1 1017 ? 6.884 30.092 -27.774 1.00 90.56 1017 GLU A O 1
ATOM 8306 N N . ASN A 1 1018 ? 7.384 28.842 -29.584 1.00 88.81 1018 ASN A N 1
ATOM 8307 C CA . ASN A 1 1018 ? 8.171 29.845 -30.313 1.00 88.81 1018 ASN A CA 1
ATOM 8308 C C . ASN A 1 1018 ? 9.413 30.384 -29.563 1.00 88.81 1018 ASN A C 1
ATOM 8310 O O . ASN A 1 1018 ? 9.703 31.580 -29.597 1.00 88.81 1018 ASN A O 1
ATOM 8314 N N . VAL A 1 1019 ? 10.167 29.504 -28.900 1.00 88.94 1019 VAL A N 1
ATOM 8315 C CA . VAL A 1 1019 ? 11.368 29.845 -28.117 1.00 88.94 1019 VAL A CA 1
ATOM 8316 C C . VAL A 1 1019 ? 12.661 29.683 -28.928 1.00 88.94 1019 VAL A C 1
ATOM 8318 O O . VAL A 1 1019 ? 13.002 28.583 -29.353 1.00 88.94 1019 VAL A O 1
ATOM 8321 N N . ASP A 1 1020 ? 13.461 30.739 -29.066 1.00 88.25 1020 ASP A N 1
ATOM 8322 C CA . ASP A 1 1020 ? 14.834 30.610 -29.578 1.00 88.25 1020 ASP A CA 1
ATOM 8323 C C . ASP A 1 1020 ? 15.788 30.135 -28.462 1.00 88.25 1020 ASP A C 1
ATOM 8325 O O . ASP A 1 1020 ? 15.945 30.783 -27.425 1.00 88.25 1020 ASP A O 1
ATOM 8329 N N . LEU A 1 1021 ? 16.448 28.995 -28.681 1.00 91.81 1021 LEU A N 1
ATOM 8330 C CA . LEU A 1 1021 ? 17.370 28.354 -27.743 1.00 91.81 1021 LEU A CA 1
ATOM 8331 C C . LEU A 1 1021 ? 18.807 28.422 -28.271 1.00 91.81 1021 LEU A C 1
ATOM 8333 O O . LEU A 1 1021 ? 19.192 27.669 -29.165 1.00 91.81 1021 LEU A O 1
ATOM 8337 N N . GLY A 1 1022 ? 19.638 29.277 -27.669 1.00 86.06 1022 GLY A N 1
ATOM 8338 C CA . GLY A 1 1022 ? 21.086 29.288 -27.916 1.00 86.06 1022 GLY A CA 1
ATOM 8339 C C . GLY A 1 1022 ? 21.758 27.983 -27.456 1.00 86.06 1022 GLY A C 1
ATOM 8340 O O . GLY A 1 1022 ? 21.218 27.312 -26.566 1.00 86.06 1022 GLY A O 1
ATOM 8341 N N . PRO A 1 1023 ? 22.921 27.610 -28.021 1.00 88.12 1023 PRO A N 1
ATOM 8342 C CA . PRO A 1 1023 ? 23.570 26.334 -27.738 1.00 88.12 1023 PRO A CA 1
ATOM 8343 C C . PRO A 1 1023 ? 23.948 26.274 -26.260 1.00 88.12 1023 PRO A C 1
ATOM 8345 O O . PRO A 1 1023 ? 24.448 27.246 -25.694 1.00 88.12 1023 PRO A O 1
ATOM 8348 N N . ARG A 1 1024 ? 23.654 25.146 -25.621 1.00 84.94 1024 ARG A N 1
ATOM 8349 C CA . ARG A 1 1024 ? 23.783 24.942 -24.177 1.00 84.94 1024 ARG A CA 1
ATOM 8350 C C . ARG A 1 1024 ? 23.134 26.031 -23.302 1.00 84.94 1024 ARG A C 1
ATOM 8352 O O . ARG A 1 1024 ? 23.651 26.328 -22.232 1.00 84.94 1024 ARG A O 1
ATOM 8359 N N . THR A 1 1025 ? 21.998 26.607 -23.724 1.00 92.12 1025 THR A N 1
ATOM 8360 C CA . THR A 1 1025 ? 21.163 27.506 -22.886 1.00 92.12 1025 THR A CA 1
ATOM 8361 C C . THR A 1 1025 ? 20.886 26.867 -21.515 1.00 92.12 1025 THR A C 1
ATOM 8363 O O . THR A 1 1025 ? 20.933 25.648 -21.405 1.00 92.12 1025 THR A O 1
ATOM 8366 N N . VAL A 1 1026 ? 20.530 27.644 -20.493 1.00 90.81 1026 VAL A N 1
ATOM 8367 C CA . VAL A 1 1026 ? 20.314 27.178 -19.112 1.00 90.81 1026 VAL A CA 1
ATOM 8368 C C . VAL A 1 1026 ? 19.167 27.949 -18.419 1.00 90.81 1026 VAL A C 1
ATOM 8370 O O . VAL A 1 1026 ? 19.385 28.638 -17.441 1.00 90.81 1026 VAL A O 1
ATOM 8373 N N . LEU A 1 1027 ? 17.946 27.902 -18.982 1.00 92.44 1027 LEU A N 1
ATOM 8374 C CA . LEU A 1 1027 ? 16.609 28.077 -18.344 1.00 92.44 1027 LEU A CA 1
ATOM 8375 C C . LEU A 1 1027 ? 16.582 27.878 -16.815 1.00 92.44 1027 LEU A C 1
ATOM 8377 O O . LEU A 1 1027 ? 16.200 26.830 -16.324 1.00 92.44 1027 LEU A O 1
ATOM 8381 N N . THR A 1 1028 ? 17.053 28.906 -16.101 1.00 94.56 1028 THR A N 1
ATOM 8382 C CA . THR A 1 1028 ? 17.548 28.854 -14.723 1.00 94.56 1028 THR A CA 1
ATOM 8383 C C . THR A 1 1028 ? 16.359 28.704 -13.806 1.00 94.56 1028 THR A C 1
ATOM 8385 O O . THR A 1 1028 ? 15.606 29.667 -13.660 1.00 94.56 1028 THR A O 1
ATOM 8388 N N . ILE A 1 1029 ? 16.190 27.540 -13.181 1.00 93.12 1029 ILE A N 1
ATOM 8389 C CA . ILE A 1 1029 ? 15.362 27.446 -11.986 1.00 93.12 1029 ILE A CA 1
ATOM 8390 C C . ILE A 1 1029 ? 16.082 28.139 -10.818 1.00 93.12 1029 ILE A C 1
ATOM 8392 O O . ILE A 1 1029 ? 16.969 28.964 -11.004 1.00 93.12 1029 ILE A O 1
ATOM 8396 N N . GLU A 1 1030 ? 15.478 28.048 -9.656 1.00 90.06 1030 GLU A N 1
ATOM 8397 C CA . GLU A 1 1030 ? 15.845 28.539 -8.345 1.00 90.06 1030 GLU A CA 1
ATOM 8398 C C . GLU A 1 1030 ? 14.756 27.869 -7.438 1.00 90.06 1030 GLU A C 1
ATOM 8400 O O . GLU A 1 1030 ? 13.627 27.690 -7.899 1.00 90.06 1030 GLU A O 1
ATOM 8405 N N . GLY A 1 1031 ? 15.076 27.350 -6.245 1.00 85.56 1031 GLY A N 1
ATOM 8406 C CA . GLY A 1 1031 ? 14.193 26.651 -5.281 1.00 85.56 1031 GLY A CA 1
ATOM 8407 C C . GLY A 1 1031 ? 13.965 25.134 -5.378 1.00 85.56 1031 GLY A C 1
ATOM 8408 O O . GLY A 1 1031 ? 14.641 24.488 -6.165 1.00 85.56 1031 GLY A O 1
ATOM 8409 N N . HIS A 1 1032 ? 12.966 24.621 -4.607 1.00 86.25 1032 HIS A N 1
ATOM 8410 C CA . HIS A 1 1032 ? 12.254 23.241 -4.429 1.00 86.25 1032 HIS A CA 1
ATOM 8411 C C . HIS A 1 1032 ? 10.589 21.803 -6.518 1.00 86.25 1032 HIS A C 1
ATOM 8413 O O . HIS A 1 1032 ? 10.047 22.291 -7.538 1.00 86.25 1032 HIS A O 1
ATOM 8419 N N . ILE A 1 1033 ? 10.157 20.489 -6.574 1.00 87.81 1033 ILE A N 1
ATOM 8420 C CA . ILE A 1 1033 ? 8.886 20.057 -7.171 1.00 87.81 1033 ILE A CA 1
ATOM 8421 C C . ILE A 1 1033 ? 8.162 19.083 -6.251 1.00 87.81 1033 ILE A C 1
ATOM 8423 O O . ILE A 1 1033 ? 8.803 18.357 -5.500 1.00 87.81 1033 ILE A O 1
ATOM 8427 N N . CYS A 1 1034 ? 6.832 19.121 -6.345 1.00 87.19 1034 CYS A N 1
ATOM 8428 C CA . CYS A 1 1034 ? 5.803 18.237 -5.828 1.00 87.19 1034 CYS A CA 1
ATOM 8429 C C . CYS A 1 1034 ? 4.983 17.707 -7.000 1.00 87.19 1034 CYS A C 1
ATOM 8431 O O . CYS A 1 1034 ? 4.783 18.383 -8.001 1.00 87.19 1034 CYS A O 1
ATOM 8433 N N . ASP A 1 1035 ? 4.360 16.567 -6.815 1.00 74.12 1035 ASP A N 1
ATOM 8434 C CA . ASP A 1 1035 ? 5.128 15.407 -7.192 1.00 74.12 1035 ASP A CA 1
ATOM 8435 C C . ASP A 1 1035 ? 5.551 15.508 -8.661 1.00 74.12 1035 ASP A C 1
ATOM 8437 O O . ASP A 1 1035 ? 6.496 16.222 -8.967 1.00 74.12 1035 ASP A O 1
ATOM 8441 N N . THR A 1 1036 ? 4.943 14.840 -9.622 1.00 90.12 1036 THR A N 1
ATOM 8442 C CA . THR A 1 1036 ? 5.811 14.290 -10.653 1.00 90.12 1036 THR A CA 1
ATOM 8443 C C . THR A 1 1036 ? 6.214 15.190 -11.854 1.00 90.12 1036 THR A C 1
ATOM 8445 O O . THR A 1 1036 ? 5.506 15.194 -12.839 1.00 90.12 1036 THR A O 1
ATOM 8448 N N . ALA A 1 1037 ? 7.376 15.891 -11.860 1.00 92.44 1037 ALA A N 1
ATOM 8449 C CA . ALA A 1 1037 ? 7.700 16.985 -12.806 1.00 92.44 1037 ALA A CA 1
ATOM 8450 C C . ALA A 1 1037 ? 8.765 16.903 -13.930 1.00 92.44 1037 ALA A C 1
ATOM 8452 O O . ALA A 1 1037 ? 9.748 16.164 -13.923 1.00 92.44 1037 ALA A O 1
ATOM 8453 N N . ILE A 1 1038 ? 8.493 17.712 -14.973 1.00 93.50 1038 ILE A N 1
ATOM 8454 C CA . ILE A 1 1038 ? 8.635 17.232 -16.352 1.00 93.50 1038 ILE A CA 1
ATOM 8455 C C . ILE A 1 1038 ? 8.486 18.327 -17.491 1.00 93.50 1038 ILE A C 1
ATOM 8457 O O . ILE A 1 1038 ? 7.348 18.512 -17.875 1.00 93.50 1038 ILE A O 1
ATOM 8461 N N . VAL A 1 1039 ? 9.542 19.027 -18.038 1.00 94.81 1039 VAL A N 1
ATOM 8462 C CA . VAL A 1 1039 ? 9.614 20.016 -19.214 1.00 94.81 1039 VAL A CA 1
ATOM 8463 C C . VAL A 1 1039 ? 9.857 19.422 -20.651 1.00 94.81 1039 VAL A C 1
ATOM 8465 O O . VAL A 1 1039 ? 10.118 18.232 -20.795 1.00 94.81 1039 VAL A O 1
ATOM 8468 N N . LEU A 1 1040 ? 9.799 20.218 -21.740 1.00 93.44 1040 LEU A N 1
ATOM 8469 C CA . LEU A 1 1040 ? 9.638 19.801 -23.162 1.00 93.44 1040 LEU A CA 1
ATOM 8470 C C . LEU A 1 1040 ? 10.466 20.720 -24.210 1.00 93.44 1040 LEU A C 1
ATOM 8472 O O . LEU A 1 1040 ? 10.962 21.731 -23.731 1.00 93.44 1040 LEU A O 1
ATOM 8476 N N . VAL A 1 1041 ? 10.780 20.386 -25.518 1.00 92.75 1041 VAL A N 1
ATOM 8477 C CA . VAL A 1 1041 ? 11.527 21.118 -26.662 1.00 92.75 1041 VAL A CA 1
ATOM 8478 C C . VAL A 1 1041 ? 11.320 20.518 -28.114 1.00 92.75 1041 VAL A C 1
ATOM 8480 O O . VAL A 1 1041 ? 12.176 19.759 -28.553 1.00 92.75 1041 VAL A O 1
ATOM 8483 N N . ASN A 1 1042 ? 10.285 20.887 -28.908 1.00 90.19 1042 ASN A N 1
ATOM 8484 C CA . ASN A 1 1042 ? 10.006 20.496 -30.342 1.00 90.19 1042 ASN A CA 1
ATOM 8485 C C . ASN A 1 1042 ? 9.163 19.260 -30.800 1.00 90.19 1042 ASN A C 1
ATOM 8487 O O . ASN A 1 1042 ? 9.164 19.002 -32.001 1.00 90.19 1042 ASN A O 1
ATOM 8491 N N . GLY A 1 1043 ? 8.403 18.521 -29.993 1.00 81.88 1043 GLY A N 1
ATOM 8492 C CA . GLY A 1 1043 ? 7.935 17.159 -30.388 1.00 81.88 1043 GLY A CA 1
ATOM 8493 C C . GLY A 1 1043 ? 8.765 16.046 -29.712 1.00 81.88 1043 GLY A C 1
ATOM 8494 O O . GLY A 1 1043 ? 8.462 14.856 -29.759 1.00 81.88 1043 GLY A O 1
ATOM 8495 N N . GLU A 1 1044 ? 9.765 16.491 -28.956 1.00 87.31 1044 GLU A N 1
ATOM 8496 C CA . GLU A 1 1044 ? 11.123 16.021 -28.949 1.00 87.31 1044 GLU A CA 1
ATOM 8497 C C . GLU A 1 1044 ? 11.783 16.280 -27.545 1.00 87.31 1044 GLU A C 1
ATOM 8499 O O . GLU A 1 1044 ? 12.139 17.392 -27.154 1.00 87.31 1044 GLU A O 1
ATOM 8504 N N . LEU A 1 1045 ? 11.902 15.286 -26.655 1.00 90.25 1045 LEU A N 1
ATOM 8505 C CA . LEU A 1 1045 ? 12.572 15.488 -25.360 1.00 90.25 1045 LEU A CA 1
ATOM 8506 C C . LEU A 1 1045 ? 14.085 15.699 -25.434 1.00 90.25 1045 LEU A C 1
ATOM 8508 O O . LEU A 1 1045 ? 14.750 15.229 -26.336 1.00 90.25 1045 LEU A O 1
ATOM 8512 N N . VAL A 1 1046 ? 14.621 16.444 -24.469 1.00 89.06 1046 VAL A N 1
ATOM 8513 C CA . VAL A 1 1046 ? 16.027 16.870 -24.401 1.00 89.06 1046 VAL A CA 1
ATOM 8514 C C . VAL A 1 1046 ? 16.525 17.026 -22.945 1.00 89.06 1046 VAL A C 1
ATOM 8516 O O . VAL A 1 1046 ? 17.397 17.816 -22.613 1.00 89.06 1046 VAL A O 1
ATOM 8519 N N . SER A 1 1047 ? 15.915 16.257 -22.056 1.00 89.69 1047 SER A N 1
ATOM 8520 C CA . SER A 1 1047 ? 16.279 16.009 -20.663 1.00 89.69 1047 SER A CA 1
ATOM 8521 C C . SER A 1 1047 ? 17.435 15.008 -20.468 1.00 89.69 1047 SER A C 1
ATOM 8523 O O . SER A 1 1047 ? 18.393 15.116 -21.220 1.00 89.69 1047 SER A O 1
ATOM 8525 N N . PRO A 1 1048 ? 17.553 14.204 -19.385 1.00 84.00 1048 PRO A N 1
ATOM 8526 C CA . PRO A 1 1048 ? 18.363 12.973 -19.529 1.00 84.00 1048 PRO A CA 1
ATOM 8527 C C . PRO A 1 1048 ? 18.130 11.522 -18.982 1.00 84.00 1048 PRO A C 1
ATOM 8529 O O . PRO A 1 1048 ? 18.876 10.727 -19.531 1.00 84.00 1048 PRO A O 1
ATOM 8532 N N . ILE A 1 1049 ? 17.300 11.095 -18.007 1.00 83.19 1049 ILE A N 1
ATOM 8533 C CA . ILE A 1 1049 ? 16.628 9.744 -17.781 1.00 83.19 1049 ILE A CA 1
ATOM 8534 C C . ILE A 1 1049 ? 16.301 9.370 -16.334 1.00 83.19 1049 ILE A C 1
ATOM 8536 O O . ILE A 1 1049 ? 16.903 9.920 -15.417 1.00 83.19 1049 ILE A O 1
ATOM 8540 N N . LEU A 1 1050 ? 15.365 8.422 -16.162 1.00 82.00 1050 LEU A N 1
ATOM 8541 C CA . LEU A 1 1050 ? 14.851 7.809 -14.936 1.00 82.00 1050 LEU A CA 1
ATOM 8542 C C . LEU A 1 1050 ? 15.118 6.295 -14.780 1.00 82.00 1050 LEU A C 1
ATOM 8544 O O . LEU A 1 1050 ? 15.030 5.612 -15.786 1.00 82.00 1050 LEU A O 1
ATOM 8548 N N . LYS A 1 1051 ? 15.557 5.755 -13.615 1.00 75.94 1051 LYS A N 1
ATOM 8549 C CA . LYS A 1 1051 ? 16.444 4.551 -13.586 1.00 75.94 1051 LYS A CA 1
ATOM 8550 C C . LYS A 1 1051 ? 16.248 3.429 -12.497 1.00 75.94 1051 LYS A C 1
ATOM 8552 O O . LYS A 1 1051 ? 15.414 2.596 -12.752 1.00 75.94 1051 LYS A O 1
ATOM 8557 N N . THR A 1 1052 ? 17.038 3.310 -11.413 1.00 77.94 1052 THR A N 1
ATOM 8558 C CA . THR A 1 1052 ? 16.988 2.446 -10.166 1.00 77.94 1052 THR A CA 1
ATOM 8559 C C . THR A 1 1052 ? 17.583 3.288 -9.039 1.00 77.94 1052 THR A C 1
ATOM 8561 O O . THR A 1 1052 ? 17.101 4.404 -8.993 1.00 77.94 1052 THR A O 1
ATOM 8564 N N . SER A 1 1053 ? 18.701 2.996 -8.312 1.00 78.00 1053 SER A N 1
ATOM 8565 C CA . SER A 1 1053 ? 19.263 3.957 -7.330 1.00 78.00 1053 SER A CA 1
ATOM 8566 C C . SER A 1 1053 ? 20.768 4.355 -7.007 1.00 78.00 1053 SER A C 1
ATOM 8568 O O . SER A 1 1053 ? 21.310 3.952 -5.989 1.00 78.00 1053 SER A O 1
ATOM 8570 N N . ALA A 1 1054 ? 21.423 5.293 -7.759 1.00 82.88 1054 ALA A N 1
ATOM 8571 C CA . ALA A 1 1054 ? 22.588 6.174 -7.397 1.00 82.88 1054 ALA A CA 1
ATOM 8572 C C . ALA A 1 1054 ? 22.606 7.727 -7.731 1.00 82.88 1054 ALA A C 1
ATOM 8574 O O . ALA A 1 1054 ? 23.488 8.452 -7.292 1.00 82.88 1054 ALA A O 1
ATOM 8575 N N . ASP A 1 1055 ? 21.621 8.293 -8.442 1.00 79.19 1055 ASP A N 1
ATOM 8576 C CA . ASP A 1 1055 ? 21.057 9.687 -8.438 1.00 79.19 1055 ASP A CA 1
ATOM 8577 C C . ASP A 1 1055 ? 19.473 9.891 -8.287 1.00 79.19 1055 ASP A C 1
ATOM 8579 O O . ASP A 1 1055 ? 18.839 10.258 -9.256 1.00 79.19 1055 ASP A O 1
ATOM 8583 N N . LEU A 1 1056 ? 18.757 9.733 -7.143 1.00 84.44 1056 LEU A N 1
ATOM 8584 C CA . LEU A 1 1056 ? 17.285 9.907 -6.944 1.00 84.44 1056 LEU A CA 1
ATOM 8585 C C . LEU A 1 1056 ? 16.949 11.211 -6.192 1.00 84.44 1056 LEU A C 1
ATOM 8587 O O . LEU A 1 1056 ? 15.910 11.309 -5.543 1.00 84.44 1056 LEU A O 1
ATOM 8591 N N . ASN A 1 1057 ? 17.713 12.290 -6.135 1.00 84.69 1057 ASN A N 1
ATOM 8592 C CA . ASN A 1 1057 ? 19.127 12.500 -6.339 1.00 84.69 1057 ASN A CA 1
ATOM 8593 C C . ASN A 1 1057 ? 19.690 12.684 -7.758 1.00 84.69 1057 ASN A C 1
ATOM 8595 O O . ASN A 1 1057 ? 20.886 12.530 -7.852 1.00 84.69 1057 ASN A O 1
ATOM 8599 N N . ASN A 1 1058 ? 18.955 13.087 -8.808 1.00 84.12 1058 ASN A N 1
ATOM 8600 C CA . ASN A 1 1058 ? 19.472 13.704 -10.072 1.00 84.12 1058 ASN A CA 1
ATOM 8601 C C . ASN A 1 1058 ? 18.890 15.118 -10.340 1.00 84.12 1058 ASN A C 1
ATOM 8603 O O . ASN A 1 1058 ? 18.951 15.918 -9.456 1.00 84.12 1058 ASN A O 1
ATOM 8607 N N . PHE A 1 1059 ? 18.225 15.489 -11.437 1.00 86.62 1059 PHE A N 1
ATOM 8608 C CA . PHE A 1 1059 ? 17.237 16.613 -11.464 1.00 86.62 1059 PHE A CA 1
ATOM 8609 C C . PHE A 1 1059 ? 15.826 16.116 -11.887 1.00 86.62 1059 PHE A C 1
ATOM 8611 O O . PHE A 1 1059 ?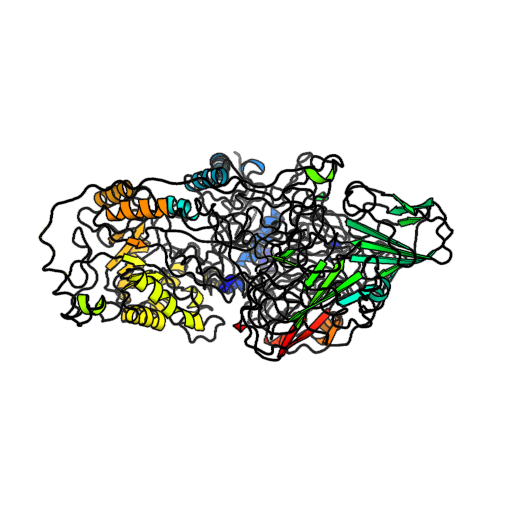 15.725 14.970 -12.301 1.00 86.62 1059 PHE A O 1
ATOM 8618 N N . GLY A 1 1060 ? 14.717 16.845 -11.694 1.00 83.31 1060 GLY A N 1
ATOM 8619 C CA . GLY A 1 1060 ? 13.353 16.296 -11.912 1.00 83.31 1060 GLY A CA 1
ATOM 8620 C C . GLY A 1 1060 ? 12.350 16.329 -10.732 1.00 83.31 1060 GLY A C 1
ATOM 8621 O O . GLY A 1 1060 ? 11.138 16.268 -10.918 1.00 83.31 1060 GLY A O 1
ATOM 8622 N N . TYR A 1 1061 ? 12.850 16.384 -9.494 1.00 89.75 1061 TYR A N 1
ATOM 8623 C CA . TYR A 1 1061 ? 12.105 15.917 -8.328 1.00 89.75 1061 TYR A CA 1
ATOM 8624 C C . TYR A 1 1061 ? 12.435 16.655 -6.983 1.00 89.75 1061 TYR A C 1
ATOM 8626 O O . TYR A 1 1061 ? 12.742 17.836 -7.002 1.00 89.75 1061 TYR A O 1
ATOM 8634 N N . TRP A 1 1062 ? 12.348 16.055 -5.775 1.00 78.88 1062 TRP A N 1
ATOM 8635 C CA . TRP A 1 1062 ? 11.996 16.836 -4.557 1.00 78.88 1062 TRP A CA 1
ATOM 8636 C C . TRP A 1 1062 ? 13.068 17.502 -3.629 1.00 78.88 1062 TRP A C 1
ATOM 8638 O O . TRP A 1 1062 ? 12.665 18.206 -2.706 1.00 78.88 1062 TRP A O 1
ATOM 8648 N N . ARG A 1 1063 ? 14.402 17.382 -3.813 1.00 77.88 1063 ARG A N 1
ATOM 8649 C CA . ARG A 1 1063 ? 15.351 17.337 -2.645 1.00 77.88 1063 ARG A CA 1
ATOM 8650 C C . ARG A 1 1063 ? 16.713 18.159 -2.650 1.00 77.88 1063 ARG A C 1
ATOM 8652 O O . ARG A 1 1063 ? 17.710 17.520 -2.371 1.00 77.88 1063 ARG A O 1
ATOM 8659 N N . MET A 1 1064 ? 16.881 19.468 -2.984 1.00 78.31 1064 MET A N 1
ATOM 8660 C CA . MET A 1 1064 ? 18.231 20.093 -3.298 1.00 78.31 1064 MET A CA 1
ATOM 8661 C C . MET A 1 1064 ? 18.577 21.603 -2.910 1.00 78.31 1064 MET A C 1
ATOM 8663 O O . MET A 1 1064 ? 18.116 22.041 -1.880 1.00 78.31 1064 MET A O 1
ATOM 8667 N N . LYS A 1 1065 ? 19.379 22.452 -3.617 1.00 84.69 1065 LYS A N 1
ATOM 8668 C CA . LYS A 1 1065 ? 19.386 23.971 -3.457 1.00 84.69 1065 LYS A CA 1
ATOM 8669 C C . LYS A 1 1065 ? 19.518 24.943 -4.714 1.00 84.69 1065 LYS A C 1
ATOM 8671 O O . LYS A 1 1065 ? 20.618 25.404 -4.978 1.00 84.69 1065 LYS A O 1
ATOM 8676 N N . ASP A 1 1066 ? 18.442 25.223 -5.494 1.00 86.75 1066 ASP A N 1
ATOM 8677 C CA . ASP A 1 1066 ? 18.184 26.032 -6.729 1.00 86.75 1066 ASP A CA 1
ATOM 8678 C C . ASP A 1 1066 ? 17.936 25.450 -8.236 1.00 86.75 1066 ASP A C 1
ATOM 8680 O O . ASP A 1 1066 ? 17.889 26.245 -9.146 1.00 86.75 1066 ASP A O 1
ATOM 8684 N N . SER A 1 1067 ? 17.780 24.130 -8.551 1.00 86.44 1067 SER A N 1
ATOM 8685 C CA . SER A 1 1067 ? 17.606 23.171 -9.760 1.00 86.44 1067 SER A CA 1
ATOM 8686 C C . SER A 1 1067 ? 18.111 23.239 -11.273 1.00 86.44 1067 SER A C 1
ATOM 8688 O O . SER A 1 1067 ? 17.702 24.152 -11.966 1.00 86.44 1067 SER A O 1
ATOM 8690 N N . ALA A 1 1068 ? 18.829 22.216 -11.881 1.00 90.62 1068 ALA A N 1
ATOM 8691 C CA . ALA A 1 1068 ? 19.622 22.272 -13.186 1.00 90.62 1068 ALA A CA 1
ATOM 8692 C C . ALA A 1 1068 ? 19.737 21.140 -14.279 1.00 90.62 1068 ALA A C 1
ATOM 8694 O O . ALA A 1 1068 ? 20.036 19.987 -13.985 1.00 90.62 1068 ALA A O 1
ATOM 8695 N N . LEU A 1 1069 ? 19.742 21.553 -15.578 1.00 91.56 1069 LEU A N 1
ATOM 8696 C CA . LEU A 1 1069 ? 20.030 20.814 -16.857 1.00 91.56 1069 LEU A CA 1
ATOM 8697 C C . LEU A 1 1069 ? 20.875 21.627 -17.902 1.00 91.56 1069 LEU A C 1
ATOM 8699 O O . LEU A 1 1069 ? 20.975 22.836 -17.767 1.00 91.56 1069 LEU A O 1
ATOM 8703 N N . VAL A 1 1070 ? 21.364 21.021 -19.015 1.00 92.31 1070 VAL A N 1
ATOM 8704 C CA . VAL A 1 1070 ? 21.424 21.608 -20.400 1.00 92.31 1070 VAL A CA 1
ATOM 8705 C C . VAL A 1 1070 ? 20.511 20.921 -21.499 1.00 92.31 1070 VAL A C 1
ATOM 8707 O O . VAL A 1 1070 ? 20.679 19.740 -21.762 1.00 92.31 1070 VAL A O 1
ATOM 8710 N N . LEU A 1 1071 ? 19.584 21.655 -22.168 1.00 89.12 1071 LEU A N 1
ATOM 8711 C CA . LEU A 1 1071 ? 18.476 21.180 -23.080 1.00 89.12 1071 LEU A CA 1
ATOM 8712 C C . LEU A 1 1071 ? 18.950 20.915 -24.519 1.00 89.12 1071 LEU A C 1
ATOM 8714 O O . LEU A 1 1071 ? 18.241 20.349 -25.328 1.00 89.12 1071 LEU A O 1
ATOM 8718 N N . ASN A 1 1072 ? 20.025 21.536 -24.969 1.00 86.94 1072 ASN A N 1
ATOM 8719 C CA . ASN A 1 1072 ? 20.254 21.601 -26.407 1.00 86.94 1072 ASN A CA 1
ATOM 8720 C C . ASN A 1 1072 ? 21.729 21.819 -26.663 1.00 86.94 1072 ASN A C 1
ATOM 8722 O O . ASN A 1 1072 ? 22.318 22.773 -26.159 1.00 86.94 1072 ASN A O 1
ATOM 8726 N N . SER A 1 1073 ? 22.311 20.917 -27.438 1.00 83.81 1073 SER A N 1
ATOM 8727 C CA . SER A 1 1073 ? 23.673 21.015 -27.950 1.00 83.81 1073 SER A CA 1
ATOM 8728 C C . SER A 1 1073 ? 23.791 22.194 -28.916 1.00 83.81 1073 SER A C 1
ATOM 8730 O O . SER A 1 1073 ? 24.558 23.132 -28.699 1.00 83.81 1073 SER A O 1
ATOM 8732 N N . GLN A 1 1074 ? 22.948 22.183 -29.948 1.00 87.56 1074 GLN A N 1
ATOM 8733 C CA . GLN A 1 1074 ? 22.929 23.163 -31.031 1.00 87.56 1074 GLN A CA 1
ATOM 8734 C C . GLN A 1 1074 ? 21.922 24.298 -30.792 1.00 87.56 1074 GLN A C 1
ATOM 8736 O O . GLN A 1 1074 ? 21.072 24.235 -29.903 1.00 87.56 1074 GLN A O 1
ATOM 8741 N N . SER A 1 1075 ? 22.018 25.353 -31.608 1.00 80.56 1075 SER A N 1
ATOM 8742 C CA . SER A 1 1075 ? 21.017 26.426 -31.622 1.00 80.56 1075 SER A CA 1
ATOM 8743 C C . SER A 1 1075 ? 19.718 25.927 -32.253 1.00 80.56 1075 SER A C 1
ATOM 8745 O O . SER A 1 1075 ? 19.741 25.499 -33.405 1.00 80.56 1075 SER A O 1
ATOM 8747 N N . LEU A 1 1076 ? 18.597 26.034 -31.542 1.00 85.75 1076 LEU A N 1
ATOM 8748 C CA . LEU A 1 1076 ? 17.256 25.778 -32.079 1.00 85.75 1076 LEU A CA 1
ATOM 8749 C C . LEU A 1 1076 ? 16.492 27.104 -32.164 1.00 85.75 1076 LEU A C 1
ATOM 8751 O O . LEU A 1 1076 ? 16.681 27.978 -31.318 1.00 85.75 1076 LEU A O 1
ATOM 8755 N N . ARG A 1 1077 ? 15.638 27.264 -33.178 1.00 83.56 1077 ARG A N 1
ATOM 8756 C CA . ARG A 1 1077 ? 14.763 28.438 -33.324 1.00 83.56 1077 ARG A CA 1
ATOM 8757 C C . ARG A 1 1077 ? 13.296 28.041 -33.289 1.00 83.56 1077 ARG A C 1
ATOM 8759 O O . ARG A 1 1077 ? 12.953 26.975 -33.790 1.00 83.56 1077 ARG A O 1
ATOM 8766 N N . GLY A 1 1078 ? 12.454 28.917 -32.742 1.00 82.94 1078 GLY A N 1
ATOM 8767 C CA . GLY A 1 1078 ? 10.998 28.738 -32.711 1.00 82.94 1078 GLY A CA 1
ATOM 8768 C C . GLY A 1 1078 ? 10.506 27.528 -31.902 1.00 82.94 1078 GLY A C 1
ATOM 8769 O O . GLY A 1 1078 ? 9.447 26.992 -32.207 1.00 82.94 1078 GLY A O 1
ATOM 8770 N N . ALA A 1 1079 ? 11.256 27.086 -30.894 1.00 90.50 1079 ALA A N 1
ATOM 8771 C CA . ALA A 1 1079 ? 11.047 25.810 -30.223 1.00 90.50 1079 ALA A CA 1
ATOM 8772 C C . ALA A 1 1079 ? 9.828 25.745 -29.275 1.00 90.50 1079 ALA A C 1
ATOM 8774 O O . ALA A 1 1079 ? 9.434 26.760 -28.694 1.00 90.50 1079 ALA A O 1
ATOM 8775 N N . THR A 1 1080 ? 9.247 24.555 -29.071 1.00 91.69 1080 THR A N 1
ATOM 8776 C CA . THR A 1 1080 ? 8.111 24.329 -28.142 1.00 91.69 1080 THR A CA 1
ATOM 8777 C C . THR A 1 1080 ? 8.565 23.733 -26.811 1.00 91.69 1080 THR A C 1
ATOM 8779 O O . THR A 1 1080 ? 9.067 22.622 -26.797 1.00 91.69 1080 THR A O 1
ATOM 8782 N N . ILE A 1 1081 ? 8.381 24.440 -25.692 1.00 95.06 1081 ILE A N 1
ATOM 8783 C CA . ILE A 1 1081 ? 8.799 24.031 -24.339 1.00 95.06 1081 ILE A CA 1
ATOM 8784 C C . ILE A 1 1081 ? 7.588 23.825 -23.430 1.00 95.06 1081 ILE A C 1
ATOM 8786 O O . ILE A 1 1081 ? 7.182 24.734 -22.717 1.00 95.06 1081 ILE A O 1
ATOM 8790 N N . ASP A 1 1082 ? 6.976 22.649 -23.445 1.00 95.25 1082 ASP A N 1
ATOM 8791 C CA . ASP A 1 1082 ? 5.932 22.249 -22.488 1.00 95.25 1082 ASP A CA 1
ATOM 8792 C C . ASP A 1 1082 ? 6.422 21.853 -21.068 1.00 95.25 1082 ASP A C 1
ATOM 8794 O O . ASP A 1 1082 ? 7.621 21.795 -20.838 1.00 95.25 1082 ASP A O 1
ATOM 8798 N N . ILE A 1 1083 ? 5.525 21.537 -20.111 1.00 96.00 1083 ILE A N 1
ATOM 8799 C CA . ILE A 1 1083 ? 5.834 20.871 -18.808 1.00 96.00 1083 ILE A CA 1
ATOM 8800 C C . ILE A 1 1083 ? 4.639 19.966 -18.382 1.00 96.00 1083 ILE A C 1
ATOM 8802 O O . ILE A 1 1083 ? 3.585 20.395 -18.764 1.00 96.00 1083 ILE A O 1
ATOM 8806 N N . VAL A 1 1084 ? 4.614 18.840 -17.611 1.00 95.00 1084 VAL A N 1
ATOM 8807 C CA . VAL A 1 1084 ? 3.402 17.899 -17.500 1.00 95.00 1084 VAL A CA 1
ATOM 8808 C C . VAL A 1 1084 ? 3.014 17.199 -16.125 1.00 95.00 1084 VAL A C 1
ATOM 8810 O O . VAL A 1 1084 ? 2.705 16.033 -16.111 1.00 95.00 1084 VAL A O 1
ATOM 8813 N N . VAL A 1 1085 ? 2.983 17.802 -14.920 1.00 94.06 1085 VAL A N 1
ATOM 8814 C CA . VAL A 1 1085 ? 3.286 17.103 -13.602 1.00 94.06 1085 VAL A CA 1
ATOM 8815 C C . VAL A 1 1085 ? 2.315 16.054 -12.899 1.00 94.06 1085 VAL A C 1
ATOM 8817 O O . VAL A 1 1085 ? 1.341 16.576 -12.372 1.00 94.06 1085 VAL A O 1
ATOM 8820 N N . GLU A 1 1086 ? 2.586 14.707 -12.739 1.00 91.69 1086 GLU A N 1
ATOM 8821 C CA . GLU A 1 1086 ? 1.722 13.572 -12.122 1.00 91.69 1086 GLU A CA 1
ATOM 8822 C C . GLU A 1 1086 ? 1.482 13.600 -10.607 1.00 91.69 1086 GLU A C 1
ATOM 8824 O O . GLU A 1 1086 ? 2.338 14.075 -9.879 1.00 91.69 1086 GLU A O 1
ATOM 8829 N N . GLU A 1 1087 ? 0.479 12.848 -10.127 1.00 86.38 1087 GLU A N 1
ATOM 8830 C CA . GLU A 1 1087 ? 0.207 12.552 -8.720 1.00 86.38 1087 GLU A CA 1
ATOM 8831 C C . GLU A 1 1087 ? 0.682 11.252 -8.036 1.00 86.38 1087 GLU A C 1
ATOM 8833 O O . GLU A 1 1087 ? 0.563 10.140 -8.545 1.00 86.38 1087 GLU A O 1
ATOM 8838 N N . TRP A 1 1088 ? 1.237 11.365 -6.822 1.00 78.75 1088 TRP A N 1
ATOM 8839 C CA . TRP A 1 1088 ? 1.710 10.233 -6.013 1.00 78.75 1088 TRP A CA 1
ATOM 8840 C C . TRP A 1 1088 ? 0.926 10.023 -4.720 1.00 78.75 1088 TRP A C 1
ATOM 8842 O O . TRP A 1 1088 ? 1.476 9.631 -3.692 1.00 78.75 1088 TRP A O 1
ATOM 8852 N N . GLY A 1 1089 ? -0.387 10.230 -4.811 1.00 73.69 1089 GLY A N 1
ATOM 8853 C CA . GLY A 1 1089 ? -1.332 10.181 -3.710 1.00 73.69 1089 GLY A CA 1
ATOM 8854 C C . GLY A 1 1089 ? -1.664 11.558 -3.193 1.00 73.69 1089 GLY A C 1
ATOM 8855 O O . GLY A 1 1089 ? -1.211 12.588 -3.696 1.00 73.69 1089 GLY A O 1
ATOM 8856 N N . ARG A 1 1090 ? -2.249 11.557 -2.002 1.00 75.25 1090 ARG A N 1
ATOM 8857 C CA . ARG A 1 1090 ? -2.014 12.655 -1.076 1.00 75.25 1090 ARG A CA 1
ATOM 8858 C C . ARG A 1 1090 ? -1.415 12.155 0.222 1.00 75.25 1090 ARG A C 1
ATOM 8860 O O . ARG A 1 1090 ? -1.547 10.978 0.533 1.00 75.25 1090 ARG A O 1
ATOM 8867 N N . ILE A 1 1091 ? -0.761 13.054 0.958 1.00 64.25 1091 ILE A N 1
ATOM 8868 C CA . ILE A 1 1091 ? -0.092 12.722 2.209 1.00 64.25 1091 ILE A CA 1
ATOM 8869 C C . ILE A 1 1091 ? -1.011 12.809 3.415 1.00 64.25 1091 ILE A C 1
ATOM 8871 O O . ILE A 1 1091 ? -1.913 13.649 3.329 1.00 64.25 1091 ILE A O 1
ATOM 8875 N N . ASN A 1 1092 ? -0.801 12.026 4.505 1.00 49.34 1092 ASN A N 1
ATOM 8876 C CA . ASN A 1 1092 ? -1.808 11.980 5.558 1.00 49.34 1092 ASN A CA 1
ATOM 8877 C C . ASN A 1 1092 ? -1.621 11.879 7.139 1.00 49.34 1092 ASN A C 1
ATOM 8879 O O . ASN A 1 1092 ? -2.636 11.553 7.719 1.00 49.34 1092 ASN A O 1
ATOM 8883 N N . GLY A 1 1093 ? -0.548 12.209 7.927 1.00 43.03 1093 GLY A N 1
ATOM 8884 C CA . GLY A 1 1093 ? -0.477 11.874 9.419 1.00 43.03 1093 GLY A CA 1
ATOM 8885 C C . GLY A 1 1093 ? 0.043 12.825 10.571 1.00 43.03 1093 GLY A C 1
ATOM 8886 O O . GLY A 1 1093 ? 1.247 12.894 10.737 1.00 43.03 1093 GLY A O 1
ATOM 8887 N N . GLY A 1 1094 ? -0.753 13.452 11.495 1.00 40.78 1094 GLY A N 1
ATOM 8888 C CA . GLY A 1 1094 ? -0.246 14.018 12.799 1.00 40.78 1094 GLY A CA 1
ATOM 8889 C C . GLY A 1 1094 ? -0.770 15.331 13.530 1.00 40.78 1094 GLY A C 1
ATOM 8890 O O . GLY A 1 1094 ? -1.705 15.213 14.303 1.00 40.78 1094 GLY A O 1
ATOM 8891 N N . LYS A 1 1095 ? -0.164 16.557 13.443 1.00 39.78 1095 LYS A N 1
ATOM 8892 C CA . LYS A 1 1095 ? 0.250 17.434 14.613 1.00 39.78 1095 LYS A CA 1
ATOM 8893 C C . LYS A 1 1095 ? 0.249 19.051 14.604 1.00 39.78 1095 LYS A C 1
ATOM 8895 O O . LYS A 1 1095 ? 1.305 19.648 14.750 1.00 39.78 1095 LYS A O 1
ATOM 8900 N N . ILE A 1 1096 ? -0.847 19.834 14.450 1.00 40.69 1096 ILE A N 1
ATOM 8901 C CA . ILE A 1 1096 ? -1.041 21.362 14.506 1.00 40.69 1096 ILE A CA 1
ATOM 8902 C C . ILE A 1 1096 ? -0.336 22.552 13.687 1.00 40.69 1096 ILE A C 1
ATOM 8904 O O . ILE A 1 1096 ? -0.839 23.664 13.796 1.00 40.69 1096 ILE A O 1
ATOM 8908 N N . TYR A 1 1097 ? 0.609 22.425 12.726 1.00 46.38 1097 TYR A N 1
ATOM 8909 C CA . TYR A 1 1097 ? 0.538 23.139 11.393 1.00 46.38 1097 TYR A CA 1
ATOM 8910 C C . TYR A 1 1097 ? 0.776 22.306 10.106 1.00 46.38 1097 TYR A C 1
ATOM 8912 O O . TYR A 1 1097 ? 0.146 22.610 9.111 1.00 46.38 1097 TYR A O 1
ATOM 8920 N N . GLN A 1 1098 ? 1.626 21.282 10.016 1.00 44.12 1098 GLN A N 1
ATOM 8921 C CA . GLN A 1 1098 ? 2.012 20.664 8.726 1.00 44.12 1098 GLN A CA 1
ATOM 8922 C C . GLN A 1 1098 ? 0.894 20.127 7.802 1.00 44.12 1098 GLN A C 1
ATOM 8924 O O . GLN A 1 1098 ? 1.138 19.962 6.608 1.00 44.12 1098 GLN A O 1
ATOM 8929 N N . TYR A 1 1099 ? -0.332 19.893 8.271 1.00 48.81 1099 TYR A N 1
ATOM 8930 C CA . TYR A 1 1099 ? -1.441 19.806 7.320 1.00 48.81 1099 TYR A CA 1
ATOM 8931 C C . TYR A 1 1099 ? -1.672 21.253 6.871 1.00 48.81 1099 TYR A C 1
ATOM 8933 O O . TYR A 1 1099 ? -2.477 22.003 7.405 1.00 48.81 1099 TYR A O 1
ATOM 8941 N N . ASN A 1 1100 ? -0.853 21.678 5.926 1.00 49.78 1100 ASN A N 1
ATOM 8942 C CA . ASN A 1 1100 ? -0.884 22.992 5.315 1.00 49.78 1100 ASN A CA 1
ATOM 8943 C C . ASN A 1 1100 ? -0.284 22.946 3.896 1.00 49.78 1100 ASN A C 1
ATOM 8945 O O . ASN A 1 1100 ? -0.571 23.764 3.036 1.00 49.78 1100 ASN A O 1
ATOM 8949 N N . GLN A 1 1101 ? 0.473 21.912 3.588 1.00 54.25 1101 GLN A N 1
ATOM 8950 C CA . GLN A 1 1101 ? 0.755 21.477 2.224 1.00 54.25 1101 GLN A CA 1
ATOM 8951 C C . GLN A 1 1101 ? 0.529 19.982 2.193 1.00 54.25 1101 GLN A C 1
ATOM 8953 O O . GLN A 1 1101 ? 0.309 19.343 3.224 1.00 54.25 1101 GLN A O 1
ATOM 8958 N N . THR A 1 1102 ? 0.369 19.518 0.966 1.00 67.88 1102 THR A N 1
ATOM 8959 C CA . THR A 1 1102 ? -0.106 18.188 0.560 1.00 67.88 1102 THR A CA 1
ATOM 8960 C C . THR A 1 1102 ? -0.315 18.136 -0.944 1.00 67.88 1102 THR A C 1
ATOM 8962 O O . THR A 1 1102 ? -1.095 17.363 -1.491 1.00 67.88 1102 THR A O 1
ATOM 8965 N N . PHE A 1 1103 ? 0.368 19.045 -1.615 1.00 78.69 1103 PHE A N 1
ATOM 8966 C CA . PHE A 1 1103 ? -0.162 19.795 -2.725 1.00 78.69 1103 PHE A CA 1
ATOM 8967 C C . PHE A 1 1103 ? 0.980 20.060 -3.744 1.00 78.69 1103 PHE A C 1
ATOM 8969 O O . PHE A 1 1103 ? 2.139 19.955 -3.346 1.00 78.69 1103 PHE A O 1
ATOM 8976 N N . LYS A 1 1104 ? 0.714 20.289 -5.050 1.00 86.75 1104 LYS A N 1
ATOM 8977 C CA . LYS A 1 1104 ? 1.637 19.820 -6.111 1.00 86.75 1104 LYS A CA 1
ATOM 8978 C C . LYS A 1 1104 ? 1.978 20.674 -7.418 1.00 86.75 1104 LYS A C 1
ATOM 8980 O O . LYS A 1 1104 ? 1.420 21.727 -7.618 1.00 86.75 1104 LYS A O 1
ATOM 8985 N N . GLY A 1 1105 ? 2.934 20.331 -8.308 1.00 88.81 1105 GLY A N 1
ATOM 8986 C CA . GLY A 1 1105 ? 3.377 20.939 -9.634 1.00 88.81 1105 GLY A CA 1
ATOM 8987 C C . GLY A 1 1105 ? 3.063 22.412 -10.072 1.00 88.81 1105 GLY A C 1
ATOM 8988 O O . GLY A 1 1105 ? 1.925 22.729 -10.169 1.00 88.81 1105 GLY A O 1
ATOM 8989 N N . LEU A 1 1106 ? 3.997 23.310 -10.440 1.00 91.38 1106 LEU A N 1
ATOM 8990 C CA . LEU A 1 1106 ? 4.115 24.804 -10.738 1.00 91.38 1106 LEU A CA 1
ATOM 8991 C C . LEU A 1 1106 ? 3.311 25.975 -10.039 1.00 91.38 1106 LEU A C 1
ATOM 8993 O O . LEU A 1 1106 ? 2.225 26.205 -10.555 1.00 91.38 1106 LEU A O 1
ATOM 8997 N N . TRP A 1 1107 ? 3.729 26.664 -8.914 1.00 86.00 1107 TRP A N 1
ATOM 8998 C CA . TRP A 1 1107 ? 3.053 27.830 -8.160 1.00 86.00 1107 TRP A CA 1
ATOM 8999 C C . TRP A 1 1107 ? 3.896 28.782 -7.369 1.00 86.00 1107 TRP A C 1
ATOM 9001 O O . TRP A 1 1107 ? 3.585 29.958 -7.218 1.00 86.00 1107 TRP A O 1
ATOM 9011 N N . GLN A 1 1108 ? 4.765 28.141 -6.617 1.00 87.81 1108 GLN A N 1
ATOM 9012 C CA . GLN A 1 1108 ? 5.347 28.532 -5.361 1.00 87.81 1108 GLN A CA 1
ATOM 9013 C C . GLN A 1 1108 ? 6.190 29.809 -5.740 1.00 87.81 1108 GLN A C 1
ATOM 9015 O O . GLN A 1 1108 ? 6.509 30.580 -4.850 1.00 87.81 1108 GLN A O 1
ATOM 9020 N N . GLY A 1 1109 ? 6.458 30.066 -7.053 1.00 86.75 1109 GLY A N 1
ATOM 9021 C CA . GLY A 1 1109 ? 6.874 31.309 -7.750 1.00 86.75 1109 GLY A CA 1
ATOM 9022 C C . GLY A 1 1109 ? 6.765 31.237 -9.320 1.00 86.75 1109 GLY A C 1
ATOM 9023 O O . GLY A 1 1109 ? 5.677 30.925 -9.810 1.00 86.75 1109 GLY A O 1
ATOM 9024 N N . ASP A 1 1110 ? 7.858 31.483 -10.098 1.00 91.62 1110 ASP A N 1
ATOM 9025 C CA . ASP A 1 1110 ? 8.020 31.673 -11.583 1.00 91.62 1110 ASP A CA 1
ATOM 9026 C C . ASP A 1 1110 ? 9.277 31.028 -12.308 1.00 91.62 1110 ASP A C 1
ATOM 9028 O O . ASP A 1 1110 ? 10.355 31.076 -11.760 1.00 91.62 1110 ASP A O 1
ATOM 9032 N N . VAL A 1 1111 ? 9.238 30.512 -13.567 1.00 91.31 1111 VAL A N 1
ATOM 9033 C CA . VAL A 1 1111 ? 10.328 29.797 -14.338 1.00 91.31 1111 VAL A CA 1
ATOM 9034 C C . VAL A 1 1111 ? 11.123 30.744 -15.249 1.00 91.31 1111 VAL A C 1
ATOM 9036 O O . VAL A 1 1111 ? 10.510 31.665 -15.780 1.00 91.31 1111 VAL A O 1
ATOM 9039 N N . TYR A 1 1112 ? 12.427 30.521 -15.520 1.00 95.88 1112 TYR A N 1
ATOM 9040 C CA . TYR A 1 1112 ? 13.279 31.348 -16.422 1.00 95.88 1112 TYR A CA 1
ATOM 9041 C C . TYR A 1 1112 ? 14.009 30.560 -17.544 1.00 95.88 1112 TYR A C 1
ATOM 9043 O O . TYR A 1 1112 ? 14.224 29.376 -17.372 1.00 95.88 1112 TYR A O 1
ATOM 9051 N N . LEU A 1 1113 ? 14.443 31.233 -18.639 1.00 90.50 1113 LEU A N 1
ATOM 9052 C CA . LEU A 1 1113 ? 15.297 30.864 -19.802 1.00 90.50 1113 LEU A CA 1
ATOM 9053 C C . LEU A 1 1113 ? 16.688 31.540 -19.719 1.00 90.50 1113 LEU A C 1
ATOM 9055 O O . LEU A 1 1113 ? 16.780 32.760 -19.819 1.00 90.50 1113 LEU A O 1
ATOM 9059 N N . ASN A 1 1114 ? 17.791 30.802 -19.517 1.00 90.19 1114 ASN A N 1
ATOM 9060 C CA . ASN A 1 1114 ? 18.938 31.369 -18.781 1.00 90.19 1114 ASN A CA 1
ATOM 9061 C C . ASN A 1 1114 ? 18.384 32.072 -17.524 1.00 90.19 1114 ASN A C 1
ATOM 9063 O O . ASN A 1 1114 ? 17.369 31.636 -16.979 1.00 90.19 1114 ASN A O 1
ATOM 9067 N N . SER A 1 1115 ? 18.960 33.190 -17.104 1.00 84.31 1115 SER A N 1
ATOM 9068 C CA . SER A 1 1115 ? 18.446 33.975 -15.978 1.00 84.31 1115 SER A CA 1
ATOM 9069 C C . SER A 1 1115 ? 17.189 34.823 -16.297 1.00 84.31 1115 SER A C 1
ATOM 9071 O O . SER A 1 1115 ? 16.914 35.761 -15.557 1.00 84.31 1115 SER A O 1
ATOM 9073 N N . ALA A 1 1116 ? 16.446 34.577 -17.391 1.00 85.88 1116 ALA A N 1
ATOM 9074 C CA . ALA A 1 1116 ? 15.355 35.453 -17.862 1.00 85.88 1116 ALA A CA 1
ATOM 9075 C C . ALA A 1 1116 ? 13.954 34.800 -17.834 1.00 85.88 1116 ALA A C 1
ATOM 9077 O O . ALA A 1 1116 ? 13.717 33.836 -18.552 1.00 85.88 1116 ALA A O 1
ATOM 9078 N N . LYS A 1 1117 ? 13.003 35.333 -17.051 1.00 90.94 1117 LYS A N 1
ATOM 9079 C CA . LYS A 1 1117 ? 11.665 34.733 -16.833 1.00 90.94 1117 LYS A CA 1
ATOM 9080 C C . LYS A 1 1117 ? 10.907 34.337 -18.114 1.00 90.94 1117 LYS A C 1
ATOM 9082 O O . LYS A 1 1117 ? 10.797 35.118 -19.053 1.00 90.94 1117 LYS A O 1
ATOM 9087 N N . VAL A 1 1118 ? 10.316 33.140 -18.090 1.00 87.94 1118 VAL A N 1
ATOM 9088 C CA . VAL A 1 1118 ? 9.358 32.613 -19.067 1.00 87.94 1118 VAL A CA 1
ATOM 9089 C C . VAL A 1 1118 ? 7.947 32.672 -18.478 1.00 87.94 1118 VAL A C 1
ATOM 9091 O O . VAL A 1 1118 ? 7.568 31.898 -17.594 1.00 87.94 1118 VAL A O 1
ATOM 9094 N N . SER A 1 1119 ? 7.168 33.613 -18.993 1.00 87.31 1119 SER A N 1
ATOM 9095 C CA . SER A 1 1119 ? 5.719 33.755 -18.823 1.00 87.31 1119 SER A CA 1
ATOM 9096 C C . SER A 1 1119 ? 4.949 33.006 -19.924 1.00 87.31 1119 SER A C 1
ATOM 9098 O O . SER A 1 1119 ? 5.560 32.367 -20.777 1.00 87.31 1119 SER A O 1
ATOM 9100 N N . ASP A 1 1120 ? 3.621 33.136 -19.927 1.00 90.44 1120 ASP A N 1
ATOM 9101 C CA . ASP A 1 1120 ? 2.648 32.790 -20.983 1.00 90.44 1120 ASP A CA 1
ATOM 9102 C C . ASP A 1 1120 ? 2.675 31.322 -21.433 1.00 90.44 1120 ASP A C 1
ATOM 9104 O O . ASP A 1 1120 ? 3.448 30.930 -22.312 1.00 90.44 1120 ASP A O 1
ATOM 9108 N N . TRP A 1 1121 ? 1.790 30.526 -20.833 1.00 94.38 1121 TRP A N 1
ATOM 9109 C CA . TRP A 1 1121 ? 1.825 29.069 -20.857 1.00 94.38 1121 TRP A CA 1
ATOM 9110 C C . TRP A 1 1121 ? 0.458 28.422 -21.143 1.00 94.38 1121 TRP A C 1
ATOM 9112 O O . TRP A 1 1121 ? -0.542 28.832 -20.556 1.00 94.38 1121 TRP A O 1
ATOM 9122 N N . LYS A 1 1122 ? 0.434 27.361 -21.964 1.00 95.31 1122 LYS A N 1
ATOM 9123 C CA . LYS A 1 1122 ? -0.748 26.543 -22.326 1.00 95.31 1122 LYS A CA 1
ATOM 9124 C C . LYS A 1 1122 ? -0.758 25.178 -21.652 1.00 95.31 1122 LYS A C 1
ATOM 9126 O O . LYS A 1 1122 ? 0.286 24.554 -21.604 1.00 95.31 1122 LYS A O 1
ATOM 9131 N N . ILE A 1 1123 ? -1.884 24.667 -21.156 1.00 96.00 1123 ILE A N 1
ATOM 9132 C CA . ILE A 1 1123 ? -1.786 23.772 -19.979 1.00 96.00 1123 ILE A CA 1
ATOM 9133 C C . ILE A 1 1123 ? -2.421 22.347 -20.217 1.00 96.00 1123 ILE A C 1
ATOM 9135 O O . ILE A 1 1123 ? -1.948 21.408 -19.613 1.00 96.00 1123 ILE A O 1
ATOM 9139 N N . ILE A 1 1124 ? -3.373 22.164 -21.161 1.00 96.19 1124 ILE A N 1
ATOM 9140 C CA . ILE A 1 1124 ? -4.181 21.017 -21.742 1.00 96.19 1124 ILE A CA 1
ATOM 9141 C C . ILE A 1 1124 ? -4.843 19.844 -20.871 1.00 96.19 1124 ILE A C 1
ATOM 9143 O O . ILE A 1 1124 ? -4.139 18.850 -20.785 1.00 96.19 1124 ILE A O 1
ATOM 9147 N N . PRO A 1 1125 ? -6.092 19.757 -20.249 1.00 93.25 1125 PRO A N 1
ATOM 9148 C CA . PRO A 1 1125 ? -6.420 18.740 -19.232 1.00 93.25 1125 PRO A CA 1
ATOM 9149 C C . PRO A 1 1125 ? -7.139 17.531 -19.671 1.00 93.25 1125 PRO A C 1
ATOM 9151 O O . PRO A 1 1125 ? -7.901 17.559 -20.608 1.00 93.25 1125 PRO A O 1
ATOM 9154 N N . LEU A 1 1126 ? -6.913 16.501 -18.894 1.00 93.12 1126 LEU A N 1
ATOM 9155 C CA . LEU A 1 1126 ? -7.083 15.168 -19.345 1.00 93.12 1126 LEU A CA 1
ATOM 9156 C C . LEU A 1 1126 ? -7.189 14.356 -18.050 1.00 93.12 1126 LEU A C 1
ATOM 9158 O O . LEU A 1 1126 ? -6.319 13.540 -17.835 1.00 93.12 1126 LEU A O 1
ATOM 9162 N N . GLU A 1 1127 ? -8.167 14.608 -17.151 1.00 88.31 1127 GLU A N 1
ATOM 9163 C CA . GLU A 1 1127 ? -8.357 13.918 -15.832 1.00 88.31 1127 GLU A CA 1
ATOM 9164 C C . GLU A 1 1127 ? -8.173 12.418 -15.841 1.00 88.31 1127 GLU A C 1
ATOM 9166 O O . GLU A 1 1127 ? -8.069 11.793 -14.794 1.00 88.31 1127 GLU A O 1
ATOM 9171 N N . PHE A 1 1128 ? -8.271 11.883 -17.051 1.00 87.50 1128 PHE A N 1
ATOM 9172 C CA . PHE A 1 1128 ? -8.458 10.509 -17.360 1.00 87.50 1128 PHE A CA 1
ATOM 9173 C C . PHE A 1 1128 ? -9.661 10.063 -16.560 1.00 87.50 1128 PHE A C 1
ATOM 9175 O O . PHE A 1 1128 ? -9.544 9.316 -15.617 1.00 87.50 1128 PHE A O 1
ATOM 9182 N N . LYS A 1 1129 ? -10.818 10.635 -16.914 1.00 82.38 1129 LYS A N 1
ATOM 9183 C CA . LYS A 1 1129 ? -12.147 10.187 -16.502 1.00 82.38 1129 LYS A CA 1
ATOM 9184 C C . LYS A 1 1129 ? -12.665 9.181 -17.515 1.00 82.38 1129 LYS A C 1
ATOM 9186 O O . LYS A 1 1129 ? -12.483 9.393 -18.714 1.00 82.38 1129 LYS A O 1
ATOM 9191 N N . THR A 1 1130 ? -13.403 8.182 -17.035 1.00 78.38 1130 THR A N 1
ATOM 9192 C CA . THR A 1 1130 ? -13.944 7.048 -17.802 1.00 78.38 1130 THR A CA 1
ATOM 9193 C C . THR A 1 1130 ? -14.692 7.531 -19.047 1.00 78.38 1130 THR A C 1
ATOM 9195 O O . THR A 1 1130 ? -14.636 6.913 -20.109 1.00 78.38 1130 THR A O 1
ATOM 9198 N N . GLU A 1 1131 ? -15.375 8.673 -18.930 1.00 80.56 1131 GLU A N 1
ATOM 9199 C CA . GLU A 1 1131 ? -16.050 9.361 -20.028 1.00 80.56 1131 GLU A CA 1
ATOM 9200 C C . GLU A 1 1131 ? -15.086 9.825 -21.130 1.00 80.56 1131 GLU A C 1
ATOM 9202 O O . GLU A 1 1131 ? -15.279 9.495 -22.298 1.00 80.56 1131 GLU A O 1
ATOM 9207 N N . TRP A 1 1132 ? -14.052 10.598 -20.793 1.00 84.06 1132 TRP A N 1
ATOM 9208 C CA . TRP A 1 1132 ? -13.157 11.198 -21.786 1.00 84.06 1132 TRP A CA 1
ATOM 9209 C C . TRP A 1 1132 ? -12.268 10.143 -22.477 1.00 84.06 1132 TRP A C 1
ATOM 9211 O O . TRP A 1 1132 ? -11.919 10.276 -23.649 1.00 84.06 1132 TRP A O 1
ATOM 9221 N N . THR A 1 1133 ? -11.961 9.047 -21.795 1.00 81.38 1133 THR A N 1
ATOM 9222 C CA . THR A 1 1133 ? -10.871 8.134 -22.177 1.00 81.38 1133 THR A CA 1
ATOM 9223 C C . THR A 1 1133 ? -11.363 6.962 -23.010 1.00 81.38 1133 THR A C 1
ATOM 9225 O O . THR A 1 1133 ? -10.715 6.539 -23.965 1.00 81.38 1133 THR A O 1
ATOM 9228 N N . ASN A 1 1134 ? -12.616 6.563 -22.804 1.00 82.75 1134 ASN A N 1
ATOM 9229 C CA . ASN A 1 1134 ? -13.368 5.815 -23.807 1.00 82.75 1134 ASN A CA 1
ATOM 9230 C C . ASN A 1 1134 ? -13.627 6.628 -25.105 1.00 82.75 1134 ASN A C 1
ATOM 9232 O O . ASN A 1 1134 ? -14.157 6.070 -26.064 1.00 82.75 1134 ASN A O 1
ATOM 9236 N N . ASN A 1 1135 ? -13.258 7.919 -25.166 1.00 84.31 1135 ASN A N 1
ATOM 9237 C CA . ASN A 1 1135 ? -13.514 8.833 -26.290 1.00 84.31 1135 ASN A CA 1
ATOM 9238 C C . ASN A 1 1135 ? -12.254 9.342 -27.036 1.00 84.31 1135 ASN A C 1
ATOM 9240 O O . ASN A 1 1135 ? -12.387 10.223 -27.886 1.00 84.31 1135 ASN A O 1
ATOM 9244 N N . LEU A 1 1136 ? -11.068 8.785 -26.761 1.00 88.81 1136 LEU A N 1
ATOM 9245 C CA . LEU A 1 1136 ? -9.769 9.117 -27.383 1.00 88.81 1136 LEU A CA 1
ATOM 9246 C C . LEU A 1 1136 ? -9.708 8.755 -28.885 1.00 88.81 1136 LEU A C 1
ATOM 9248 O O . LEU A 1 1136 ? -10.136 7.661 -29.266 1.00 88.81 1136 LEU A O 1
ATOM 9252 N N . LYS A 1 1137 ? -9.167 9.633 -29.748 1.00 85.56 1137 LYS A N 1
ATOM 9253 C CA . LYS A 1 1137 ? -9.400 9.590 -31.211 1.00 85.56 1137 LYS A CA 1
ATOM 9254 C C . LYS A 1 1137 ? -8.165 9.552 -32.093 1.00 85.56 1137 LYS A C 1
ATOM 9256 O O . LYS A 1 1137 ? -8.244 8.929 -33.152 1.00 85.56 1137 LYS A O 1
ATOM 9261 N N . ALA A 1 1138 ? -7.070 10.218 -31.741 1.00 87.06 1138 ALA A N 1
ATOM 9262 C CA . ALA A 1 1138 ? -5.956 10.477 -32.657 1.00 87.06 1138 ALA A CA 1
ATOM 9263 C C . ALA A 1 1138 ? -4.981 9.289 -32.812 1.00 87.06 1138 ALA A C 1
ATOM 9265 O O . ALA A 1 1138 ? -3.766 9.442 -32.902 1.00 87.06 1138 ALA A O 1
ATOM 9266 N N . TRP A 1 1139 ? -5.556 8.089 -32.861 1.00 90.19 1139 TRP A N 1
ATOM 9267 C CA . TRP A 1 1139 ? -4.888 6.801 -32.928 1.00 90.19 1139 TRP A CA 1
ATOM 9268 C C . TRP A 1 1139 ? -4.318 6.475 -34.319 1.00 90.19 1139 TRP A C 1
ATOM 9270 O O . TRP A 1 1139 ? -5.070 6.385 -35.292 1.00 90.19 1139 TRP A O 1
ATOM 9280 N N . SER A 1 1140 ? -3.020 6.186 -34.385 1.00 87.12 1140 SER A N 1
ATOM 9281 C CA . SER A 1 1140 ? -2.243 5.732 -35.543 1.00 87.12 1140 SER A CA 1
ATOM 9282 C C . SER A 1 1140 ? -1.573 4.365 -35.319 1.00 87.12 1140 SER A C 1
ATOM 9284 O O . SER A 1 1140 ? -1.509 3.860 -34.200 1.00 87.12 1140 SER A O 1
ATOM 9286 N N . ASP A 1 1141 ? -1.032 3.781 -36.392 1.00 87.25 1141 ASP A N 1
ATOM 9287 C CA . ASP A 1 1141 ? -0.060 2.674 -36.325 1.00 87.25 1141 ASP A CA 1
ATOM 9288 C C . ASP A 1 1141 ? 1.356 3.197 -35.932 1.00 87.25 1141 ASP A C 1
ATOM 9290 O O . ASP A 1 1141 ? 1.496 4.366 -35.570 1.00 87.25 1141 ASP A O 1
ATOM 9294 N N . LYS A 1 1142 ? 2.408 2.348 -35.966 1.00 80.69 1142 LYS A N 1
ATOM 9295 C CA . LYS A 1 1142 ? 3.623 2.482 -35.116 1.00 80.69 1142 LYS A CA 1
ATOM 9296 C C . LYS A 1 1142 ? 4.973 1.984 -35.766 1.00 80.69 1142 LYS A C 1
ATOM 9298 O O . LYS A 1 1142 ? 5.059 0.773 -35.955 1.00 80.69 1142 LYS A O 1
ATOM 9303 N N . THR A 1 1143 ? 6.031 2.803 -36.057 1.00 70.19 1143 THR A N 1
ATOM 9304 C CA . THR A 1 1143 ? 7.216 2.474 -36.976 1.00 70.19 1143 THR A CA 1
ATOM 9305 C C . THR A 1 1143 ? 8.746 2.279 -36.557 1.00 70.19 1143 THR A C 1
ATOM 9307 O O . THR A 1 1143 ? 9.211 1.154 -36.718 1.00 70.19 1143 THR A O 1
ATOM 9310 N N . ALA A 1 1144 ? 9.598 3.253 -36.107 1.00 54.81 1144 ALA A N 1
ATOM 9311 C CA . ALA A 1 1144 ? 11.096 3.133 -35.910 1.00 54.81 1144 ALA A CA 1
ATOM 9312 C C . ALA A 1 1144 ? 11.946 3.731 -34.682 1.00 54.81 1144 ALA A C 1
ATOM 9314 O O . ALA A 1 1144 ? 13.147 3.483 -34.638 1.00 54.81 1144 ALA A O 1
ATOM 9315 N N . ASN A 1 1145 ? 11.447 4.454 -33.653 1.00 55.75 1145 ASN A N 1
ATOM 9316 C CA . ASN A 1 1145 ? 12.069 4.867 -32.339 1.00 55.75 1145 ASN A CA 1
ATOM 9317 C C . ASN A 1 1145 ? 10.966 4.898 -31.292 1.00 55.75 1145 ASN A C 1
ATOM 9319 O O . ASN A 1 1145 ? 9.876 5.310 -31.629 1.00 55.75 1145 ASN A O 1
ATOM 9323 N N . GLY A 1 1146 ? 11.175 4.525 -30.035 1.00 60.12 1146 GLY A N 1
ATOM 9324 C CA . GLY A 1 1146 ? 10.107 4.762 -29.066 1.00 60.12 1146 GLY A CA 1
ATOM 9325 C C . GLY A 1 1146 ? 9.873 6.218 -28.757 1.00 60.12 1146 GLY A C 1
ATOM 9326 O O . GLY A 1 1146 ? 10.830 6.954 -28.558 1.00 60.12 1146 GLY A O 1
ATOM 9327 N N . GLY A 1 1147 ? 8.606 6.608 -28.690 1.00 68.38 1147 GLY A N 1
ATOM 9328 C CA . GLY A 1 1147 ? 8.293 7.973 -28.380 1.00 68.38 1147 GLY A CA 1
ATOM 9329 C C . GLY A 1 1147 ? 6.976 8.184 -27.699 1.00 68.38 1147 GLY A C 1
ATOM 9330 O O . GLY A 1 1147 ? 6.031 7.440 -27.851 1.00 68.38 1147 GLY A O 1
ATOM 9331 N N . PRO A 1 1148 ? 6.894 9.202 -26.885 1.00 85.31 1148 PRO A N 1
ATOM 9332 C CA . PRO A 1 1148 ? 5.255 9.739 -26.174 1.00 85.31 1148 PRO A CA 1
ATOM 9333 C C . PRO A 1 1148 ? 3.977 9.791 -26.927 1.00 85.31 1148 PRO A C 1
ATOM 9335 O O . PRO A 1 1148 ? 3.931 10.139 -28.098 1.00 85.31 1148 PRO A O 1
ATOM 9338 N N . GLY A 1 1149 ? 2.953 9.418 -26.157 1.00 89.31 1149 GLY A N 1
ATOM 9339 C CA . GLY A 1 1149 ? 1.656 9.066 -26.646 1.00 89.31 1149 GLY A CA 1
ATOM 9340 C C . GLY A 1 1149 ? 0.861 8.134 -25.764 1.00 89.31 1149 GLY A C 1
ATOM 9341 O O . GLY A 1 1149 ? 1.406 7.540 -24.839 1.00 89.31 1149 GLY A O 1
ATOM 9342 N N . LEU A 1 1150 ? -0.423 8.010 -26.106 1.00 92.88 1150 LEU A N 1
ATOM 9343 C CA . LEU A 1 1150 ? -1.253 6.888 -25.702 1.00 92.88 1150 LEU A CA 1
ATOM 9344 C C . LEU A 1 1150 ? -0.903 5.646 -26.516 1.00 92.88 1150 LEU A C 1
ATOM 9346 O O . LEU A 1 1150 ? -0.486 5.772 -27.658 1.00 92.88 1150 LEU A O 1
ATOM 9350 N N . TYR A 1 1151 ? -1.173 4.447 -26.007 1.00 92.62 1151 TYR A N 1
ATOM 9351 C CA . TYR A 1 1151 ? -0.972 3.193 -26.723 1.00 92.62 1151 TYR A CA 1
ATOM 9352 C C . TYR A 1 1151 ? -2.120 2.221 -26.441 1.00 92.62 1151 TYR A C 1
ATOM 9354 O O . TYR A 1 1151 ? -2.300 1.774 -25.318 1.00 92.62 1151 TYR A O 1
ATOM 9362 N N . SER A 1 1152 ? -2.964 1.916 -27.426 1.00 91.31 1152 SER A N 1
ATOM 9363 C CA . SER A 1 1152 ? -4.189 1.129 -27.220 1.00 91.31 1152 SER A CA 1
ATOM 9364 C C . SER A 1 1152 ? -4.065 -0.248 -27.824 1.00 91.31 1152 SER A C 1
ATOM 9366 O O . SER A 1 1152 ? -3.474 -0.445 -28.891 1.00 91.31 1152 SER A O 1
ATOM 9368 N N . ALA A 1 1153 ? -4.600 -1.215 -27.092 1.00 90.69 1153 ALA A N 1
ATOM 9369 C CA . ALA A 1 1153 ? -4.670 -2.581 -27.530 1.00 90.69 1153 ALA A CA 1
ATOM 9370 C C . ALA A 1 1153 ? -5.726 -3.386 -26.763 1.00 90.69 1153 ALA A C 1
ATOM 9372 O O . ALA A 1 1153 ? -6.100 -3.042 -25.641 1.00 90.69 1153 ALA A O 1
ATOM 9373 N N . THR A 1 1154 ? -6.131 -4.515 -27.331 1.00 92.19 1154 THR A N 1
ATOM 9374 C CA . THR A 1 1154 ? -7.296 -5.272 -26.873 1.00 92.19 1154 THR A CA 1
ATOM 9375 C C . THR A 1 1154 ? -6.931 -6.602 -26.212 1.00 92.19 1154 THR A C 1
ATOM 9377 O O . THR A 1 1154 ? -6.095 -7.362 -26.704 1.00 92.19 1154 THR A O 1
ATOM 9380 N N . LEU A 1 1155 ? -7.623 -6.916 -25.114 1.00 91.31 1155 LEU A N 1
ATOM 9381 C CA . LEU A 1 1155 ? -7.584 -8.191 -24.400 1.00 91.31 1155 LEU A CA 1
ATOM 9382 C C . LEU A 1 1155 ? -8.878 -8.983 -24.587 1.00 91.31 1155 LEU A C 1
ATOM 9384 O O . LEU A 1 1155 ? -9.944 -8.569 -24.141 1.00 91.31 1155 LEU A O 1
ATOM 9388 N N . GLN A 1 1156 ? -8.761 -10.151 -25.223 1.00 90.25 1156 GLN A N 1
ATOM 9389 C CA . GLN A 1 1156 ? -9.867 -11.084 -25.449 1.00 90.25 1156 GLN A CA 1
ATOM 9390 C C . GLN A 1 1156 ? -9.855 -12.210 -24.415 1.00 90.25 1156 GLN A C 1
ATOM 9392 O O . GLN A 1 1156 ? -8.865 -12.929 -24.331 1.00 90.25 1156 GLN A O 1
ATOM 9397 N N . ILE A 1 1157 ? -10.950 -12.412 -23.682 1.00 85.88 1157 ILE A N 1
ATOM 9398 C CA . ILE A 1 1157 ? -11.095 -13.440 -22.637 1.00 85.88 1157 ILE A CA 1
ATOM 9399 C C . ILE A 1 1157 ? -12.170 -14.446 -23.052 1.00 85.88 1157 ILE A C 1
ATOM 9401 O O . ILE A 1 1157 ? -13.299 -14.055 -23.333 1.00 85.88 1157 ILE A O 1
ATOM 9405 N N . SER A 1 1158 ? -11.833 -15.735 -23.114 1.00 64.38 1158 SER A N 1
ATOM 9406 C CA . SER A 1 1158 ? -12.750 -16.794 -23.573 1.00 64.38 1158 SER A CA 1
ATOM 9407 C C . SER A 1 1158 ? -13.687 -17.322 -22.485 1.00 64.38 1158 SER A C 1
ATOM 9409 O O . SER A 1 1158 ? -14.811 -17.727 -22.780 1.00 64.38 1158 SER A O 1
ATOM 9411 N N . ASP A 1 1159 ? -13.239 -17.289 -21.236 1.00 65.88 1159 ASP A N 1
ATOM 9412 C CA . ASP A 1 1159 ? -13.868 -17.936 -20.084 1.00 65.88 1159 ASP A CA 1
ATOM 9413 C C . ASP A 1 1159 ? -14.249 -16.884 -19.038 1.00 65.88 1159 ASP A C 1
ATOM 9415 O O . ASP A 1 1159 ? -14.277 -15.694 -19.358 1.00 65.88 1159 ASP A O 1
ATOM 9419 N N . GLU A 1 1160 ? -14.607 -17.280 -17.817 1.00 61.66 1160 GLU A N 1
ATOM 9420 C CA . GLU A 1 1160 ? -14.880 -16.271 -16.792 1.00 61.66 1160 GLU A CA 1
ATOM 9421 C C . GLU A 1 1160 ? -13.606 -15.467 -16.503 1.00 61.66 1160 GLU A C 1
ATOM 9423 O O . GLU A 1 1160 ? -12.549 -16.082 -16.293 1.00 61.66 1160 GLU A O 1
ATOM 9428 N N . PRO A 1 1161 ? -13.674 -14.119 -16.496 1.00 58.62 1161 PRO A N 1
ATOM 9429 C CA . PRO A 1 1161 ? -12.609 -13.333 -15.912 1.00 58.62 1161 PRO A CA 1
ATOM 9430 C C . PRO A 1 1161 ? -12.550 -13.773 -14.457 1.00 58.62 1161 PRO A C 1
ATOM 9432 O O . PRO A 1 1161 ? -13.498 -13.598 -13.690 1.00 58.62 1161 PRO A O 1
ATOM 9435 N N . ARG A 1 1162 ? -11.455 -14.429 -14.091 1.00 64.25 1162 ARG A N 1
ATOM 9436 C CA . ARG A 1 1162 ? -11.114 -14.523 -12.683 1.00 64.25 1162 ARG A CA 1
ATOM 9437 C C . ARG A 1 1162 ? -10.560 -13.192 -12.262 1.00 64.25 1162 ARG A C 1
ATOM 9439 O O . ARG A 1 1162 ? -10.591 -12.230 -13.033 1.00 64.25 1162 ARG A O 1
ATOM 9446 N N . ASP A 1 1163 ? -10.159 -13.132 -11.002 1.00 56.06 1163 ASP A N 1
ATOM 9447 C CA . ASP A 1 1163 ? -9.570 -11.940 -10.423 1.00 56.06 1163 ASP A CA 1
ATOM 9448 C C . ASP A 1 1163 ? -8.570 -11.377 -11.464 1.00 56.06 1163 ASP A C 1
ATOM 9450 O O . ASP A 1 1163 ? -8.028 -12.200 -12.174 1.00 56.06 1163 ASP A O 1
ATOM 9454 N N . THR A 1 1164 ? -8.382 -10.086 -11.763 1.00 69.00 1164 THR A N 1
ATOM 9455 C CA . THR A 1 1164 ? -7.412 -9.680 -12.828 1.00 69.00 1164 THR A CA 1
ATOM 9456 C C . THR A 1 1164 ? -6.424 -8.589 -12.367 1.00 69.00 1164 THR A C 1
ATOM 9458 O O . THR A 1 1164 ? -6.609 -8.036 -11.301 1.00 69.00 1164 THR A O 1
ATOM 9461 N N . TYR A 1 1165 ? -5.328 -8.336 -13.084 1.00 80.44 1165 TYR A N 1
ATOM 9462 C CA . TYR A 1 1165 ? -4.196 -7.417 -12.879 1.00 80.44 1165 TYR A CA 1
ATOM 9463 C C . TYR A 1 1165 ? -3.808 -6.931 -14.291 1.00 80.44 1165 TYR A C 1
ATOM 9465 O O . TYR A 1 1165 ? -4.220 -7.531 -15.278 1.00 80.44 1165 TYR A O 1
ATOM 9473 N N . ILE A 1 1166 ? -2.969 -5.914 -14.410 1.00 85.38 1166 ILE A N 1
ATOM 9474 C CA . ILE A 1 1166 ? -1.990 -5.741 -15.513 1.00 85.38 1166 ILE A CA 1
ATOM 9475 C C . ILE A 1 1166 ? -0.606 -5.771 -14.855 1.00 85.38 1166 ILE A C 1
ATOM 9477 O O . ILE A 1 1166 ? -0.636 -5.992 -13.638 1.00 85.38 1166 ILE A O 1
ATOM 9481 N N . ASP A 1 1167 ? 0.532 -5.658 -15.623 1.00 89.75 1167 ASP A N 1
ATOM 9482 C CA . ASP A 1 1167 ? 3.337 -6.321 -15.517 1.00 89.75 1167 ASP A CA 1
ATOM 9483 C C . ASP A 1 1167 ? 4.547 -5.383 -16.057 1.00 89.75 1167 ASP A C 1
ATOM 9485 O O . ASP A 1 1167 ? 4.670 -5.211 -17.262 1.00 89.75 1167 ASP A O 1
ATOM 9489 N N . MET A 1 1168 ? 5.392 -4.674 -15.292 1.00 87.56 1168 MET A N 1
ATOM 9490 C CA . MET A 1 1168 ? 6.079 -3.488 -15.887 1.00 87.56 1168 MET A CA 1
ATOM 9491 C C . MET A 1 1168 ? 7.586 -3.349 -16.210 1.00 87.56 1168 MET A C 1
ATOM 9493 O O . MET A 1 1168 ? 7.930 -2.344 -16.807 1.00 87.56 1168 MET A O 1
ATOM 9497 N N . ARG A 1 1169 ? 8.535 -4.251 -15.985 1.00 88.19 1169 ARG A N 1
ATOM 9498 C CA . ARG A 1 1169 ? 9.983 -4.098 -16.360 1.00 88.19 1169 ARG A CA 1
ATOM 9499 C C . ARG A 1 1169 ? 10.509 -4.005 -17.802 1.00 88.19 1169 ARG A C 1
ATOM 9501 O O . ARG A 1 1169 ? 11.616 -4.411 -18.122 1.00 88.19 1169 ARG A O 1
ATOM 9508 N N . ASN A 1 1170 ? 9.710 -3.477 -18.685 1.00 83.00 1170 ASN A N 1
ATOM 9509 C CA . ASN A 1 1170 ? 10.097 -2.857 -19.943 1.00 83.00 1170 ASN A CA 1
ATOM 9510 C C . ASN A 1 1170 ? 9.866 -1.346 -19.706 1.00 83.00 1170 ASN A C 1
ATOM 9512 O O . ASN A 1 1170 ? 10.683 -0.481 -20.033 1.00 83.00 1170 ASN A O 1
ATOM 9516 N N . TRP A 1 1171 ? 8.733 -1.079 -19.074 1.00 87.25 1171 TRP A N 1
ATOM 9517 C CA . TRP A 1 1171 ? 8.060 0.171 -18.926 1.00 87.25 1171 TRP A CA 1
ATOM 9518 C C . TRP A 1 1171 ? 8.704 1.141 -17.939 1.00 87.25 1171 TRP A C 1
ATOM 9520 O O . TRP A 1 1171 ? 9.887 1.437 -18.011 1.00 87.25 1171 TRP A O 1
ATOM 9530 N N . SER A 1 1172 ? 7.881 1.926 -17.253 1.00 84.12 1172 SER A N 1
ATOM 9531 C CA . SER A 1 1172 ? 8.121 3.358 -17.383 1.00 84.12 1172 SER A CA 1
ATOM 9532 C C . SER A 1 1172 ? 7.342 4.322 -16.490 1.00 84.12 1172 SER A C 1
ATOM 9534 O O . SER A 1 1172 ? 7.732 4.349 -15.347 1.00 84.12 1172 SER A O 1
ATOM 9536 N N . LYS A 1 1173 ? 6.357 5.162 -16.868 1.00 89.31 1173 LYS A N 1
ATOM 9537 C CA . LYS A 1 1173 ? 5.539 5.838 -15.822 1.00 89.31 1173 LYS A CA 1
ATOM 9538 C C . LYS A 1 1173 ? 4.095 6.140 -16.191 1.00 89.31 1173 LYS A C 1
ATOM 9540 O O . LYS A 1 1173 ? 3.820 6.523 -17.325 1.00 89.31 1173 LYS A O 1
ATOM 9545 N N . GLY A 1 1174 ? 3.205 6.019 -15.192 1.00 89.00 1174 GLY A N 1
ATOM 9546 C CA . GLY A 1 1174 ? 1.777 6.029 -15.472 1.00 89.00 1174 GLY A CA 1
ATOM 9547 C C . GLY A 1 1174 ? 0.749 5.384 -14.506 1.00 89.00 1174 GLY A C 1
ATOM 9548 O O . GLY A 1 1174 ? 1.094 4.937 -13.414 1.00 89.00 1174 GLY A O 1
ATOM 9549 N N . LEU A 1 1175 ? -0.499 5.306 -15.018 1.00 91.94 1175 LEU A N 1
ATOM 9550 C CA . LEU A 1 1175 ? -1.734 4.516 -14.730 1.00 91.94 1175 LEU A CA 1
ATOM 9551 C C . LEU A 1 1175 ? -2.657 4.064 -16.013 1.00 91.94 1175 LEU A C 1
ATOM 9553 O O . LEU A 1 1175 ? -3.310 4.965 -16.481 1.00 91.94 1175 LEU A O 1
ATOM 9557 N N . VAL A 1 1176 ? -2.707 2.796 -16.628 1.00 91.88 1176 VAL A N 1
ATOM 9558 C CA . VAL A 1 1176 ? -3.502 2.030 -17.771 1.00 91.88 1176 VAL A CA 1
ATOM 9559 C C . VAL A 1 1176 ? -5.036 2.009 -17.820 1.00 91.88 1176 VAL A C 1
ATOM 9561 O O . VAL A 1 1176 ? -5.639 1.414 -16.960 1.00 91.88 1176 VAL A O 1
ATOM 9564 N N . VAL A 1 1177 ? -5.692 2.275 -18.964 1.00 90.44 1177 VAL A N 1
ATOM 9565 C CA . VAL A 1 1177 ? -7.122 1.932 -19.081 1.00 90.44 1177 VAL A CA 1
ATOM 9566 C C . VAL A 1 1177 ? -7.308 0.445 -18.995 1.00 90.44 1177 VAL A C 1
ATOM 9568 O O . VAL A 1 1177 ? -6.730 -0.271 -19.803 1.00 90.44 1177 VAL A O 1
ATOM 9571 N N . VAL A 1 1178 ? -8.289 0.029 -18.203 1.00 89.19 1178 VAL A N 1
ATOM 9572 C CA . VAL A 1 1178 ? -9.069 -1.159 -18.518 1.00 89.19 1178 VAL A CA 1
ATOM 9573 C C . VAL A 1 1178 ? -10.550 -0.835 -18.554 1.00 89.19 1178 VAL A C 1
ATOM 9575 O O . VAL A 1 1178 ? -11.150 -0.469 -17.553 1.00 89.19 1178 VAL A O 1
ATOM 9578 N N . ASN A 1 1179 ? -11.160 -0.951 -19.738 1.00 85.94 1179 ASN A N 1
ATOM 9579 C CA . ASN A 1 1179 ? -12.591 -0.687 -19.966 1.00 85.94 1179 ASN A CA 1
ATOM 9580 C C . ASN A 1 1179 ? -13.082 0.723 -19.546 1.00 85.94 1179 ASN A C 1
ATOM 9582 O O . ASN A 1 1179 ? -14.281 0.963 -19.420 1.00 85.94 1179 ASN A O 1
ATOM 9586 N N . GLY A 1 1180 ? -12.144 1.651 -19.369 1.00 74.88 1180 GLY A N 1
ATOM 9587 C CA . GLY A 1 1180 ? -12.290 3.008 -18.839 1.00 74.88 1180 GLY A CA 1
ATOM 9588 C C . GLY A 1 1180 ? -12.032 3.141 -17.331 1.00 74.88 1180 GLY A C 1
ATOM 9589 O O . GLY A 1 1180 ? -11.886 4.259 -16.857 1.00 74.88 1180 GLY A O 1
ATOM 9590 N N . PHE A 1 1181 ? -11.966 2.036 -16.580 1.00 78.50 1181 PHE A N 1
ATOM 9591 C CA . PHE A 1 1181 ? -12.167 2.026 -15.129 1.00 78.50 1181 PHE A CA 1
ATOM 9592 C C . PHE A 1 1181 ? -10.911 2.348 -14.290 1.00 78.50 1181 PHE A C 1
ATOM 9594 O O . PHE A 1 1181 ? -9.878 1.722 -14.522 1.00 78.50 1181 PHE A O 1
ATOM 9601 N N . PRO A 1 1182 ? -11.004 3.241 -13.285 1.00 77.31 1182 PRO A N 1
ATOM 9602 C CA . PRO A 1 1182 ? -9.868 3.803 -12.557 1.00 77.31 1182 PRO A CA 1
ATOM 9603 C C . PRO A 1 1182 ? -9.191 2.978 -11.478 1.00 77.31 1182 PRO A C 1
ATOM 9605 O O . PRO A 1 1182 ? -9.881 2.563 -10.561 1.00 77.31 1182 PRO A O 1
ATOM 9608 N N . LEU A 1 1183 ? -7.876 2.702 -11.584 1.00 77.62 1183 LEU A N 1
ATOM 9609 C CA . LEU A 1 1183 ? -7.321 1.543 -10.872 1.00 77.62 1183 LEU A CA 1
ATOM 9610 C C . LEU A 1 1183 ? -5.784 1.635 -10.414 1.00 77.62 1183 LEU A C 1
ATOM 9612 O O . LEU A 1 1183 ? -5.562 1.206 -9.288 1.00 77.62 1183 LEU A O 1
ATOM 9616 N N . GLY A 1 1184 ? -4.746 2.319 -11.025 1.00 78.81 1184 GLY A N 1
ATOM 9617 C CA . GLY A 1 1184 ? -3.381 2.614 -10.404 1.00 78.81 1184 GLY A CA 1
ATOM 9618 C C . GLY A 1 1184 ? -1.910 2.834 -10.991 1.00 78.81 1184 GLY A C 1
ATOM 9619 O O . GLY A 1 1184 ? -1.785 3.696 -11.821 1.00 78.81 1184 GLY A O 1
ATOM 9620 N N . LYS A 1 1185 ? -0.727 2.312 -10.505 1.00 84.00 1185 LYS A N 1
ATOM 9621 C CA . LYS A 1 1185 ? 0.632 3.040 -10.576 1.00 84.00 1185 LYS A CA 1
ATOM 9622 C C . LYS A 1 1185 ? 1.923 2.442 -11.143 1.00 84.00 1185 LYS A C 1
ATOM 9624 O O . LYS A 1 1185 ? 2.245 1.318 -10.798 1.00 84.00 1185 LYS A O 1
ATOM 9629 N N . TYR A 1 1186 ? 2.785 3.286 -11.751 1.00 87.00 1186 TYR A N 1
ATOM 9630 C CA . TYR A 1 1186 ? 4.253 3.095 -11.859 1.00 87.00 1186 TYR A CA 1
ATOM 9631 C C . TYR A 1 1186 ? 5.149 4.331 -11.981 1.00 87.00 1186 TYR A C 1
ATOM 9633 O O . TYR A 1 1186 ? 4.740 5.388 -12.458 1.00 87.00 1186 TYR A O 1
ATOM 9641 N N . ALA A 1 1187 ? 6.434 4.121 -11.641 1.00 81.75 1187 ALA A N 1
ATOM 9642 C CA . ALA A 1 1187 ? 7.540 4.593 -12.480 1.00 81.75 1187 ALA A CA 1
ATOM 9643 C C . ALA A 1 1187 ? 8.550 3.448 -12.845 1.00 81.75 1187 ALA A C 1
ATOM 9645 O O . ALA A 1 1187 ? 8.177 2.450 -13.467 1.00 81.75 1187 ALA A O 1
ATOM 9646 N N . ILE A 1 1188 ? 9.788 3.507 -12.328 1.00 72.56 1188 ILE A N 1
ATOM 9647 C CA . ILE A 1 1188 ? 10.774 2.409 -12.241 1.00 72.56 1188 ILE A CA 1
ATOM 9648 C C . ILE A 1 1188 ? 11.384 2.108 -10.816 1.00 72.56 1188 ILE A C 1
ATOM 9650 O O . ILE A 1 1188 ? 12.568 1.951 -10.717 1.00 72.56 1188 ILE A O 1
ATOM 9654 N N . ILE A 1 1189 ? 10.696 1.975 -9.657 1.00 73.50 1189 ILE A N 1
ATOM 9655 C CA . ILE A 1 1189 ? 11.266 2.103 -8.276 1.00 73.50 1189 ILE A CA 1
ATOM 9656 C C . ILE A 1 1189 ? 10.813 1.276 -7.027 1.00 73.50 1189 ILE A C 1
ATOM 9658 O O . ILE A 1 1189 ? 11.254 0.152 -6.919 1.00 73.50 1189 ILE A O 1
ATOM 9662 N N . GLY A 1 1190 ? 10.147 1.794 -5.981 1.00 64.69 1190 GLY A N 1
ATOM 9663 C CA . GLY A 1 1190 ? 8.732 1.624 -5.557 1.00 64.69 1190 GLY A CA 1
ATOM 9664 C C . GLY A 1 1190 ? 8.492 1.991 -4.105 1.00 64.69 1190 GLY A C 1
ATOM 9665 O O . GLY A 1 1190 ? 9.127 2.938 -3.690 1.00 64.69 1190 GLY A O 1
ATOM 9666 N N . PRO A 1 1191 ? 7.552 1.377 -3.358 1.00 43.53 1191 PRO A N 1
ATOM 9667 C CA . PRO A 1 1191 ? 7.459 -0.066 -3.308 1.00 43.53 1191 PRO A CA 1
ATOM 9668 C C . PRO A 1 1191 ? 6.082 -0.675 -2.934 1.00 43.53 1191 PRO A C 1
ATOM 9670 O O . PRO A 1 1191 ? 5.729 -0.808 -1.764 1.00 43.53 1191 PRO A O 1
ATOM 9673 N N . GLN A 1 1192 ? 5.292 -1.087 -3.923 1.00 61.91 1192 GLN A N 1
ATOM 9674 C CA . GLN A 1 1192 ? 4.098 -1.920 -3.750 1.00 61.91 1192 GLN A CA 1
ATOM 9675 C C . GLN A 1 1192 ? 3.781 -2.610 -5.088 1.00 61.91 1192 GLN A C 1
ATOM 9677 O O . GLN A 1 1192 ? 3.845 -1.901 -6.064 1.00 61.91 1192 GLN A O 1
ATOM 9682 N N . GLN A 1 1193 ? 3.426 -3.893 -5.247 1.00 70.50 1193 GLN A N 1
ATOM 9683 C CA . GLN A 1 1193 ? 2.911 -4.454 -6.537 1.00 70.50 1193 GLN A CA 1
ATOM 9684 C C . GLN A 1 1193 ? 2.003 -5.699 -6.361 1.00 70.50 1193 GLN A C 1
ATOM 9686 O O . GLN A 1 1193 ? 1.828 -6.520 -7.257 1.00 70.50 1193 GLN A O 1
ATOM 9691 N N . ALA A 1 1194 ? 1.229 -5.700 -5.279 1.00 79.81 1194 ALA A N 1
ATOM 9692 C CA . ALA A 1 1194 ? -0.190 -5.448 -5.465 1.00 79.81 1194 ALA A CA 1
ATOM 9693 C C . ALA A 1 1194 ? -0.230 -4.024 -6.004 1.00 79.81 1194 ALA A C 1
ATOM 9695 O O . ALA A 1 1194 ? -0.218 -3.073 -5.230 1.00 79.81 1194 ALA A O 1
ATOM 9696 N N . LEU A 1 1195 ? -0.068 -3.851 -7.338 1.00 70.06 1195 LEU A N 1
ATOM 9697 C CA . LEU A 1 1195 ? -1.691 -3.841 -9.723 1.00 70.06 1195 LEU A CA 1
ATOM 9698 C C . LEU A 1 1195 ? -3.070 -4.607 -9.937 1.00 70.06 1195 LEU A C 1
ATOM 9700 O O . LEU A 1 1195 ? -3.207 -5.556 -10.680 1.00 70.06 1195 LEU A O 1
ATOM 9704 N N . TYR A 1 1196 ? -4.125 -4.148 -9.294 1.00 74.50 1196 TYR A N 1
ATOM 9705 C CA . TYR A 1 1196 ? -5.243 -4.941 -8.926 1.00 74.50 1196 TYR A CA 1
ATOM 9706 C C . TYR A 1 1196 ? -6.409 -4.556 -9.802 1.00 74.50 1196 TYR A C 1
ATOM 9708 O O . TYR A 1 1196 ? -7.153 -3.638 -9.478 1.00 74.50 1196 TYR A O 1
ATOM 9716 N N . LEU A 1 1197 ? -6.600 -5.323 -10.864 1.00 75.88 1197 LEU A N 1
ATOM 9717 C CA . LEU A 1 1197 ? -7.761 -5.349 -11.750 1.00 75.88 1197 LEU A CA 1
ATOM 9718 C C . LEU A 1 1197 ? -8.739 -6.463 -11.355 1.00 75.88 1197 LEU A C 1
ATOM 9720 O O . LEU A 1 1197 ? -9.047 -7.302 -12.199 1.00 75.88 1197 LEU A O 1
ATOM 9724 N N . PRO A 1 1198 ? -9.164 -6.575 -10.071 1.00 58.59 1198 PRO A N 1
ATOM 9725 C CA . PRO A 1 1198 ? -9.931 -7.720 -9.609 1.00 58.59 1198 PRO A CA 1
ATOM 9726 C C . PRO A 1 1198 ? -11.098 -7.997 -10.545 1.00 58.59 1198 PRO A C 1
ATOM 9728 O O . PRO A 1 1198 ? -11.592 -7.098 -11.229 1.00 58.59 1198 PRO A O 1
ATOM 9731 N N . ALA A 1 1199 ? -11.537 -9.250 -10.544 1.00 58.66 1199 ALA A N 1
ATOM 9732 C CA . ALA A 1 1199 ? -12.300 -9.874 -11.628 1.00 58.66 1199 ALA A CA 1
ATOM 9733 C C . ALA A 1 1199 ? -13.377 -8.973 -12.250 1.00 58.66 1199 ALA A C 1
ATOM 9735 O O . ALA A 1 1199 ? -13.453 -8.924 -13.478 1.00 58.66 1199 ALA A O 1
ATOM 9736 N N . PRO A 1 1200 ? -14.181 -8.241 -11.441 1.00 63.59 1200 PRO A N 1
ATOM 9737 C CA . PRO A 1 1200 ? -15.262 -7.395 -11.939 1.00 63.59 1200 PRO A CA 1
ATOM 9738 C C . PRO A 1 1200 ? -14.869 -6.313 -12.955 1.00 63.59 1200 PRO A C 1
ATOM 9740 O O . PRO A 1 1200 ? -15.736 -5.849 -13.692 1.00 63.59 1200 PRO A O 1
ATOM 9743 N N . PHE A 1 1201 ? -13.603 -5.895 -13.018 1.00 57.41 1201 PHE A N 1
ATOM 9744 C CA . PHE A 1 1201 ? -13.158 -4.846 -13.946 1.00 57.41 1201 PHE A CA 1
ATOM 9745 C C . PHE A 1 1201 ? -12.822 -5.355 -15.349 1.00 57.41 1201 PHE A C 1
ATOM 9747 O O . PHE A 1 1201 ? -12.709 -4.571 -16.300 1.00 57.41 1201 PHE A O 1
ATOM 9754 N N . LEU A 1 1202 ? -12.755 -6.676 -15.509 1.00 73.56 1202 LEU A N 1
ATOM 9755 C CA . LEU A 1 1202 ? -12.756 -7.321 -16.808 1.00 73.56 1202 LEU A CA 1
ATOM 9756 C C . LEU A 1 1202 ? -14.061 -8.049 -17.081 1.00 73.56 1202 LEU A C 1
ATOM 9758 O O . LEU A 1 1202 ? -14.808 -8.468 -16.203 1.00 73.56 1202 LEU A O 1
ATOM 9762 N N . ARG A 1 1203 ? -14.322 -8.209 -18.373 1.00 77.50 1203 ARG A N 1
ATOM 9763 C CA . ARG A 1 1203 ? -15.504 -8.875 -18.904 1.00 77.50 1203 ARG A CA 1
ATOM 9764 C C . ARG A 1 1203 ? -15.092 -9.921 -19.922 1.00 77.50 1203 ARG A C 1
ATOM 9766 O O . ARG A 1 1203 ? -14.197 -9.706 -20.738 1.00 77.50 1203 ARG A O 1
ATOM 9773 N N . LYS A 1 1204 ? -15.811 -11.037 -19.919 1.00 80.69 1204 LYS A N 1
ATOM 9774 C CA . LYS A 1 1204 ? -15.722 -12.068 -20.953 1.00 80.69 1204 LYS A CA 1
ATOM 9775 C C . LYS A 1 1204 ? -15.852 -11.439 -22.349 1.00 80.69 1204 LYS A C 1
ATOM 9777 O O . LYS A 1 1204 ? -16.725 -10.604 -22.582 1.00 80.69 1204 LYS A O 1
ATOM 9782 N N . GLY A 1 1205 ? -14.976 -11.818 -23.274 1.00 81.25 1205 GLY A N 1
ATOM 9783 C CA . GLY A 1 1205 ? -14.795 -11.138 -24.556 1.00 81.25 1205 GLY A CA 1
ATOM 9784 C C . GLY A 1 1205 ? -13.793 -9.981 -24.482 1.00 81.25 1205 GLY A C 1
ATOM 9785 O O . GLY A 1 1205 ? -12.695 -10.147 -23.955 1.00 81.25 1205 GLY A O 1
ATOM 9786 N N . SER A 1 1206 ? -14.151 -8.841 -25.080 1.00 86.75 1206 SER A N 1
ATOM 9787 C CA . SER A 1 1206 ? -13.211 -7.776 -25.453 1.00 86.75 1206 SER A CA 1
ATOM 9788 C C . SER A 1 1206 ? -13.055 -6.696 -24.384 1.00 86.75 1206 SER A C 1
ATOM 9790 O O . SER A 1 1206 ? -14.019 -6.015 -24.011 1.00 86.75 1206 SER A O 1
ATOM 9792 N N . ASN A 1 1207 ? -11.811 -6.474 -23.976 1.00 91.75 1207 ASN A N 1
ATOM 9793 C CA . ASN A 1 1207 ? -11.419 -5.476 -22.994 1.00 91.75 1207 ASN A CA 1
ATOM 9794 C C . ASN A 1 1207 ? -10.445 -4.501 -23.650 1.00 91.75 1207 ASN A C 1
ATOM 9796 O O . ASN A 1 1207 ? -9.418 -4.923 -24.183 1.00 91.75 1207 ASN A O 1
ATOM 9800 N N . THR A 1 1208 ? -10.801 -3.218 -23.669 1.00 91.50 1208 THR A N 1
ATOM 9801 C CA . THR A 1 1208 ? -9.981 -2.172 -24.297 1.00 91.50 1208 THR A CA 1
ATOM 9802 C C . THR A 1 1208 ? -9.005 -1.638 -23.276 1.00 91.50 1208 THR A C 1
ATOM 9804 O O . THR A 1 1208 ? -9.416 -1.321 -22.158 1.00 91.50 1208 THR A O 1
ATOM 9807 N N . ILE A 1 1209 ? -7.733 -1.543 -23.667 1.00 93.56 1209 ILE A N 1
ATOM 9808 C CA . ILE A 1 1209 ? -6.658 -1.263 -22.731 1.00 93.56 1209 ILE A CA 1
ATOM 9809 C C . ILE A 1 1209 ? -5.691 -0.218 -23.329 1.00 93.56 1209 ILE A C 1
ATOM 9811 O O . ILE A 1 1209 ? -5.139 -0.446 -24.403 1.00 93.56 1209 ILE A O 1
ATOM 9815 N N . VAL A 1 1210 ? -5.482 0.939 -22.686 1.00 93.06 1210 VAL A N 1
ATOM 9816 C CA . VAL A 1 1210 ? -4.972 2.212 -23.294 1.00 93.06 1210 VAL A CA 1
ATOM 9817 C C . VAL A 1 1210 ? -3.835 2.829 -22.475 1.00 93.06 1210 VAL A C 1
ATOM 9819 O O . VAL A 1 1210 ? -3.898 2.690 -21.266 1.00 93.06 1210 VAL A O 1
ATOM 9822 N N . VAL A 1 1211 ? -2.841 3.480 -23.120 1.00 92.56 1211 VAL A N 1
ATOM 9823 C CA . VAL A 1 1211 ? -1.558 3.831 -22.467 1.00 92.56 1211 VAL A CA 1
ATOM 9824 C C . VAL A 1 1211 ? -0.827 5.136 -22.840 1.00 92.56 1211 VAL A C 1
ATOM 9826 O O . VAL A 1 1211 ? 0.043 5.121 -23.703 1.00 92.56 1211 VAL A O 1
ATOM 9829 N N . PHE A 1 1212 ? -1.022 6.241 -22.140 1.00 92.75 1212 PHE A N 1
ATOM 9830 C CA . PHE A 1 1212 ? -0.044 7.286 -21.943 1.00 92.75 1212 PHE A CA 1
ATOM 9831 C C . PHE A 1 1212 ? 1.223 6.646 -21.461 1.00 92.75 1212 PHE A C 1
ATOM 9833 O O . PHE A 1 1212 ? 1.313 6.157 -20.358 1.00 92.75 1212 PHE A O 1
ATOM 9840 N N . GLU A 1 1213 ? 2.254 6.676 -22.252 1.00 91.12 1213 GLU A N 1
ATOM 9841 C CA . GLU A 1 1213 ? 3.534 6.478 -21.650 1.00 91.12 1213 GLU A CA 1
ATOM 9842 C C . GLU A 1 1213 ? 4.222 7.821 -21.555 1.00 91.12 1213 GLU A C 1
ATOM 9844 O O . GLU A 1 1213 ? 4.291 8.568 -22.527 1.00 91.12 1213 GLU A O 1
ATOM 9849 N N . HIS A 1 1214 ? 4.703 8.127 -20.359 1.00 90.06 1214 HIS A N 1
ATOM 9850 C CA . HIS A 1 1214 ? 5.685 9.165 -20.123 1.00 90.06 1214 HIS A CA 1
ATOM 9851 C C . HIS A 1 1214 ? 6.890 9.070 -21.053 1.00 90.06 1214 HIS A C 1
ATOM 9853 O O . HIS A 1 1214 ? 7.581 10.070 -21.259 1.00 90.06 1214 HIS A O 1
ATOM 9859 N N . PHE A 1 1215 ? 7.226 7.836 -21.442 1.00 85.31 1215 PHE A N 1
ATOM 9860 C CA . PHE A 1 1215 ? 8.617 7.458 -21.425 1.00 85.31 1215 PHE A CA 1
ATOM 9861 C C . PHE A 1 1215 ? 9.176 6.223 -22.126 1.00 85.31 1215 PHE A C 1
ATOM 9863 O O . PHE A 1 1215 ? 10.395 6.220 -22.251 1.00 85.31 1215 PHE A O 1
ATOM 9870 N N . LYS A 1 1216 ? 8.472 5.142 -22.471 1.00 82.56 1216 LYS A N 1
ATOM 9871 C CA . LYS A 1 1216 ? 9.137 3.967 -23.047 1.00 82.56 1216 LYS A CA 1
ATOM 9872 C C . LYS A 1 1216 ? 8.242 2.980 -23.861 1.00 82.56 1216 LYS A C 1
ATOM 9874 O O . LYS A 1 1216 ? 7.361 2.471 -23.220 1.00 82.56 1216 LYS A O 1
ATOM 9879 N N . ALA A 1 1217 ? 8.469 2.681 -25.188 1.00 81.31 1217 ALA A N 1
ATOM 9880 C CA . ALA A 1 1217 ? 7.894 1.747 -26.256 1.00 81.31 1217 ALA A CA 1
ATOM 9881 C C . ALA A 1 1217 ? 8.527 0.356 -26.698 1.00 81.31 1217 ALA A C 1
ATOM 9883 O O . ALA A 1 1217 ? 9.490 0.348 -27.447 1.00 81.31 1217 ALA A O 1
ATOM 9884 N N . ALA A 1 1218 ? 7.971 -0.822 -26.339 1.00 85.50 1218 ALA A N 1
ATOM 9885 C CA . ALA A 1 1218 ? 8.506 -2.224 -26.190 1.00 85.50 1218 ALA A CA 1
ATOM 9886 C C . ALA A 1 1218 ? 7.909 -3.169 -27.197 1.00 85.50 1218 ALA A C 1
ATOM 9888 O O . ALA A 1 1218 ? 7.127 -2.744 -28.006 1.00 85.50 1218 ALA A O 1
ATOM 9889 N N . ASP A 1 1219 ? 8.079 -4.471 -27.005 1.00 82.81 1219 ASP A N 1
ATOM 9890 C CA . ASP A 1 1219 ? 6.968 -5.297 -26.499 1.00 82.81 1219 ASP A CA 1
ATOM 9891 C C . ASP A 1 1219 ? 5.549 -4.714 -26.414 1.00 82.81 1219 ASP A C 1
ATOM 9893 O O . ASP A 1 1219 ? 4.962 -4.368 -27.438 1.00 82.81 1219 ASP A O 1
ATOM 9897 N N . ARG A 1 1220 ? 4.875 -4.998 -25.300 1.00 87.94 1220 ARG A N 1
ATOM 9898 C CA . ARG A 1 1220 ? 3.606 -5.728 -25.372 1.00 87.94 1220 ARG A CA 1
ATOM 9899 C C . ARG A 1 1220 ? 2.816 -5.422 -24.020 1.00 87.94 1220 ARG A C 1
ATOM 9901 O O . ARG A 1 1220 ? 3.379 -4.729 -23.180 1.00 87.94 1220 ARG A O 1
ATOM 9908 N N . LEU A 1 1221 ? 1.541 -5.809 -23.746 1.00 85.50 1221 LEU A N 1
ATOM 9909 C CA . LEU A 1 1221 ? 0.875 -5.760 -22.386 1.00 85.50 1221 LEU A CA 1
ATOM 9910 C C . LEU A 1 1221 ? 0.401 -7.166 -21.859 1.00 85.50 1221 LEU A C 1
ATOM 9912 O O . LEU A 1 1221 ? -0.531 -7.701 -22.446 1.00 85.50 1221 LEU A O 1
ATOM 9916 N N . THR A 1 1222 ? 1.054 -7.739 -20.827 1.00 88.50 1222 THR A N 1
ATOM 9917 C CA . THR A 1 1222 ? 1.029 -9.030 -20.108 1.00 88.50 1222 THR A CA 1
ATOM 9918 C C . THR A 1 1222 ? 0.058 -8.957 -18.975 1.00 88.50 1222 THR A C 1
ATOM 9920 O O . THR A 1 1222 ? -0.502 -7.930 -18.602 1.00 88.50 1222 THR A O 1
ATOM 9923 N N . PHE A 1 1223 ? -0.045 -10.149 -18.417 1.00 86.25 1223 PHE A N 1
ATOM 9924 C CA . PHE A 1 1223 ? -0.667 -10.506 -17.208 1.00 86.25 1223 PHE A CA 1
ATOM 9925 C C . PHE A 1 1223 ? 0.036 -11.837 -16.779 1.00 86.25 1223 PHE A C 1
ATOM 9927 O O . PHE A 1 1223 ? -0.072 -12.856 -17.461 1.00 86.25 1223 PHE A O 1
ATOM 9934 N N . VAL A 1 1224 ? 0.784 -11.866 -15.680 1.00 71.88 1224 VAL A N 1
ATOM 9935 C CA . VAL A 1 1224 ? 1.819 -12.875 -15.330 1.00 71.88 1224 VAL A CA 1
ATOM 9936 C C . VAL A 1 1224 ? 1.418 -13.897 -14.222 1.00 71.88 1224 VAL A C 1
ATOM 9938 O O . VAL A 1 1224 ? 0.434 -13.679 -13.552 1.00 71.88 1224 VAL A O 1
ATOM 9941 N N . THR A 1 1225 ? 2.147 -14.991 -13.925 1.00 59.50 1225 THR A N 1
ATOM 9942 C CA . THR A 1 1225 ? 1.669 -16.123 -13.064 1.00 59.50 1225 THR A CA 1
ATOM 9943 C C . THR A 1 1225 ? 1.385 -16.036 -11.538 1.00 59.50 1225 THR A C 1
ATOM 9945 O O . THR A 1 1225 ? 0.784 -17.003 -11.086 1.00 59.50 1225 THR A O 1
ATOM 9948 N N . ASP A 1 1226 ? 1.790 -15.048 -10.726 1.00 57.28 1226 ASP A N 1
ATOM 9949 C CA . ASP A 1 1226 ? 1.927 -15.130 -9.238 1.00 57.28 1226 ASP A CA 1
ATOM 9950 C C . ASP A 1 1226 ? 2.014 -13.836 -8.275 1.00 57.28 1226 ASP A C 1
ATOM 9952 O O . ASP A 1 1226 ? 3.076 -13.539 -7.832 1.00 57.28 1226 ASP A O 1
ATOM 9956 N N . GLN A 1 1227 ? 1.054 -12.965 -7.917 1.00 60.78 1227 GLN A N 1
ATOM 9957 C CA . GLN A 1 1227 ? 1.063 -11.571 -7.272 1.00 60.78 1227 GLN A CA 1
ATOM 9958 C C . GLN A 1 1227 ? 2.234 -10.509 -7.303 1.00 60.78 1227 GLN A C 1
ATOM 9960 O O . GLN A 1 1227 ? 2.217 -9.631 -6.469 1.00 60.78 1227 GLN A O 1
ATOM 9965 N N . ILE A 1 1228 ? 3.205 -10.481 -8.231 1.00 56.28 1228 ILE A N 1
ATOM 9966 C CA . ILE A 1 1228 ? 4.424 -9.589 -8.325 1.00 56.28 1228 ILE A CA 1
ATOM 9967 C C . ILE A 1 1228 ? 5.051 -9.027 -7.058 1.00 56.28 1228 ILE A C 1
ATOM 9969 O O . ILE A 1 1228 ? 4.630 -7.975 -6.613 1.00 56.28 1228 ILE A O 1
ATOM 9973 N N . TRP A 1 1229 ? 6.158 -9.635 -6.613 1.00 54.34 1229 TRP A N 1
ATOM 9974 C CA . TRP A 1 1229 ? 7.151 -9.207 -5.619 1.00 54.34 1229 TRP A CA 1
ATOM 9975 C C . TRP A 1 1229 ? 8.489 -8.722 -6.293 1.00 54.34 1229 TRP A C 1
ATOM 9977 O O . TRP A 1 1229 ? 9.063 -9.501 -7.060 1.00 54.34 1229 TRP A O 1
ATOM 9987 N N . SER A 1 1230 ? 8.988 -7.475 -6.148 1.00 45.06 1230 SER A N 1
ATOM 9988 C CA . SER A 1 1230 ? 10.080 -6.879 -7.000 1.00 45.06 1230 SER A CA 1
ATOM 9989 C C . SER A 1 1230 ? 10.620 -5.430 -6.734 1.00 45.06 1230 SER A C 1
ATOM 9991 O O . SER A 1 1230 ? 9.907 -4.471 -6.967 1.00 45.06 1230 SER A O 1
ATOM 9993 N N . THR A 1 1231 ? 11.921 -5.224 -6.524 1.00 57.81 1231 THR A N 1
ATOM 9994 C CA . THR A 1 1231 ? 12.730 -4.011 -6.854 1.00 57.81 1231 THR A CA 1
ATOM 9995 C C . THR A 1 1231 ? 13.739 -4.310 -8.023 1.00 57.81 1231 THR A C 1
ATOM 9997 O O . THR A 1 1231 ? 13.452 -5.243 -8.775 1.00 57.81 1231 THR A O 1
ATOM 10000 N N . VAL A 1 1232 ? 14.896 -3.599 -8.184 1.00 39.88 1232 VAL A N 1
ATOM 10001 C CA . VAL A 1 1232 ? 16.164 -3.839 -8.979 1.00 39.88 1232 VAL A CA 1
ATOM 10002 C C . VAL A 1 1232 ? 17.221 -2.763 -8.603 1.00 39.88 1232 VAL A C 1
ATOM 10004 O O . VAL A 1 1232 ? 18.317 -2.732 -9.194 1.00 39.88 1232 VAL A O 1
#

InterPro domains:
  IPR001944 Glycoside hydrolase, family 35 [PR00742] (63-82)
  IPR001944 Glycoside hydrolase, family 35 [PR00742] (118-133)
  IPR001944 Glycoside hydrolase, family 35 [PR00742] (212-227)
  IPR001944 Glycoside hydrolase, family 35 [PR00742] (278-294)
  IPR001944 Glycoside hydrolase, family 35 [PR00742] (535-551)
  IPR001944 Glycoside hydrolase, family 35 [PTHR23421] (37-584)
  IPR008979 Galactose-binding-like domain superfamily [SSF49785] (445-582)
  IPR008979 Galactose-binding-like domain superfamily [SSF49785] (1085-1217)
  IPR017853 Glycoside hydrolase superfamily [SSF51445] (37-310)
  IPR017853 Glycoside hydrolase superfamily [SSF51445] (660-952)
  IPR019801 Glycoside hydrolase, family 35, conserved site [PS01182] (120-132)
  IPR019801 Glycoside hydrolase, family 35, conserved site [PS01182] (808-820)
  IPR031330 Glycoside hydrolase 35, catalytic domain [PF01301] (35-309)
  IPR031330 Glycoside hydrolase 35, catalytic domain [PF01301] (665-956)
  IPR048912 Beta-galactosidase 1-like , first all-beta domain [PF21317] (369-486)
  IPR048912 Beta-galactosidase 1-like , first all-beta domain [PF21317] (1006-1127)
  IPR048913 Beta-galactosidase, galactose-binding domain [PF21467] (513-569)
  IPR048913 Beta-galactosidase, galactose-binding domain [PF21467] (1148-1207)

Foldseek 3Di:
DDDDDDDDPVVVVVVVVVPPDPDDFQFQFFDFPAFFFFAQFQFDPSLFFPALFCVLVFAADFQAQQLANLQLPFLNRAFFQLLPLFDDFFFALFFAVLQFFFAQFQQLVLVCLLFDFFFFFFLLFFFNHAALQLQWDPPDPPTDQHHVLSSVLLQFCLLVQQHFHFFEAEHACLRRNQRSHDLLKQYAHAEAADLVSSQVSSCVNHPPFFYEHAAHQQFAFAFQQDAGTDGDLVSSLVRQLVCLVGLYWWFFFFALFFAFAFLAWGFAQDPVAQRDTTTTFWTSLRLFNQSFFDDFDCNLAHAFQRCQFGVQFDFFGAAPDDFFFFDWADKWFFWWWDAPVLLQFFFFDWDKFFFDFFQLQWWFQQFLAFFFFKKKWKDWFDKDAAFWKKWAAFFAQAFKWKDKQSHTQDADQDDCVAAGGRPDHRHMDGSHDPGMDGRIMMIITRHFADAHSGHHRQLAADFHHGGRFMDTNNHTDTTTIMFCSFFDAARQLVDDDIDTDDVVPDDFAFFGKTKTKDAFDDWFFKWKQQCQAAWAWKFFFWFTEFIDHNRGFFRTWFFFFLFDQGGITMMMTGGHTTGDRMITIHRDTGTDPPNPVVPDPDDDDDDDDDDDDDDDDDDDDDDDDDDDVVVVVVVVPPPDDDDFPCCVLDVVHADAFWDFQFQAIDGSNHGDFAAEAEDEQSLAQLVCLLVQLLVRVVVVGQAYEYEDQLNNQRSRPVQGAQLPRPDLSNRRRVVLVSQVSNVVSRHAYEYEHACQNCSVTSSRHHTRNVSVVNFPAELDPGPSNLVVVLVSLLVPLLSVLCQDVSNVHRYREYEQHTALLSPSSHPDFRDVVSSVSSVCSNVVSPNDHAYEYEGQCLVRPCRTHDPPRHQYAHARAADVVNSVVSSCVNHPRTYHEHQANSQTDDAFRRANGIGHDPVSSVVRVVVQVVDSYHHHYSHYHHGTITTNRHHGMRHHGHHHKRWWYHHFHFDWWQSCCCCLPVLFPIKRKFFFDRHFLSRDDPHSSGNNFWKKKWKDWFDKAAAQWRFWFFYFFRYYKRKGKASTHRNHHIRHHSPSSHGGGGRHGGRRDGSHRHIDGGIMMMMMTTDDNFRRDDIRRRSSRRGGTGNSHFIGTRPHTDTIIMMGHDSLALVSNVVGDSIDHRGRHHHRGKTKTKDARADQSAWFFKHHSSDAWGHKHWNSDRHYTDGHTRGDQPRGCTRVSDDHGIIMMMRGGSHGIHTRITRDTMRTRTHD

Secondary structure (DSSP, 8-state):
----PPPPTHHHHHHTTT----S-------B--SSSS-SS-TTSS-HHHHTTTTTTTT-------SSS--TT-STTTS-STTS-S--S-SSSS-HHHHTTSSSSTTTHHHHTTTSSSSSSS---S--S-B-SSTT--TT-SSPP---HHHHHHHHHHHHHTT--S----EE-HHHHTTTT--TT---EEEESS-HHHHHHHHHHHSTTS-EEEEEE--S---BTTSPPP---HHHHHHHHHHHHHSSEE---S-TTTT--SBS---EEEETTTTTEEEEB-S---TT-TT-SS-S--SSTTTHHHHHHHH-S------B-PPP--B-PPPPEEP-EEEEHHHHHTSSSS-EEESS---TTSS--EETT---SS-EEEEEEEEEE-TTPEEEESS--BSEEEEEETTEE----SS-TTSTTBTT-TT-EEE---SS-EEEEEEEEEEE------SS-GGGS---SBS-S-EEETTEE--SEEEEE---STTTGGG---PEE--TTS----EEEEEEEEEEESS--B-EEE-TT--EEEEEESSSB-S-EETTSSB-EE-B-SS---SEEEEEEEEEEEE--SEEEEESS--B---GGGGS---------------------------S-TTTTTTTTS---PPPPHHHHHHTT-----EE-SSSSEEETTEEE--EEE---STTS-GGGHHHHHHHHHHTT--EE--B--HHHH-SBTTB--SS-S-STTGGG--HHHHHHHHHHTT-EEEEE--SS--TTSSTTS--STHHHHT-S-TTSS-HHHHHHHHHHHHHHHHHHTTSBGGGTSSEEEEEEEE-TT-SSS-SS---HHHHHHHHHHHHHTT--SEEEEE--HHHHTTTTS-BTTBEEEEEESS-HHHHHHHHHHHSTTSPPEEEEEES-----SSS------HHHHHHHHHHHHTTT-EEEEE--B-----SS-----S-----------------EEEEHHHIIIII-S---EESS---STTTT-GGGT---SS----BEEEEEE-TT------S---SB--B-SSEE--S----SSS-SSSSSSS-SSS------SS-EEEEEE-B--B--------SSSSBTB---SS-SS--EETTEE---EE---B---HHHHTT----B---SS---EEEEEEEEESS---S-B--BTT--SB--EETTB----BBSS-S----B--GGGS-SEEEEEE--BSS---S-----SBS-----

Sequence (1232 aa):
MFDWEIYPMEFYKSWTKRLNLSKKSIFISGWYDFGQGGTDMQEFLDIEKFLKTAQEEDLLAIVRPGPYICAEFEFGGLPSWLLREKNINFRTSDEKFMKHVTRYFNVLLTILASLQFTKGGPIIALQVENEYGSTEDPKGQPPFVPDKLYIAQLRELMLTNNIKELLFTSDSPYAHGDIGSLPSLFQTANFNDKPEQQFDKLKELQNNKPSMAMEFWSGWFSHWSESPYQGNYKNFERVFESILKYPASVNLYMFHGGTSWGFLNGANLKSEFQNSYQPDITSYDYDAPLTEYGDYTAKYFAVKDLIQKYNTVQTKLPDIPKLTKRVAYHTLKIEKYLPYSKIIEQLPYQIDSKELLSMENLPINNNTGQSFGYIIYRKKGITISPKSVLKILGYVYDTVNVYINNELITRNVGDLNSFGHWRNKNSSIELSSSVNYFNATLDLVVENMGRVNFGHLSQLYQFKGLWQGVLLDEREIFDWEIYPMEFKKSWTKSLSDWDNVDSEKGKSFSTGLYKSNLVLNETDDTFLDMRGWNKGIVIVNNFVLGRFWKIGCQQSLYLPAPLLRSGLNEILIFEEFFADDELKFSVVPIYSNNITAIFDKSKTSVLVDVRKQSSFSYRKMTLSITPFVLLVMVYLIAGDTLPTVYEYYTSDGIRSGLSADQSYFTLNGKNFSVYSGAMHYFRVPRAYWRDRLRKIRAAGLNAVETYIAWNLHEPQSGVYDFGHGGSDMEDFLHLEEFLQTAQEEDLLVIVRAGPYICSEYNFGGFPSWLLREKVMGFRTTEPTYIKYVTRYYNQLLPILAKYQFTRGGPIIAFQIENEYGNQEYQTFLPQKEYLEILHQIYVQNGIVELLVTSDSPLSHGDKGTLPGVFLQTANLGASPENQFRRLLELQPNRPLMVMEFWAGWFDFWTETHQTKDSTTTAGTYERILQYPASVNIYMFHGGTNFGFTNGASLNVPELIPRVAYPAVPIEKEIPFDALIGIDAPYVIDSENVVAMEKLDINNNSGQSNGYIVYRKENVDLGPRTVLTIEGHICDTAIVLVNGELVSPILKTSADLNNFGYWRMKDSALVLNSQSLRGATIDIVVEEWGRINGGKIYQYNQTFKGLWQGDVYLNSAKVSDWKIIPLEFKTEWTNNLKAWSDKTANGGPGLYSATLQISDEPRDTYIDMRNWSKGLVVVNGFPLGKYAIIGPQQALYLPAPFLRKGSNTIVVFEHFKAADRLTFVTDQIWSTV

Organism: NCBI:txid1586634

Radius of gyration: 31.05 Å; chains: 1; bounding box: 85×95×83 Å

pLDDT: mean 81.95, std 17.9, range [23.42, 98.69]